Protein AF-A0A7S3Z471-F1 (afdb_monomer_lite)

InterPro domains:
  IPR002048 EF-hand domain [PF13499] (107-165)
  IPR002048 EF-hand domain [PS50222] (100-135)
  IPR002048 EF-hand domain [PS50222] (138-173)
  IPR002048 EF-hand domain [SM00054] (104-132)
  IPR002048 EF-hand domain [SM00054] (142-170)
  IPR002048 EF-hand domain [cd00051] (107-165)
  IPR011992 EF-hand domain pair [SSF47473] (104-168)
  IPR018247 EF-Hand 1, calcium-binding site [PS00018] (113-125)

Structure (mmCIF, N/CA/C/O backbone):
data_AF-A0A7S3Z471-F1
#
_entry.id   AF-A0A7S3Z471-F1
#
loop_
_atom_site.group_PDB
_atom_site.id
_atom_site.type_symbol
_atom_site.label_atom_id
_atom_site.label_alt_id
_atom_site.label_comp_id
_atom_site.label_asym_id
_atom_site.label_entity_id
_atom_site.label_seq_id
_atom_site.pdbx_PDB_ins_code
_atom_site.Cartn_x
_atom_site.Cartn_y
_atom_site.Cartn_z
_atom_site.occupancy
_atom_site.B_iso_or_equiv
_atom_site.auth_seq_id
_atom_site.auth_comp_id
_atom_site.auth_asym_id
_atom_site.auth_atom_id
_atom_site.pdbx_PDB_model_num
ATOM 1 N N . MET A 1 1 ? -75.025 17.304 -11.242 1.00 39.50 1 MET A N 1
ATOM 2 C CA . MET A 1 1 ? -74.048 16.610 -10.372 1.00 39.50 1 MET A CA 1
ATOM 3 C C . MET A 1 1 ? -72.726 16.548 -11.128 1.00 39.50 1 MET A C 1
ATOM 5 O O . MET A 1 1 ? -72.737 16.193 -12.298 1.00 39.50 1 MET A O 1
ATOM 9 N N . ARG A 1 2 ? -71.673 17.160 -10.571 1.00 34.59 2 ARG A N 1
ATOM 10 C CA . ARG A 1 2 ? -70.682 17.966 -11.317 1.00 34.59 2 ARG A CA 1
ATOM 11 C C . ARG A 1 2 ? -69.341 17.259 -11.593 1.00 34.59 2 ARG A C 1
ATOM 13 O O . ARG A 1 2 ? -68.719 16.740 -10.678 1.00 34.59 2 ARG A O 1
ATOM 20 N N . ARG A 1 3 ? -68.889 17.389 -12.851 1.00 43.53 3 ARG A N 1
ATOM 21 C CA . ARG A 1 3 ? -67.487 17.425 -13.330 1.00 43.53 3 ARG A CA 1
ATOM 22 C C . ARG A 1 3 ? -66.702 18.593 -12.704 1.00 43.53 3 ARG A C 1
ATOM 24 O O . ARG A 1 3 ? -67.332 19.615 -12.436 1.00 43.53 3 ARG A O 1
ATOM 31 N N . ASN A 1 4 ? -65.365 18.489 -12.619 1.00 36.75 4 ASN A N 1
ATOM 32 C CA . ASN A 1 4 ? -64.347 19.501 -13.025 1.00 36.75 4 ASN A CA 1
ATOM 33 C C . ASN A 1 4 ? -62.968 19.204 -12.389 1.00 36.75 4 ASN A C 1
ATOM 35 O O . ASN A 1 4 ? -62.908 18.876 -11.215 1.00 36.75 4 ASN A O 1
ATOM 39 N N . GLN A 1 5 ? -61.880 19.079 -13.166 1.00 43.53 5 GLN A N 1
ATOM 40 C CA . GLN A 1 5 ? -60.945 20.119 -13.669 1.00 43.53 5 GLN A CA 1
ATOM 41 C C . GLN A 1 5 ? -60.095 20.848 -12.604 1.00 43.53 5 GLN A C 1
ATOM 43 O O . GLN A 1 5 ? -60.655 21.576 -11.797 1.00 43.53 5 GLN A O 1
ATOM 48 N N . SER A 1 6 ? -58.759 20.809 -12.761 1.00 38.25 6 SER A N 1
ATOM 49 C CA . SER A 1 6 ? -57.821 21.969 -12.760 1.00 38.25 6 SER A CA 1
ATOM 50 C C . SER A 1 6 ? -56.380 21.449 -12.957 1.00 38.25 6 SER A C 1
ATOM 52 O O . SER A 1 6 ? -55.980 20.553 -12.227 1.00 38.25 6 SER A O 1
ATOM 54 N N . LYS A 1 7 ? -55.601 21.774 -14.004 1.00 41.41 7 LYS A N 1
ATOM 55 C CA . LYS A 1 7 ? -54.977 23.053 -14.436 1.00 41.41 7 LYS A CA 1
ATOM 56 C C . LYS A 1 7 ? -53.977 23.668 -13.437 1.00 41.41 7 LYS A C 1
ATOM 58 O O . LYS A 1 7 ? -54.351 23.985 -12.319 1.00 41.41 7 LYS A O 1
ATOM 63 N N . GLY A 1 8 ? -52.768 23.970 -13.934 1.00 34.97 8 GLY A N 1
ATOM 64 C CA . GLY A 1 8 ? -51.743 24.824 -13.303 1.00 34.97 8 GLY A CA 1
ATOM 65 C C . GLY A 1 8 ? -50.353 24.575 -13.918 1.00 34.97 8 GLY A C 1
ATOM 66 O O . GLY A 1 8 ? -49.653 23.698 -13.445 1.00 34.97 8 GLY A O 1
ATOM 67 N N . ARG A 1 9 ? -50.007 25.057 -15.121 1.00 34.62 9 ARG A N 1
ATOM 68 C CA . ARG A 1 9 ? -49.683 26.435 -15.566 1.00 34.62 9 ARG A CA 1
ATOM 69 C C . ARG A 1 9 ? -48.226 26.837 -15.256 1.00 34.62 9 ARG A C 1
ATOM 71 O O . ARG A 1 9 ? -47.851 27.064 -14.116 1.00 34.62 9 ARG A O 1
ATOM 78 N N . SER A 1 10 ? -47.453 26.951 -16.335 1.00 40.19 10 SER A N 1
ATOM 79 C CA . SER A 1 10 ? -46.116 27.538 -16.455 1.00 40.19 10 SER A CA 1
ATOM 80 C C . SER A 1 10 ? -46.113 29.056 -16.254 1.00 40.19 10 SER A C 1
ATOM 82 O O . SER A 1 10 ? -47.019 29.711 -16.771 1.00 40.19 10 SER A O 1
ATOM 84 N N . THR A 1 11 ? -45.026 29.617 -15.714 1.00 36.62 11 THR A N 1
ATOM 85 C CA . THR A 1 11 ? -44.498 30.927 -16.144 1.00 36.62 11 THR A CA 1
ATOM 86 C C . THR A 1 11 ? -42.995 31.042 -15.902 1.00 36.62 11 THR A C 1
ATOM 88 O O . THR A 1 11 ? -42.507 30.855 -14.793 1.00 36.62 11 THR A O 1
ATOM 91 N N . SER A 1 12 ? -42.307 31.418 -16.974 1.00 36.84 12 SER A N 1
ATOM 92 C CA . SER A 1 12 ? -40.965 31.988 -17.064 1.00 36.84 12 SER A CA 1
ATOM 93 C C . SER A 1 12 ? -40.859 33.405 -16.483 1.00 36.84 12 SER A C 1
ATOM 95 O O . SER A 1 12 ? -41.821 34.166 -16.598 1.00 36.84 12 SER A O 1
ATOM 97 N N . ARG A 1 13 ? -39.647 33.776 -16.043 1.00 33.22 13 ARG A N 1
ATOM 98 C CA . ARG A 1 13 ? -38.969 35.104 -16.016 1.00 33.22 13 ARG A CA 1
ATOM 99 C C . ARG A 1 13 ? -38.066 35.101 -14.773 1.00 33.22 13 ARG A C 1
ATOM 101 O O . ARG A 1 13 ? -38.522 34.719 -13.712 1.00 33.22 13 ARG A O 1
ATOM 108 N N . GLY A 1 14 ? -36.784 35.442 -14.796 1.00 31.17 14 GLY A N 1
ATOM 109 C CA . GLY A 1 14 ? -36.053 36.332 -15.685 1.00 31.17 14 GLY A CA 1
ATOM 110 C C . GLY A 1 14 ? -35.428 37.441 -14.832 1.00 31.17 14 GLY A C 1
ATOM 111 O O . GLY A 1 14 ? -36.161 38.277 -14.326 1.00 31.17 14 GLY A O 1
ATOM 112 N N . GLY A 1 15 ? -34.095 37.440 -14.720 1.00 31.55 15 GLY A N 1
ATOM 113 C CA . GLY A 1 15 ? -33.264 38.639 -14.548 1.00 31.55 15 GLY A CA 1
ATOM 114 C C . GLY A 1 15 ? -33.173 39.309 -13.169 1.00 31.55 15 GLY A C 1
ATOM 115 O O . GLY A 1 15 ? -34.141 39.860 -12.663 1.00 31.55 15 GLY A O 1
ATOM 116 N N . SER A 1 16 ? -31.937 39.428 -12.671 1.00 32.97 16 SER A N 1
ATOM 117 C CA . SER A 1 16 ? -31.205 40.703 -12.507 1.00 32.97 16 SER A CA 1
ATOM 118 C C . SER A 1 16 ? -30.378 40.818 -11.219 1.00 32.97 16 SER A C 1
ATOM 120 O O . SER A 1 16 ? -30.853 40.676 -10.098 1.00 32.97 16 SER A O 1
ATOM 122 N N . ASN A 1 17 ? -29.102 41.130 -11.456 1.00 36.72 17 ASN A N 1
ATOM 123 C CA . ASN A 1 17 ? -28.148 41.808 -10.587 1.00 36.72 17 ASN A CA 1
ATOM 124 C C . ASN A 1 17 ? -28.774 42.836 -9.632 1.00 36.72 17 ASN A C 1
ATOM 126 O O . ASN A 1 17 ? -29.535 43.691 -10.084 1.00 36.72 17 ASN A O 1
ATOM 130 N N . LYS A 1 18 ? -28.241 42.916 -8.405 1.00 36.56 18 LYS A N 1
ATOM 131 C CA . LYS A 1 18 ? -27.557 44.127 -7.912 1.00 36.56 18 LYS A CA 1
ATOM 132 C C . LYS A 1 18 ? -26.873 43.902 -6.564 1.00 36.56 18 LYS A C 1
ATOM 134 O O . LYS A 1 18 ? -27.369 43.209 -5.684 1.00 36.56 18 LYS A O 1
ATOM 139 N N . ARG A 1 19 ? -25.701 44.526 -6.476 1.00 35.59 19 ARG A N 1
ATOM 140 C CA . ARG A 1 19 ? -24.876 44.726 -5.291 1.00 35.59 19 ARG A CA 1
ATOM 141 C C . ARG A 1 19 ? -25.549 45.693 -4.312 1.00 35.59 19 ARG A C 1
ATOM 143 O O . ARG A 1 19 ? -26.354 46.530 -4.714 1.00 35.59 19 ARG A O 1
ATOM 150 N N . ASP A 1 20 ? -25.020 45.624 -3.096 1.00 35.78 20 ASP A N 1
ATOM 151 C CA . ASP A 1 20 ? -24.806 46.709 -2.141 1.00 35.78 20 ASP A CA 1
ATOM 152 C C . ASP A 1 20 ? -25.882 47.055 -1.098 1.00 35.78 20 ASP A C 1
ATOM 154 O O . ASP A 1 20 ? -26.984 47.509 -1.390 1.00 35.78 20 ASP A O 1
ATOM 158 N N . LYS A 1 21 ? -25.366 47.002 0.143 1.00 38.47 21 LYS A N 1
ATOM 159 C CA . LYS A 1 21 ? -25.711 47.729 1.377 1.00 38.47 21 LYS A CA 1
ATOM 160 C C . LYS A 1 21 ? -26.750 47.107 2.302 1.00 38.47 21 LYS A C 1
ATOM 162 O O . LYS A 1 21 ? -27.953 47.195 2.090 1.00 38.47 21 LYS A O 1
ATOM 167 N N . SER A 1 22 ? -26.246 46.635 3.444 1.00 33.47 22 SER A N 1
ATOM 168 C CA . SER A 1 22 ? -26.921 46.671 4.748 1.00 33.47 22 SER A CA 1
ATOM 169 C C . SER A 1 22 ? -25.897 46.504 5.891 1.00 33.47 22 SER A C 1
ATOM 171 O O . SER A 1 22 ? -24.773 46.078 5.627 1.00 33.47 22 SER A O 1
ATOM 173 N N . PRO A 1 23 ? -26.207 46.956 7.122 1.00 49.94 23 PRO A N 1
ATOM 174 C CA . PRO A 1 23 ? -25.326 47.837 7.885 1.00 49.94 23 PRO A CA 1
ATOM 175 C C . PRO A 1 23 ? -24.682 47.217 9.132 1.00 49.94 23 PRO A C 1
ATOM 177 O O . PRO A 1 23 ? -25.166 46.262 9.731 1.00 49.94 23 PRO A O 1
ATOM 180 N N . ILE A 1 24 ? -23.601 47.870 9.561 1.00 42.12 24 ILE A N 1
ATOM 181 C CA . ILE A 1 24 ? -22.888 47.670 10.824 1.00 42.12 24 ILE A CA 1
ATOM 182 C C . ILE A 1 24 ? -23.764 48.132 12.001 1.00 42.12 24 ILE A C 1
ATOM 184 O O . ILE A 1 24 ? -24.007 49.329 12.146 1.00 42.12 24 ILE A O 1
ATOM 188 N N . ARG A 1 25 ? -24.178 47.199 12.873 1.00 38.09 25 ARG A N 1
ATOM 189 C CA . ARG A 1 25 ? -24.356 47.384 14.332 1.00 38.09 25 ARG A CA 1
ATOM 190 C C . ARG A 1 25 ? -24.747 46.059 14.996 1.00 38.09 25 ARG A C 1
ATOM 192 O O . ARG A 1 25 ? -25.746 45.458 14.626 1.00 38.09 25 ARG A O 1
ATOM 199 N N . GLY A 1 26 ? -23.997 45.648 16.019 1.00 32.88 26 GLY A N 1
ATOM 200 C CA . GLY A 1 26 ? -24.357 44.510 16.871 1.00 32.88 26 GLY A CA 1
ATOM 201 C C . GLY A 1 26 ? -23.187 43.994 17.700 1.00 32.88 26 GLY A C 1
ATOM 202 O O . GLY A 1 26 ? -22.524 43.039 17.317 1.00 32.88 26 GLY A O 1
ATOM 203 N N . ALA A 1 27 ? -22.915 44.668 18.815 1.00 34.00 27 ALA A N 1
ATOM 204 C CA . ALA A 1 27 ? -21.877 44.339 19.783 1.00 34.00 27 ALA A CA 1
ATOM 205 C C . ALA A 1 27 ? -22.086 42.962 20.446 1.00 34.00 27 ALA A C 1
ATOM 207 O O . ALA A 1 27 ? -23.212 42.600 20.781 1.00 34.00 27 ALA A O 1
ATOM 208 N N . ASN A 1 28 ? -20.991 42.246 20.727 1.00 36.38 28 ASN A N 1
ATOM 209 C CA . ASN A 1 28 ? -20.979 41.087 21.623 1.00 36.38 28 ASN A CA 1
ATOM 210 C C . ASN A 1 28 ? -19.901 41.283 22.718 1.00 36.38 28 ASN A C 1
ATOM 212 O O . ASN A 1 28 ? -18.714 41.349 22.388 1.00 36.38 28 ASN A O 1
ATOM 216 N N . PRO A 1 29 ? -20.271 41.426 24.007 1.00 45.34 29 PRO A N 1
ATOM 217 C CA . PRO A 1 29 ? -19.356 41.820 25.075 1.00 45.34 29 PRO A CA 1
ATOM 218 C C . PRO A 1 29 ? -18.912 40.620 25.926 1.00 45.34 29 PRO A C 1
ATOM 220 O O . PRO A 1 29 ? -19.529 40.336 26.948 1.00 45.34 29 PRO A O 1
ATOM 223 N N . LYS A 1 30 ? -17.825 39.923 25.562 1.00 39.31 30 LYS A N 1
ATOM 224 C CA . LYS A 1 30 ? -17.178 38.912 26.440 1.00 39.31 30 LYS A CA 1
ATOM 225 C C . LYS A 1 30 ? -15.659 38.786 26.234 1.00 39.31 30 LYS A C 1
ATOM 227 O O . LYS A 1 30 ? -15.135 37.686 26.124 1.00 39.31 30 LYS A O 1
ATOM 232 N N . LEU A 1 31 ? -14.934 39.907 26.208 1.00 40.69 31 LEU A N 1
ATOM 233 C CA . LEU A 1 31 ? -13.464 39.906 26.072 1.00 40.69 31 LEU A CA 1
ATOM 234 C C . LEU A 1 31 ? -12.773 41.002 26.905 1.00 40.69 31 LEU A C 1
ATOM 236 O O . LEU A 1 31 ? -11.788 41.599 26.492 1.00 40.69 31 LEU A O 1
ATOM 240 N N . ALA A 1 32 ? -13.282 41.261 28.113 1.00 35.16 32 ALA A N 1
ATOM 241 C CA . ALA A 1 32 ? -12.715 42.245 29.041 1.00 35.16 32 ALA A CA 1
ATOM 242 C C . ALA A 1 32 ? -12.615 41.692 30.474 1.00 35.16 32 ALA A C 1
ATOM 244 O O . ALA A 1 32 ? -13.302 42.166 31.376 1.00 35.16 32 ALA A O 1
ATOM 245 N N . ARG A 1 33 ? -11.789 40.653 30.696 1.00 39.06 33 ARG A N 1
ATOM 246 C CA . ARG A 1 33 ? -11.422 40.207 32.061 1.00 39.06 33 ARG A CA 1
ATOM 247 C C . ARG A 1 33 ? -10.166 39.320 32.155 1.00 39.06 33 ARG A C 1
ATOM 249 O O . ARG A 1 33 ? -10.166 38.343 32.892 1.00 39.06 33 ARG A O 1
ATOM 256 N N . ALA A 1 34 ? -9.087 39.652 31.439 1.00 35.69 34 ALA A N 1
ATOM 257 C CA . ALA A 1 34 ? -7.841 38.871 31.527 1.00 35.69 34 ALA A CA 1
ATOM 258 C C . ALA A 1 34 ? -6.524 39.674 31.480 1.00 35.69 34 ALA A C 1
ATOM 260 O O . ALA A 1 34 ? -5.473 39.081 31.276 1.00 35.69 34 ALA A O 1
ATOM 261 N N . LEU A 1 35 ? -6.531 40.995 31.707 1.00 34.34 35 LEU A N 1
ATOM 262 C CA . LEU A 1 35 ? -5.295 41.798 31.761 1.00 34.34 35 LEU A CA 1
ATOM 263 C C . LEU A 1 35 ? -5.344 42.867 32.862 1.00 34.34 35 LEU A C 1
ATOM 265 O O . LEU A 1 35 ? -5.392 44.065 32.606 1.00 34.34 35 LEU A O 1
ATOM 269 N N . SER A 1 36 ? -5.354 42.429 34.121 1.00 36.19 36 SER A N 1
ATOM 270 C CA . SER A 1 36 ? -5.083 43.288 35.284 1.00 36.19 36 SER A CA 1
ATOM 271 C C . SER A 1 36 ? -4.648 42.439 36.470 1.00 36.19 36 SER A C 1
ATOM 273 O O . SER A 1 36 ? -5.454 42.125 37.339 1.00 36.19 36 SER A O 1
ATOM 275 N N . ARG A 1 37 ? -3.376 42.019 36.468 1.00 35.72 37 ARG A N 1
ATOM 276 C CA . ARG A 1 37 ? -2.628 41.547 37.651 1.00 35.72 37 ARG A CA 1
ATOM 277 C C . ARG A 1 37 ? -1.144 41.377 37.306 1.00 35.72 37 ARG A C 1
ATOM 279 O O . ARG A 1 37 ? -0.579 40.295 37.368 1.00 35.72 37 ARG A O 1
ATOM 286 N N . GLN A 1 38 ? -0.503 42.472 36.914 1.00 37.91 38 GLN A N 1
ATOM 287 C CA . GLN A 1 38 ? 0.953 42.543 36.849 1.00 37.91 38 GLN A CA 1
ATOM 288 C C . GLN A 1 38 ? 1.358 43.982 37.169 1.00 37.91 38 GLN A C 1
ATOM 290 O O . GLN A 1 38 ? 1.285 44.842 36.298 1.00 37.91 38 GLN A O 1
ATOM 295 N N . LYS A 1 39 ? 1.644 44.239 38.454 1.00 35.72 39 LYS A N 1
ATOM 296 C CA . LYS A 1 39 ? 2.391 45.377 39.036 1.00 35.72 39 LYS A CA 1
ATOM 297 C C . LYS A 1 39 ? 2.015 45.517 40.514 1.00 35.72 39 LYS A C 1
ATOM 299 O O . LYS A 1 39 ? 1.042 46.180 40.842 1.00 35.72 39 LYS A O 1
ATOM 304 N N . SER A 1 40 ? 2.771 44.866 41.391 1.00 31.05 40 SER A N 1
ATOM 305 C CA . SER A 1 40 ? 3.009 45.276 42.784 1.00 31.05 40 SER A CA 1
ATOM 306 C C . SER A 1 40 ? 3.936 44.243 43.433 1.00 31.05 40 SER A C 1
ATOM 308 O O . SER A 1 40 ? 3.797 43.061 43.141 1.00 31.05 40 SER A O 1
ATOM 310 N N . LEU A 1 41 ? 4.835 44.703 44.308 1.00 30.91 41 LEU A N 1
ATOM 311 C CA . LEU A 1 41 ? 5.800 43.951 45.131 1.00 30.91 41 LEU A CA 1
ATOM 312 C C . LEU A 1 41 ? 7.193 43.703 44.521 1.00 30.91 41 LEU A C 1
ATOM 314 O O . LEU A 1 41 ? 7.675 42.583 44.401 1.00 30.91 41 LEU A O 1
ATOM 318 N N . LYS A 1 42 ? 7.899 44.810 44.257 1.00 34.47 42 LYS A N 1
ATOM 319 C CA . LYS A 1 42 ? 9.318 44.954 44.623 1.00 34.47 42 LYS A CA 1
ATOM 320 C C . LYS A 1 42 ? 9.396 45.935 45.795 1.00 34.47 42 LYS A C 1
ATOM 322 O O . LYS A 1 42 ? 9.131 47.109 45.571 1.00 34.47 42 LYS A O 1
ATOM 327 N N . SER A 1 43 ? 9.761 45.470 46.992 1.00 33.12 43 SER A N 1
ATOM 328 C CA . SER A 1 43 ? 10.634 46.188 47.946 1.00 33.12 43 SER A CA 1
ATOM 329 C C . SER A 1 43 ? 10.707 45.464 49.297 1.00 33.12 43 SER A C 1
ATOM 331 O O . SER A 1 43 ? 9.657 45.113 49.829 1.00 33.12 43 SER A O 1
ATOM 333 N N . ARG A 1 44 ? 11.922 45.431 49.877 1.00 31.08 44 ARG A N 1
ATOM 334 C CA . ARG A 1 44 ? 12.294 45.056 51.265 1.00 31.08 44 ARG A CA 1
ATOM 335 C C . ARG A 1 44 ? 12.354 43.530 51.473 1.00 31.08 44 ARG A C 1
ATOM 337 O O . ARG A 1 44 ? 11.335 42.868 51.416 1.00 31.08 44 ARG A O 1
ATOM 344 N N . ILE A 1 45 ? 13.512 42.897 51.661 1.00 29.73 45 ILE A N 1
ATOM 345 C CA . ILE A 1 45 ? 14.479 43.092 52.749 1.00 29.73 45 ILE A CA 1
ATOM 346 C C . ILE A 1 45 ? 15.857 42.573 52.298 1.00 29.73 45 ILE A C 1
ATOM 348 O O . ILE A 1 45 ? 15.989 41.437 51.852 1.00 29.73 45 ILE A O 1
ATOM 352 N N . SER A 1 46 ? 16.873 43.412 52.454 1.00 30.91 46 SER A N 1
ATOM 353 C CA . SER A 1 46 ? 18.283 43.047 52.571 1.00 30.91 46 SER A CA 1
ATOM 354 C C . SER A 1 46 ? 18.660 43.195 54.044 1.00 30.91 46 SER A C 1
ATOM 356 O O . SER A 1 46 ? 18.314 44.225 54.625 1.00 30.91 46 SER A O 1
ATOM 358 N N . ASN A 1 47 ? 19.336 42.206 54.638 1.00 30.08 47 ASN A N 1
ATOM 359 C CA . ASN A 1 47 ? 20.571 42.396 55.417 1.00 30.08 47 ASN A CA 1
ATOM 360 C C . ASN A 1 47 ? 20.971 41.161 56.242 1.00 30.08 47 ASN A C 1
ATOM 362 O O . ASN A 1 47 ? 20.125 40.487 56.820 1.00 30.08 47 ASN A O 1
ATOM 366 N N . ALA A 1 48 ? 22.299 41.036 56.358 1.00 29.88 48 ALA A N 1
ATOM 367 C CA . ALA A 1 48 ? 23.098 40.419 57.422 1.00 29.88 48 ALA A CA 1
ATOM 368 C C . ALA A 1 48 ? 23.516 38.935 57.294 1.00 29.88 48 ALA A C 1
ATOM 370 O O . ALA A 1 48 ? 22.860 38.023 57.782 1.00 29.88 48 ALA A O 1
ATOM 371 N N . ASN A 1 49 ? 24.713 38.764 56.714 1.00 34.94 49 ASN A N 1
ATOM 372 C CA . ASN A 1 49 ? 25.792 37.869 57.185 1.00 34.94 49 ASN A CA 1
ATOM 373 C C . ASN A 1 49 ? 26.253 38.282 58.610 1.00 34.94 49 ASN A C 1
ATOM 375 O O . ASN A 1 49 ? 26.028 39.447 58.959 1.00 34.94 49 ASN A O 1
ATOM 379 N N . PRO A 1 50 ? 26.886 37.409 59.434 1.00 49.22 50 PRO A N 1
ATOM 380 C CA . PRO A 1 50 ? 28.324 37.044 59.311 1.00 49.22 50 PRO A CA 1
ATOM 381 C C . PRO A 1 50 ? 28.629 35.547 59.604 1.00 49.22 50 PRO A C 1
ATOM 383 O O . PRO A 1 50 ? 27.899 34.890 60.332 1.00 49.22 50 PRO A O 1
ATOM 386 N N . LEU A 1 51 ? 29.568 34.887 58.911 1.00 33.25 51 LEU A N 1
ATOM 387 C CA . LEU A 1 51 ? 31.035 34.868 59.114 1.00 33.25 51 LEU A CA 1
ATOM 388 C C . LEU A 1 51 ? 31.479 34.300 60.482 1.00 33.25 51 LEU A C 1
ATOM 390 O O . LEU A 1 51 ? 31.459 35.058 61.441 1.00 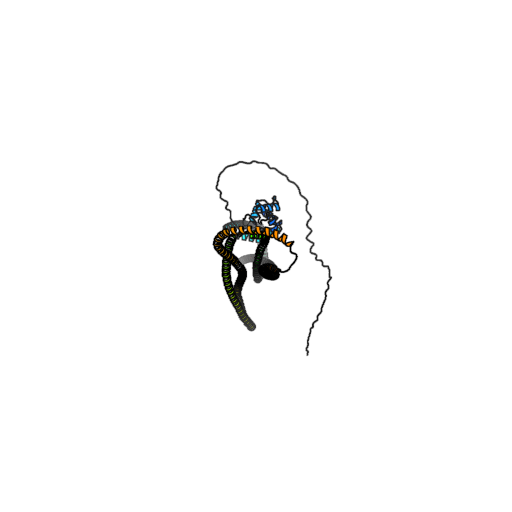33.25 51 LEU A O 1
ATOM 394 N N . VAL A 1 52 ? 31.942 33.034 60.532 1.00 34.53 52 VAL A N 1
ATOM 395 C CA . VAL A 1 52 ? 32.931 32.501 61.507 1.00 34.53 52 VAL A CA 1
ATOM 396 C C . VAL A 1 52 ? 33.683 31.284 60.910 1.00 34.53 52 VAL A C 1
ATOM 398 O O . VAL A 1 52 ? 33.084 30.253 60.620 1.00 34.53 52 VAL A O 1
ATOM 401 N N . ASP A 1 53 ? 34.988 31.486 60.712 1.00 31.73 53 ASP A N 1
ATOM 402 C CA . ASP A 1 53 ? 36.179 30.634 60.903 1.00 31.73 53 ASP A CA 1
ATOM 403 C C . ASP A 1 53 ? 36.303 29.175 60.405 1.00 31.73 53 ASP A C 1
ATOM 405 O O . ASP A 1 53 ? 35.720 28.224 60.918 1.00 31.73 53 ASP A O 1
ATOM 409 N N . THR A 1 54 ? 37.275 29.006 59.500 1.00 39.00 54 THR A N 1
ATOM 410 C CA . THR A 1 54 ? 38.203 27.858 59.396 1.00 39.00 54 THR A CA 1
ATOM 411 C C . THR A 1 54 ? 39.214 27.840 60.558 1.00 39.00 54 THR A C 1
ATOM 413 O O . THR A 1 54 ? 39.536 28.913 61.070 1.00 39.00 54 THR A O 1
ATOM 416 N N . PRO A 1 55 ? 39.851 26.696 60.888 1.00 43.94 55 PRO A N 1
ATOM 417 C CA . PRO A 1 55 ? 41.225 26.502 60.382 1.00 43.94 55 PRO A CA 1
ATOM 418 C C . PRO A 1 55 ? 41.654 25.037 60.119 1.00 43.94 55 PRO A C 1
ATOM 420 O O . PRO A 1 55 ? 41.112 24.124 60.723 1.00 43.94 55 PRO A O 1
ATOM 423 N N . GLY A 1 56 ? 42.669 24.888 59.242 1.00 30.27 56 GLY A N 1
ATOM 424 C CA . GLY A 1 56 ? 43.786 23.906 59.203 1.00 30.27 56 GLY A CA 1
ATOM 425 C C . GLY A 1 56 ? 43.525 22.417 59.497 1.00 30.27 56 GLY A C 1
ATOM 426 O O . GLY A 1 56 ? 42.816 22.053 60.412 1.00 30.27 56 GLY A O 1
ATOM 427 N N . GLY A 1 57 ? 44.129 21.442 58.825 1.00 31.02 57 GLY A N 1
ATOM 428 C CA . GLY A 1 57 ? 45.395 21.382 58.103 1.00 31.02 57 GLY A CA 1
ATOM 429 C C . GLY A 1 57 ? 45.954 19.950 58.230 1.00 31.02 57 GLY A C 1
ATOM 430 O O . GLY A 1 57 ? 45.471 19.164 59.040 1.00 31.02 57 GLY A O 1
ATOM 431 N N . THR A 1 58 ? 47.015 19.663 57.470 1.00 33.28 58 THR A N 1
ATOM 432 C CA . THR A 1 58 ? 47.875 18.452 57.467 1.00 33.28 58 THR A CA 1
ATOM 433 C C . THR A 1 58 ? 47.405 17.231 56.652 1.00 33.28 58 THR A C 1
ATOM 435 O O . THR A 1 58 ? 46.445 16.547 56.980 1.00 33.28 58 THR A O 1
ATOM 438 N N . GLY A 1 59 ? 48.144 16.941 55.572 1.00 30.73 59 GLY A N 1
ATOM 439 C CA . GLY A 1 59 ? 48.350 15.573 55.070 1.00 30.73 59 GLY A CA 1
ATOM 440 C C . GLY A 1 59 ? 49.664 14.997 55.630 1.00 30.73 59 GLY A C 1
ATOM 441 O O . GLY A 1 59 ? 50.227 15.590 56.549 1.00 30.73 59 GLY A O 1
ATOM 442 N N . PRO A 1 60 ? 50.285 14.019 54.948 1.00 61.19 60 PRO A N 1
ATOM 443 C CA . PRO A 1 60 ? 49.885 12.625 54.716 1.00 61.19 60 PRO A CA 1
ATOM 444 C C . PRO A 1 60 ? 50.699 11.659 55.626 1.00 61.19 60 PRO A C 1
ATOM 446 O O . PRO A 1 60 ? 51.533 12.120 56.407 1.00 61.19 60 PRO A O 1
ATOM 449 N N . PRO A 1 61 ? 50.530 10.322 55.527 1.00 46.94 61 PRO A N 1
ATOM 450 C CA . PRO A 1 61 ? 51.587 9.569 54.838 1.00 46.94 61 PRO A CA 1
ATOM 451 C C . PRO A 1 61 ? 51.133 8.304 54.084 1.00 46.94 61 PRO A C 1
ATOM 453 O O . PRO A 1 61 ? 49.992 7.854 54.135 1.00 46.94 61 PRO A O 1
ATOM 456 N N . ALA A 1 62 ? 52.106 7.780 53.345 1.00 33.03 62 ALA A N 1
ATOM 457 C CA . ALA A 1 62 ? 52.062 6.683 52.399 1.00 33.03 62 ALA A CA 1
ATOM 458 C C . ALA A 1 62 ? 52.151 5.273 53.021 1.00 33.03 62 ALA A C 1
ATOM 460 O O . ALA A 1 62 ? 52.678 5.093 54.113 1.00 33.03 62 ALA A O 1
ATOM 461 N N . ASN A 1 63 ? 51.764 4.303 52.182 1.00 32.22 63 ASN A N 1
ATOM 462 C CA . ASN A 1 63 ? 52.180 2.896 52.108 1.00 32.22 63 ASN A CA 1
ATOM 463 C C . ASN A 1 63 ? 51.913 1.963 53.298 1.00 32.22 63 ASN A C 1
ATOM 465 O O . ASN A 1 63 ? 52.603 1.997 54.309 1.00 32.22 63 ASN A O 1
ATOM 469 N N . THR A 1 64 ? 51.104 0.928 53.052 1.00 30.91 64 THR A N 1
ATOM 470 C CA . THR A 1 64 ? 51.647 -0.430 52.847 1.00 30.91 64 THR A CA 1
ATOM 471 C C . THR A 1 64 ? 50.615 -1.376 52.230 1.00 30.91 64 THR A C 1
ATOM 473 O O . THR A 1 64 ? 49.409 -1.253 52.410 1.00 30.91 64 THR A O 1
ATOM 476 N N . SER A 1 65 ? 51.166 -2.274 51.423 1.00 32.59 65 SER A N 1
ATOM 477 C CA . SER A 1 65 ? 50.600 -3.421 50.725 1.00 32.59 65 SER A CA 1
ATOM 478 C C . SER A 1 65 ? 49.720 -4.333 51.577 1.00 32.59 65 SER A C 1
ATOM 480 O O . SER A 1 65 ? 50.088 -4.624 52.706 1.00 32.59 65 SER A O 1
ATOM 482 N N . GLU A 1 66 ? 48.685 -4.924 50.972 1.00 29.83 66 GLU A N 1
ATOM 483 C CA . GLU A 1 66 ? 48.583 -6.385 50.822 1.00 29.83 66 GLU A CA 1
ATOM 484 C C . GLU A 1 66 ? 47.378 -6.777 49.956 1.00 29.83 66 GLU A C 1
ATOM 486 O O . GLU A 1 66 ? 46.284 -6.223 50.053 1.00 29.83 66 GLU A O 1
ATOM 491 N N . GLY A 1 67 ? 47.625 -7.704 49.032 1.00 33.03 67 GLY A N 1
ATOM 492 C CA . GLY A 1 67 ? 46.691 -8.091 47.990 1.00 33.03 67 GLY A CA 1
ATOM 493 C C . GLY A 1 67 ? 45.546 -8.973 48.473 1.00 33.03 67 GLY A C 1
ATOM 494 O O . GLY A 1 67 ? 45.693 -9.793 49.375 1.00 33.03 67 GLY A O 1
ATOM 495 N N . LYS A 1 68 ? 44.419 -8.854 47.768 1.00 32.59 68 LYS A N 1
ATOM 496 C CA . LYS A 1 68 ? 43.413 -9.907 47.597 1.00 32.59 68 LYS A CA 1
ATOM 497 C C . LYS A 1 68 ? 42.612 -9.625 46.326 1.00 32.59 68 LYS A C 1
ATOM 499 O O . LYS A 1 68 ? 41.774 -8.736 46.279 1.00 32.59 68 LYS A O 1
ATOM 504 N N . THR A 1 69 ? 42.983 -10.362 45.281 1.00 31.77 69 THR A N 1
ATOM 505 C CA . THR A 1 69 ? 42.138 -10.876 44.190 1.00 31.77 69 THR A CA 1
ATOM 506 C C . THR A 1 69 ? 40.899 -10.056 43.812 1.00 31.77 69 THR A C 1
ATOM 508 O O . THR A 1 69 ? 39.830 -10.190 44.402 1.00 31.77 69 THR A O 1
ATOM 511 N N . SER A 1 70 ? 41.065 -9.295 42.729 1.00 28.73 70 SER A N 1
ATOM 512 C CA . SER A 1 70 ? 40.036 -8.810 41.806 1.00 28.73 70 SER A CA 1
ATOM 513 C C . SER A 1 70 ? 38.900 -9.828 41.598 1.00 28.73 70 SER A C 1
ATOM 515 O O . SER A 1 70 ? 39.058 -10.800 40.858 1.00 28.73 70 SER A O 1
ATOM 517 N N . ALA A 1 71 ? 37.737 -9.562 42.193 1.00 31.47 71 ALA A N 1
ATOM 518 C CA . ALA A 1 71 ? 36.457 -10.030 41.680 1.00 31.47 71 ALA A CA 1
ATOM 519 C C . ALA A 1 71 ? 35.886 -8.916 40.795 1.00 31.47 71 ALA A C 1
ATOM 521 O O . ALA A 1 71 ? 35.529 -7.838 41.266 1.00 31.47 71 ALA A O 1
ATOM 522 N N . ILE A 1 72 ? 35.871 -9.190 39.495 1.00 33.84 72 ILE A N 1
ATOM 523 C CA . ILE A 1 72 ? 35.246 -8.400 38.434 1.00 33.84 72 ILE A CA 1
ATOM 524 C C . ILE A 1 72 ? 33.805 -8.056 38.861 1.00 33.84 72 ILE A C 1
ATOM 526 O O . ILE A 1 72 ? 33.054 -8.985 39.175 1.00 33.84 72 ILE A O 1
ATOM 530 N N . PRO A 1 73 ? 33.369 -6.779 38.869 1.00 34.06 73 PRO A N 1
ATOM 531 C CA . PRO A 1 73 ? 31.956 -6.469 39.015 1.00 34.06 73 PRO A CA 1
ATOM 532 C C . PRO A 1 73 ? 31.255 -7.007 37.770 1.00 34.06 73 PRO A C 1
ATOM 534 O O . PRO A 1 73 ? 31.502 -6.539 36.658 1.00 34.06 73 PRO A O 1
ATOM 537 N N . GLN A 1 74 ? 30.430 -8.037 37.951 1.00 31.22 74 GLN A N 1
ATOM 538 C CA . GLN A 1 74 ? 29.573 -8.553 36.896 1.00 31.22 74 GLN A CA 1
ATOM 539 C C . GLN A 1 74 ? 28.733 -7.396 36.349 1.00 31.22 74 GLN A C 1
ATOM 541 O O . GLN A 1 74 ? 27.919 -6.815 37.068 1.00 31.22 74 GLN A O 1
ATOM 546 N N . LEU A 1 75 ? 28.975 -7.057 35.079 1.00 32.28 75 LEU A N 1
ATOM 547 C CA . LEU A 1 75 ? 28.075 -6.253 34.269 1.00 32.28 75 LEU A CA 1
ATOM 548 C C . LEU A 1 75 ? 26.709 -6.942 34.286 1.00 32.28 75 LEU A C 1
ATOM 550 O O . LEU A 1 75 ? 26.517 -7.990 33.667 1.00 32.28 75 LEU A O 1
ATOM 554 N N . ASP A 1 76 ? 25.779 -6.343 35.019 1.00 31.23 76 ASP A N 1
ATOM 555 C CA . ASP A 1 76 ? 24.365 -6.677 34.981 1.00 31.23 76 ASP A CA 1
ATOM 556 C C . ASP A 1 76 ? 23.818 -6.255 33.610 1.00 31.23 76 ASP A C 1
ATOM 558 O O . ASP A 1 76 ? 23.501 -5.092 33.354 1.00 31.23 76 ASP A O 1
ATOM 562 N N . THR A 1 77 ? 23.795 -7.218 32.694 1.00 35.47 77 THR A N 1
ATOM 563 C CA . THR A 1 77 ? 23.195 -7.136 31.360 1.00 35.47 77 THR A CA 1
ATOM 564 C C . THR A 1 77 ? 21.685 -7.352 31.472 1.00 35.47 77 THR A C 1
ATOM 566 O O . THR A 1 77 ? 21.119 -8.286 30.915 1.00 35.47 77 THR A O 1
ATOM 569 N N . SER A 1 78 ? 21.002 -6.480 32.218 1.00 36.00 78 SER A N 1
ATOM 570 C CA . SER A 1 78 ? 19.548 -6.338 32.105 1.00 36.00 78 SER A CA 1
ATOM 571 C C . SER A 1 78 ? 19.232 -5.311 31.021 1.00 36.00 78 SER A C 1
ATOM 573 O O . SER A 1 78 ? 18.982 -4.127 31.269 1.00 36.00 78 SER A O 1
ATOM 575 N N . GLU A 1 79 ? 19.300 -5.786 29.780 1.00 44.53 79 GLU A N 1
ATOM 576 C CA . GLU A 1 79 ? 18.774 -5.075 28.625 1.00 44.53 79 GLU A CA 1
ATOM 577 C C . GLU A 1 79 ? 17.248 -4.920 28.750 1.00 44.53 79 GLU A C 1
ATOM 579 O O . GLU A 1 79 ? 16.521 -5.841 29.122 1.00 44.53 79 GLU A O 1
ATOM 584 N N . ASP A 1 80 ? 16.789 -3.723 28.386 1.00 46.62 80 ASP A N 1
ATOM 585 C CA . ASP A 1 80 ? 15.430 -3.420 27.930 1.00 46.62 80 ASP A CA 1
ATOM 586 C C . ASP A 1 80 ? 14.363 -2.939 28.942 1.00 46.62 80 ASP A C 1
ATOM 588 O O . ASP A 1 80 ? 13.230 -3.423 29.021 1.00 46.62 80 ASP A O 1
ATOM 592 N N . SER A 1 81 ? 14.683 -1.843 29.643 1.00 40.53 81 SER A N 1
ATOM 593 C CA . SER A 1 81 ? 13.668 -0.861 30.065 1.00 40.53 81 SER A CA 1
ATOM 594 C C . SER A 1 81 ? 14.193 0.581 29.924 1.00 40.53 81 SER A C 1
ATOM 596 O O . SER A 1 81 ? 14.452 1.275 30.913 1.00 40.53 81 SER A O 1
ATOM 598 N N . GLY A 1 82 ? 14.399 1.025 28.679 1.00 42.12 82 GLY A N 1
ATOM 599 C CA . GLY A 1 82 ? 14.901 2.358 28.299 1.00 42.12 82 GLY A CA 1
ATOM 600 C C . GLY A 1 82 ? 13.895 3.500 28.500 1.00 42.12 82 GLY A C 1
ATOM 601 O O . GLY A 1 82 ? 13.558 4.215 27.560 1.00 42.12 82 GLY A O 1
ATOM 602 N N . GLY A 1 83 ? 13.368 3.653 29.716 1.00 53.19 83 GLY A N 1
ATOM 603 C CA . GLY A 1 83 ? 12.444 4.726 30.079 1.00 53.19 83 GLY A CA 1
ATOM 604 C C . GLY A 1 83 ? 13.147 5.897 30.766 1.00 53.19 83 GLY A C 1
ATOM 605 O O . GLY A 1 83 ? 14.047 5.702 31.582 1.00 53.19 83 GLY A O 1
ATOM 606 N N . PHE A 1 84 ? 12.657 7.108 30.498 1.00 63.16 84 PHE A N 1
ATOM 607 C CA . PHE A 1 84 ? 13.043 8.428 31.031 1.00 63.16 84 PHE A CA 1
ATOM 608 C C . PHE A 1 84 ? 13.263 8.508 32.567 1.00 63.16 84 PHE A C 1
ATOM 610 O O . PHE A 1 84 ? 13.805 9.487 33.076 1.00 63.16 84 PHE A O 1
ATOM 617 N N . GLY A 1 85 ? 12.876 7.474 33.323 1.00 72.50 85 GLY A N 1
ATOM 618 C CA . GLY A 1 85 ? 13.051 7.362 34.772 1.00 72.50 85 GLY A CA 1
ATOM 619 C C . GLY A 1 85 ? 14.492 7.169 35.258 1.00 72.50 85 GLY A C 1
ATOM 620 O O . GLY A 1 85 ? 14.727 7.347 36.449 1.00 72.50 85 GLY A O 1
ATOM 621 N N . ARG A 1 86 ? 15.455 6.845 34.377 1.00 79.56 86 ARG A N 1
ATOM 622 C CA . ARG A 1 86 ? 16.881 6.741 34.757 1.00 79.56 86 ARG A CA 1
ATOM 623 C C . ARG A 1 86 ? 17.612 8.084 34.823 1.00 79.56 86 ARG A C 1
ATOM 625 O O . ARG A 1 86 ? 18.694 8.131 35.394 1.00 79.56 86 ARG A O 1
ATOM 632 N N . LEU A 1 87 ? 17.040 9.155 34.269 1.00 87.38 87 LEU A N 1
ATOM 633 C CA . LEU A 1 87 ? 17.664 10.475 34.317 1.00 87.38 87 LEU A CA 1
ATOM 634 C C . LEU A 1 87 ? 17.470 11.111 35.698 1.00 87.38 87 LEU A C 1
ATOM 636 O O . LEU A 1 87 ? 16.356 11.180 36.236 1.00 87.38 87 LEU A O 1
ATOM 640 N N . THR A 1 88 ? 18.551 11.637 36.254 1.00 91.56 88 THR A N 1
ATOM 641 C CA . THR A 1 88 ? 18.527 12.525 37.417 1.00 91.56 88 THR A CA 1
ATOM 642 C C . THR A 1 88 ? 17.689 13.776 37.124 1.00 91.56 88 THR A C 1
ATOM 644 O O . THR A 1 88 ? 17.384 14.107 35.975 1.00 91.56 88 THR A O 1
ATOM 647 N N . GLU A 1 89 ? 17.267 14.489 38.166 1.00 88.00 89 GLU A N 1
ATOM 648 C CA . GLU A 1 89 ? 16.508 15.737 38.001 1.00 88.00 89 GLU A CA 1
ATOM 649 C C . GLU A 1 89 ? 17.318 16.805 37.244 1.00 88.00 89 GLU A C 1
ATOM 651 O O . GLU A 1 89 ? 16.771 17.532 36.413 1.00 88.00 89 GLU A O 1
ATOM 656 N N . TYR A 1 90 ? 18.638 16.827 37.450 1.00 91.44 90 TYR A N 1
ATOM 657 C CA . TYR A 1 90 ? 19.554 17.704 36.727 1.00 91.44 90 TYR A CA 1
ATOM 658 C C . TYR A 1 90 ? 19.620 17.367 35.233 1.00 91.44 90 TYR A C 1
ATOM 660 O O . TYR A 1 90 ? 19.395 18.240 34.398 1.00 91.44 90 TYR A O 1
ATOM 668 N N . GLU A 1 91 ? 19.824 16.097 34.874 1.00 92.94 91 GLU A N 1
ATOM 669 C CA . GLU A 1 91 ? 19.826 15.663 33.469 1.00 92.94 91 GLU A CA 1
ATOM 670 C C . GLU A 1 91 ? 18.481 15.943 32.785 1.00 92.94 91 GLU A C 1
ATOM 672 O O . GLU A 1 91 ? 18.448 16.371 31.632 1.00 92.94 91 GLU A O 1
ATOM 677 N N . ARG A 1 92 ? 17.360 15.787 33.504 1.00 90.81 92 ARG A N 1
ATOM 678 C CA . ARG A 1 92 ? 16.029 16.169 33.000 1.00 90.81 92 ARG A CA 1
ATOM 679 C C . ARG A 1 92 ? 15.912 17.667 32.737 1.00 90.81 92 ARG A C 1
ATOM 681 O O . ARG A 1 92 ? 15.299 18.055 31.743 1.00 90.81 92 ARG A O 1
ATOM 688 N N . SER A 1 93 ? 16.504 18.502 33.587 1.00 90.75 93 SER A N 1
ATOM 689 C CA . SER A 1 93 ? 16.568 19.952 33.378 1.00 90.75 93 SER A CA 1
ATOM 690 C C . SER A 1 93 ? 17.405 20.313 32.145 1.00 90.75 93 SER A C 1
ATOM 692 O O . SER A 1 93 ? 16.981 21.132 31.322 1.00 90.75 93 SER A O 1
ATOM 694 N N . VAL A 1 94 ? 18.547 19.642 31.953 1.00 91.62 94 VAL A N 1
ATOM 695 C CA . VAL A 1 94 ? 19.402 19.808 30.767 1.00 91.62 94 VAL A CA 1
ATOM 696 C C . VAL A 1 94 ? 18.637 19.405 29.504 1.00 91.62 94 VAL A C 1
ATOM 698 O O . VAL A 1 94 ? 18.501 20.218 28.593 1.00 91.62 94 VAL A O 1
ATOM 701 N N . VAL A 1 95 ? 18.024 18.217 29.473 1.00 91.31 95 VAL A N 1
ATOM 702 C CA . VAL A 1 95 ? 17.188 17.752 28.349 1.00 91.31 95 VAL A CA 1
ATOM 703 C C . VAL A 1 95 ? 16.011 18.694 28.083 1.00 91.31 95 VAL A C 1
ATOM 705 O O . VAL A 1 95 ? 15.715 19.016 26.932 1.00 91.31 95 VAL A O 1
ATOM 708 N N . GLY A 1 96 ? 15.361 19.197 29.130 1.00 90.94 96 GLY A N 1
ATOM 709 C CA . GLY A 1 96 ? 14.305 20.197 29.003 1.00 90.94 96 GLY A CA 1
ATOM 710 C C . GLY A 1 96 ? 14.788 21.495 28.354 1.00 90.94 96 GLY A C 1
ATOM 711 O O . GLY A 1 96 ? 14.093 22.072 27.514 1.00 90.94 96 GLY A O 1
ATOM 712 N N . SER A 1 97 ? 16.005 21.921 28.688 1.00 92.19 97 SER A N 1
ATOM 713 C CA . SER A 1 97 ? 16.641 23.108 28.117 1.00 92.19 97 SER A CA 1
ATOM 714 C C . SER A 1 97 ? 16.984 22.903 26.638 1.00 92.19 97 SER A C 1
ATOM 716 O O . SER A 1 97 ? 16.643 23.762 25.823 1.00 92.19 97 SER A O 1
ATOM 718 N N . ILE A 1 98 ? 17.521 21.733 26.270 1.00 89.31 98 ILE A N 1
ATOM 719 C CA . ILE A 1 98 ? 17.743 21.299 24.876 1.00 89.31 98 ILE A CA 1
ATOM 720 C C . ILE A 1 98 ? 16.432 21.397 24.077 1.00 89.31 98 ILE A C 1
ATOM 722 O O . ILE A 1 98 ? 16.362 22.094 23.064 1.00 89.31 98 ILE A O 1
ATOM 726 N N . VAL A 1 99 ? 15.368 20.743 24.552 1.00 92.00 99 VAL A N 1
ATOM 727 C CA . VAL A 1 99 ? 14.058 20.718 23.876 1.00 92.00 99 VAL A CA 1
ATOM 728 C C . VAL A 1 99 ? 13.454 22.118 23.757 1.00 92.00 99 VAL A C 1
ATOM 730 O O . VAL A 1 99 ? 12.780 22.422 22.776 1.00 92.00 99 VAL A O 1
ATOM 733 N N . SER A 1 100 ? 13.677 22.981 24.749 1.00 91.00 100 SER A N 1
ATOM 734 C CA . SER A 1 100 ? 13.166 24.352 24.720 1.00 91.00 100 SER A CA 1
ATOM 735 C C . SER A 1 100 ? 13.917 25.260 23.745 1.00 91.00 100 SER A C 1
ATOM 737 O O . SER A 1 100 ? 13.301 26.155 23.168 1.00 91.00 100 SER A O 1
ATOM 739 N N . LYS A 1 101 ? 15.223 25.028 23.553 1.00 93.31 101 LYS A N 1
ATOM 740 C CA . LYS A 1 101 ? 16.080 25.864 22.709 1.00 93.31 101 LYS A CA 1
ATOM 741 C C . LYS A 1 101 ? 15.825 25.623 21.224 1.00 93.31 101 LYS A C 1
ATOM 743 O O . LYS A 1 101 ? 15.775 26.577 20.450 1.00 93.31 101 LYS A O 1
ATOM 748 N N . TRP A 1 102 ? 15.639 24.367 20.826 1.00 93.12 102 TRP A N 1
ATOM 749 C CA . TRP A 1 102 ? 15.420 24.007 19.428 1.00 93.12 102 TRP A CA 1
ATOM 750 C C . TRP A 1 102 ? 13.968 23.621 19.164 1.00 93.12 102 TRP A C 1
ATOM 752 O O . TRP A 1 102 ? 13.481 22.592 19.625 1.00 93.12 102 TRP A O 1
ATOM 762 N N . SER A 1 103 ? 13.284 24.437 18.357 1.00 86.00 103 SER A N 1
ATOM 763 C CA . SER A 1 103 ? 11.872 24.224 18.015 1.00 86.00 103 SER A CA 1
ATOM 764 C C . SER A 1 103 ? 11.645 22.990 17.134 1.00 86.00 103 SER A C 1
ATOM 766 O O . SER A 1 103 ? 10.596 22.344 17.217 1.00 86.00 103 SER A O 1
ATOM 768 N N . ARG A 1 104 ? 12.635 22.641 16.300 1.00 92.31 104 ARG A N 1
ATOM 769 C CA . ARG A 1 104 ? 12.599 21.489 15.398 1.00 92.31 104 ARG A CA 1
ATOM 770 C C . ARG A 1 104 ? 13.788 20.574 15.653 1.00 92.31 104 ARG A C 1
ATOM 772 O O . ARG A 1 104 ? 14.937 21.001 15.668 1.00 92.31 104 ARG A O 1
ATOM 779 N N . THR A 1 105 ? 13.516 19.277 15.736 1.00 93.81 105 THR A N 1
ATOM 780 C CA . THR A 1 105 ? 14.529 18.241 15.985 1.00 93.81 105 THR A CA 1
ATOM 781 C C . THR A 1 105 ? 15.636 18.202 14.929 1.00 93.81 105 THR A C 1
ATOM 783 O O . THR A 1 105 ? 16.777 17.896 15.247 1.00 93.81 105 THR A O 1
ATOM 786 N N . ILE A 1 106 ? 15.320 18.538 13.673 1.00 96.19 106 ILE A N 1
ATOM 787 C CA . ILE A 1 106 ? 16.319 18.602 12.594 1.00 96.19 106 ILE A CA 1
ATOM 788 C C . ILE A 1 106 ? 17.278 19.789 12.734 1.00 96.19 106 ILE A C 1
ATOM 790 O O . ILE A 1 106 ? 18.432 19.681 12.338 1.00 96.19 106 ILE A O 1
ATOM 794 N N . GLU A 1 107 ? 16.823 20.902 13.313 1.00 95.38 107 GLU A N 1
ATOM 795 C CA . GLU A 1 107 ? 17.670 22.071 13.573 1.00 95.38 107 GLU A CA 1
ATOM 796 C C . GLU A 1 107 ? 18.640 21.774 14.713 1.00 95.38 107 GLU A C 1
ATOM 798 O O . GLU A 1 107 ? 19.819 22.078 14.589 1.00 95.38 107 GLU A O 1
ATOM 803 N N . ALA A 1 108 ? 18.164 21.112 15.775 1.00 94.88 108 ALA A N 1
ATOM 804 C CA . ALA A 1 108 ? 19.018 20.637 16.863 1.00 94.88 108 ALA A CA 1
ATOM 805 C C . ALA A 1 108 ? 20.098 19.677 16.352 1.00 94.88 108 ALA A C 1
ATOM 807 O O . ALA A 1 108 ? 21.270 19.864 16.650 1.00 94.88 108 ALA A O 1
ATOM 808 N N . PHE A 1 109 ? 19.708 18.692 15.534 1.00 97.38 109 PHE A N 1
ATOM 809 C CA . PHE A 1 109 ? 20.649 17.730 14.966 1.00 97.38 109 PHE A CA 1
ATOM 810 C C . PHE A 1 109 ? 21.731 18.432 14.138 1.00 97.38 109 PHE A C 1
ATOM 812 O O . PHE A 1 109 ? 22.907 18.268 14.418 1.00 97.38 109 PHE A O 1
ATOM 819 N N . ARG A 1 110 ? 21.338 19.296 13.193 1.00 97.25 110 ARG A N 1
ATOM 820 C CA . ARG A 1 110 ? 22.273 20.048 12.336 1.00 97.25 110 ARG A CA 1
ATOM 821 C C . ARG A 1 110 ? 23.135 21.064 13.083 1.00 97.25 110 ARG A C 1
ATOM 823 O O . ARG A 1 110 ? 24.172 21.457 12.570 1.00 97.25 110 ARG A O 1
ATOM 830 N N . ALA A 1 111 ? 22.674 21.557 14.229 1.00 96.06 111 ALA A N 1
ATOM 831 C CA . ALA A 1 111 ? 23.457 22.467 15.058 1.00 96.06 111 ALA A CA 1
ATOM 832 C C . ALA A 1 111 ? 24.555 21.727 15.836 1.00 96.06 111 ALA A C 1
ATOM 834 O O . ALA A 1 111 ? 25.577 22.326 16.152 1.00 96.06 111 ALA A O 1
ATOM 835 N N . ILE A 1 112 ? 24.332 20.450 16.154 1.00 97.38 112 ILE A N 1
ATOM 836 C CA . ILE A 1 112 ? 25.277 19.607 16.889 1.00 97.38 112 ILE A CA 1
ATOM 837 C C . ILE A 1 112 ? 26.228 18.877 15.920 1.00 97.38 112 ILE A C 1
ATOM 839 O O . ILE A 1 112 ? 27.423 18.793 16.194 1.00 97.38 112 ILE A O 1
ATOM 843 N N . ASP A 1 113 ? 25.708 18.399 14.786 1.00 98.00 113 ASP A N 1
ATOM 844 C CA . ASP A 1 113 ? 26.445 17.791 13.668 1.00 98.00 113 ASP A CA 1
ATOM 845 C C . ASP A 1 113 ? 27.263 18.861 12.922 1.00 98.00 113 ASP A C 1
ATOM 847 O O . ASP A 1 113 ? 26.806 19.520 11.982 1.00 98.00 113 ASP A O 1
ATOM 851 N N . SER A 1 114 ? 28.475 19.095 13.419 1.00 97.44 114 SER A N 1
ATOM 852 C CA . SER A 1 114 ? 29.323 20.200 12.979 1.00 97.44 114 SER A CA 1
ATOM 853 C C . SER A 1 114 ? 30.005 19.943 11.638 1.00 97.44 114 SER A C 1
ATOM 855 O O . SER A 1 114 ? 30.218 20.883 10.866 1.00 97.44 114 SER A O 1
ATOM 857 N N . ASN A 1 115 ? 30.359 18.684 11.367 1.00 97.19 115 ASN A N 1
ATOM 858 C CA . ASN A 1 115 ? 31.014 18.263 10.135 1.00 97.19 115 ASN A CA 1
ATOM 859 C C . ASN A 1 115 ? 29.997 17.908 9.030 1.00 97.19 115 ASN A C 1
ATOM 861 O O . ASN A 1 115 ? 30.392 17.836 7.867 1.00 97.19 115 ASN A O 1
ATOM 865 N N . LYS A 1 116 ? 28.700 17.806 9.366 1.00 97.31 116 LYS A N 1
ATOM 866 C CA . LYS A 1 116 ? 27.578 17.510 8.462 1.00 97.31 116 LYS A CA 1
ATOM 867 C C . LYS A 1 116 ? 27.695 16.141 7.802 1.00 97.31 116 LYS A C 1
ATOM 869 O O . LYS A 1 116 ? 27.247 15.977 6.664 1.00 97.31 116 LYS A O 1
ATOM 874 N N . ASP A 1 117 ? 28.299 15.178 8.488 1.00 97.38 117 ASP A N 1
ATOM 875 C CA . ASP A 1 117 ? 28.435 13.816 7.972 1.00 97.38 117 ASP A CA 1
ATOM 876 C C . ASP A 1 117 ? 27.152 12.979 8.162 1.00 97.38 117 ASP A C 1
ATOM 878 O O . ASP A 1 117 ? 27.057 11.863 7.653 1.00 97.38 117 ASP A O 1
ATOM 882 N N . GLY A 1 118 ? 26.128 13.539 8.823 1.00 97.31 118 GLY A N 1
ATOM 883 C CA . GLY A 1 118 ? 24.857 12.865 9.089 1.00 97.31 118 GLY A CA 1
ATOM 884 C C . GLY A 1 118 ? 24.875 11.996 10.348 1.00 97.31 118 GLY A C 1
ATOM 885 O O . GLY A 1 118 ? 23.862 11.355 10.664 1.00 97.31 118 GLY A O 1
ATOM 886 N N . HIS A 1 119 ? 25.982 12.014 11.083 1.00 97.88 119 HIS A N 1
ATOM 887 C CA . HIS A 1 119 ? 26.203 11.349 12.349 1.00 97.88 119 HIS A CA 1
ATOM 888 C C . HIS A 1 119 ? 26.680 12.384 13.373 1.00 97.88 119 HIS A C 1
ATOM 890 O O . HIS A 1 119 ? 27.320 13.374 13.061 1.00 97.88 119 HIS A O 1
ATOM 896 N N . ILE A 1 120 ? 26.330 12.196 14.638 1.00 98.31 120 ILE A N 1
ATOM 897 C CA . ILE A 1 120 ? 26.884 13.024 15.708 1.00 98.31 120 ILE A CA 1
ATOM 898 C C . ILE A 1 120 ? 27.820 12.133 16.497 1.00 98.31 120 ILE A C 1
ATOM 900 O O . ILE A 1 120 ? 27.371 11.099 16.978 1.00 98.31 120 ILE A O 1
ATOM 904 N N . THR A 1 121 ? 29.084 12.522 16.655 1.00 98.25 121 THR A N 1
ATOM 905 C CA . THR A 1 121 ? 30.043 11.857 17.557 1.00 98.25 121 THR A CA 1
ATOM 906 C C . THR A 1 121 ? 29.913 12.364 19.001 1.00 98.25 121 THR A C 1
ATOM 908 O O . THR A 1 121 ? 29.402 13.460 19.235 1.00 98.25 121 THR A O 1
ATOM 911 N N . PHE A 1 122 ? 30.411 11.622 20.004 1.00 97.81 122 PHE A N 1
ATOM 912 C CA . PHE A 1 122 ? 30.310 12.052 21.416 1.00 97.81 122 PHE A CA 1
ATOM 913 C C . PHE A 1 122 ? 30.935 13.432 21.646 1.00 97.81 122 PHE A C 1
ATOM 915 O O . PHE A 1 122 ? 30.390 14.271 22.366 1.00 97.81 122 PHE A O 1
ATOM 922 N N . ARG A 1 123 ? 32.057 13.696 20.969 1.00 97.75 123 ARG A N 1
ATOM 923 C CA . ARG A 1 123 ? 32.760 14.979 21.027 1.00 97.75 123 ARG A CA 1
ATOM 924 C C . ARG A 1 123 ? 31.914 16.120 20.462 1.00 97.75 123 ARG A C 1
ATOM 926 O O . ARG A 1 123 ? 31.902 17.206 21.037 1.00 97.75 123 ARG A O 1
ATOM 933 N N . GLU A 1 124 ? 31.212 15.881 19.360 1.00 97.94 124 GLU A N 1
ATOM 934 C CA . GLU A 1 124 ? 30.307 16.859 18.753 1.00 97.94 124 GLU A CA 1
ATOM 935 C C . GLU A 1 124 ? 29.060 17.079 19.592 1.00 97.94 124 GLU A C 1
ATOM 937 O O . GLU A 1 124 ? 28.669 18.223 19.793 1.00 97.94 124 GLU A O 1
ATOM 942 N N . PHE A 1 125 ? 28.494 16.015 20.158 1.00 97.62 125 PHE A N 1
ATOM 943 C CA . PHE A 1 125 ? 27.357 16.110 21.065 1.00 97.62 125 PHE A CA 1
ATOM 944 C C . PHE A 1 125 ? 27.689 16.920 22.313 1.00 97.62 125 PHE A C 1
ATOM 946 O O . PHE A 1 125 ? 26.974 17.869 22.629 1.00 97.62 125 PHE A O 1
ATOM 953 N N . HIS A 1 126 ? 28.813 16.622 22.968 1.00 97.06 126 HIS A N 1
ATOM 954 C CA . HIS A 1 126 ? 29.298 17.405 24.101 1.00 97.06 126 HIS A CA 1
ATOM 955 C C . HIS A 1 126 ? 29.499 18.869 23.724 1.00 97.06 126 HIS A C 1
ATOM 957 O O . HIS A 1 126 ? 28.956 19.757 24.375 1.00 97.06 126 HIS A O 1
ATOM 963 N N . ARG A 1 127 ? 30.257 19.139 22.655 1.00 97.31 127 ARG A N 1
ATOM 964 C CA . ARG A 1 127 ? 30.536 20.509 22.217 1.00 97.31 127 ARG A CA 1
ATOM 965 C C . ARG A 1 127 ? 29.251 21.261 21.873 1.00 97.31 127 ARG A C 1
ATOM 967 O O . ARG A 1 127 ? 29.046 22.355 22.383 1.00 97.31 127 ARG A O 1
ATOM 974 N N . GLY A 1 128 ? 28.370 20.661 21.076 1.00 95.75 128 GLY A N 1
ATOM 975 C CA . GLY A 1 128 ? 27.115 21.273 20.649 1.00 95.75 128 GLY A CA 1
ATOM 976 C C . GLY A 1 128 ? 26.179 21.586 21.818 1.00 95.75 128 GLY A C 1
ATOM 977 O O . GLY A 1 128 ? 25.507 22.621 21.804 1.00 95.75 128 GLY A O 1
ATOM 978 N N . LEU A 1 129 ? 26.166 20.745 22.861 1.00 95.75 129 LEU A N 1
ATOM 979 C CA . LEU A 1 129 ? 25.416 21.006 24.091 1.00 95.75 129 LEU A CA 1
ATOM 980 C C . LEU A 1 129 ? 26.065 22.082 24.967 1.00 95.75 129 LEU A C 1
ATOM 982 O O . LEU A 1 129 ? 25.360 23.000 25.390 1.00 95.75 129 LEU A O 1
ATOM 986 N N . SER A 1 130 ? 27.379 22.023 25.198 1.00 96.06 130 SER A N 1
ATOM 987 C CA . SER A 1 130 ? 28.103 23.024 25.993 1.00 96.06 130 SER A CA 1
ATOM 988 C C . SER A 1 130 ? 28.057 24.415 25.352 1.00 96.06 130 SER A C 1
ATOM 990 O O . SER A 1 130 ? 27.805 25.397 26.044 1.00 96.06 130 SER A O 1
ATOM 992 N N . GLU A 1 131 ? 28.220 24.520 24.030 1.00 95.75 131 GLU A N 1
ATOM 993 C CA . GLU A 1 131 ? 28.083 25.788 23.295 1.00 95.75 131 GLU A CA 1
ATOM 994 C C . GLU A 1 131 ? 26.647 26.315 23.342 1.00 95.75 131 GLU A C 1
ATOM 996 O O . GLU A 1 131 ? 26.405 27.524 23.334 1.00 95.75 131 GLU A O 1
ATOM 1001 N N . SER A 1 132 ? 25.667 25.412 23.417 1.00 92.75 132 SER A N 1
ATOM 1002 C CA . SER A 1 132 ? 24.267 25.801 23.379 1.00 92.75 132 SER A CA 1
ATOM 1003 C C . SER A 1 132 ? 23.669 26.184 24.726 1.00 92.75 132 SER A C 1
ATOM 1005 O O . SER A 1 132 ? 22.797 27.055 24.760 1.00 92.75 132 SER A O 1
ATOM 1007 N N . LEU A 1 133 ? 24.080 25.532 25.806 1.00 92.62 133 LEU A N 1
ATOM 1008 C CA . LEU A 1 133 ? 23.503 25.713 27.140 1.00 92.62 133 LEU A CA 1
ATOM 1009 C C . LEU A 1 133 ? 24.466 26.387 28.126 1.00 92.62 133 LEU A C 1
ATOM 1011 O O . LEU A 1 133 ? 24.030 26.795 29.199 1.00 92.62 133 LEU A O 1
ATOM 1015 N N . GLY A 1 134 ? 25.734 26.547 27.742 1.00 91.50 134 GLY A N 1
ATOM 1016 C CA . GLY A 1 134 ? 26.816 27.036 28.591 1.00 91.50 134 GLY A CA 1
ATOM 1017 C C . GLY A 1 134 ? 27.650 25.883 29.154 1.00 91.50 134 GLY A C 1
ATOM 1018 O O . GLY A 1 134 ? 27.109 24.869 29.597 1.00 91.50 134 GLY A O 1
ATOM 1019 N N . ALA A 1 135 ? 28.977 26.051 29.155 1.00 88.75 135 ALA A N 1
ATOM 1020 C CA . ALA A 1 135 ? 29.923 25.044 29.644 1.00 88.75 135 ALA A CA 1
ATOM 1021 C C . ALA A 1 135 ? 29.715 24.697 31.131 1.00 88.75 135 ALA A C 1
ATOM 1023 O O . ALA A 1 135 ? 29.911 23.552 31.521 1.00 88.75 135 ALA A O 1
ATOM 1024 N N . ASP A 1 136 ? 29.229 25.650 31.932 1.00 86.44 136 ASP A N 1
ATOM 1025 C CA . ASP A 1 136 ? 28.982 25.459 33.369 1.00 86.44 136 ASP A CA 1
ATOM 1026 C C . ASP A 1 136 ? 27.748 24.585 33.665 1.00 86.44 136 ASP A C 1
ATOM 1028 O O . ASP A 1 136 ? 27.583 24.086 34.777 1.00 86.44 136 ASP A O 1
ATOM 1032 N N . VAL A 1 137 ? 26.858 24.406 32.681 1.00 89.31 137 VAL A N 1
ATOM 1033 C CA . VAL A 1 137 ? 25.581 23.680 32.830 1.00 89.31 137 VAL A CA 1
ATOM 1034 C C . VAL A 1 137 ? 25.666 22.251 32.288 1.00 89.31 137 VAL A C 1
ATOM 1036 O O . VAL A 1 137 ? 24.817 21.413 32.579 1.00 89.31 137 VAL A O 1
ATOM 1039 N N . VAL A 1 138 ? 26.668 21.948 31.468 1.00 94.75 138 VAL A N 1
ATOM 1040 C CA . VAL A 1 138 ? 26.773 20.662 30.777 1.00 94.75 138 VAL A CA 1
ATOM 1041 C C . VAL A 1 138 ? 28.138 20.064 31.074 1.00 94.75 138 VAL A C 1
ATOM 1043 O O . VAL A 1 138 ? 29.111 20.353 30.379 1.00 94.75 138 VAL A O 1
ATOM 1046 N N . THR A 1 139 ? 28.205 19.233 32.118 1.00 94.88 139 THR A N 1
ATOM 1047 C CA . THR A 1 139 ? 29.426 18.486 32.441 1.00 94.88 139 THR A CA 1
ATOM 1048 C C . THR A 1 139 ? 29.590 17.270 31.515 1.00 94.88 139 THR A C 1
ATOM 1050 O O . THR A 1 139 ? 28.594 16.760 30.971 1.00 94.88 139 THR A O 1
ATOM 1053 N N . PRO A 1 140 ? 30.822 16.761 31.329 1.00 95.00 140 PRO A N 1
ATOM 1054 C CA . PRO A 1 140 ? 31.071 15.579 30.509 1.00 95.00 140 PRO A CA 1
ATOM 1055 C C . PRO A 1 140 ? 30.292 14.342 30.962 1.00 95.00 140 PRO A C 1
ATOM 1057 O O . PRO A 1 140 ? 29.813 13.578 30.125 1.00 95.00 140 PRO A O 1
ATOM 1060 N N . GLU A 1 141 ? 30.107 14.162 32.271 1.00 94.31 141 GLU A N 1
ATOM 1061 C CA . GLU A 1 141 ? 29.401 13.012 32.843 1.00 94.31 141 GLU A CA 1
ATOM 1062 C C . GLU A 1 141 ? 27.911 13.041 32.495 1.00 94.31 141 GLU A C 1
ATOM 1064 O O . GLU A 1 141 ? 27.350 12.044 32.041 1.00 94.31 141 GLU A O 1
ATOM 1069 N N . VAL A 1 142 ? 27.277 14.205 32.644 1.00 94.62 142 VAL A N 1
ATOM 1070 C CA . VAL A 1 142 ? 25.854 14.405 32.324 1.00 94.62 142 VAL A CA 1
ATOM 1071 C C . VAL A 1 142 ? 25.630 14.242 30.824 1.00 94.62 142 VAL A C 1
ATOM 1073 O O . VAL A 1 142 ? 24.684 13.578 30.396 1.00 94.62 142 VAL A O 1
ATOM 1076 N N . THR A 1 143 ? 26.546 14.773 30.015 1.00 96.25 143 THR A N 1
ATOM 1077 C CA . THR A 1 143 ? 26.532 14.578 28.562 1.00 96.25 143 THR A CA 1
ATOM 1078 C C . THR A 1 143 ? 26.611 13.099 28.198 1.00 96.25 143 THR A C 1
ATOM 1080 O O . THR A 1 143 ? 25.846 12.641 27.354 1.00 96.25 143 THR A O 1
ATOM 1083 N N . HIS A 1 144 ? 27.502 12.341 28.842 1.00 96.06 144 HIS A N 1
ATOM 1084 C CA . HIS A 1 144 ? 27.683 10.907 28.603 1.00 96.06 144 HIS A CA 1
ATOM 1085 C C . HIS A 1 144 ? 26.447 10.086 28.960 1.00 96.06 144 HIS A C 1
ATOM 1087 O O . HIS A 1 144 ? 26.065 9.176 28.223 1.00 96.06 144 HIS A O 1
ATOM 1093 N N . ASN A 1 145 ? 25.770 10.435 30.051 1.00 94.44 145 ASN A N 1
ATOM 1094 C CA . ASN A 1 145 ? 24.540 9.759 30.453 1.00 94.44 145 ASN A CA 1
ATOM 1095 C C . ASN A 1 145 ? 23.388 10.030 29.476 1.00 94.44 145 ASN A C 1
ATOM 1097 O O . ASN A 1 145 ? 22.660 9.105 29.112 1.00 94.44 145 ASN A O 1
ATOM 1101 N N . ILE A 1 146 ? 23.247 11.272 28.997 1.00 94.81 146 ILE A N 1
ATOM 1102 C CA . ILE A 1 146 ? 22.252 11.622 27.971 1.00 94.81 146 ILE A CA 1
ATOM 1103 C C . ILE A 1 146 ? 22.605 10.953 26.636 1.00 94.81 146 ILE A C 1
ATOM 1105 O O . ILE A 1 146 ? 21.720 10.418 25.971 1.00 94.81 146 ILE A O 1
ATOM 1109 N N . TRP A 1 147 ? 23.887 10.938 26.267 1.00 96.31 147 TRP A N 1
ATOM 1110 C CA . TRP A 1 147 ? 24.391 10.287 25.060 1.00 96.31 147 TRP A CA 1
ATOM 1111 C C . TRP A 1 147 ? 24.015 8.806 25.018 1.00 96.31 147 TRP A C 1
ATOM 1113 O O . TRP A 1 147 ? 23.390 8.367 24.057 1.00 96.31 147 TRP A O 1
ATOM 1123 N N . LYS A 1 148 ? 24.316 8.054 26.086 1.00 95.56 148 LYS A N 1
ATOM 1124 C CA . LYS A 1 148 ? 23.978 6.624 26.198 1.00 95.56 148 LYS A CA 1
ATOM 1125 C C . LYS A 1 148 ? 22.485 6.348 26.072 1.00 95.56 148 LYS A C 1
ATOM 1127 O O . LYS A 1 148 ? 22.087 5.260 25.678 1.00 95.56 148 LYS A O 1
ATOM 1132 N N . LEU A 1 149 ? 21.651 7.317 26.443 1.00 93.25 149 LEU A N 1
ATOM 1133 C CA . LEU A 1 149 ? 20.208 7.182 26.318 1.00 93.25 149 LEU A CA 1
ATOM 1134 C C . LEU A 1 149 ? 19.726 7.383 24.873 1.00 93.25 149 LEU A C 1
ATOM 1136 O O . LEU A 1 149 ? 18.665 6.880 24.507 1.00 93.25 149 LEU A O 1
ATOM 1140 N N . ILE A 1 150 ? 20.470 8.145 24.068 1.00 95.12 150 ILE A N 1
ATOM 1141 C CA . ILE A 1 150 ? 20.145 8.407 22.663 1.00 95.12 150 ILE A CA 1
ATOM 1142 C C . ILE A 1 150 ? 20.750 7.331 21.755 1.00 95.12 150 ILE A C 1
ATOM 1144 O O . ILE A 1 150 ? 20.049 6.850 20.870 1.00 95.12 150 ILE A O 1
ATOM 1148 N N . ASP A 1 151 ? 22.002 6.935 21.990 1.00 96.25 151 ASP A N 1
ATOM 1149 C CA . ASP A 1 151 ? 22.708 5.874 21.258 1.00 96.25 151 ASP A CA 1
ATOM 1150 C C . ASP A 1 151 ? 22.272 4.485 21.753 1.00 96.25 151 ASP A C 1
ATOM 1152 O O . ASP A 1 151 ? 23.028 3.749 22.383 1.00 96.25 151 ASP A O 1
ATOM 1156 N N . THR A 1 152 ? 21.007 4.131 21.505 1.00 89.75 152 THR A N 1
ATOM 1157 C CA . THR A 1 152 ? 20.424 2.864 21.981 1.00 89.75 152 THR A CA 1
ATOM 1158 C C . THR A 1 152 ? 21.097 1.627 21.395 1.00 89.75 152 THR A C 1
ATOM 1160 O O . THR A 1 152 ? 21.013 0.555 21.984 1.00 89.75 152 THR A O 1
ATOM 1163 N N . GLU A 1 153 ? 21.734 1.768 20.233 1.00 91.81 153 GLU A N 1
ATOM 1164 C CA . GLU A 1 153 ? 22.436 0.685 19.543 1.00 91.81 153 GLU A CA 1
ATOM 1165 C C . GLU A 1 153 ? 23.920 0.594 19.963 1.00 91.81 153 GLU A C 1
ATOM 1167 O O . GLU A 1 153 ? 24.627 -0.294 19.493 1.00 91.81 153 GLU A O 1
ATOM 1172 N N . ASN A 1 154 ? 24.389 1.466 20.874 1.00 94.25 154 ASN A N 1
ATOM 1173 C CA . ASN A 1 154 ? 25.783 1.559 21.330 1.00 94.25 154 ASN A CA 1
ATOM 1174 C C . ASN A 1 154 ? 26.792 1.612 20.170 1.00 94.25 154 ASN A C 1
ATOM 1176 O O . ASN A 1 154 ? 27.881 1.037 20.245 1.00 94.25 154 ASN A O 1
ATOM 1180 N N . THR A 1 155 ? 26.433 2.287 19.080 1.00 95.31 155 THR A N 1
ATOM 1181 C CA . THR A 1 155 ? 27.278 2.354 17.879 1.00 95.31 155 THR A CA 1
ATOM 1182 C C . THR A 1 155 ? 28.460 3.304 18.060 1.00 95.31 155 THR A C 1
ATOM 1184 O O . THR A 1 155 ? 29.406 3.277 17.275 1.00 95.31 155 THR A O 1
ATOM 1187 N N . GLY A 1 156 ? 28.427 4.149 19.096 1.00 96.38 156 GLY A N 1
ATOM 1188 C CA . GLY A 1 156 ? 29.416 5.199 19.318 1.00 96.38 156 GLY A CA 1
ATOM 1189 C C . GLY A 1 156 ? 29.170 6.447 18.469 1.00 96.38 156 GLY A C 1
ATOM 1190 O O . GLY A 1 156 ? 29.930 7.413 18.580 1.00 96.38 156 GLY A O 1
ATOM 1191 N N . VAL A 1 157 ? 28.095 6.469 17.677 1.00 97.62 157 VAL A N 1
ATOM 1192 C CA . VAL A 1 157 ? 27.629 7.620 16.897 1.00 97.62 157 VAL A CA 1
ATOM 1193 C C . VAL A 1 157 ? 26.106 7.724 16.970 1.00 97.62 157 VAL A C 1
ATOM 1195 O O . VAL A 1 157 ? 25.400 6.730 17.017 1.00 97.62 157 VAL A O 1
ATOM 1198 N N . ILE A 1 158 ? 25.555 8.933 16.967 1.00 97.81 158 ILE A N 1
ATOM 1199 C CA . ILE A 1 158 ? 24.102 9.132 16.973 1.00 97.81 158 ILE A CA 1
ATOM 1200 C C . ILE A 1 158 ? 23.643 9.462 15.554 1.00 97.81 158 ILE A C 1
ATOM 1202 O O . ILE A 1 158 ? 24.004 10.507 15.010 1.00 97.81 158 ILE A O 1
ATOM 1206 N N . THR A 1 159 ? 22.800 8.614 14.961 1.00 97.44 159 THR A N 1
ATOM 1207 C CA . THR A 1 159 ? 22.164 8.933 13.675 1.00 97.44 159 THR A CA 1
ATOM 1208 C C . THR A 1 159 ? 20.986 9.893 13.864 1.00 97.44 159 THR A C 1
ATOM 1210 O O . THR A 1 159 ? 20.396 10.000 14.946 1.00 97.44 159 THR A O 1
ATOM 1213 N N . TYR A 1 160 ? 20.550 10.562 12.789 1.00 97.50 160 TYR A N 1
ATOM 1214 C CA . TYR A 1 160 ? 19.344 11.399 12.846 1.00 97.50 160 TYR A CA 1
ATOM 1215 C C . TYR A 1 160 ? 18.095 10.618 13.290 1.00 97.50 160 TYR A C 1
ATOM 1217 O O . TYR A 1 160 ? 17.203 11.181 13.931 1.00 97.50 160 TYR A O 1
ATOM 1225 N N . LYS A 1 161 ? 18.015 9.320 12.971 1.00 96.12 161 LYS A N 1
ATOM 1226 C CA . LYS A 1 161 ? 16.884 8.463 13.346 1.00 96.12 161 LYS A CA 1
ATOM 1227 C C . LYS A 1 161 ? 16.830 8.262 14.861 1.00 96.12 161 LYS A C 1
ATOM 1229 O O . LYS A 1 161 ? 15.754 8.438 15.442 1.00 96.12 161 LYS A O 1
ATOM 1234 N N . ASP A 1 162 ? 17.971 7.983 15.480 1.00 95.12 162 ASP A N 1
ATOM 1235 C CA . ASP A 1 162 ? 18.095 7.763 16.927 1.00 95.12 162 ASP A CA 1
ATOM 1236 C C . ASP A 1 162 ? 17.844 9.061 17.681 1.00 95.12 162 ASP A C 1
ATOM 1238 O O . ASP A 1 162 ? 16.971 9.132 18.552 1.00 95.12 162 ASP A O 1
ATOM 1242 N N . PHE A 1 163 ? 18.490 10.141 17.230 1.00 96.00 163 PHE A N 1
ATOM 1243 C C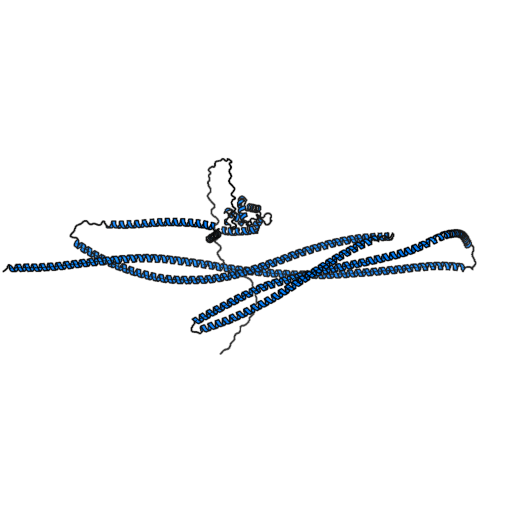A . PHE A 1 163 ? 18.268 11.477 17.761 1.00 96.00 163 PHE A CA 1
ATOM 1244 C C . PHE A 1 163 ? 16.788 11.858 17.697 1.00 96.00 163 PHE A C 1
ATOM 1246 O O . PHE A 1 163 ? 16.199 12.263 18.697 1.00 96.00 163 PHE A O 1
ATOM 1253 N N . LYS A 1 164 ? 16.133 11.682 16.541 1.00 95.06 164 LYS A N 1
ATOM 1254 C CA . LYS A 1 164 ? 14.721 12.042 16.364 1.00 95.06 164 LYS A CA 1
ATOM 1255 C C . LYS A 1 164 ? 13.791 11.221 17.243 1.00 95.06 164 LYS A C 1
ATOM 1257 O O . LYS A 1 164 ? 12.841 11.783 17.802 1.00 95.06 164 LYS A O 1
ATOM 1262 N N . ARG A 1 165 ? 14.031 9.913 17.345 1.00 93.38 165 ARG A N 1
ATOM 1263 C CA . ARG A 1 165 ? 13.237 9.001 18.174 1.00 93.38 165 ARG A CA 1
ATOM 1264 C C . ARG A 1 165 ? 13.287 9.448 19.631 1.00 93.38 165 ARG A C 1
ATOM 1266 O O . ARG A 1 165 ? 12.236 9.716 20.214 1.00 93.38 165 ARG A O 1
ATOM 1273 N N . THR A 1 166 ? 14.487 9.608 20.172 1.00 91.62 166 THR A N 1
ATOM 1274 C CA . THR A 1 166 ? 14.698 9.925 21.587 1.00 91.62 166 THR A CA 1
ATOM 1275 C C . THR A 1 166 ? 14.258 11.352 21.915 1.00 91.62 166 THR A C 1
ATOM 1277 O O . THR A 1 166 ? 13.509 11.575 22.866 1.00 91.62 166 THR A O 1
ATOM 1280 N N . PHE A 1 167 ? 14.564 12.321 21.050 1.00 91.19 167 PHE A N 1
ATOM 1281 C CA . PHE A 1 167 ? 14.134 13.711 21.220 1.00 91.19 167 PHE A CA 1
ATOM 1282 C C . PHE A 1 167 ? 12.607 13.879 21.176 1.00 91.19 167 PHE A C 1
ATOM 1284 O O . PHE A 1 167 ? 12.048 14.722 21.876 1.00 91.19 167 PHE A O 1
ATOM 1291 N N . SER A 1 168 ? 11.898 13.071 20.380 1.00 89.56 168 SER A N 1
ATOM 1292 C CA . SER A 1 168 ? 10.428 13.102 20.339 1.00 89.56 168 SER A CA 1
ATOM 1293 C C . SER A 1 168 ? 9.802 12.594 21.637 1.00 89.56 168 SER A C 1
ATOM 1295 O O . SER A 1 168 ? 8.750 13.092 22.041 1.00 89.56 168 SER A O 1
ATOM 1297 N N . ILE A 1 169 ? 10.437 11.615 22.288 1.00 89.19 169 ILE A N 1
ATOM 1298 C CA . ILE A 1 169 ? 10.031 11.124 23.611 1.00 89.19 169 ILE A CA 1
ATOM 1299 C C . ILE A 1 169 ? 10.250 12.240 24.636 1.00 89.19 169 ILE A C 1
ATOM 1301 O O . ILE A 1 169 ? 9.305 12.651 25.307 1.00 89.19 169 ILE A O 1
ATOM 1305 N N . PHE A 1 170 ? 11.442 12.839 24.638 1.00 88.94 170 PHE A N 1
ATOM 1306 C CA . PHE A 1 170 ? 11.795 13.945 25.528 1.00 88.94 170 PHE A CA 1
ATOM 1307 C C . PHE A 1 170 ? 10.841 15.134 25.397 1.00 88.94 170 PHE A C 1
ATOM 1309 O O . PHE A 1 170 ? 10.399 15.703 26.392 1.00 88.94 170 PHE A O 1
ATOM 1316 N N . ALA A 1 171 ? 10.468 15.492 24.167 1.00 87.25 171 ALA A N 1
ATOM 1317 C CA . ALA A 1 171 ? 9.546 16.590 23.913 1.00 87.25 171 ALA A CA 1
ATOM 1318 C C . ALA A 1 171 ? 8.123 16.316 24.421 1.00 87.25 171 ALA A C 1
ATOM 1320 O O . ALA A 1 171 ? 7.432 17.254 24.828 1.00 87.25 171 ALA A O 1
ATOM 1321 N N . LYS A 1 172 ? 7.669 15.057 24.405 1.00 88.12 172 LYS A N 1
ATOM 1322 C CA . LYS A 1 172 ? 6.373 14.666 24.980 1.00 88.12 172 LYS A CA 1
ATOM 1323 C C . LYS A 1 172 ? 6.420 14.720 26.504 1.00 88.12 172 LYS A C 1
ATOM 1325 O O . LYS A 1 172 ? 5.572 15.377 27.104 1.00 88.12 172 LYS A O 1
ATOM 1330 N N . ASP A 1 173 ? 7.443 14.124 27.106 1.00 83.56 173 ASP A N 1
ATOM 1331 C CA . ASP A 1 173 ? 7.598 14.073 28.563 1.00 83.56 173 ASP A CA 1
ATOM 1332 C C . ASP A 1 173 ? 7.779 15.472 29.158 1.00 83.56 173 ASP A C 1
ATOM 1334 O O . ASP A 1 173 ? 7.146 15.822 30.155 1.00 83.56 173 ASP A O 1
ATOM 1338 N N . PHE A 1 174 ? 8.546 16.334 28.489 1.00 84.31 174 PHE A N 1
ATOM 1339 C CA . PHE A 1 174 ? 8.725 17.721 28.904 1.00 84.31 174 PHE A CA 1
ATOM 1340 C C . PHE A 1 174 ? 7.436 18.551 28.796 1.00 84.31 174 PHE A C 1
ATOM 1342 O O . PHE A 1 174 ? 7.165 19.390 29.659 1.00 84.31 174 PHE A O 1
ATOM 1349 N N . LYS A 1 175 ? 6.601 18.318 27.770 1.00 83.25 175 LYS A N 1
ATOM 1350 C CA . LYS A 1 175 ? 5.276 18.959 27.664 1.00 83.25 175 LYS A CA 1
ATOM 1351 C C . LYS A 1 175 ? 4.350 18.515 28.793 1.00 83.25 175 LYS A C 1
ATOM 1353 O O . LYS A 1 175 ? 3.690 19.367 29.385 1.00 83.25 175 LYS A O 1
ATOM 1358 N N . ASN A 1 176 ? 4.350 17.224 29.120 1.00 79.44 176 ASN A N 1
ATOM 1359 C CA . ASN A 1 176 ? 3.568 16.681 30.230 1.00 79.44 176 ASN A CA 1
ATOM 1360 C C . ASN A 1 176 ? 4.023 17.278 31.572 1.00 79.44 176 ASN A C 1
ATOM 1362 O O . ASN A 1 176 ? 3.190 17.708 32.368 1.00 79.44 176 ASN A O 1
ATOM 1366 N N . PHE A 1 177 ? 5.339 17.409 31.773 1.00 77.81 177 PHE A N 1
ATOM 1367 C CA . PHE A 1 177 ? 5.922 18.032 32.962 1.00 77.81 177 PHE A CA 1
ATOM 1368 C C . PHE A 1 177 ? 5.549 19.520 33.093 1.00 77.81 177 PHE A C 1
ATOM 1370 O O . PHE A 1 177 ? 5.080 19.949 34.147 1.00 77.81 177 PHE A O 1
ATOM 1377 N N . LYS A 1 178 ? 5.671 20.315 32.015 1.00 76.81 178 LYS A N 1
ATOM 1378 C CA . LYS A 1 178 ? 5.307 21.748 32.025 1.00 76.81 178 LYS A CA 1
ATOM 1379 C C . LYS A 1 178 ? 3.822 22.009 32.260 1.00 76.81 178 LYS A C 1
ATOM 1381 O O . LYS A 1 178 ? 3.475 23.055 32.800 1.00 76.81 178 LYS A O 1
ATOM 1386 N N . GLN A 1 179 ? 2.947 21.100 31.840 1.00 78.06 179 GLN A N 1
ATOM 1387 C CA . GLN A 1 179 ? 1.501 21.260 32.006 1.00 78.06 179 GLN A CA 1
ATOM 1388 C C . GLN A 1 179 ? 1.025 20.989 33.440 1.00 78.06 179 GLN A C 1
ATOM 1390 O O . GLN A 1 179 ? -0.166 21.107 33.707 1.00 78.06 179 GLN A O 1
ATOM 1395 N N . GLY A 1 180 ? 1.924 20.641 34.372 1.00 61.59 180 GLY A N 1
ATOM 1396 C CA . GLY A 1 180 ? 1.547 20.337 35.754 1.00 61.59 180 GLY A CA 1
ATOM 1397 C C . GLY A 1 180 ? 0.674 19.086 35.876 1.00 61.59 180 GLY A C 1
ATOM 1398 O O . GLY A 1 180 ? 0.139 18.816 36.952 1.00 61.59 180 GLY A O 1
ATOM 1399 N N . ASN A 1 181 ? 0.555 18.308 34.794 1.00 51.81 181 ASN A N 1
ATOM 1400 C CA . ASN A 1 181 ? -0.071 16.999 34.794 1.00 51.81 181 ASN A CA 1
ATOM 1401 C C . ASN A 1 181 ? 0.883 16.044 35.508 1.00 51.81 181 ASN A C 1
ATOM 1403 O O . ASN A 1 181 ? 1.645 15.311 34.877 1.00 51.81 181 ASN A O 1
ATOM 1407 N N . LYS A 1 182 ? 0.862 16.072 36.847 1.00 52.62 182 LYS A N 1
ATOM 1408 C CA . LYS A 1 182 ? 1.352 14.936 37.629 1.00 52.62 182 LYS A CA 1
ATOM 1409 C C . LYS A 1 182 ? 0.683 13.685 37.047 1.00 52.62 182 LYS A C 1
ATOM 1411 O O . LYS A 1 182 ? -0.531 13.742 36.818 1.00 52.62 182 LYS A O 1
ATOM 1416 N N . PRO A 1 183 ? 1.440 12.612 36.756 1.00 52.16 183 PRO A N 1
ATOM 1417 C CA . PRO A 1 183 ? 0.847 11.380 36.257 1.00 52.16 183 PRO A CA 1
ATOM 1418 C C . PRO A 1 183 ? -0.310 11.006 37.181 1.00 52.16 183 PRO A C 1
ATOM 1420 O O . PRO A 1 183 ? -0.197 11.117 38.405 1.00 52.16 183 PRO A O 1
ATOM 1423 N N . SER A 1 184 ? -1.459 10.666 36.595 1.00 51.91 184 SER A N 1
ATOM 1424 C CA . SER A 1 184 ? -2.607 10.232 37.385 1.00 51.91 184 SER A CA 1
ATOM 1425 C C . SER A 1 184 ? -2.147 9.093 38.291 1.00 51.91 184 SER A C 1
ATOM 1427 O O . SER A 1 184 ? -1.334 8.267 37.877 1.00 51.91 184 SER A O 1
ATOM 1429 N N . ARG A 1 185 ? -2.689 8.991 39.508 1.00 52.62 185 ARG A N 1
ATOM 1430 C CA . ARG A 1 185 ? -2.432 7.846 40.401 1.00 52.62 185 ARG A CA 1
ATOM 1431 C C . ARG A 1 185 ? -2.669 6.507 39.686 1.00 52.62 185 ARG A C 1
ATOM 1433 O O . ARG A 1 185 ? -2.073 5.500 40.037 1.00 52.62 185 ARG A O 1
ATOM 1440 N N . GLU A 1 186 ? -3.521 6.509 38.663 1.00 50.78 186 GLU A N 1
ATOM 1441 C CA . GLU A 1 186 ? -3.791 5.378 37.779 1.00 50.78 186 GLU A CA 1
ATOM 1442 C C . GLU A 1 186 ? -2.645 5.071 36.794 1.00 50.78 186 GLU A C 1
ATOM 1444 O O . GLU A 1 186 ? -2.391 3.905 36.505 1.00 50.78 186 GLU A O 1
ATOM 1449 N N . ASP A 1 187 ? -1.921 6.083 36.312 1.00 54.66 187 ASP A N 1
ATOM 1450 C CA . ASP A 1 187 ? -0.744 5.925 35.448 1.00 54.66 187 ASP A CA 1
ATOM 1451 C C . ASP A 1 187 ? 0.493 5.519 36.258 1.00 54.66 187 ASP A C 1
ATOM 1453 O O . ASP A 1 187 ? 1.274 4.680 35.807 1.00 54.66 187 ASP A O 1
ATOM 1457 N N . GLU A 1 188 ? 0.627 6.025 37.489 1.00 57.16 188 GLU A N 1
ATOM 1458 C CA . GLU A 1 188 ? 1.591 5.499 38.463 1.00 57.16 188 GLU A CA 1
ATOM 1459 C C . GLU A 1 188 ? 1.303 4.023 38.751 1.00 57.16 188 GLU A C 1
ATOM 1461 O O . GLU A 1 188 ? 2.200 3.194 38.629 1.00 57.16 188 GLU A O 1
ATOM 1466 N N . LEU A 1 189 ? 0.041 3.669 39.016 1.00 57.53 189 LEU A N 1
ATOM 1467 C CA . LEU A 1 189 ? -0.362 2.288 39.279 1.00 57.53 189 LEU A CA 1
ATOM 1468 C C . LEU A 1 189 ? -0.111 1.371 38.073 1.00 57.53 189 LEU A C 1
ATOM 1470 O O . LEU A 1 189 ? 0.379 0.259 38.244 1.00 57.53 189 LEU A O 1
ATOM 1474 N N . LYS A 1 190 ? -0.391 1.829 36.847 1.00 60.66 190 LYS A N 1
ATOM 1475 C CA . LYS A 1 190 ? -0.097 1.078 35.613 1.00 60.66 190 LYS A CA 1
ATOM 1476 C C . LYS A 1 190 ? 1.402 0.890 35.398 1.00 60.66 190 LYS A C 1
ATOM 1478 O O . LYS A 1 190 ? 1.816 -0.202 35.021 1.00 60.66 190 LYS A O 1
ATOM 1483 N N . SER A 1 191 ? 2.207 1.915 35.674 1.00 58.31 191 SER A N 1
ATOM 1484 C CA . SER A 1 191 ? 3.670 1.837 35.629 1.00 58.31 191 SER A CA 1
ATOM 1485 C C . SER A 1 191 ? 4.208 0.831 36.652 1.00 58.31 191 SER A C 1
ATOM 1487 O O . SER A 1 191 ? 5.026 -0.023 36.313 1.00 58.31 191 SER A O 1
ATOM 1489 N N . THR A 1 192 ? 3.680 0.845 37.881 1.00 61.12 192 THR A N 1
ATOM 1490 C CA . THR A 1 192 ? 4.049 -0.127 38.919 1.00 61.12 192 THR A CA 1
ATOM 1491 C C . THR A 1 192 ? 3.613 -1.546 38.552 1.00 61.12 192 THR A C 1
ATOM 1493 O O . THR A 1 192 ? 4.398 -2.475 38.696 1.00 61.12 192 THR A O 1
ATOM 1496 N N . ILE A 1 193 ? 2.402 -1.735 38.019 1.00 61.50 193 ILE A N 1
ATOM 1497 C CA . ILE A 1 193 ? 1.913 -3.048 37.563 1.00 61.50 193 ILE A CA 1
ATOM 1498 C C . ILE A 1 193 ? 2.779 -3.584 36.418 1.00 61.50 193 ILE A C 1
ATOM 1500 O O . ILE A 1 193 ? 3.150 -4.756 36.432 1.00 61.50 193 ILE A O 1
ATOM 1504 N N . TYR A 1 194 ? 3.146 -2.730 35.462 1.00 60.22 194 TYR A N 1
ATOM 1505 C CA . TYR A 1 194 ? 4.013 -3.104 34.347 1.00 60.22 194 TYR A CA 1
ATOM 1506 C C . TYR A 1 194 ? 5.426 -3.478 34.821 1.00 60.22 194 TYR A C 1
ATOM 1508 O O . TYR A 1 194 ? 5.979 -4.481 34.373 1.00 60.22 194 TYR A O 1
ATOM 1516 N N . ALA A 1 195 ? 5.984 -2.730 35.780 1.00 61.75 195 ALA A N 1
ATOM 1517 C CA . ALA A 1 195 ? 7.260 -3.062 36.411 1.00 61.75 195 ALA A CA 1
ATOM 1518 C C . ALA A 1 195 ? 7.192 -4.417 37.136 1.00 61.75 195 ALA A C 1
ATOM 1520 O O . ALA A 1 195 ? 8.045 -5.268 36.910 1.00 61.75 195 ALA A O 1
ATOM 1521 N N . VAL A 1 196 ? 6.139 -4.662 37.923 1.00 56.75 196 VAL A N 1
ATOM 1522 C CA . VAL A 1 196 ? 5.926 -5.914 38.672 1.00 56.75 196 VAL A CA 1
ATOM 1523 C C . VAL A 1 196 ? 5.746 -7.125 37.748 1.00 56.75 196 VAL A C 1
ATOM 1525 O O . VAL A 1 196 ? 6.267 -8.196 38.045 1.00 56.75 196 VAL A O 1
ATOM 1528 N N . GLN A 1 197 ? 5.067 -6.970 36.607 1.00 63.19 197 GLN A N 1
ATOM 1529 C CA . GLN A 1 197 ? 4.895 -8.038 35.610 1.00 63.19 197 GLN A CA 1
ATOM 1530 C C . GLN A 1 197 ? 6.194 -8.413 34.883 1.00 63.19 197 GLN A C 1
ATOM 1532 O O . GLN A 1 197 ? 6.308 -9.524 34.369 1.00 63.19 197 GLN A O 1
ATOM 1537 N N . LYS A 1 198 ? 7.163 -7.494 34.829 1.00 61.28 198 LYS A N 1
ATOM 1538 C CA . LYS A 1 198 ? 8.460 -7.673 34.162 1.00 61.28 198 LYS A CA 1
ATOM 1539 C C . LYS A 1 198 ? 9.589 -8.069 35.123 1.00 61.28 198 LYS A C 1
ATOM 1541 O O . LYS A 1 198 ? 10.691 -8.358 34.663 1.00 61.28 198 LYS A O 1
ATOM 1546 N N . MET A 1 199 ? 9.344 -8.103 36.437 1.00 75.31 199 MET A N 1
ATOM 1547 C CA . MET A 1 199 ? 10.332 -8.564 37.417 1.00 75.31 199 MET A CA 1
ATOM 1548 C C . MET A 1 199 ? 10.607 -10.060 37.242 1.00 75.31 199 MET A C 1
ATOM 1550 O O . MET A 1 199 ? 9.685 -10.859 37.081 1.00 75.3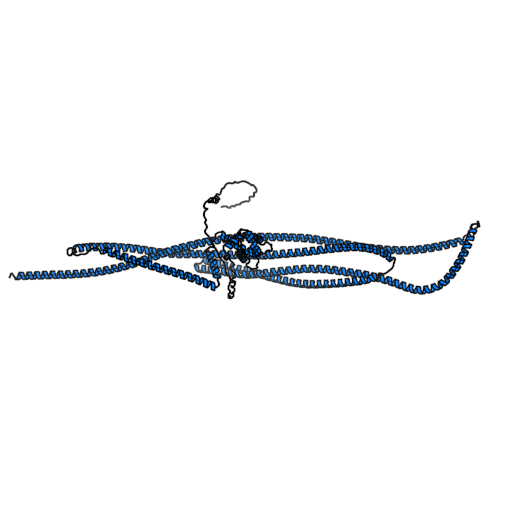1 199 MET A O 1
ATOM 1554 N N . SER A 1 200 ? 11.880 -10.463 37.331 1.00 74.81 200 SER A N 1
ATOM 1555 C CA . SER A 1 200 ? 12.215 -11.890 37.374 1.00 74.81 200 SER A CA 1
ATOM 1556 C C . SER A 1 200 ? 11.554 -12.543 38.599 1.00 74.81 200 SER A C 1
ATOM 1558 O O . SER A 1 200 ? 11.388 -11.872 39.627 1.00 74.81 200 SER A O 1
ATOM 1560 N N . PRO A 1 201 ? 11.216 -13.847 38.553 1.00 74.25 201 PRO A N 1
ATOM 1561 C CA . PRO A 1 201 ? 10.523 -14.524 39.651 1.00 74.25 201 PRO A CA 1
ATOM 1562 C C . PRO A 1 201 ? 11.200 -14.315 41.012 1.00 74.25 201 PRO A C 1
ATOM 1564 O O . PRO A 1 201 ? 10.536 -14.105 42.024 1.00 74.25 201 PRO A O 1
ATOM 1567 N N . ARG A 1 202 ? 12.539 -14.276 41.038 1.00 66.44 202 ARG A N 1
ATOM 1568 C CA . ARG A 1 202 ? 13.323 -14.062 42.261 1.00 66.44 202 ARG A CA 1
ATOM 1569 C C . ARG A 1 202 ? 13.153 -12.651 42.835 1.00 66.44 202 ARG A C 1
ATOM 1571 O O . ARG A 1 202 ? 13.045 -12.498 44.048 1.00 66.44 202 ARG A O 1
ATOM 1578 N N . SER A 1 203 ? 13.097 -11.637 41.973 1.00 66.62 203 SER A N 1
ATOM 1579 C CA . SER A 1 203 ? 12.888 -10.238 42.366 1.00 66.62 203 SER A CA 1
ATOM 1580 C C . SER A 1 203 ? 11.445 -9.998 42.826 1.00 66.62 203 SER A C 1
ATOM 1582 O O . SER A 1 203 ? 11.215 -9.373 43.860 1.00 66.62 203 SER A O 1
ATOM 1584 N N . PHE A 1 204 ? 10.475 -10.615 42.144 1.00 72.00 204 PHE A N 1
ATOM 1585 C CA . PHE A 1 204 ? 9.067 -10.597 42.541 1.00 72.00 204 PHE A CA 1
ATOM 1586 C C . PHE A 1 204 ? 8.842 -11.232 43.923 1.00 72.00 204 PHE A C 1
ATOM 1588 O O . PHE A 1 204 ? 8.135 -10.672 44.761 1.00 72.00 204 PHE A O 1
ATOM 1595 N N . HIS A 1 205 ? 9.477 -12.375 44.207 1.00 66.44 205 HIS A N 1
ATOM 1596 C CA . HIS A 1 205 ? 9.382 -13.021 45.519 1.00 66.44 205 HIS A CA 1
ATOM 1597 C C . HIS A 1 205 ? 10.006 -12.188 46.644 1.00 66.44 205 HIS A C 1
ATOM 1599 O O . HIS A 1 205 ? 9.450 -12.150 47.742 1.00 66.44 205 HIS A O 1
ATOM 1605 N N . LEU A 1 206 ? 11.115 -11.492 46.376 1.00 72.94 206 LEU A N 1
ATOM 1606 C CA . LEU A 1 206 ? 11.755 -10.614 47.355 1.00 72.94 206 LEU A CA 1
ATOM 1607 C C . LEU A 1 206 ? 10.880 -9.396 47.678 1.00 72.94 206 LEU A C 1
ATOM 1609 O O . LEU A 1 206 ? 10.711 -9.049 48.846 1.00 72.94 206 LEU A O 1
ATOM 1613 N N . GLU A 1 207 ? 10.272 -8.784 46.663 1.00 70.44 207 GLU A N 1
ATOM 1614 C CA . GLU A 1 207 ? 9.409 -7.617 46.857 1.00 70.44 207 GLU A CA 1
ATOM 1615 C C . GLU A 1 207 ? 8.078 -7.995 47.526 1.00 70.44 207 GLU A C 1
ATOM 1617 O O . GLU A 1 207 ? 7.607 -7.307 48.434 1.00 70.44 207 GLU A O 1
ATOM 1622 N N . LYS A 1 208 ? 7.533 -9.172 47.190 1.00 71.69 208 LYS A N 1
ATOM 1623 C CA . LYS A 1 208 ? 6.394 -9.770 47.899 1.00 71.69 208 LYS A CA 1
ATOM 1624 C C . LYS A 1 208 ? 6.715 -10.032 49.374 1.00 71.69 208 LYS A C 1
ATOM 1626 O O . LYS A 1 208 ? 5.863 -9.786 50.225 1.00 71.69 208 LYS A O 1
ATOM 1631 N N . ALA A 1 209 ? 7.923 -10.499 49.694 1.00 73.56 209 ALA A N 1
ATOM 1632 C CA . ALA A 1 209 ? 8.343 -10.733 51.075 1.00 73.56 209 ALA A CA 1
ATOM 1633 C C . ALA A 1 209 ? 8.451 -9.425 51.877 1.00 73.56 209 ALA A C 1
ATOM 1635 O O . ALA A 1 209 ? 7.984 -9.374 53.013 1.00 73.56 209 ALA A O 1
ATOM 1636 N N . LYS A 1 210 ? 8.982 -8.346 51.284 1.00 75.12 210 LYS A N 1
ATOM 1637 C CA . LYS A 1 210 ? 9.031 -7.024 51.935 1.00 75.12 210 LYS A CA 1
ATOM 1638 C C . LYS A 1 210 ? 7.639 -6.469 52.228 1.00 75.12 210 LYS A C 1
ATOM 1640 O O . LYS A 1 210 ? 7.385 -6.037 53.350 1.00 75.12 210 LYS A O 1
ATOM 1645 N N . LEU A 1 211 ? 6.731 -6.529 51.251 1.00 72.06 211 LEU A N 1
ATOM 1646 C CA . LEU A 1 211 ? 5.343 -6.090 51.427 1.00 72.06 211 LEU A CA 1
ATOM 1647 C C . LEU A 1 211 ? 4.613 -6.928 52.481 1.00 72.06 211 LEU A C 1
ATOM 1649 O O . LEU A 1 211 ? 3.855 -6.390 53.282 1.00 72.06 211 LEU A O 1
ATOM 1653 N N . PHE A 1 212 ? 4.877 -8.235 52.527 1.00 68.75 212 PHE A N 1
ATOM 1654 C CA . PHE A 1 212 ? 4.313 -9.117 53.546 1.00 68.75 212 PHE A CA 1
ATOM 1655 C C . PHE A 1 212 ? 4.818 -8.776 54.956 1.00 68.75 212 PHE A C 1
ATOM 1657 O O . PHE A 1 212 ? 4.031 -8.763 55.900 1.00 68.75 212 PHE A O 1
ATOM 1664 N N . ILE A 1 213 ? 6.105 -8.440 55.104 1.00 78.44 213 ILE A N 1
ATOM 1665 C CA . ILE A 1 213 ? 6.676 -7.979 56.379 1.00 78.44 213 ILE A CA 1
ATOM 1666 C C . ILE A 1 213 ? 6.047 -6.644 56.802 1.00 78.44 213 ILE A C 1
ATOM 1668 O O . ILE A 1 213 ? 5.639 -6.505 57.953 1.00 78.44 213 ILE A O 1
ATOM 1672 N N . GLN A 1 214 ? 5.897 -5.689 55.880 1.00 69.50 214 GLN A N 1
ATOM 1673 C CA . GLN A 1 214 ? 5.240 -4.409 56.170 1.00 69.50 214 GLN A CA 1
ATOM 1674 C C . GLN A 1 214 ? 3.779 -4.593 56.594 1.00 69.50 214 GLN A C 1
ATOM 1676 O O . GLN A 1 214 ? 3.358 -4.021 57.595 1.00 69.50 214 GLN A O 1
ATOM 1681 N N . PHE A 1 215 ? 3.026 -5.443 55.891 1.00 72.12 215 PHE A N 1
ATOM 1682 C CA . PHE A 1 215 ? 1.638 -5.748 56.235 1.00 72.12 215 PHE A CA 1
ATOM 1683 C C . PHE A 1 215 ? 1.514 -6.410 57.616 1.00 72.12 215 PHE A C 1
ATOM 1685 O O . PHE A 1 215 ? 0.641 -6.051 58.408 1.00 72.12 215 PHE A O 1
ATOM 1692 N N . LYS A 1 216 ? 2.429 -7.330 57.948 1.00 81.25 216 LYS A N 1
ATOM 1693 C CA . LYS A 1 216 ? 2.467 -7.984 59.261 1.00 81.25 216 LYS A CA 1
ATOM 1694 C C . LYS A 1 216 ? 2.718 -6.982 60.394 1.00 81.25 216 LYS A C 1
ATOM 1696 O O . LYS A 1 216 ? 2.040 -7.054 61.413 1.00 81.25 216 LYS A O 1
ATOM 1701 N N . ASN A 1 217 ? 3.620 -6.023 60.191 1.00 79.00 217 ASN A N 1
ATOM 1702 C CA . ASN A 1 217 ? 3.889 -4.976 61.179 1.00 79.00 217 ASN A CA 1
ATOM 1703 C C . ASN A 1 217 ? 2.662 -4.076 61.396 1.00 79.00 217 ASN A C 1
ATOM 1705 O O . ASN A 1 217 ? 2.306 -3.798 62.536 1.00 79.00 217 ASN A O 1
ATOM 1709 N N . THR A 1 218 ? 1.949 -3.701 60.325 1.00 74.75 218 THR A N 1
ATOM 1710 C CA . THR A 1 218 ? 0.721 -2.892 60.453 1.00 74.75 218 THR A CA 1
ATOM 1711 C C . THR A 1 218 ? -0.424 -3.633 61.146 1.00 74.75 218 THR A C 1
ATOM 1713 O O . THR A 1 218 ? -1.205 -3.020 61.871 1.00 74.75 218 THR A O 1
ATOM 1716 N N . LEU A 1 219 ? -0.527 -4.954 60.964 1.00 76.81 219 LEU A N 1
ATOM 1717 C CA . LEU A 1 219 ? -1.505 -5.767 61.693 1.00 76.81 219 LEU A CA 1
ATOM 1718 C C . LEU A 1 219 ? -1.177 -5.843 63.185 1.00 76.81 219 LEU A C 1
ATOM 1720 O O . LEU A 1 219 ? -2.081 -5.725 64.006 1.00 76.81 219 LEU A O 1
ATOM 1724 N N . GLN A 1 220 ? 0.103 -5.971 63.529 1.00 80.88 220 GLN A N 1
ATOM 1725 C CA . GLN A 1 220 ? 0.554 -5.995 64.917 1.00 80.88 220 GLN A CA 1
ATOM 1726 C C . GLN A 1 220 ? 0.317 -4.648 65.620 1.00 80.88 220 GLN A C 1
ATOM 1728 O O . GLN A 1 220 ? -0.097 -4.611 66.778 1.00 80.88 220 GLN A O 1
ATOM 1733 N N . GLU A 1 221 ? 0.513 -3.532 64.911 1.00 78.00 221 GLU A N 1
ATOM 1734 C CA . GLU A 1 221 ? 0.141 -2.203 65.407 1.00 78.00 221 GLU A CA 1
ATOM 1735 C C . GLU A 1 221 ? -1.372 -2.107 65.658 1.00 78.00 221 GLU A C 1
ATOM 1737 O O . GLU A 1 221 ? -1.783 -1.675 66.736 1.00 78.00 221 GLU A O 1
ATOM 1742 N N . LEU A 1 222 ? -2.208 -2.587 64.730 1.00 74.56 222 LEU A N 1
ATOM 1743 C CA . LEU A 1 222 ? -3.665 -2.617 64.905 1.00 74.56 222 LEU A CA 1
ATOM 1744 C C . LEU A 1 222 ? -4.101 -3.491 66.090 1.00 74.56 222 LEU A C 1
ATOM 1746 O O . LEU A 1 222 ? -4.977 -3.081 66.854 1.00 74.56 222 LEU A O 1
ATOM 1750 N N . GLU A 1 223 ? -3.474 -4.647 66.298 1.00 79.12 223 GLU A N 1
ATOM 1751 C CA . GLU A 1 223 ? -3.732 -5.499 67.465 1.00 79.12 223 GLU A CA 1
ATOM 1752 C C . GLU A 1 223 ? -3.374 -4.796 68.779 1.00 79.12 223 GLU A C 1
ATOM 1754 O O . GLU A 1 223 ? -4.201 -4.776 69.690 1.00 79.12 223 GLU A O 1
ATOM 1759 N N . SER A 1 224 ? -2.239 -4.091 68.845 1.00 73.19 224 SER A N 1
ATOM 1760 C CA . SER A 1 224 ? -1.894 -3.298 70.036 1.00 73.19 224 SER A CA 1
ATOM 1761 C C . SER A 1 224 ? -2.908 -2.175 70.319 1.00 73.19 224 SER A C 1
ATOM 1763 O O . SER A 1 224 ? -3.248 -1.903 71.473 1.00 73.19 224 SER A O 1
ATOM 1765 N N . THR A 1 225 ? -3.465 -1.547 69.273 1.00 74.56 225 THR A N 1
ATOM 1766 C CA . THR A 1 225 ? -4.494 -0.506 69.445 1.00 74.56 225 THR A CA 1
ATOM 1767 C C . THR A 1 225 ? -5.832 -1.073 69.906 1.00 74.56 225 THR A C 1
ATOM 1769 O O . THR A 1 225 ? -6.535 -0.427 70.685 1.00 74.56 225 THR A O 1
ATOM 1772 N N . LYS A 1 226 ? -6.173 -2.294 69.478 1.00 81.44 226 LYS A N 1
ATOM 1773 C CA . LYS A 1 226 ? -7.370 -3.007 69.924 1.00 81.44 226 LYS A CA 1
ATOM 1774 C C . LYS A 1 226 ? -7.278 -3.360 71.410 1.00 81.44 226 LYS A C 1
ATOM 1776 O O . LYS A 1 226 ? -8.222 -3.082 72.143 1.00 81.44 226 LYS A O 1
ATOM 1781 N N . GLU A 1 227 ? -6.141 -3.882 71.865 1.00 79.31 227 GLU A N 1
ATOM 1782 C CA . GLU A 1 227 ? -5.908 -4.192 73.285 1.00 79.31 227 GLU A CA 1
ATOM 1783 C C . GLU A 1 227 ? -5.978 -2.931 74.165 1.00 79.31 227 GLU A C 1
ATOM 1785 O O . GLU A 1 227 ? -6.577 -2.943 75.242 1.00 79.31 227 GLU A O 1
ATOM 1790 N N . SER A 1 228 ? -5.448 -1.802 73.677 1.00 73.88 228 SER A N 1
ATOM 1791 C CA . SER A 1 228 ? -5.559 -0.506 74.363 1.00 73.88 228 SER A CA 1
ATOM 1792 C C . SER A 1 228 ? -7.016 -0.027 74.492 1.00 73.88 228 SER A C 1
ATOM 1794 O O . SER A 1 228 ? -7.420 0.478 75.543 1.00 73.88 228 SER A O 1
ATOM 1796 N N . LEU A 1 229 ? -7.830 -0.237 73.453 1.00 71.75 229 LEU A N 1
ATOM 1797 C CA . LEU A 1 229 ? -9.263 0.078 73.443 1.00 71.75 229 LEU A CA 1
ATOM 1798 C C . LEU A 1 229 ? -10.074 -0.830 74.377 1.00 71.75 229 LEU A C 1
ATOM 1800 O O . LEU A 1 229 ? -10.956 -0.346 75.087 1.00 71.75 229 LEU A O 1
ATOM 1804 N N . GLU A 1 230 ? -9.763 -2.124 74.419 1.00 77.62 230 GLU A N 1
ATOM 1805 C CA . GLU A 1 230 ? -10.403 -3.076 75.334 1.00 77.62 230 GLU A CA 1
ATOM 1806 C C . GLU A 1 230 ? -10.087 -2.744 76.803 1.00 77.62 230 GLU A C 1
ATOM 1808 O O . GLU A 1 230 ? -10.989 -2.755 77.645 1.00 77.62 230 GLU A O 1
ATOM 1813 N N . GLY A 1 231 ? -8.854 -2.321 77.107 1.00 76.69 231 GLY A N 1
ATOM 1814 C CA . GLY A 1 231 ? -8.487 -1.807 78.432 1.00 76.69 231 GLY A CA 1
ATOM 1815 C C . GLY A 1 231 ? -9.237 -0.523 78.819 1.00 76.69 231 GLY A C 1
ATOM 1816 O O . GLY A 1 231 ? -9.675 -0.371 79.962 1.00 76.69 231 GLY A O 1
ATOM 1817 N N . ALA A 1 232 ? -9.456 0.389 77.866 1.00 69.44 232 ALA A N 1
ATOM 1818 C CA . ALA A 1 232 ? -10.229 1.609 78.103 1.00 69.44 232 ALA A CA 1
ATOM 1819 C C . ALA A 1 232 ? -11.713 1.318 78.397 1.00 69.44 232 ALA A C 1
ATOM 1821 O O . ALA A 1 232 ? -12.311 1.962 79.262 1.00 69.44 232 ALA A O 1
ATOM 1822 N N . LEU A 1 233 ? -12.299 0.320 77.730 1.00 68.94 233 LEU A N 1
ATOM 1823 C CA . LEU A 1 233 ? -13.680 -0.110 77.973 1.00 68.94 233 LEU A CA 1
ATOM 1824 C C . LEU A 1 233 ? -13.857 -0.763 79.351 1.00 68.94 233 LEU A C 1
ATOM 1826 O O . LEU A 1 233 ? -14.889 -0.556 79.994 1.00 68.94 233 LEU A O 1
ATOM 1830 N N . LEU A 1 234 ? -12.845 -1.482 79.847 1.00 73.00 234 LEU A N 1
ATOM 1831 C CA . LEU A 1 234 ? -12.868 -2.070 81.189 1.00 73.00 234 LEU A CA 1
ATOM 1832 C C . LEU A 1 234 ? -12.909 -0.989 82.288 1.00 73.00 234 LEU A C 1
ATOM 1834 O O . LEU A 1 234 ? -13.703 -1.079 83.226 1.00 73.00 234 LEU A O 1
ATOM 1838 N N . ASN A 1 235 ? -12.130 0.085 82.123 1.00 72.69 235 ASN A N 1
ATOM 1839 C CA . ASN A 1 235 ? -12.110 1.220 83.055 1.00 72.69 235 ASN A CA 1
ATOM 1840 C C . ASN A 1 235 ? -13.451 1.975 83.110 1.00 72.69 235 ASN A C 1
ATOM 1842 O O . ASN A 1 235 ? -13.850 2.467 84.169 1.00 72.69 235 ASN A O 1
ATOM 1846 N N . ILE A 1 236 ? -14.179 2.050 81.990 1.00 70.81 236 ILE A N 1
ATOM 1847 C CA . ILE A 1 236 ? -15.519 2.658 81.948 1.00 70.81 236 ILE A CA 1
ATOM 1848 C C . ILE A 1 236 ? -16.522 1.804 82.740 1.00 70.81 236 ILE A C 1
ATOM 1850 O O . ILE A 1 236 ? -17.317 2.346 83.510 1.00 70.81 236 ILE A O 1
ATOM 1854 N N . ALA A 1 237 ? -16.446 0.475 82.631 1.00 70.19 237 ALA A N 1
ATOM 1855 C CA . ALA A 1 237 ? -17.304 -0.434 83.394 1.00 70.19 237 ALA A CA 1
ATOM 1856 C C . ALA A 1 237 ? -17.043 -0.368 84.916 1.00 70.19 237 ALA A C 1
ATOM 1858 O O . ALA A 1 237 ? -17.979 -0.450 85.717 1.00 70.19 237 ALA A O 1
ATOM 1859 N N . GLU A 1 238 ? -15.792 -0.163 85.341 1.00 71.50 238 GLU A N 1
ATOM 1860 C CA . GLU A 1 238 ? -15.458 0.051 86.757 1.00 71.50 238 GLU A CA 1
ATOM 1861 C C . GLU A 1 238 ? -16.009 1.375 87.307 1.00 71.50 238 GLU A C 1
ATOM 1863 O O . GLU A 1 238 ? -16.502 1.422 88.441 1.00 71.50 238 GLU A O 1
ATOM 1868 N N . LEU A 1 239 ? -15.988 2.442 86.503 1.00 66.88 239 LEU A N 1
ATOM 1869 C CA . LEU A 1 239 ? -16.576 3.735 86.867 1.00 66.88 239 LEU A CA 1
ATOM 1870 C C . LEU A 1 239 ? -18.099 3.645 87.031 1.00 66.88 239 LEU A C 1
ATOM 1872 O O . LEU A 1 239 ? -18.644 4.185 87.996 1.00 66.88 239 LEU A O 1
ATOM 1876 N N . GLU A 1 240 ? -18.789 2.896 86.169 1.00 69.56 240 GLU A N 1
ATOM 1877 C CA . GLU A 1 240 ? -20.231 2.663 86.311 1.00 69.56 240 GLU A CA 1
ATOM 1878 C C . GLU A 1 240 ? -20.591 1.894 87.592 1.00 69.56 240 GLU A C 1
ATOM 1880 O O . GLU A 1 240 ? -21.631 2.151 88.209 1.00 69.56 240 GLU A O 1
ATOM 1885 N N . ASN A 1 241 ? -19.737 0.964 88.023 1.00 71.19 241 ASN A N 1
ATOM 1886 C CA . ASN A 1 241 ? -19.948 0.215 89.260 1.00 71.19 241 ASN A CA 1
ATOM 1887 C C . ASN A 1 241 ? -19.706 1.075 90.509 1.00 71.19 241 ASN A C 1
ATOM 1889 O O . ASN A 1 241 ? -20.476 0.970 91.467 1.00 71.19 241 ASN A O 1
ATOM 1893 N N . LYS A 1 242 ? -18.726 1.989 90.482 1.00 65.00 242 LYS A N 1
ATOM 1894 C CA . LYS A 1 242 ? -18.528 2.989 91.549 1.00 65.00 242 LYS A CA 1
ATOM 1895 C C . LYS A 1 242 ? -19.720 3.943 91.670 1.00 65.00 242 LYS A C 1
ATOM 1897 O O . LYS A 1 242 ? -20.240 4.132 92.766 1.00 65.00 242 LYS A O 1
ATOM 1902 N N . MET A 1 243 ? -20.263 4.423 90.549 1.00 62.25 243 MET A N 1
ATOM 1903 C CA . MET A 1 243 ? -21.453 5.288 90.556 1.00 62.25 243 MET A CA 1
ATOM 1904 C C . MET A 1 243 ? -22.713 4.595 91.109 1.00 62.25 243 MET A C 1
ATOM 1906 O O . MET A 1 243 ? -23.576 5.239 91.710 1.00 62.25 243 MET A O 1
ATOM 1910 N N . LYS A 1 244 ? -22.837 3.273 90.938 1.00 62.53 244 LYS A N 1
ATOM 1911 C CA . LYS A 1 244 ? -23.933 2.479 91.524 1.00 62.53 244 LYS A CA 1
ATOM 1912 C C . LYS A 1 244 ? -23.752 2.241 93.029 1.00 62.53 244 LYS A C 1
ATOM 1914 O O . LYS A 1 244 ? -24.757 2.110 93.729 1.00 62.53 244 LYS A O 1
ATOM 1919 N N . ALA A 1 245 ? -22.514 2.206 93.526 1.00 54.19 245 ALA A N 1
ATOM 1920 C CA . ALA A 1 245 ? -22.208 2.097 94.952 1.00 54.19 245 ALA A CA 1
ATOM 1921 C C . ALA A 1 245 ? -22.510 3.407 95.702 1.00 54.19 245 ALA A C 1
ATOM 1923 O O . ALA A 1 245 ? -23.165 3.375 96.743 1.00 54.19 245 ALA A O 1
ATOM 1924 N N . ASP A 1 246 ? -22.175 4.559 95.117 1.00 47.16 246 ASP A N 1
ATOM 1925 C CA . ASP A 1 246 ? -22.440 5.874 95.723 1.00 47.16 246 ASP A CA 1
ATOM 1926 C C . ASP A 1 246 ? -23.941 6.191 95.817 1.00 47.16 246 ASP A C 1
ATOM 1928 O O . ASP A 1 246 ? -24.404 6.819 96.771 1.00 47.16 246 ASP A O 1
ATOM 1932 N N . LYS A 1 247 ? -24.744 5.658 94.888 1.00 52.03 247 LYS A N 1
ATOM 1933 C CA . LYS A 1 247 ? -26.209 5.764 94.935 1.00 52.03 247 LYS A CA 1
ATOM 1934 C C . LYS A 1 247 ? -26.844 4.926 96.057 1.00 52.03 247 LYS A C 1
ATOM 1936 O O . LYS A 1 247 ? -27.940 5.252 96.494 1.00 52.03 247 LYS A O 1
ATOM 1941 N N . ARG A 1 248 ? -26.169 3.878 96.548 1.00 52.03 248 ARG A N 1
ATOM 1942 C CA . ARG A 1 248 ? -26.631 3.083 97.704 1.00 52.03 248 ARG A CA 1
ATOM 1943 C C . ARG A 1 248 ? -26.289 3.737 99.045 1.00 52.03 248 ARG A C 1
ATOM 1945 O O . ARG A 1 248 ? -27.035 3.563 99.999 1.00 52.03 248 ARG A O 1
ATOM 1952 N N . ILE A 1 249 ? -25.231 4.548 99.104 1.00 49.62 249 ILE A N 1
ATOM 1953 C CA . ILE A 1 249 ? -24.793 5.234 100.334 1.00 49.62 249 ILE A CA 1
ATOM 1954 C C . ILE A 1 249 ? -25.697 6.440 100.673 1.00 49.62 249 ILE A C 1
ATOM 1956 O O . ILE A 1 249 ? -25.820 6.812 101.841 1.00 49.62 249 ILE A O 1
ATOM 1960 N N . ALA A 1 250 ? -26.395 7.016 99.686 1.00 42.53 250 ALA A N 1
ATOM 1961 C CA . ALA A 1 250 ? -27.324 8.132 99.898 1.00 42.53 250 ALA A CA 1
ATOM 1962 C C . ALA A 1 250 ? -28.675 7.722 100.527 1.00 42.53 250 ALA A C 1
ATOM 1964 O O . ALA A 1 250 ? -29.295 8.537 101.208 1.00 42.53 250 ALA A O 1
ATOM 1965 N N . ASP A 1 251 ? -29.103 6.464 100.365 1.00 41.53 251 ASP A N 1
ATOM 1966 C CA . ASP A 1 251 ? -30.423 5.989 100.815 1.00 41.53 251 ASP A CA 1
ATOM 1967 C C . ASP A 1 251 ? -30.411 5.330 102.217 1.00 41.53 251 ASP A C 1
ATOM 1969 O O . ASP A 1 251 ? -31.472 5.054 102.778 1.00 41.53 251 ASP A O 1
ATOM 1973 N N . GLU A 1 252 ? -29.240 5.131 102.843 1.00 42.47 252 GLU A N 1
ATOM 1974 C CA . GLU A 1 252 ? -29.106 4.425 104.137 1.00 42.47 252 GLU A CA 1
ATOM 1975 C C . GLU A 1 252 ? -28.938 5.333 105.377 1.00 42.47 252 GLU A C 1
ATOM 1977 O O . GLU A 1 252 ? -28.831 4.840 106.500 1.00 42.47 252 GLU A O 1
ATOM 1982 N N . ARG A 1 253 ? -29.007 6.668 105.241 1.00 39.62 253 ARG A N 1
ATOM 1983 C CA . ARG A 1 253 ? -29.000 7.611 106.388 1.00 39.62 253 ARG A CA 1
ATOM 1984 C C . ARG A 1 253 ? -30.385 8.174 106.741 1.00 39.62 253 ARG A C 1
ATOM 1986 O O . ARG A 1 253 ? -30.529 9.368 106.993 1.00 39.62 253 ARG A O 1
ATOM 1993 N N . PHE A 1 254 ? -31.407 7.316 106.829 1.00 36.69 254 PHE A N 1
ATOM 1994 C CA . PHE A 1 254 ? -32.724 7.690 107.371 1.00 36.69 254 PHE A CA 1
ATOM 1995 C C . PHE A 1 254 ? -33.250 6.674 108.407 1.00 36.69 254 PHE A C 1
ATOM 1997 O O . PHE A 1 254 ? -34.094 5.833 108.121 1.00 36.69 254 PHE A O 1
ATOM 2004 N N . ILE A 1 255 ? -32.702 6.805 109.623 1.00 37.50 255 ILE A N 1
ATOM 2005 C CA . ILE A 1 255 ? -33.284 6.569 110.962 1.00 37.50 255 ILE A CA 1
ATOM 2006 C C . ILE A 1 255 ? -34.104 5.287 111.188 1.00 37.50 255 ILE A C 1
ATOM 2008 O O . ILE A 1 255 ? -35.261 5.218 110.784 1.00 37.50 255 ILE A O 1
ATOM 2012 N N . LEU A 1 256 ? -33.606 4.427 112.091 1.00 39.56 256 LEU A N 1
ATOM 2013 C CA . LEU A 1 256 ? -34.411 3.910 113.211 1.00 39.56 256 LEU A CA 1
ATOM 2014 C C . LEU A 1 256 ? -33.574 3.723 114.495 1.00 39.56 256 LEU A C 1
ATOM 2016 O O . LEU A 1 256 ? -32.688 2.878 114.554 1.00 39.56 256 LEU A O 1
ATOM 2020 N N . SER A 1 257 ? -33.956 4.465 115.543 1.00 36.47 257 SER A N 1
ATOM 2021 C CA . SER A 1 257 ? -33.972 4.003 116.939 1.00 36.47 257 SER A CA 1
ATOM 2022 C C . SER A 1 257 ? -35.425 4.060 117.446 1.00 36.47 257 SER A C 1
ATOM 2024 O O . SER A 1 257 ? -36.274 4.730 116.857 1.00 36.47 257 SER A O 1
ATOM 2026 N N . ARG A 1 258 ? -35.714 3.243 118.455 1.00 38.91 258 ARG A N 1
ATOM 2027 C CA . ARG A 1 258 ? -36.967 2.522 118.747 1.00 38.91 258 ARG A CA 1
ATOM 2028 C C . ARG A 1 258 ? -37.874 3.261 119.751 1.00 38.91 258 ARG A C 1
ATOM 2030 O O . ARG A 1 258 ? -37.337 3.971 120.582 1.00 38.91 258 ARG A O 1
ATOM 2037 N N . ASP A 1 259 ? -39.202 3.054 119.647 1.00 33.97 259 ASP A N 1
ATOM 2038 C CA . ASP A 1 259 ? -40.234 2.971 120.729 1.00 33.97 259 ASP A CA 1
ATOM 2039 C C . ASP A 1 259 ? -41.655 3.109 120.116 1.00 33.97 259 ASP A C 1
ATOM 2041 O O . ASP A 1 259 ? -42.090 4.181 119.706 1.00 33.97 259 ASP A O 1
ATOM 2045 N N . SER A 1 260 ? -42.305 2.039 119.643 1.00 52.16 260 SER A N 1
ATOM 2046 C CA . SER A 1 260 ? -43.115 0.996 120.313 1.00 52.16 260 SER A CA 1
ATOM 2047 C C . SER A 1 260 ? -44.423 1.469 120.989 1.00 52.16 260 SER A C 1
ATOM 2049 O O . SER A 1 260 ? -44.417 2.079 122.046 1.00 52.16 260 SER A O 1
ATOM 2051 N N . HIS A 1 261 ? -45.550 1.080 120.365 1.00 43.81 261 HIS A N 1
ATOM 2052 C CA . HIS A 1 261 ? -46.921 0.948 120.907 1.00 43.81 261 HIS A CA 1
ATOM 2053 C C . HIS A 1 261 ? -47.984 2.065 120.785 1.00 43.81 261 HIS A C 1
ATOM 2055 O O . HIS A 1 261 ? -49.124 1.841 121.179 1.00 43.81 261 HIS A O 1
ATOM 2061 N N . ARG A 1 262 ? -47.738 3.172 120.065 1.00 44.44 262 ARG A N 1
ATOM 2062 C CA . ARG A 1 262 ? -48.832 4.024 119.503 1.00 44.44 262 ARG A CA 1
ATOM 2063 C C . ARG A 1 262 ? -48.863 4.124 117.969 1.00 44.44 262 ARG A C 1
ATOM 2065 O O . ARG A 1 262 ? -49.755 4.739 117.395 1.00 44.44 262 ARG A O 1
ATOM 2072 N N . GLN A 1 263 ? -47.911 3.486 117.282 1.00 45.69 263 GLN A N 1
ATOM 2073 C CA . GLN A 1 263 ? -47.712 3.604 115.829 1.00 45.69 263 GLN A CA 1
ATOM 2074 C C . GLN A 1 263 ? -48.477 2.586 114.964 1.00 45.69 263 GLN A C 1
ATOM 2076 O O . GLN A 1 263 ? -48.433 2.707 113.743 1.00 45.69 263 GLN A O 1
ATOM 2081 N N . THR A 1 264 ? -49.150 1.582 115.522 1.00 51.31 264 THR A N 1
ATOM 2082 C CA . THR A 1 264 ? -49.750 0.494 114.723 1.00 51.31 264 THR A CA 1
ATOM 2083 C C . THR A 1 264 ? -50.963 0.952 113.906 1.00 51.31 264 THR A C 1
ATOM 2085 O O . THR A 1 264 ? -51.035 0.627 112.724 1.00 51.31 264 THR A O 1
ATOM 2088 N N . ASN A 1 265 ? -51.819 1.827 114.445 1.00 47.19 265 ASN A N 1
ATOM 2089 C CA . ASN A 1 265 ? -52.967 2.364 113.694 1.00 47.19 265 ASN A CA 1
ATOM 2090 C C . ASN A 1 265 ? -52.579 3.420 112.644 1.00 47.19 265 ASN A C 1
ATOM 2092 O O . ASN A 1 265 ? -53.136 3.437 111.550 1.00 47.19 265 ASN A O 1
ATOM 2096 N N . VAL A 1 266 ? -51.556 4.242 112.906 1.00 55.53 266 VAL A N 1
ATOM 2097 C CA . VAL A 1 266 ? -51.034 5.191 111.901 1.00 55.53 266 VAL A CA 1
ATOM 2098 C C . VAL A 1 266 ? -50.242 4.462 110.810 1.00 55.53 266 VAL A C 1
ATOM 2100 O O . VAL A 1 266 ? -50.301 4.854 109.647 1.00 55.53 266 VAL A O 1
ATOM 2103 N N . LYS A 1 267 ? -49.527 3.375 111.139 1.00 55.03 267 LYS A N 1
ATOM 2104 C CA . LYS A 1 267 ? -48.841 2.536 110.142 1.00 55.03 267 LYS A CA 1
ATOM 2105 C C . LYS A 1 267 ? -49.829 1.793 109.251 1.00 55.03 267 LYS A C 1
ATOM 2107 O O . LYS A 1 267 ? -49.543 1.718 108.066 1.00 55.03 267 LYS A O 1
ATOM 2112 N N . LEU A 1 268 ? -50.970 1.340 109.776 1.00 58.00 268 LEU A N 1
ATOM 2113 C CA . LEU A 1 268 ? -52.027 0.700 108.986 1.00 58.00 268 LEU A CA 1
ATOM 2114 C C . LEU A 1 268 ? -52.650 1.663 107.958 1.00 58.00 268 LEU A C 1
ATOM 2116 O O . LEU A 1 268 ? -52.843 1.298 106.802 1.00 58.00 268 LEU A O 1
ATOM 2120 N N . GLU A 1 269 ? -52.901 2.919 108.335 1.00 58.31 269 GLU A N 1
ATOM 2121 C CA . GLU A 1 269 ? -53.379 3.925 107.373 1.00 58.31 269 GLU A CA 1
ATOM 2122 C C . GLU A 1 269 ? -52.289 4.369 106.386 1.00 58.31 269 GLU A C 1
ATOM 2124 O O . GLU A 1 269 ? -52.531 4.571 105.195 1.00 58.31 269 GLU A O 1
ATOM 2129 N N . LYS A 1 270 ? -51.032 4.442 106.834 1.00 65.94 270 LYS A N 1
ATOM 2130 C CA . LYS A 1 270 ? -49.900 4.729 105.944 1.00 65.94 270 LYS A CA 1
ATOM 2131 C C . LYS A 1 270 ? -49.640 3.575 104.970 1.00 65.94 270 LYS A C 1
ATOM 2133 O O . LYS A 1 270 ? -49.238 3.837 103.838 1.00 65.94 270 LYS A O 1
ATOM 2138 N N . THR A 1 271 ? -49.871 2.320 105.363 1.00 65.19 271 THR A N 1
ATOM 2139 C CA . THR A 1 271 ? -49.791 1.161 104.463 1.00 65.19 271 THR A CA 1
ATOM 2140 C C . THR A 1 271 ? -50.984 1.093 103.522 1.00 65.19 271 THR A C 1
ATOM 2142 O O . THR A 1 271 ? -50.754 0.818 102.352 1.00 65.19 271 THR A O 1
ATOM 2145 N N . LYS A 1 272 ? -52.206 1.445 103.947 1.00 68.00 272 LYS A N 1
ATOM 2146 C CA . LYS A 1 272 ? -53.363 1.590 103.040 1.00 68.00 272 LYS A CA 1
ATOM 2147 C C . LYS A 1 272 ? -53.147 2.676 101.987 1.00 68.00 272 LYS A C 1
ATOM 2149 O O . LYS A 1 272 ? -53.309 2.406 100.800 1.00 68.00 272 LYS A O 1
ATOM 2154 N N . LYS A 1 273 ? -52.666 3.864 102.376 1.00 71.19 273 LYS A N 1
ATOM 2155 C CA . LYS A 1 273 ? -52.288 4.915 101.411 1.00 71.19 273 LYS A CA 1
ATOM 2156 C C . LYS A 1 273 ? -51.143 4.486 100.493 1.00 71.19 273 LYS A C 1
ATOM 2158 O O . LYS A 1 273 ? -51.161 4.814 99.312 1.00 71.19 273 LYS A O 1
ATOM 2163 N N . ARG A 1 274 ? -50.160 3.732 100.998 1.00 69.44 274 ARG A N 1
ATOM 2164 C CA . ARG A 1 274 ? -49.087 3.156 100.165 1.00 69.44 274 ARG A CA 1
ATOM 2165 C C . ARG A 1 274 ? -49.606 2.077 99.213 1.00 69.44 274 ARG A C 1
ATOM 2167 O O . ARG A 1 274 ? -49.103 2.000 98.099 1.00 69.44 274 ARG A O 1
ATOM 2174 N N . LEU A 1 275 ? -50.603 1.292 99.622 1.00 70.38 275 LEU A N 1
ATOM 2175 C CA . LEU A 1 275 ? -51.244 0.275 98.791 1.00 70.38 275 LEU A CA 1
ATOM 2176 C C . LEU A 1 275 ? -52.031 0.935 97.654 1.00 70.38 275 LEU A C 1
ATOM 2178 O O . LEU A 1 275 ? -51.752 0.630 96.499 1.00 70.38 275 LEU A O 1
ATOM 2182 N N . GLN A 1 276 ? -52.870 1.932 97.965 1.00 71.00 276 GLN A N 1
ATOM 2183 C CA . GLN A 1 276 ? -53.585 2.744 96.970 1.00 71.00 276 GLN A CA 1
ATOM 2184 C C . GLN A 1 276 ? -52.627 3.479 96.022 1.00 71.00 276 GLN A C 1
ATOM 2186 O O . GLN A 1 276 ? -52.847 3.513 94.816 1.00 71.00 276 GLN A O 1
ATOM 2191 N N . GLN A 1 277 ? -51.518 4.028 96.532 1.00 70.00 277 GLN A N 1
ATOM 2192 C CA . GLN A 1 277 ? -50.477 4.608 95.678 1.00 70.00 277 GLN A CA 1
ATOM 2193 C C . GLN A 1 277 ? -49.772 3.555 94.814 1.00 70.00 277 GLN A C 1
ATOM 2195 O O . GLN A 1 277 ? -49.362 3.870 93.700 1.00 70.00 277 GLN A O 1
ATOM 2200 N N . SER A 1 278 ? -49.609 2.321 95.297 1.00 67.81 278 SER A N 1
ATOM 2201 C CA . SER A 1 278 ? -49.042 1.234 94.494 1.00 67.81 278 SER A CA 1
ATOM 2202 C C . SER A 1 278 ? -50.017 0.745 93.421 1.00 67.81 278 SER A C 1
ATOM 2204 O O . SER A 1 278 ? -49.582 0.452 92.314 1.00 67.81 278 SER A O 1
ATOM 2206 N N . GLU A 1 279 ? -51.324 0.747 93.697 1.00 69.88 279 GLU A N 1
ATOM 2207 C CA . GLU A 1 279 ? -52.375 0.436 92.722 1.00 69.88 279 GLU A CA 1
ATOM 2208 C C . GLU A 1 279 ? -52.497 1.518 91.655 1.00 69.88 279 GLU A C 1
ATOM 2210 O O . GLU A 1 279 ? -52.526 1.194 90.471 1.00 69.88 279 GLU A O 1
ATOM 2215 N N . ALA A 1 280 ? -52.454 2.796 92.040 1.00 73.06 280 ALA A N 1
ATOM 2216 C CA . ALA A 1 280 ? -52.386 3.899 91.085 1.00 73.06 280 ALA A CA 1
ATOM 2217 C C . ALA A 1 280 ? -51.128 3.795 90.204 1.00 73.06 280 ALA A C 1
ATOM 2219 O O . ALA A 1 280 ? -51.213 3.928 88.985 1.00 73.06 280 ALA A O 1
ATOM 2220 N N . LYS A 1 281 ? -49.970 3.463 90.797 1.00 75.25 281 LYS A N 1
ATOM 2221 C CA . LYS A 1 281 ? -48.730 3.208 90.045 1.00 75.25 281 LYS A CA 1
ATOM 2222 C C . LYS A 1 281 ? -48.845 2.001 89.116 1.00 75.25 281 LYS A C 1
ATOM 2224 O O . LYS A 1 281 ? -48.326 2.052 88.006 1.00 75.25 281 LYS A O 1
ATOM 2229 N N . LYS A 1 282 ? -49.526 0.932 89.541 1.00 73.75 282 LYS A N 1
ATOM 2230 C CA . LYS A 1 282 ? -49.798 -0.255 88.719 1.00 73.75 282 LYS A CA 1
ATOM 2231 C C . LYS A 1 282 ? -50.671 0.113 87.521 1.00 73.75 282 LYS A C 1
ATOM 2233 O O . LYS A 1 282 ? -50.341 -0.277 86.409 1.00 73.75 282 LYS A O 1
ATOM 2238 N N . GLN A 1 283 ? -51.723 0.905 87.722 1.00 74.06 283 GLN A N 1
ATOM 2239 C CA . GLN A 1 283 ? -52.590 1.378 86.640 1.00 74.06 283 GLN A CA 1
ATOM 2240 C C . GLN A 1 283 ? -51.838 2.266 85.641 1.00 74.06 283 GLN A C 1
ATOM 2242 O O . GLN A 1 283 ? -51.966 2.053 84.439 1.00 74.06 283 GLN A O 1
ATOM 2247 N N . THR A 1 284 ? -50.982 3.185 86.104 1.00 77.94 284 THR A N 1
ATOM 2248 C CA . THR A 1 284 ? -50.128 3.969 85.192 1.00 77.94 284 THR A CA 1
ATOM 2249 C C . THR A 1 284 ? -49.136 3.094 84.426 1.00 77.94 284 THR A C 1
ATOM 2251 O O . THR A 1 284 ? -48.936 3.307 83.238 1.00 77.94 284 THR A O 1
ATOM 2254 N N . LEU A 1 285 ? -48.570 2.062 85.063 1.00 74.69 285 LEU A N 1
ATOM 2255 C CA . LEU A 1 285 ? -47.640 1.137 84.405 1.00 74.69 285 LEU A CA 1
ATOM 2256 C C . LEU A 1 285 ? -48.332 0.283 83.337 1.00 74.69 285 LEU A C 1
ATOM 2258 O O . LEU A 1 285 ? -47.748 0.021 82.291 1.00 74.69 285 LEU A O 1
ATOM 2262 N N . VAL A 1 286 ? -49.576 -0.132 83.590 1.00 74.06 286 VAL A N 1
ATOM 2263 C CA . VAL A 1 286 ? -50.407 -0.845 82.609 1.00 74.06 286 VAL A CA 1
ATOM 2264 C C . VAL A 1 286 ? -50.711 0.053 81.409 1.00 74.06 286 VAL A C 1
ATOM 2266 O O . VAL A 1 286 ? -50.616 -0.403 80.272 1.00 74.06 286 VAL A O 1
ATOM 2269 N N . GLU A 1 287 ? -51.009 1.331 81.640 1.00 78.06 287 GLU A N 1
ATOM 2270 C CA . GLU A 1 287 ? -51.266 2.291 80.563 1.00 78.06 287 GLU A CA 1
ATOM 2271 C C . GLU A 1 287 ? -49.999 2.611 79.749 1.00 78.06 287 GLU A C 1
ATOM 2273 O O . GLU A 1 287 ? -50.041 2.666 78.518 1.00 78.06 287 GLU A O 1
ATOM 2278 N N . ASP A 1 288 ? -48.843 2.739 80.402 1.00 76.00 288 ASP A N 1
ATOM 2279 C CA . ASP A 1 288 ? -47.556 2.918 79.723 1.00 76.00 288 ASP A CA 1
ATOM 2280 C C . ASP A 1 288 ? -47.154 1.669 78.921 1.00 76.00 288 ASP A C 1
ATOM 2282 O O . ASP A 1 288 ? -46.661 1.789 77.797 1.00 76.00 288 ASP A O 1
ATOM 2286 N N . LEU A 1 289 ? -47.425 0.464 79.439 1.00 72.81 289 LEU A N 1
ATOM 2287 C CA . LEU A 1 289 ? -47.237 -0.794 78.707 1.00 72.81 289 LEU A CA 1
ATOM 2288 C C . LEU A 1 289 ? -48.171 -0.896 77.501 1.00 72.81 289 LEU A C 1
ATOM 2290 O O . LEU A 1 289 ? -47.748 -1.338 76.431 1.00 72.81 289 LEU A O 1
ATOM 2294 N N . ARG A 1 290 ? -49.423 -0.447 77.638 1.00 80.81 290 ARG A N 1
ATOM 2295 C CA . ARG A 1 290 ? -50.380 -0.389 76.530 1.00 80.81 290 ARG A CA 1
ATOM 2296 C C . ARG A 1 290 ? -49.874 0.541 75.422 1.00 80.81 290 ARG A C 1
ATOM 2298 O O . ARG A 1 290 ? -49.828 0.124 74.263 1.00 80.81 290 ARG A O 1
ATOM 2305 N N . LYS A 1 291 ? -49.417 1.748 75.772 1.00 80.44 291 LYS A N 1
ATOM 2306 C CA . LYS A 1 291 ? -48.817 2.705 74.823 1.00 80.44 291 LYS A CA 1
ATOM 2307 C C . LYS A 1 291 ? -47.540 2.159 74.183 1.00 80.44 291 LYS A C 1
ATOM 2309 O O . LYS A 1 291 ? -47.368 2.274 72.973 1.00 80.44 291 LYS A O 1
ATOM 2314 N N . ALA A 1 292 ? -46.667 1.511 74.955 1.00 70.19 292 ALA A N 1
ATOM 2315 C CA . ALA A 1 292 ? -45.463 0.868 74.428 1.00 70.19 292 ALA A CA 1
ATOM 2316 C C . ALA A 1 292 ? -45.796 -0.267 73.443 1.00 70.19 292 ALA A C 1
ATOM 2318 O O . ALA A 1 292 ? -45.140 -0.395 72.411 1.00 70.19 292 ALA A O 1
ATOM 2319 N N . SER A 1 293 ? -46.848 -1.045 73.715 1.00 76.19 293 SER A N 1
ATOM 2320 C CA . SER A 1 293 ? -47.375 -2.065 72.800 1.00 76.19 293 SER A CA 1
ATOM 2321 C C . SER A 1 293 ? -47.911 -1.451 71.498 1.00 76.19 293 SER A C 1
ATOM 2323 O O . SER A 1 293 ? -47.641 -1.972 70.417 1.00 76.19 293 SER A O 1
ATOM 2325 N N . GLU A 1 294 ? -48.639 -0.333 71.562 1.00 81.06 294 GLU A N 1
ATOM 2326 C CA . GLU A 1 294 ? -49.112 0.376 70.361 1.00 81.06 294 GLU A CA 1
ATOM 2327 C C . GLU A 1 294 ? -47.941 0.933 69.527 1.00 81.06 294 GLU A C 1
ATOM 2329 O O . GLU A 1 294 ? -47.931 0.789 68.301 1.00 81.06 294 GLU A O 1
ATOM 2334 N N . VAL A 1 295 ? -46.903 1.471 70.176 1.00 77.81 295 VAL A N 1
ATOM 2335 C CA . VAL A 1 295 ? -45.663 1.905 69.508 1.00 77.81 295 VAL A CA 1
ATOM 2336 C C . VAL A 1 295 ? -44.930 0.722 68.871 1.00 77.81 295 VAL A C 1
ATOM 2338 O O . VAL A 1 295 ? -44.503 0.828 67.724 1.00 77.81 295 VAL A O 1
ATOM 2341 N N . ALA A 1 296 ? -44.832 -0.422 69.552 1.00 71.69 296 ALA A N 1
ATOM 2342 C CA . ALA A 1 296 ? -44.210 -1.626 69.001 1.00 71.69 296 ALA A CA 1
ATOM 2343 C C . ALA A 1 296 ? -44.947 -2.133 67.749 1.00 71.69 296 ALA A C 1
ATOM 2345 O O . ALA A 1 296 ? -44.305 -2.418 66.740 1.00 71.69 296 ALA A O 1
ATOM 2346 N N . LYS A 1 297 ? -46.288 -2.149 67.766 1.00 79.12 297 LYS A N 1
ATOM 2347 C CA . LYS A 1 297 ? -47.106 -2.494 66.588 1.00 79.12 297 LYS A CA 1
ATOM 2348 C C . LYS A 1 297 ? -46.894 -1.517 65.427 1.00 79.12 297 LYS A C 1
ATOM 2350 O O . LYS A 1 297 ? -46.820 -1.940 64.276 1.00 79.12 297 LYS A O 1
ATOM 2355 N N . SER A 1 298 ? -46.762 -0.221 65.720 1.00 79.19 298 SER A N 1
ATOM 2356 C CA . SER A 1 298 ? -46.460 0.809 64.715 1.00 79.19 298 SER A CA 1
ATOM 2357 C C . SER A 1 298 ? -45.064 0.628 64.099 1.00 79.19 298 SER A C 1
ATOM 2359 O O . SER A 1 298 ? -44.906 0.693 62.879 1.00 79.19 298 SER A O 1
ATOM 2361 N N . ILE A 1 299 ? -44.055 0.312 64.920 1.00 75.50 299 ILE A N 1
ATOM 2362 C CA . ILE A 1 299 ? -42.690 0.007 64.464 1.00 75.50 299 ILE A CA 1
ATOM 2363 C C . ILE A 1 299 ? -42.675 -1.257 63.599 1.00 75.50 299 ILE A C 1
ATOM 2365 O O . ILE A 1 299 ? -42.044 -1.269 62.543 1.00 75.50 299 ILE A O 1
ATOM 2369 N N . GLU A 1 300 ? -43.402 -2.303 63.994 1.00 78.00 300 GLU A N 1
ATOM 2370 C CA . GLU A 1 300 ? -43.499 -3.541 63.218 1.00 78.00 300 GLU A CA 1
ATOM 2371 C C . GLU A 1 300 ? -44.170 -3.304 61.853 1.00 78.00 300 GLU A C 1
ATOM 2373 O O . GLU A 1 300 ? -43.683 -3.783 60.826 1.00 78.00 300 GLU A O 1
ATOM 2378 N N . ALA A 1 301 ? -45.242 -2.506 61.811 1.00 78.50 301 ALA A N 1
ATOM 2379 C CA . ALA A 1 301 ? -45.892 -2.110 60.562 1.00 78.50 301 ALA A CA 1
ATOM 2380 C C . ALA A 1 301 ? -44.946 -1.304 59.653 1.00 78.50 301 ALA A C 1
ATOM 2382 O O . ALA A 1 301 ? -44.851 -1.583 58.456 1.00 78.50 301 ALA A O 1
ATOM 2383 N N . ARG A 1 302 ? -44.185 -0.356 60.221 1.00 81.69 302 ARG A N 1
ATOM 2384 C CA . ARG A 1 302 ? -43.184 0.432 59.485 1.00 81.69 302 ARG A CA 1
ATOM 2385 C C . ARG A 1 302 ? -42.040 -0.436 58.957 1.00 81.69 302 ARG A C 1
ATOM 2387 O O . ARG A 1 302 ? -41.605 -0.232 57.829 1.00 81.69 302 ARG A O 1
ATOM 2394 N N . SER A 1 303 ? -41.586 -1.418 59.734 1.00 77.12 303 SER A N 1
ATOM 2395 C CA . SER A 1 303 ? -40.563 -2.386 59.317 1.00 77.12 303 SER A CA 1
ATOM 2396 C C . SER A 1 303 ? -41.037 -3.230 58.127 1.00 77.12 303 SER A C 1
ATOM 2398 O O . SER A 1 303 ? -40.333 -3.338 57.123 1.00 77.12 303 SER A O 1
ATOM 2400 N N . LYS A 1 304 ? -42.278 -3.739 58.170 1.00 81.38 304 LYS A N 1
ATOM 2401 C CA . LYS A 1 304 ? -42.888 -4.476 57.046 1.00 81.38 304 LYS A CA 1
ATOM 2402 C C . LYS A 1 304 ? -43.014 -3.615 55.787 1.00 81.38 304 LYS A C 1
ATOM 2404 O O . LYS A 1 304 ? -42.738 -4.100 54.691 1.00 81.38 304 LYS A O 1
ATOM 2409 N N . GLN A 1 305 ? -43.383 -2.342 55.939 1.00 81.12 305 GLN A N 1
ATOM 2410 C CA . GLN A 1 305 ? -43.440 -1.395 54.826 1.00 81.12 305 GLN A CA 1
ATOM 2411 C C . GLN A 1 305 ? -42.049 -1.154 54.213 1.00 81.12 305 GLN A C 1
ATOM 2413 O O . GLN A 1 305 ? -41.890 -1.271 53.000 1.00 81.12 305 GLN A O 1
ATOM 2418 N N . LEU A 1 306 ? -41.024 -0.908 55.037 1.00 75.81 306 LEU A N 1
ATOM 2419 C CA . LEU A 1 306 ? -39.645 -0.724 54.569 1.00 75.81 306 LEU A CA 1
ATOM 2420 C C . LEU A 1 306 ? -39.091 -1.979 53.879 1.00 75.81 306 LEU A C 1
ATOM 2422 O O . LEU A 1 306 ? -38.398 -1.866 52.872 1.00 75.81 306 LEU A O 1
ATOM 2426 N N . GLN A 1 307 ? -39.436 -3.181 54.351 1.00 75.38 307 GLN A N 1
ATOM 2427 C CA . GLN A 1 307 ? -39.073 -4.428 53.665 1.00 75.38 307 GLN A CA 1
ATOM 2428 C C . GLN A 1 307 ? -39.733 -4.564 52.285 1.00 75.38 307 GLN A C 1
ATOM 2430 O O . GLN A 1 307 ? -39.121 -5.113 51.367 1.00 75.38 307 GLN A O 1
ATOM 2435 N N . GLN A 1 308 ? -40.969 -4.087 52.111 1.00 78.56 308 GLN A N 1
ATOM 2436 C CA . GLN A 1 308 ? -41.618 -4.053 50.796 1.00 78.56 308 GLN A CA 1
ATOM 2437 C C . GLN A 1 308 ? -40.972 -3.016 49.869 1.00 78.56 308 GLN A C 1
ATOM 2439 O O . GLN A 1 308 ? -40.723 -3.326 48.704 1.00 78.56 308 GLN A O 1
ATOM 2444 N N . GLU A 1 309 ? -40.644 -1.829 50.382 1.00 78.75 309 GLU A N 1
ATOM 2445 C CA . GLU A 1 309 ? -39.926 -0.786 49.635 1.00 78.75 309 GLU A CA 1
ATOM 2446 C C . GLU A 1 309 ? -38.522 -1.254 49.214 1.00 78.75 309 GLU A C 1
ATOM 2448 O O . GLU A 1 309 ? -38.108 -1.006 48.082 1.00 78.75 309 GLU A O 1
ATOM 2453 N N . LEU A 1 310 ? -37.826 -2.017 50.065 1.00 75.12 310 LEU A N 1
ATOM 2454 C CA . LEU A 1 310 ? -36.532 -2.618 49.740 1.00 75.12 310 LEU A CA 1
ATOM 2455 C C . LEU A 1 310 ? -36.640 -3.603 48.573 1.00 75.12 310 LEU A C 1
ATOM 2457 O O . LEU A 1 310 ? -35.909 -3.492 47.593 1.00 75.12 310 LEU A O 1
ATOM 2461 N N . LYS A 1 311 ? -37.612 -4.521 48.636 1.00 79.56 311 LYS A N 1
ATOM 2462 C CA . LYS A 1 311 ? -37.865 -5.483 47.554 1.00 79.56 311 LYS A CA 1
ATOM 2463 C C . LYS A 1 311 ? -38.222 -4.779 46.244 1.00 79.56 311 LYS A C 1
ATOM 2465 O O . LYS A 1 311 ? -37.793 -5.217 45.181 1.00 79.56 311 LYS A O 1
ATOM 2470 N N . ALA A 1 312 ? -38.985 -3.687 46.305 1.00 75.00 312 ALA A N 1
ATOM 2471 C CA . ALA A 1 312 ? -39.300 -2.879 45.130 1.00 75.00 312 ALA A CA 1
ATOM 2472 C C . ALA A 1 312 ? -38.051 -2.177 44.561 1.00 75.00 312 ALA A C 1
ATOM 2474 O O . ALA A 1 312 ? -37.845 -2.194 43.346 1.00 75.00 312 ALA A O 1
ATOM 2475 N N . SER A 1 313 ? -37.195 -1.631 45.429 1.00 76.25 313 SER A N 1
ATOM 2476 C CA . SER A 1 313 ? -35.918 -1.004 45.064 1.00 76.25 313 SER A CA 1
ATOM 2477 C C . SER A 1 313 ? -34.951 -1.997 44.410 1.00 76.25 313 SER A C 1
ATOM 2479 O O . SER A 1 313 ? -34.361 -1.691 43.374 1.00 76.25 313 SER A O 1
ATOM 2481 N N . ASP A 1 314 ? -34.845 -3.224 44.929 1.00 77.00 314 ASP A N 1
ATOM 2482 C CA . ASP A 1 314 ? -34.001 -4.276 44.346 1.00 77.00 314 ASP A CA 1
ATOM 2483 C C . ASP A 1 314 ? -34.464 -4.676 42.939 1.00 77.00 314 ASP A C 1
ATOM 2485 O O . ASP A 1 314 ? -33.647 -4.857 42.030 1.00 77.00 314 ASP A O 1
ATOM 2489 N N . VAL A 1 315 ? -35.782 -4.751 42.722 1.00 79.88 315 VAL A N 1
ATOM 2490 C CA . VAL A 1 315 ? -36.365 -4.991 41.394 1.00 79.88 315 VAL A CA 1
ATOM 2491 C C . VAL A 1 315 ? -36.063 -3.829 40.443 1.00 79.88 315 VAL A C 1
ATOM 2493 O O . VAL A 1 315 ? -35.750 -4.055 39.272 1.00 79.88 315 VAL A O 1
ATOM 2496 N N . GLU A 1 316 ? -36.121 -2.584 40.916 1.00 78.25 316 GLU A N 1
ATOM 2497 C CA . GLU A 1 316 ? -35.793 -1.412 40.101 1.00 78.25 316 GLU A CA 1
ATOM 2498 C C . GLU A 1 316 ? -34.293 -1.349 39.760 1.00 78.25 316 GLU A C 1
ATOM 2500 O O . GLU A 1 316 ? -33.923 -1.106 38.608 1.00 78.25 316 GLU A O 1
ATOM 2505 N N . LYS A 1 317 ? -33.423 -1.680 40.722 1.00 77.12 317 LYS A N 1
ATOM 2506 C CA . LYS A 1 317 ? -31.971 -1.810 40.539 1.00 77.12 317 LYS A CA 1
ATOM 2507 C C . LYS A 1 317 ? -31.635 -2.901 39.523 1.00 77.12 317 LYS A C 1
ATOM 2509 O O . LYS A 1 317 ? -30.786 -2.683 38.658 1.00 77.12 317 LYS A O 1
ATOM 2514 N N . ALA A 1 318 ? -32.327 -4.041 39.566 1.00 73.50 318 ALA A N 1
ATOM 2515 C CA . ALA A 1 318 ? -32.170 -5.112 38.585 1.00 73.50 318 ALA A CA 1
ATOM 2516 C C . ALA A 1 318 ? -32.586 -4.668 37.171 1.00 73.50 318 ALA A C 1
ATOM 2518 O O . ALA A 1 318 ? -31.847 -4.908 36.215 1.00 73.50 318 ALA A O 1
ATOM 2519 N N . LYS A 1 319 ? -33.710 -3.948 37.034 1.00 80.12 319 LYS A N 1
ATOM 2520 C CA . LYS A 1 319 ? -34.161 -3.381 35.748 1.00 80.12 319 LYS A CA 1
ATOM 2521 C C . LYS A 1 319 ? -33.182 -2.345 35.194 1.00 80.12 319 LYS A C 1
ATOM 2523 O O . LYS A 1 319 ? -32.864 -2.375 34.006 1.00 80.12 319 LYS A O 1
ATOM 2528 N N . LEU A 1 320 ? -32.677 -1.447 36.041 1.00 75.94 320 LEU A N 1
ATOM 2529 C CA . LEU A 1 320 ? -31.681 -0.445 35.650 1.00 75.94 320 LEU A CA 1
ATOM 2530 C C . LEU A 1 320 ? -30.361 -1.090 35.232 1.00 75.94 320 LEU A C 1
ATOM 2532 O O . LEU A 1 320 ? -29.790 -0.688 34.221 1.00 75.94 320 LEU A O 1
ATOM 2536 N N . LYS A 1 321 ? -29.905 -2.119 35.954 1.00 79.19 321 LYS A N 1
ATOM 2537 C CA . LYS A 1 321 ? -28.708 -2.886 35.594 1.00 79.19 321 LYS A CA 1
ATOM 2538 C C . LYS A 1 321 ? -28.881 -3.591 34.248 1.00 79.19 321 LYS A C 1
ATOM 2540 O O . LYS A 1 321 ? -28.027 -3.450 33.383 1.00 79.19 321 LYS A O 1
ATOM 2545 N N . GLN A 1 322 ? -30.016 -4.256 34.032 1.00 79.88 322 GLN A N 1
ATOM 2546 C CA . GLN A 1 322 ? -30.332 -4.903 32.757 1.00 79.88 322 GLN A CA 1
ATOM 2547 C C . GLN A 1 322 ? -30.357 -3.899 31.593 1.00 79.88 322 GLN A C 1
ATOM 2549 O O . GLN A 1 322 ? -29.812 -4.180 30.525 1.00 79.88 322 GLN A O 1
ATOM 2554 N N . LYS A 1 323 ? -30.942 -2.712 31.802 1.00 81.88 323 LYS A N 1
ATOM 2555 C CA . LYS A 1 323 ? -30.951 -1.638 30.802 1.00 81.88 323 LYS A CA 1
ATOM 2556 C C . LYS A 1 323 ? -29.536 -1.128 30.509 1.00 81.88 323 LYS A C 1
ATOM 2558 O O . LYS A 1 323 ? -29.161 -1.038 29.343 1.00 81.88 323 LYS A O 1
ATOM 2563 N N . LEU A 1 324 ? -28.737 -0.873 31.544 1.00 80.38 324 LEU A N 1
ATOM 2564 C CA . LEU A 1 324 ? -27.349 -0.426 31.408 1.00 80.38 324 LEU A CA 1
ATOM 2565 C C . LEU A 1 324 ? -26.489 -1.456 30.657 1.00 80.38 324 LEU A C 1
ATOM 2567 O O . LEU A 1 324 ? -25.695 -1.085 29.796 1.00 80.38 324 LEU A O 1
ATOM 2571 N N . ASP A 1 325 ? -26.673 -2.745 30.946 1.00 76.94 325 ASP A N 1
ATOM 2572 C CA . ASP A 1 325 ? -25.969 -3.832 30.265 1.00 76.94 325 ASP A CA 1
ATOM 2573 C C . ASP A 1 325 ? -26.395 -3.942 28.793 1.00 76.94 325 ASP A C 1
ATOM 2575 O O . ASP A 1 325 ? -25.555 -4.188 27.928 1.00 76.94 325 ASP A O 1
ATOM 2579 N N . SER A 1 326 ? -27.676 -3.709 28.478 1.00 77.25 326 SER A N 1
ATOM 2580 C CA . SER A 1 326 ? -28.156 -3.672 27.089 1.00 77.25 326 SER A CA 1
ATOM 2581 C C . SER A 1 326 ? -27.609 -2.474 26.301 1.00 77.25 326 SER A C 1
ATOM 2583 O O . SER A 1 326 ? -27.176 -2.645 25.163 1.00 77.25 326 SER A O 1
ATOM 2585 N N . GLU A 1 327 ? -27.536 -1.289 26.917 1.00 79.38 327 GLU A N 1
ATOM 2586 C CA . GLU A 1 327 ? -26.951 -0.087 26.306 1.00 79.38 327 GLU A CA 1
ATOM 2587 C C . GLU A 1 327 ? -25.435 -0.235 26.120 1.00 79.38 327 GLU A C 1
ATOM 2589 O O . GLU A 1 327 ? -24.902 0.166 25.086 1.00 79.38 327 GLU A O 1
ATOM 2594 N N . ARG A 1 328 ? -24.736 -0.872 27.073 1.00 75.31 328 ARG A N 1
ATOM 2595 C CA . ARG A 1 328 ? -23.316 -1.222 26.920 1.00 75.31 328 ARG A CA 1
ATOM 2596 C C . ARG A 1 328 ? -23.085 -2.157 25.745 1.00 75.31 328 ARG A C 1
ATOM 2598 O O . ARG A 1 328 ? -22.239 -1.848 24.919 1.00 75.31 328 ARG A O 1
ATOM 2605 N N . ARG A 1 329 ? -23.851 -3.248 25.635 1.00 75.56 329 ARG A N 1
ATOM 2606 C CA . ARG A 1 329 ? -23.717 -4.194 24.513 1.00 75.56 329 ARG A CA 1
ATOM 2607 C C . ARG A 1 329 ? -23.954 -3.513 23.168 1.00 75.56 329 ARG A C 1
ATOM 2609 O O . ARG A 1 329 ? -23.148 -3.690 22.266 1.00 75.56 329 ARG A O 1
ATOM 2616 N N . ALA A 1 330 ? -24.998 -2.688 23.061 1.00 75.94 330 ALA A N 1
ATOM 2617 C CA . ALA A 1 330 ? -25.266 -1.923 21.846 1.00 75.94 330 ALA A CA 1
ATOM 2618 C C . ALA A 1 330 ? -24.111 -0.962 21.507 1.00 75.94 330 ALA A C 1
ATOM 2620 O O . ALA A 1 330 ? -23.690 -0.884 20.355 1.00 75.94 330 ALA A O 1
ATOM 2621 N N . SER A 1 331 ? -23.562 -0.271 22.514 1.00 72.19 331 SER A N 1
ATOM 2622 C CA . SER A 1 331 ? -22.428 0.638 22.327 1.00 72.19 331 SER A CA 1
ATOM 2623 C C . SER A 1 331 ? -21.152 -0.107 21.914 1.00 72.19 331 SER A C 1
ATOM 2625 O O . SER A 1 331 ? -20.487 0.319 20.970 1.00 72.19 331 SER A O 1
ATOM 2627 N N . ASP A 1 332 ? -20.846 -1.237 22.552 1.00 76.62 332 ASP A N 1
ATOM 2628 C CA . ASP A 1 332 ? -19.693 -2.082 22.229 1.00 76.62 332 ASP A CA 1
ATOM 2629 C C . ASP A 1 332 ? -19.795 -2.649 20.803 1.00 76.62 332 ASP A C 1
ATOM 2631 O O . ASP A 1 332 ? -18.797 -2.721 20.090 1.00 76.62 332 ASP A O 1
ATOM 2635 N N . GLU A 1 333 ? -21.001 -2.981 20.341 1.00 80.88 333 GLU A N 1
ATOM 2636 C CA . GLU A 1 333 ? -21.241 -3.470 18.981 1.00 80.88 333 GLU A CA 1
ATOM 2637 C C . GLU A 1 333 ? -21.059 -2.363 17.930 1.00 80.88 333 GLU A C 1
ATOM 2639 O O . GLU A 1 333 ? -20.397 -2.578 16.909 1.00 80.88 333 GLU A O 1
ATOM 2644 N N . THR A 1 334 ? -21.518 -1.134 18.204 1.00 78.25 334 THR A N 1
ATOM 2645 C CA . THR A 1 334 ? -21.186 0.030 17.359 1.00 78.25 334 THR A CA 1
ATOM 2646 C C . THR A 1 334 ? -19.691 0.348 17.342 1.00 78.25 334 THR A C 1
ATOM 2648 O O . THR A 1 334 ? -19.159 0.652 16.274 1.00 78.25 334 THR A O 1
ATOM 2651 N N . ILE A 1 335 ? -18.999 0.243 18.483 1.00 74.88 335 ILE A N 1
ATOM 2652 C CA . ILE A 1 335 ? -17.545 0.449 18.563 1.00 74.88 335 ILE A CA 1
ATOM 2653 C C . ILE A 1 335 ? -16.827 -0.612 17.732 1.00 74.88 335 ILE A C 1
ATOM 2655 O O . ILE A 1 335 ? -16.010 -0.261 16.888 1.00 74.88 335 ILE A O 1
ATOM 2659 N N . LYS A 1 336 ? -17.193 -1.887 17.882 1.00 82.62 336 LYS A N 1
ATOM 2660 C CA . LYS A 1 336 ? -16.619 -2.988 17.102 1.00 82.62 336 LYS A CA 1
ATOM 2661 C C . LYS A 1 336 ? -16.814 -2.788 15.596 1.00 82.62 336 LYS A C 1
ATOM 2663 O O . LYS A 1 336 ? -15.882 -2.975 14.819 1.00 82.62 336 LYS A O 1
ATOM 2668 N N . THR A 1 337 ? -18.001 -2.341 15.187 1.00 78.94 337 THR A N 1
ATOM 2669 C CA . THR A 1 337 ? -18.298 -2.038 13.778 1.00 78.94 337 THR A CA 1
ATOM 2670 C C . THR A 1 337 ? -17.451 -0.864 13.266 1.00 78.94 337 THR A C 1
ATOM 2672 O O . THR A 1 337 ? -16.953 -0.893 12.140 1.00 78.94 337 THR A O 1
ATOM 2675 N N . ALA A 1 338 ? -17.248 0.174 14.084 1.00 70.06 338 ALA A N 1
ATOM 2676 C CA . ALA A 1 338 ? -16.381 1.300 13.743 1.00 70.06 338 ALA A CA 1
ATOM 2677 C C . ALA A 1 338 ? -14.900 0.885 13.661 1.00 70.06 338 ALA A C 1
ATOM 2679 O O . ALA A 1 338 ? -14.210 1.286 12.726 1.00 70.06 338 ALA A O 1
ATOM 2680 N N . GLU A 1 339 ? -14.423 0.042 14.579 1.00 77.00 339 GLU A N 1
ATOM 2681 C CA . GLU A 1 339 ? -13.063 -0.509 14.571 1.00 77.00 339 GLU A CA 1
ATOM 2682 C C . GLU A 1 339 ? -12.792 -1.367 13.327 1.00 77.00 339 GLU A C 1
ATOM 2684 O O . GLU A 1 339 ? -11.725 -1.253 12.723 1.00 77.00 339 GLU A O 1
ATOM 2689 N N . GLU A 1 340 ? -13.755 -2.187 12.892 1.00 81.81 340 GLU A N 1
ATOM 2690 C CA . GLU A 1 340 ? -13.649 -2.946 11.638 1.00 81.81 340 GLU A CA 1
ATOM 2691 C C . GLU A 1 340 ? -13.593 -2.027 10.410 1.00 81.81 340 GLU A C 1
ATOM 2693 O O . GLU A 1 340 ? -12.778 -2.252 9.512 1.00 81.81 340 GLU A O 1
ATOM 2698 N N . ARG A 1 341 ? -14.389 -0.946 10.377 1.00 79.12 341 ARG A N 1
ATOM 2699 C CA . ARG A 1 341 ? -14.311 0.053 9.294 1.00 79.12 341 ARG A CA 1
ATOM 2700 C C . ARG A 1 341 ? -12.960 0.765 9.279 1.00 79.12 341 ARG A C 1
ATOM 2702 O O . ARG A 1 341 ? -12.386 0.916 8.205 1.00 79.12 341 ARG A O 1
ATOM 2709 N N . ILE A 1 342 ? -12.425 1.141 10.443 1.00 75.44 342 ILE A N 1
ATOM 2710 C CA . ILE A 1 342 ? -11.090 1.747 10.555 1.00 75.44 342 ILE A CA 1
ATOM 2711 C C . ILE A 1 342 ? -10.019 0.778 10.047 1.00 75.44 342 ILE A C 1
ATOM 2713 O O . ILE A 1 342 ? -9.209 1.174 9.215 1.00 75.44 342 ILE A O 1
ATOM 2717 N N . LYS A 1 343 ? -10.049 -0.498 10.457 1.00 78.56 343 LYS A N 1
ATOM 2718 C CA . LYS A 1 343 ? -9.104 -1.515 9.963 1.00 78.56 343 LYS A CA 1
ATOM 2719 C C . LYS A 1 343 ? -9.150 -1.679 8.446 1.00 78.56 343 LYS A C 1
ATOM 2721 O O . LYS A 1 343 ? -8.099 -1.797 7.821 1.00 78.56 343 LYS A O 1
ATOM 2726 N N . ASN A 1 344 ? -10.342 -1.668 7.848 1.00 76.88 344 ASN A N 1
ATOM 2727 C CA . ASN A 1 344 ? -10.481 -1.753 6.394 1.00 76.88 344 ASN A CA 1
ATOM 2728 C C . ASN A 1 344 ? -9.895 -0.520 5.693 1.00 76.88 344 ASN A C 1
ATOM 2730 O O . ASN A 1 344 ? -9.137 -0.671 4.738 1.00 76.88 344 ASN A O 1
ATOM 2734 N N . VAL A 1 345 ? -10.167 0.687 6.200 1.00 76.81 345 VAL A N 1
ATOM 2735 C CA . VAL A 1 345 ? -9.594 1.930 5.653 1.00 76.81 345 VAL A CA 1
ATOM 2736 C C . VAL A 1 345 ? -8.070 1.961 5.817 1.00 76.81 345 VAL A C 1
ATOM 2738 O O . VAL A 1 345 ? -7.355 2.364 4.901 1.00 76.81 345 VAL A O 1
ATOM 2741 N N . GLU A 1 346 ? -7.540 1.498 6.951 1.00 76.38 346 GLU A N 1
ATOM 2742 C CA . GLU A 1 346 ? -6.096 1.375 7.175 1.00 76.38 346 GLU A CA 1
ATOM 2743 C C . GLU A 1 346 ? -5.446 0.376 6.208 1.00 76.38 346 GLU A C 1
ATOM 2745 O O . GLU A 1 346 ? -4.371 0.658 5.670 1.00 76.38 346 GLU A O 1
ATOM 2750 N N . ALA A 1 347 ? -6.100 -0.756 5.933 1.00 75.75 347 ALA A N 1
ATOM 2751 C CA . ALA A 1 347 ? -5.641 -1.728 4.945 1.00 75.75 347 ALA A CA 1
ATOM 2752 C C . ALA A 1 347 ? -5.647 -1.148 3.518 1.00 75.75 347 ALA A C 1
ATOM 2754 O O . ALA A 1 347 ? -4.672 -1.323 2.783 1.00 75.75 347 ALA A O 1
ATOM 2755 N N . GLU A 1 348 ? -6.688 -0.399 3.139 1.00 77.38 348 GLU A N 1
ATOM 2756 C CA . GLU A 1 348 ? -6.745 0.311 1.854 1.00 77.38 348 GLU A CA 1
ATOM 2757 C C . GLU A 1 348 ? -5.647 1.373 1.739 1.00 77.38 348 GLU A C 1
ATOM 2759 O O . GLU A 1 348 ? -4.954 1.442 0.723 1.00 77.38 348 GLU A O 1
ATOM 2764 N N . CYS A 1 349 ? -5.418 2.156 2.797 1.00 69.69 349 CYS A N 1
ATOM 2765 C CA . CYS A 1 349 ? -4.344 3.149 2.838 1.00 69.69 349 CYS A CA 1
ATOM 2766 C C . CYS A 1 349 ? -2.964 2.496 2.713 1.00 69.69 349 CYS A C 1
ATOM 2768 O O . CYS A 1 349 ? -2.091 3.028 2.025 1.00 69.69 349 CYS A O 1
ATOM 2770 N N . LYS A 1 350 ? -2.761 1.339 3.353 1.00 80.19 350 LYS A N 1
ATOM 2771 C CA . LYS A 1 350 ? -1.521 0.568 3.239 1.00 80.19 350 LYS A CA 1
ATOM 2772 C C . LYS A 1 350 ? -1.313 0.058 1.810 1.00 80.19 350 LYS A C 1
ATOM 2774 O O . LYS A 1 350 ? -0.243 0.280 1.253 1.00 80.19 350 LYS A O 1
ATOM 2779 N N . SER A 1 351 ? -2.344 -0.519 1.191 1.00 81.06 351 SER A N 1
ATOM 2780 C CA . SER A 1 351 ? -2.290 -0.977 -0.204 1.00 81.06 351 SER A CA 1
ATOM 2781 C C . SER A 1 351 ? -2.011 0.169 -1.183 1.00 81.06 351 SER A C 1
ATOM 2783 O O . SER A 1 351 ? -1.186 0.034 -2.086 1.00 81.06 351 SER A O 1
ATOM 2785 N N . LEU A 1 352 ? -2.662 1.323 -1.003 1.00 74.00 352 LEU A N 1
ATOM 2786 C CA . LEU A 1 352 ? -2.422 2.509 -1.830 1.00 74.00 352 LEU A CA 1
ATOM 2787 C C . LEU A 1 352 ? -1.001 3.043 -1.667 1.00 74.00 352 LEU A C 1
ATOM 2789 O O . LEU A 1 352 ? -0.395 3.469 -2.648 1.00 74.00 352 LEU A O 1
ATOM 2793 N N . LYS A 1 353 ? -0.456 2.996 -0.450 1.00 78.38 353 LYS A N 1
ATOM 2794 C CA . LYS A 1 353 ? 0.923 3.401 -0.187 1.00 78.38 353 LYS A CA 1
ATOM 2795 C C . LYS A 1 353 ? 1.929 2.464 -0.854 1.00 78.38 353 LYS A C 1
ATOM 2797 O O . LYS A 1 353 ? 2.831 2.951 -1.517 1.00 78.38 353 LYS A O 1
ATOM 2802 N N . GLU A 1 354 ? 1.731 1.151 -0.761 1.00 79.38 354 GLU A N 1
ATOM 2803 C CA . GLU A 1 354 ? 2.571 0.164 -1.456 1.00 79.38 354 GLU A CA 1
ATOM 2804 C C . GLU A 1 354 ? 2.524 0.355 -2.981 1.00 79.38 354 GLU A C 1
ATOM 2806 O O . GLU A 1 354 ? 3.560 0.312 -3.639 1.00 79.38 354 GLU A O 1
ATOM 2811 N N . LYS A 1 355 ? 1.346 0.653 -3.550 1.00 76.38 355 LYS A N 1
ATOM 2812 C CA . LYS A 1 355 ? 1.215 1.002 -4.977 1.00 76.38 355 LYS A CA 1
ATOM 2813 C C . LYS A 1 355 ? 1.950 2.294 -5.331 1.00 76.38 355 LYS A C 1
ATOM 2815 O O . LYS A 1 355 ? 2.592 2.348 -6.372 1.00 76.38 355 LYS A O 1
ATOM 2820 N N . PHE A 1 356 ? 1.855 3.319 -4.486 1.00 78.38 356 PHE A N 1
ATOM 2821 C CA . PHE A 1 356 ? 2.554 4.586 -4.694 1.00 78.38 356 PHE A CA 1
ATOM 2822 C C . PHE A 1 356 ? 4.075 4.414 -4.632 1.00 78.38 356 PHE A C 1
ATOM 2824 O O . PHE A 1 356 ? 4.777 4.927 -5.496 1.00 78.38 356 PHE A O 1
ATOM 2831 N N . ASP A 1 357 ? 4.578 3.671 -3.646 1.00 75.19 357 ASP A N 1
ATOM 2832 C CA . ASP A 1 357 ? 6.008 3.406 -3.491 1.00 75.19 357 ASP A CA 1
ATOM 2833 C C . ASP A 1 357 ? 6.540 2.564 -4.668 1.00 75.19 357 ASP A C 1
ATOM 2835 O O . ASP A 1 357 ? 7.589 2.887 -5.221 1.00 75.19 357 ASP A O 1
ATOM 2839 N N . ALA A 1 358 ? 5.778 1.566 -5.135 1.00 76.06 358 ALA A N 1
ATOM 2840 C CA . ALA A 1 358 ? 6.121 0.792 -6.331 1.00 76.06 358 ALA A CA 1
ATOM 2841 C C . ALA A 1 358 ? 6.132 1.643 -7.613 1.00 76.06 358 ALA A C 1
ATOM 2843 O O . ALA A 1 358 ? 6.995 1.463 -8.468 1.00 76.06 358 ALA A O 1
ATOM 2844 N N . GLU A 1 359 ? 5.190 2.575 -7.769 1.00 74.56 359 GLU A N 1
ATOM 2845 C CA . GLU A 1 359 ? 5.168 3.465 -8.935 1.00 74.56 359 GLU A CA 1
ATOM 2846 C C . GLU A 1 359 ? 6.307 4.489 -8.883 1.00 74.56 359 GLU A C 1
ATOM 2848 O O . GLU A 1 359 ? 6.919 4.797 -9.902 1.00 74.56 359 GLU A O 1
ATOM 2853 N N . LYS A 1 360 ? 6.656 4.961 -7.684 1.00 78.38 360 LYS A N 1
ATOM 2854 C CA . LYS A 1 360 ? 7.814 5.828 -7.468 1.00 78.38 360 LYS A CA 1
ATOM 2855 C C . LYS A 1 360 ? 9.127 5.126 -7.828 1.00 78.38 360 LYS A C 1
ATOM 2857 O O . LYS A 1 360 ? 9.981 5.741 -8.455 1.00 78.38 360 LYS A O 1
ATOM 2862 N N . GLU A 1 361 ? 9.281 3.852 -7.469 1.00 77.75 361 GLU A N 1
ATOM 2863 C CA . GLU A 1 361 ? 10.435 3.039 -7.878 1.00 77.75 361 GLU A CA 1
ATOM 2864 C C . GLU A 1 361 ? 10.539 2.918 -9.403 1.00 77.75 361 GLU A C 1
ATOM 2866 O O . GLU A 1 361 ? 11.628 3.073 -9.946 1.00 77.75 361 GLU A O 1
ATOM 2871 N N . LYS A 1 362 ? 9.419 2.725 -10.114 1.00 78.75 362 LYS A N 1
ATOM 2872 C CA . LYS A 1 362 ? 9.423 2.701 -11.587 1.00 78.75 362 LYS A CA 1
ATOM 2873 C C . LYS A 1 362 ? 9.827 4.036 -12.198 1.00 78.75 362 LYS A C 1
ATOM 2875 O O . LYS A 1 362 ? 10.574 4.044 -13.167 1.00 78.75 362 LYS A O 1
ATOM 2880 N N . VAL A 1 363 ? 9.345 5.150 -11.645 1.00 73.31 363 VAL A N 1
ATOM 2881 C CA . VAL A 1 363 ? 9.736 6.490 -12.110 1.00 73.31 363 VAL A CA 1
ATOM 2882 C C . VAL A 1 363 ? 11.234 6.702 -11.907 1.00 73.31 363 VAL A C 1
ATOM 2884 O O . VAL A 1 363 ? 11.908 7.121 -12.839 1.00 73.31 363 VAL A O 1
ATOM 2887 N N . ASN A 1 364 ? 11.770 6.332 -10.742 1.00 73.62 364 ASN A N 1
ATOM 2888 C CA . ASN A 1 364 ? 13.207 6.410 -10.484 1.00 73.62 364 ASN A CA 1
ATOM 2889 C C . ASN A 1 364 ? 14.013 5.496 -11.425 1.00 73.62 364 ASN A C 1
ATOM 2891 O O . ASN A 1 364 ? 15.083 5.878 -11.885 1.00 73.62 364 ASN A O 1
ATOM 2895 N N . ALA A 1 365 ? 13.516 4.291 -11.722 1.00 75.12 365 ALA A N 1
ATOM 2896 C CA . ALA A 1 365 ? 14.158 3.381 -12.667 1.00 75.12 365 ALA A CA 1
ATOM 2897 C C . ALA A 1 365 ? 14.182 3.966 -14.088 1.00 75.12 365 ALA A C 1
ATOM 2899 O O . ALA A 1 365 ? 15.230 3.953 -14.727 1.00 75.12 365 ALA A O 1
ATOM 2900 N N . ALA A 1 366 ? 13.067 4.546 -14.542 1.00 71.62 366 ALA A N 1
ATOM 2901 C CA . ALA A 1 366 ? 12.980 5.221 -15.834 1.00 71.62 366 ALA A CA 1
ATOM 2902 C C . ALA A 1 366 ? 13.869 6.477 -15.903 1.00 71.62 366 ALA A C 1
ATOM 2904 O O . ALA A 1 366 ? 14.444 6.767 -16.947 1.00 71.62 366 ALA A O 1
ATOM 2905 N N . GLU A 1 367 ? 14.014 7.214 -14.798 1.00 77.00 367 GLU A N 1
ATOM 2906 C CA . GLU A 1 367 ? 14.910 8.373 -14.709 1.00 77.00 367 GLU A CA 1
ATOM 2907 C C . GLU A 1 367 ? 16.384 7.944 -14.796 1.00 77.00 367 GLU A C 1
ATOM 2909 O O . GLU A 1 367 ? 17.138 8.505 -15.588 1.00 77.00 367 GLU A O 1
ATOM 2914 N N . ASN A 1 368 ? 16.770 6.871 -14.098 1.00 74.88 368 ASN A N 1
ATOM 2915 C CA . ASN A 1 368 ? 18.112 6.288 -14.205 1.00 74.88 368 ASN A CA 1
ATOM 2916 C C . ASN A 1 368 ? 18.407 5.755 -15.618 1.00 74.88 368 ASN A C 1
ATOM 2918 O O . ASN A 1 368 ? 19.518 5.907 -16.127 1.00 74.88 368 ASN A O 1
ATOM 2922 N N . GLU A 1 369 ? 17.425 5.129 -16.269 1.00 80.81 369 GLU A N 1
ATOM 2923 C CA . GLU A 1 369 ? 17.548 4.660 -17.651 1.00 80.81 369 GLU A CA 1
ATOM 2924 C C . GLU A 1 369 ? 17.694 5.839 -18.622 1.00 80.81 369 GLU A C 1
ATOM 2926 O O . GLU A 1 369 ? 18.580 5.833 -19.477 1.00 80.81 369 GLU A O 1
ATOM 2931 N N . ALA A 1 370 ? 16.914 6.907 -18.434 1.00 71.44 370 ALA A N 1
ATOM 2932 C CA . ALA A 1 370 ? 17.044 8.139 -19.204 1.00 71.44 370 ALA A CA 1
ATOM 2933 C C . ALA A 1 370 ? 18.418 8.805 -19.014 1.00 71.44 370 ALA A C 1
ATOM 2935 O O . ALA A 1 370 ? 18.994 9.295 -19.987 1.00 71.44 370 ALA A O 1
ATOM 2936 N N . ASP A 1 371 ? 18.973 8.799 -17.802 1.00 76.81 371 ASP A N 1
ATOM 2937 C CA . ASP A 1 371 ? 20.323 9.304 -17.531 1.00 76.81 371 ASP A CA 1
ATOM 2938 C C . ASP A 1 371 ? 21.406 8.427 -18.172 1.00 76.81 371 ASP A C 1
ATOM 2940 O O . ASP A 1 371 ? 22.374 8.944 -18.736 1.00 76.81 371 ASP A O 1
ATOM 2944 N N . THR A 1 372 ? 21.212 7.107 -18.182 1.00 78.81 372 THR A N 1
ATOM 2945 C CA . THR A 1 372 ? 22.106 6.164 -18.872 1.00 78.81 372 THR A CA 1
ATOM 2946 C C . THR A 1 372 ? 22.090 6.400 -20.386 1.00 78.81 372 THR A C 1
ATOM 2948 O O . THR A 1 372 ? 23.145 6.474 -21.018 1.00 78.81 372 THR A O 1
ATOM 2951 N N . LEU A 1 373 ? 20.906 6.614 -20.967 1.00 78.62 373 LEU A N 1
ATOM 2952 C CA . LEU A 1 373 ? 20.743 6.961 -22.380 1.00 78.62 373 LEU A CA 1
ATOM 2953 C C . LEU A 1 373 ? 21.349 8.330 -22.710 1.00 78.62 373 LEU A C 1
ATOM 2955 O O . LEU A 1 373 ? 21.993 8.475 -23.747 1.00 78.62 373 LEU A O 1
ATOM 2959 N N . ARG A 1 374 ? 21.210 9.332 -21.830 1.00 78.25 374 ARG A N 1
ATOM 2960 C CA . ARG A 1 374 ? 21.890 10.631 -21.989 1.00 78.25 374 ARG A CA 1
ATOM 2961 C C . ARG A 1 374 ? 23.403 10.476 -21.977 1.00 78.25 374 ARG A C 1
ATOM 2963 O O . ARG A 1 374 ? 24.070 11.096 -22.800 1.00 78.25 374 ARG A O 1
ATOM 2970 N N . TYR A 1 375 ? 23.934 9.642 -21.086 1.00 81.50 375 TYR A N 1
ATOM 2971 C CA . TYR A 1 375 ? 25.359 9.340 -21.036 1.00 81.50 375 TYR A CA 1
ATOM 2972 C C . TYR A 1 375 ? 25.835 8.644 -22.320 1.00 81.50 375 TYR A C 1
ATOM 2974 O O . TYR A 1 375 ? 26.842 9.050 -22.894 1.00 81.50 375 TYR A O 1
ATOM 2982 N N . HIS A 1 376 ? 25.092 7.661 -22.839 1.00 77.31 376 HIS A N 1
ATOM 2983 C CA . HIS A 1 376 ? 25.416 7.013 -24.118 1.00 77.31 376 HIS A CA 1
ATOM 2984 C C . HIS A 1 376 ? 25.345 7.978 -25.306 1.00 77.31 376 HIS A C 1
ATOM 2986 O O . HIS A 1 376 ? 26.271 8.011 -26.112 1.00 77.31 376 HIS A O 1
ATOM 2992 N N . LEU A 1 377 ? 24.312 8.820 -25.385 1.00 75.56 377 LEU A N 1
ATOM 2993 C CA . LEU A 1 377 ? 24.210 9.864 -26.410 1.00 75.56 377 LEU A CA 1
ATOM 2994 C C . LEU A 1 377 ? 25.355 10.877 -26.316 1.00 75.56 377 LEU A C 1
ATOM 2996 O O . LEU A 1 377 ? 25.859 11.338 -27.338 1.00 75.56 377 LEU A O 1
ATOM 3000 N N . GLN A 1 378 ? 25.792 11.225 -25.104 1.00 82.44 378 GLN A N 1
ATOM 3001 C CA . GLN A 1 378 ? 26.962 12.074 -24.908 1.00 82.44 378 GLN A CA 1
ATOM 3002 C C . GLN A 1 378 ? 28.234 11.385 -25.420 1.00 82.44 378 GLN A C 1
ATOM 3004 O O . GLN A 1 378 ? 28.992 12.004 -26.161 1.00 82.44 378 GLN A O 1
ATOM 3009 N N . MET A 1 379 ? 28.441 10.109 -25.089 1.00 82.88 379 MET A N 1
ATOM 3010 C CA . MET A 1 379 ? 29.591 9.332 -25.560 1.00 82.88 379 MET A CA 1
ATOM 3011 C C . MET A 1 379 ? 29.602 9.180 -27.087 1.00 82.88 379 MET A C 1
ATOM 3013 O O . MET A 1 379 ? 30.648 9.374 -27.703 1.00 82.88 379 MET A O 1
ATOM 3017 N N . GLN A 1 380 ? 28.447 8.920 -27.706 1.00 77.25 380 GLN A N 1
ATOM 3018 C CA . GLN A 1 380 ? 28.304 8.873 -29.164 1.00 77.25 380 GLN A CA 1
ATOM 3019 C C . GLN A 1 380 ? 28.585 10.233 -29.806 1.00 77.25 380 GLN A C 1
ATOM 3021 O O . GLN A 1 380 ? 29.303 10.303 -30.798 1.00 77.25 380 GLN A O 1
ATOM 3026 N N . ASN A 1 381 ? 28.093 11.332 -29.229 1.00 74.31 381 ASN A N 1
ATOM 3027 C CA . ASN A 1 381 ? 28.413 12.674 -29.720 1.00 74.31 381 ASN A CA 1
ATOM 3028 C C . ASN A 1 381 ? 29.909 12.988 -29.594 1.00 74.31 381 ASN A C 1
ATOM 3030 O O . ASN A 1 381 ? 30.493 13.568 -30.506 1.00 74.31 381 ASN A O 1
ATOM 3034 N N . GLU A 1 382 ? 30.560 12.590 -28.500 1.00 80.44 382 GLU A N 1
ATOM 3035 C CA . GLU A 1 382 ? 32.011 12.727 -28.359 1.00 80.44 382 GLU A CA 1
ATOM 3036 C C . GLU A 1 382 ? 32.773 11.879 -29.384 1.00 80.44 382 GLU A C 1
ATOM 3038 O O . GLU A 1 382 ? 33.801 12.315 -29.903 1.00 80.44 382 GLU A O 1
ATOM 3043 N N . GLU A 1 383 ? 32.284 10.683 -29.700 1.00 78.69 383 GLU A N 1
ATOM 3044 C CA . GLU A 1 383 ? 32.861 9.809 -30.718 1.00 78.69 383 GLU A CA 1
ATOM 3045 C C . GLU A 1 383 ? 32.667 10.357 -32.136 1.00 78.69 383 GLU A C 1
ATOM 3047 O O . GLU A 1 383 ? 33.615 10.336 -32.923 1.00 78.69 383 GLU A O 1
ATOM 3052 N N . ILE A 1 384 ? 31.506 10.943 -32.436 1.00 75.06 384 ILE A N 1
ATOM 3053 C CA . ILE A 1 384 ? 31.254 11.690 -33.674 1.00 75.06 384 ILE A CA 1
ATOM 3054 C C . ILE A 1 384 ? 32.220 12.870 -33.763 1.00 75.06 384 ILE A C 1
ATOM 3056 O O . ILE A 1 384 ? 32.899 13.019 -34.769 1.00 75.06 384 ILE A O 1
ATOM 3060 N N . VAL A 1 385 ? 32.389 13.654 -32.695 1.00 78.62 385 VAL A N 1
ATOM 3061 C CA . VAL A 1 385 ? 33.336 14.782 -32.675 1.00 78.62 385 VAL A CA 1
ATOM 3062 C C . VAL A 1 385 ? 34.787 14.313 -32.851 1.00 78.62 385 VAL A C 1
ATOM 3064 O O . VAL A 1 385 ? 35.562 14.954 -33.565 1.00 78.62 385 VAL A O 1
ATOM 3067 N N . ARG A 1 386 ? 35.185 13.191 -32.236 1.00 77.12 386 ARG A N 1
ATOM 3068 C CA . ARG A 1 386 ? 36.513 12.584 -32.452 1.00 77.12 386 ARG A CA 1
ATOM 3069 C C . ARG A 1 386 ? 36.676 12.097 -33.890 1.00 77.12 386 ARG A C 1
ATOM 3071 O O . ARG A 1 386 ? 37.760 12.253 -34.450 1.00 77.12 386 ARG A O 1
ATOM 3078 N N . SER A 1 387 ? 35.628 11.526 -34.472 1.00 72.12 387 SER A N 1
ATOM 3079 C CA . SER A 1 387 ? 35.618 11.031 -35.847 1.00 72.12 387 SER A CA 1
ATOM 3080 C C . SER A 1 387 ? 35.675 12.178 -36.845 1.00 72.12 387 SER A C 1
ATOM 3082 O O . SER A 1 387 ? 36.527 12.142 -37.718 1.00 72.12 387 SER A O 1
ATOM 3084 N N . ASP A 1 388 ? 34.908 13.249 -36.648 1.00 72.88 388 ASP A N 1
ATOM 3085 C CA . ASP A 1 388 ? 34.982 14.492 -37.424 1.00 72.88 388 ASP A CA 1
ATOM 3086 C C . ASP A 1 388 ? 36.360 15.140 -37.322 1.00 72.88 388 ASP A C 1
ATOM 3088 O O . ASP A 1 388 ? 36.899 15.639 -38.308 1.00 72.88 388 ASP A O 1
ATOM 3092 N N . LYS A 1 389 ? 36.972 15.123 -36.132 1.00 80.50 389 LYS A N 1
ATOM 3093 C CA . LYS A 1 389 ? 38.340 15.611 -35.955 1.00 80.50 389 LYS A CA 1
ATOM 3094 C C . LYS A 1 389 ? 39.338 14.753 -36.732 1.00 80.50 389 LYS A C 1
ATOM 3096 O O . LYS A 1 389 ? 40.171 15.308 -37.441 1.00 80.50 389 LYS A O 1
ATOM 3101 N N . LYS A 1 390 ? 39.241 13.423 -36.642 1.00 75.88 390 LYS A N 1
ATOM 3102 C CA . LYS A 1 390 ? 40.062 12.503 -37.445 1.00 75.88 390 LYS A CA 1
ATOM 3103 C C . LYS A 1 390 ? 39.809 12.684 -38.936 1.00 75.88 390 LYS A C 1
ATOM 3105 O O . LYS A 1 390 ? 40.757 12.626 -39.702 1.00 75.88 390 LYS A O 1
ATOM 3110 N N . LEU A 1 391 ? 38.568 12.920 -39.345 1.00 72.19 391 LEU A N 1
ATOM 3111 C CA . LEU A 1 391 ? 38.184 13.122 -40.735 1.00 72.19 391 LEU A CA 1
ATOM 3112 C C . LEU A 1 391 ? 38.772 14.431 -41.257 1.00 72.19 391 LEU A C 1
ATOM 3114 O O . LEU A 1 391 ? 39.396 14.410 -42.304 1.00 72.19 391 LEU A O 1
ATOM 3118 N N . LYS A 1 392 ? 38.742 15.514 -40.473 1.00 76.94 392 LYS A N 1
ATOM 3119 C CA . LYS A 1 392 ? 39.463 16.759 -40.782 1.00 76.94 392 LYS A CA 1
ATOM 3120 C C . LYS A 1 392 ? 40.976 16.573 -40.819 1.00 76.94 392 LYS A C 1
ATOM 3122 O O . LYS A 1 392 ? 41.627 17.112 -41.702 1.00 76.94 392 LYS A O 1
ATOM 3127 N N . GLU A 1 393 ? 41.558 15.809 -39.897 1.00 75.81 393 GLU A N 1
ATOM 3128 C CA . GLU A 1 393 ? 42.991 15.482 -39.924 1.00 75.81 393 GLU A CA 1
ATOM 3129 C C . GLU A 1 393 ? 43.356 14.627 -41.146 1.00 75.81 393 GLU A C 1
ATOM 3131 O O . GLU A 1 393 ? 44.426 14.809 -41.723 1.00 75.81 393 GLU A O 1
ATOM 3136 N N . LEU A 1 394 ? 42.480 13.708 -41.557 1.00 69.75 394 LEU A N 1
ATOM 3137 C CA . LEU A 1 394 ? 42.631 12.889 -42.756 1.00 69.75 394 LEU A CA 1
ATOM 3138 C C . LEU A 1 394 ? 42.416 13.705 -44.025 1.00 69.75 394 LEU A C 1
ATOM 3140 O O . LEU A 1 394 ? 43.171 13.508 -44.962 1.00 69.75 394 LEU A O 1
ATOM 3144 N N . GLU A 1 395 ? 41.475 14.645 -44.055 1.00 71.94 395 GLU A N 1
ATOM 3145 C CA . GLU A 1 395 ? 41.306 15.618 -45.135 1.00 71.94 395 GLU A CA 1
ATOM 3146 C C . GLU A 1 395 ? 42.544 16.501 -45.246 1.00 71.94 395 GLU A C 1
ATOM 3148 O O . GLU A 1 395 ? 43.071 16.683 -46.335 1.00 71.94 395 GLU A O 1
ATOM 3153 N N . GLN A 1 396 ? 43.084 16.984 -44.128 1.00 72.31 396 GLN A N 1
ATOM 3154 C CA . GLN A 1 396 ? 44.301 17.790 -44.115 1.00 72.31 396 GLN A CA 1
ATOM 3155 C C . GLN A 1 396 ? 45.515 16.969 -44.565 1.00 72.31 396 GLN A C 1
ATOM 3157 O O . GLN A 1 396 ? 46.316 17.438 -45.369 1.00 72.31 396 GLN A O 1
ATOM 3162 N N . LYS A 1 397 ? 45.625 15.711 -44.121 1.00 70.88 397 LYS A N 1
ATOM 3163 C CA . LYS A 1 397 ? 46.629 14.759 -44.615 1.00 70.88 397 LYS A CA 1
ATOM 3164 C C . LYS A 1 397 ? 46.410 14.397 -46.076 1.00 70.88 397 LYS A C 1
ATOM 3166 O O . LYS A 1 397 ? 47.396 14.204 -46.763 1.00 70.88 397 LYS A O 1
ATOM 3171 N N . ALA A 1 398 ? 45.174 14.318 -46.556 1.00 64.56 398 ALA A N 1
ATOM 3172 C CA . ALA A 1 398 ? 44.836 14.033 -47.944 1.00 64.56 398 ALA A CA 1
ATOM 3173 C C . ALA A 1 398 ? 45.125 15.238 -48.837 1.00 64.56 398 ALA A C 1
ATOM 3175 O O . ALA A 1 398 ? 45.590 15.042 -49.946 1.00 64.56 398 ALA A O 1
ATOM 3176 N N . VAL A 1 399 ? 44.939 16.467 -48.352 1.00 72.19 399 VAL A N 1
ATOM 3177 C CA . VAL A 1 399 ? 45.368 17.697 -49.028 1.00 72.19 399 VAL A CA 1
ATOM 3178 C C . VAL A 1 399 ? 46.889 17.747 -49.086 1.00 72.19 399 VAL A C 1
ATOM 3180 O O . VAL A 1 399 ? 47.438 17.893 -50.169 1.00 72.19 399 VAL A O 1
ATOM 3183 N N . VAL A 1 400 ? 47.586 17.506 -47.972 1.00 71.56 400 VAL A N 1
ATOM 3184 C CA . VAL A 1 400 ? 49.058 17.428 -47.954 1.00 71.56 400 VAL A CA 1
ATOM 3185 C C . VAL A 1 400 ? 49.566 16.267 -48.812 1.00 71.56 400 VAL A C 1
ATOM 3187 O O . VAL A 1 400 ? 50.573 16.403 -49.497 1.00 71.56 400 VAL A O 1
ATOM 3190 N N . ALA A 1 401 ? 48.872 15.129 -48.829 1.00 65.69 401 ALA A N 1
ATOM 3191 C CA . ALA A 1 401 ? 49.197 13.987 -49.673 1.00 65.69 401 ALA A CA 1
ATOM 3192 C C . ALA A 1 401 ? 48.848 14.246 -51.137 1.00 65.69 401 ALA A C 1
ATOM 3194 O O . ALA A 1 401 ? 49.557 13.746 -51.990 1.00 65.69 401 ALA A O 1
ATOM 3195 N N . ALA A 1 402 ? 47.821 15.034 -51.453 1.00 63.47 402 ALA A N 1
ATOM 3196 C CA . ALA A 1 402 ? 47.469 15.448 -52.808 1.00 63.47 402 ALA A CA 1
ATOM 3197 C C . ALA A 1 402 ? 48.439 16.511 -53.328 1.00 63.47 402 ALA A C 1
ATOM 3199 O O . ALA A 1 402 ? 48.807 16.477 -54.496 1.00 63.47 402 ALA A O 1
ATOM 3200 N N . GLU A 1 403 ? 48.917 17.412 -52.472 1.00 70.56 403 GLU A N 1
ATOM 3201 C CA . GLU A 1 403 ? 50.002 18.348 -52.766 1.00 70.56 403 GLU A CA 1
ATOM 3202 C C . GLU A 1 403 ? 51.330 17.606 -52.920 1.00 70.56 403 GLU A C 1
ATOM 3204 O O . GLU A 1 403 ? 52.069 17.859 -53.870 1.00 70.56 403 GLU A O 1
ATOM 3209 N N . SER A 1 404 ? 51.600 16.631 -52.049 1.00 65.19 404 SER A N 1
ATOM 3210 C CA . SER A 1 404 ? 52.752 15.738 -52.140 1.00 65.19 404 SER A CA 1
ATOM 3211 C C . SER A 1 404 ? 52.663 14.835 -53.360 1.00 65.19 404 SER A C 1
ATOM 3213 O O . SER A 1 404 ? 53.678 14.655 -54.006 1.00 65.19 404 SER A O 1
ATOM 3215 N N . LEU A 1 405 ? 51.486 14.330 -53.734 1.00 62.59 405 LEU A N 1
ATOM 3216 C CA . LEU A 1 405 ? 51.241 13.561 -54.953 1.00 62.59 405 LEU A CA 1
ATOM 3217 C C . LEU A 1 405 ? 51.300 14.455 -56.177 1.00 62.59 405 LEU A C 1
ATOM 3219 O O . LEU A 1 405 ? 51.796 14.007 -57.186 1.00 62.59 405 LEU A O 1
ATOM 3223 N N . SER A 1 406 ? 50.874 15.712 -56.114 1.00 67.56 406 SER A N 1
ATOM 3224 C CA . SER A 1 406 ? 51.035 16.666 -57.217 1.00 67.56 406 SER A CA 1
ATOM 3225 C C . SER A 1 406 ? 52.502 17.052 -57.402 1.00 67.56 406 SER A C 1
ATOM 3227 O O . SER A 1 406 ? 52.960 17.230 -58.527 1.00 67.56 406 SER A O 1
ATOM 3229 N N . ALA A 1 407 ? 53.260 17.152 -56.307 1.00 66.19 407 ALA A N 1
ATOM 3230 C CA . ALA A 1 407 ? 54.711 17.294 -56.332 1.00 66.19 407 ALA A CA 1
ATOM 3231 C C . ALA A 1 407 ? 55.383 16.004 -56.821 1.00 66.19 407 ALA A C 1
ATOM 3233 O O . ALA A 1 407 ? 56.256 16.067 -57.669 1.00 66.19 407 ALA A O 1
ATOM 3234 N N . ARG A 1 408 ? 54.907 14.834 -56.383 1.00 62.31 408 ARG A N 1
ATOM 3235 C CA . ARG A 1 408 ? 55.374 13.513 -56.809 1.00 62.31 408 ARG A CA 1
ATOM 3236 C C . ARG A 1 408 ? 54.997 13.227 -58.251 1.00 62.31 408 ARG A C 1
ATOM 3238 O O . ARG A 1 408 ? 55.739 12.522 -58.886 1.00 62.31 408 ARG A O 1
ATOM 3245 N N . ILE A 1 409 ? 53.884 13.739 -58.768 1.00 63.78 409 ILE A N 1
ATOM 3246 C CA . ILE A 1 409 ? 53.469 13.653 -60.171 1.00 63.78 409 ILE A CA 1
ATOM 3247 C C . ILE A 1 409 ? 54.369 14.565 -60.989 1.00 63.78 409 ILE A C 1
ATOM 3249 O O . ILE A 1 409 ? 54.869 14.109 -61.998 1.00 63.78 409 ILE A O 1
ATOM 3253 N N . ARG A 1 410 ? 54.709 15.769 -60.513 1.00 64.19 410 ARG A N 1
ATOM 3254 C CA . ARG A 1 410 ? 55.770 16.585 -61.131 1.00 64.19 410 ARG A CA 1
ATOM 3255 C C . ARG A 1 410 ? 57.134 15.883 -61.106 1.00 64.19 410 ARG A C 1
ATOM 3257 O O . ARG A 1 410 ? 57.853 15.898 -62.102 1.00 64.19 410 ARG A O 1
ATOM 3264 N N . ASP A 1 411 ? 57.468 15.213 -60.006 1.00 57.53 411 ASP A N 1
ATOM 3265 C CA . ASP A 1 411 ? 58.701 14.436 -59.870 1.00 57.53 411 ASP A CA 1
ATOM 3266 C C . ASP A 1 411 ? 58.645 13.128 -60.673 1.00 57.53 411 ASP A C 1
ATOM 3268 O O . ASP A 1 411 ? 59.669 12.686 -61.162 1.00 57.53 411 ASP A O 1
ATOM 3272 N N . LEU A 1 412 ? 57.478 12.504 -60.847 1.00 48.59 412 LEU A N 1
ATOM 3273 C CA . LEU A 1 412 ? 57.241 11.282 -61.623 1.00 48.59 412 LEU A CA 1
ATOM 3274 C C . LEU A 1 412 ? 57.069 11.585 -63.102 1.00 48.59 412 LEU A C 1
ATOM 3276 O O . LEU A 1 412 ? 57.377 10.730 -63.906 1.00 48.59 412 LEU A O 1
ATOM 3280 N N . GLU A 1 413 ? 56.663 12.781 -63.494 1.00 54.69 413 GLU A N 1
ATOM 3281 C CA . GLU A 1 413 ? 56.801 13.293 -64.856 1.00 54.69 413 GLU A CA 1
ATOM 3282 C C . GLU A 1 413 ? 58.293 13.544 -65.146 1.00 54.69 413 GLU A C 1
ATOM 3284 O O . GLU A 1 413 ? 58.772 13.236 -66.237 1.00 54.69 413 GLU A O 1
ATOM 3289 N N . ALA A 1 414 ? 59.070 13.964 -64.136 1.00 49.25 414 ALA A N 1
ATOM 3290 C CA . ALA A 1 414 ? 60.530 14.075 -64.210 1.00 49.25 414 ALA A CA 1
ATOM 3291 C C . ALA A 1 414 ? 61.285 12.723 -64.099 1.00 49.25 414 ALA A C 1
ATOM 3293 O O . ALA A 1 414 ? 62.370 12.582 -64.664 1.00 49.25 414 ALA A O 1
ATOM 3294 N N . ILE A 1 415 ? 60.728 11.710 -63.424 1.00 44.09 415 ILE A N 1
ATOM 3295 C CA . ILE A 1 415 ? 61.279 10.344 -63.271 1.00 44.09 415 ILE A CA 1
ATOM 3296 C C . ILE A 1 415 ? 60.721 9.396 -64.346 1.00 44.09 415 ILE A C 1
ATOM 3298 O O . ILE A 1 415 ? 61.390 8.453 -64.743 1.00 44.09 415 ILE A O 1
ATOM 3302 N N . SER A 1 416 ? 59.564 9.675 -64.944 1.00 43.91 416 SER A N 1
ATOM 3303 C CA . SER A 1 416 ? 59.092 9.037 -66.183 1.00 43.91 416 SER A CA 1
ATOM 3304 C C . SER A 1 416 ? 59.983 9.426 -67.364 1.00 43.91 416 SER A C 1
ATOM 3306 O O . SER A 1 416 ? 60.040 8.696 -68.350 1.00 43.91 416 SER A O 1
ATOM 3308 N N . ALA A 1 417 ? 60.739 10.523 -67.246 1.00 43.62 417 ALA A N 1
ATOM 3309 C CA . ALA A 1 417 ? 61.873 10.837 -68.110 1.00 43.62 417 ALA A CA 1
ATOM 3310 C C . ALA A 1 417 ? 63.175 10.087 -67.721 1.00 43.62 417 ALA A C 1
ATOM 3312 O O . ALA A 1 417 ? 64.188 10.217 -68.407 1.00 43.62 417 ALA A O 1
ATOM 3313 N N . LYS A 1 418 ? 63.180 9.292 -66.641 1.00 42.81 418 LYS A N 1
ATOM 3314 C CA . LYS A 1 418 ? 64.345 8.572 -66.094 1.00 42.81 418 LYS A CA 1
ATOM 3315 C C . LYS A 1 418 ? 63.961 7.269 -65.351 1.00 42.81 418 LYS A C 1
ATOM 3317 O O . LYS A 1 418 ? 64.108 7.158 -64.144 1.00 42.81 418 LYS A O 1
ATOM 3322 N N . HIS A 1 419 ? 63.557 6.270 -66.135 1.00 45.03 419 HIS A N 1
ATOM 3323 C CA . HIS A 1 419 ? 63.574 4.820 -65.863 1.00 45.03 419 HIS A CA 1
ATOM 3324 C C . HIS A 1 419 ? 62.848 4.188 -64.647 1.00 45.03 419 HIS A C 1
ATOM 3326 O O . HIS A 1 419 ? 62.903 4.614 -63.500 1.00 45.03 419 HIS A O 1
ATOM 3332 N N . HIS A 1 420 ? 62.251 3.039 -64.994 1.00 48.09 420 HIS A N 1
ATOM 3333 C CA . HIS A 1 420 ? 61.655 1.946 -64.223 1.00 48.09 420 HIS A CA 1
ATOM 3334 C C . HIS A 1 420 ? 62.272 1.583 -62.863 1.00 48.09 420 HIS A C 1
ATOM 3336 O O . HIS A 1 420 ? 63.478 1.375 -62.747 1.00 48.09 420 HIS A O 1
ATOM 3342 N N . GLY A 1 421 ? 61.386 1.294 -61.899 1.00 50.94 421 GLY A N 1
ATOM 3343 C CA . GLY A 1 421 ? 61.719 0.492 -60.722 1.00 50.94 421 GLY A CA 1
ATOM 3344 C C . GLY A 1 421 ? 60.664 0.493 -59.611 1.00 50.94 421 GLY A C 1
ATOM 3345 O O . GLY A 1 421 ? 60.989 0.867 -58.493 1.00 50.94 421 GLY A O 1
ATOM 3346 N N . GLU A 1 422 ? 59.417 0.075 -59.868 1.00 48.81 422 GLU A N 1
ATOM 3347 C CA . GLU A 1 422 ? 58.427 -0.178 -58.797 1.00 48.81 422 GLU A CA 1
ATOM 3348 C C . GLU A 1 422 ? 57.626 -1.468 -59.053 1.00 48.81 422 GLU A C 1
ATOM 3350 O O . GLU A 1 422 ? 56.427 -1.448 -59.306 1.00 48.81 422 GLU A O 1
ATOM 3355 N N . ALA A 1 423 ? 58.301 -2.618 -58.976 1.00 48.09 423 ALA A N 1
ATOM 3356 C CA . ALA A 1 423 ? 57.646 -3.930 -58.870 1.00 48.09 423 ALA A CA 1
ATOM 3357 C C . ALA A 1 423 ? 57.588 -4.436 -57.410 1.00 48.09 423 ALA A C 1
ATOM 3359 O O . ALA A 1 423 ? 56.688 -5.183 -57.041 1.00 48.09 423 ALA A O 1
ATOM 3360 N N . GLU A 1 424 ? 58.492 -3.971 -56.541 1.00 46.78 424 GLU A N 1
ATOM 3361 C CA . GLU A 1 424 ? 58.661 -4.512 -55.182 1.00 46.78 424 GLU A CA 1
ATOM 3362 C C . GLU A 1 424 ? 57.716 -3.884 -54.134 1.00 46.78 424 GLU A C 1
ATOM 3364 O O . GLU A 1 424 ? 57.384 -4.509 -53.128 1.00 46.78 424 GLU A O 1
ATOM 3369 N N . LYS A 1 425 ? 57.198 -2.671 -54.385 1.00 53.00 425 LYS A N 1
ATOM 3370 C CA . LYS A 1 425 ? 56.200 -2.019 -53.509 1.00 53.00 425 LYS A CA 1
ATOM 3371 C C . LYS A 1 425 ? 54.780 -2.566 -53.694 1.00 53.00 425 LYS A C 1
ATOM 3373 O O . LYS A 1 425 ? 54.006 -2.561 -52.743 1.00 53.00 425 LYS A O 1
ATOM 3378 N N . ASN A 1 426 ? 54.460 -3.091 -54.880 1.00 53.56 426 ASN A N 1
ATOM 3379 C CA . ASN A 1 426 ? 53.148 -3.680 -55.170 1.00 53.56 426 ASN A CA 1
ATOM 3380 C C . ASN A 1 426 ? 52.973 -5.084 -54.568 1.00 53.56 426 ASN A C 1
ATOM 3382 O O . ASN A 1 426 ? 51.846 -5.475 -54.281 1.00 53.56 426 ASN A O 1
ATOM 3386 N N . ALA A 1 427 ? 54.061 -5.825 -54.327 1.00 53.25 427 ALA A N 1
ATOM 3387 C CA . ALA A 1 427 ? 53.995 -7.132 -53.669 1.00 53.25 427 ALA A CA 1
ATOM 3388 C C . ALA A 1 427 ? 53.644 -7.010 -52.173 1.00 53.25 427 ALA A C 1
ATOM 3390 O O . ALA A 1 427 ? 52.739 -7.690 -51.705 1.00 53.25 427 ALA A O 1
ATOM 3391 N N . LYS A 1 428 ? 54.263 -6.066 -51.445 1.00 55.09 428 LYS A N 1
ATOM 3392 C CA . LYS A 1 428 ? 53.930 -5.811 -50.028 1.00 55.09 428 LYS A CA 1
ATOM 3393 C C . LYS A 1 428 ? 52.503 -5.304 -49.822 1.00 55.09 428 LYS A C 1
ATOM 3395 O O . LYS A 1 428 ? 51.838 -5.744 -48.894 1.00 55.09 428 LYS A O 1
ATOM 3400 N N . ALA A 1 429 ? 52.019 -4.433 -50.709 1.00 59.88 429 ALA A N 1
ATOM 3401 C CA . ALA A 1 429 ? 50.639 -3.953 -50.653 1.00 59.88 429 ALA A CA 1
ATOM 3402 C C . ALA A 1 429 ? 49.616 -5.080 -50.887 1.00 59.88 429 ALA A C 1
ATOM 3404 O O . ALA A 1 429 ? 48.520 -5.033 -50.338 1.00 59.88 429 ALA A O 1
ATOM 3405 N N . LYS A 1 430 ? 49.973 -6.103 -51.679 1.00 63.25 430 LYS A N 1
ATOM 3406 C CA . LYS A 1 430 ? 49.133 -7.285 -51.900 1.00 63.25 430 LYS A CA 1
ATOM 3407 C C . LYS A 1 430 ? 49.049 -8.167 -50.651 1.00 63.25 430 LYS A C 1
ATOM 3409 O O . LYS A 1 430 ? 47.957 -8.609 -50.311 1.00 63.25 430 LYS A O 1
ATOM 3414 N N . ASP A 1 431 ? 50.169 -8.383 -49.963 1.00 68.00 431 ASP A N 1
ATOM 3415 C CA . ASP A 1 431 ? 50.207 -9.203 -48.746 1.00 68.00 431 ASP A CA 1
ATOM 3416 C C . ASP A 1 431 ? 49.490 -8.520 -47.563 1.00 68.00 431 ASP A C 1
ATOM 3418 O O . ASP A 1 431 ? 48.779 -9.186 -46.813 1.00 68.00 431 ASP A O 1
ATOM 3422 N N . GLU A 1 432 ? 49.598 -7.191 -47.430 1.00 70.75 432 GLU A N 1
ATOM 3423 C CA . GLU A 1 432 ? 48.846 -6.416 -46.425 1.00 70.75 432 GLU A CA 1
ATOM 3424 C C . GLU A 1 432 ? 47.331 -6.423 -46.704 1.00 70.75 432 GLU A C 1
ATOM 3426 O O . GLU A 1 432 ? 46.546 -6.678 -45.793 1.00 70.75 432 GLU A O 1
ATOM 3431 N N . LEU A 1 433 ? 46.906 -6.249 -47.964 1.00 70.75 433 LEU A N 1
ATOM 3432 C CA . LEU A 1 433 ? 45.489 -6.346 -48.351 1.00 70.75 433 LEU A CA 1
ATOM 3433 C C . LEU A 1 433 ? 44.913 -7.752 -48.138 1.00 70.75 433 LEU A C 1
ATOM 3435 O O . LEU A 1 433 ? 43.751 -7.883 -47.757 1.00 70.75 433 LEU A O 1
ATOM 3439 N N . ALA A 1 434 ? 45.704 -8.801 -48.378 1.00 69.88 434 ALA A N 1
ATOM 3440 C CA . ALA A 1 434 ? 45.279 -10.178 -48.148 1.00 69.88 434 ALA A CA 1
ATOM 3441 C C . ALA A 1 434 ? 45.087 -10.480 -46.652 1.00 69.88 434 ALA A C 1
ATOM 3443 O O . ALA A 1 434 ? 44.158 -11.209 -46.296 1.00 69.88 434 ALA A O 1
ATOM 3444 N N . LEU A 1 435 ? 45.925 -9.899 -45.785 1.00 75.81 435 LEU A N 1
ATOM 3445 C CA . LEU A 1 435 ? 45.790 -10.010 -44.333 1.00 75.81 435 LEU A CA 1
ATOM 3446 C C . LEU A 1 435 ? 44.546 -9.262 -43.829 1.00 75.81 435 LEU A C 1
ATOM 3448 O O . LEU A 1 435 ? 43.723 -9.861 -43.144 1.00 75.81 435 LEU A O 1
ATOM 3452 N N . GLU A 1 436 ? 44.335 -8.012 -44.259 1.00 73.88 436 GLU A N 1
ATOM 3453 C CA . GLU A 1 436 ? 43.135 -7.233 -43.906 1.00 73.88 436 GLU A CA 1
ATOM 3454 C C . GLU A 1 436 ? 41.837 -7.907 -44.387 1.00 73.88 436 GLU A C 1
ATOM 3456 O O . GLU A 1 436 ? 40.820 -7.893 -43.692 1.00 73.88 436 GLU A O 1
ATOM 3461 N N . LEU A 1 437 ? 41.859 -8.540 -45.566 1.00 74.38 437 LEU A N 1
ATOM 3462 C CA . LEU A 1 437 ? 40.720 -9.300 -46.083 1.00 74.38 437 LEU A CA 1
ATOM 3463 C C . LEU A 1 437 ? 40.466 -10.586 -45.276 1.00 74.38 437 LEU A C 1
ATOM 3465 O O . LEU A 1 437 ? 39.321 -11.032 -45.188 1.00 74.38 437 LEU A O 1
ATOM 3469 N N . SER A 1 438 ? 41.514 -11.201 -44.721 1.00 77.94 438 SER A N 1
ATOM 3470 C CA . SER A 1 438 ? 41.389 -12.356 -43.827 1.00 77.94 438 SER A CA 1
ATOM 3471 C C . SER A 1 438 ? 40.752 -11.945 -42.502 1.00 77.94 438 SER A C 1
ATOM 3473 O O . SER A 1 438 ? 39.741 -12.528 -42.116 1.00 77.94 438 SER A O 1
ATOM 3475 N N . ASP A 1 439 ? 41.266 -10.888 -41.873 1.00 74.94 439 ASP A N 1
ATOM 3476 C CA . ASP A 1 439 ? 40.750 -10.377 -40.600 1.00 74.94 439 ASP A CA 1
ATOM 3477 C C . ASP A 1 439 ? 39.282 -9.934 -40.738 1.00 74.94 439 ASP A C 1
ATOM 3479 O O . ASP A 1 439 ? 38.432 -10.305 -39.930 1.00 74.94 439 ASP A O 1
ATOM 3483 N N . ALA A 1 440 ? 38.930 -9.248 -41.833 1.00 73.44 440 ALA A N 1
ATOM 3484 C CA . ALA A 1 440 ? 37.548 -8.854 -42.113 1.00 73.44 440 ALA A CA 1
ATOM 3485 C C . ALA A 1 440 ? 36.602 -10.055 -42.327 1.00 73.44 440 ALA A C 1
ATOM 3487 O O . ALA A 1 440 ? 35.410 -9.972 -42.019 1.00 73.44 440 ALA A O 1
ATOM 3488 N N . LYS A 1 441 ? 37.100 -11.178 -42.866 1.00 75.06 441 LYS A N 1
ATOM 3489 C CA . LYS A 1 441 ? 36.310 -12.413 -43.017 1.00 75.06 441 LYS A CA 1
ATOM 3490 C C . LYS A 1 441 ? 36.084 -13.104 -41.678 1.00 75.06 441 LYS A C 1
ATOM 3492 O O . LYS A 1 441 ? 34.979 -13.602 -41.459 1.00 75.06 441 LYS A O 1
ATOM 3497 N N . ASP A 1 442 ? 37.082 -13.105 -40.802 1.00 78.06 442 ASP A N 1
ATOM 3498 C CA . ASP A 1 442 ? 36.971 -13.671 -39.458 1.00 78.06 442 ASP A CA 1
ATOM 3499 C C . ASP A 1 442 ? 36.015 -12.837 -38.587 1.00 78.06 442 ASP A C 1
ATOM 3501 O O . ASP A 1 442 ? 35.112 -13.399 -37.964 1.00 78.06 442 ASP A O 1
ATOM 3505 N N . GLU A 1 443 ? 36.094 -11.503 -38.650 1.00 77.75 443 GLU A N 1
ATOM 3506 C CA . GLU A 1 443 ? 35.131 -10.602 -37.995 1.00 77.75 443 GLU A CA 1
ATOM 3507 C C . GLU A 1 443 ? 33.696 -10.807 -38.509 1.00 77.75 443 GLU A C 1
ATOM 3509 O O . GLU A 1 443 ? 32.731 -10.809 -37.737 1.00 77.75 443 GLU A O 1
ATOM 3514 N N . LEU A 1 444 ? 33.528 -11.016 -39.820 1.00 74.88 444 LEU A N 1
ATOM 3515 C CA . LEU A 1 444 ? 32.223 -11.284 -40.426 1.00 74.88 444 LEU A CA 1
ATOM 3516 C C . LEU A 1 444 ? 31.678 -12.661 -40.011 1.00 74.88 444 LEU A C 1
ATOM 3518 O O . LEU A 1 444 ? 30.472 -12.805 -39.788 1.00 74.88 444 LEU A O 1
ATOM 3522 N N . ALA A 1 445 ? 32.544 -13.667 -39.870 1.00 76.44 445 ALA A N 1
ATOM 3523 C CA . ALA A 1 445 ? 32.171 -14.984 -39.365 1.00 76.44 445 ALA A CA 1
ATOM 3524 C C . ALA A 1 445 ? 31.749 -14.933 -37.886 1.00 76.44 445 ALA A C 1
ATOM 3526 O O . ALA A 1 445 ? 30.730 -15.526 -37.522 1.00 76.44 445 ALA A O 1
ATOM 3527 N N . GLU A 1 446 ? 32.470 -14.182 -37.050 1.00 79.00 446 GLU A N 1
ATOM 3528 C CA . GLU A 1 446 ? 32.126 -13.982 -35.640 1.00 79.00 446 GLU A CA 1
ATOM 3529 C C . GLU A 1 446 ? 30.804 -13.215 -35.480 1.00 79.00 446 GLU A C 1
ATOM 3531 O O . GLU A 1 446 ? 29.924 -13.649 -34.732 1.00 79.00 446 GLU A O 1
ATOM 3536 N N . ALA A 1 447 ? 30.597 -12.147 -36.257 1.00 75.12 447 ALA A N 1
ATOM 3537 C CA . ALA A 1 447 ? 29.340 -11.399 -36.264 1.00 75.12 447 ALA A CA 1
ATOM 3538 C C . ALA A 1 447 ? 28.141 -12.278 -36.663 1.00 75.12 447 ALA A C 1
ATOM 3540 O O . ALA A 1 447 ? 27.079 -12.204 -36.042 1.00 75.12 447 ALA A O 1
ATOM 3541 N N . ARG A 1 448 ? 28.304 -13.157 -37.663 1.00 79.12 448 ARG A N 1
ATOM 3542 C CA . ARG A 1 448 ? 27.266 -14.126 -38.055 1.00 79.12 448 ARG A CA 1
ATOM 3543 C C . ARG A 1 448 ? 26.967 -15.134 -36.945 1.00 79.12 448 ARG A C 1
ATOM 3545 O O . ARG A 1 448 ? 25.797 -15.426 -36.700 1.00 79.12 448 ARG A O 1
ATOM 3552 N N . ALA A 1 449 ? 27.994 -15.639 -36.260 1.00 79.25 449 ALA A N 1
ATOM 3553 C CA . ALA A 1 449 ? 27.816 -16.561 -35.140 1.00 79.25 449 ALA A CA 1
ATOM 3554 C C . ALA A 1 449 ? 27.059 -15.907 -33.969 1.00 79.25 449 ALA A C 1
ATOM 3556 O O . ALA A 1 449 ? 26.223 -16.556 -33.338 1.00 79.25 449 ALA A O 1
ATOM 3557 N N . GLU A 1 450 ? 27.307 -14.623 -33.702 1.00 78.88 450 GLU A N 1
ATOM 3558 C CA . GLU A 1 450 ? 26.620 -13.873 -32.646 1.00 78.88 450 GLU A CA 1
ATOM 3559 C C . GLU A 1 450 ? 25.143 -13.599 -32.977 1.00 78.88 450 GLU A C 1
ATOM 3561 O O . GLU A 1 450 ? 24.277 -13.758 -32.110 1.00 78.88 450 GLU A O 1
ATOM 3566 N N . ILE A 1 451 ? 24.817 -13.298 -34.243 1.00 77.56 451 ILE A N 1
ATOM 3567 C CA . ILE A 1 451 ? 23.416 -13.222 -34.692 1.00 77.56 451 ILE A CA 1
ATOM 3568 C C . ILE A 1 451 ? 22.726 -14.578 -34.538 1.00 77.56 451 ILE A C 1
ATOM 3570 O O . ILE A 1 451 ? 21.586 -14.640 -34.080 1.00 77.56 451 ILE A O 1
ATOM 3574 N N . GLU A 1 452 ? 23.393 -15.681 -34.886 1.00 82.31 452 GLU A N 1
A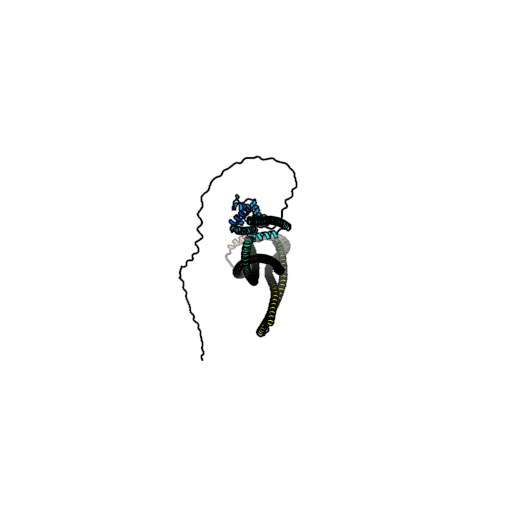TOM 3575 C CA . GLU A 1 452 ? 22.793 -17.012 -34.766 1.00 82.31 452 GLU A CA 1
ATOM 3576 C C . GLU A 1 452 ? 22.488 -17.380 -33.301 1.00 82.31 452 GLU A C 1
ATOM 3578 O O . GLU A 1 452 ? 21.433 -17.956 -33.010 1.00 82.31 452 GLU A O 1
ATOM 3583 N N . ARG A 1 453 ? 23.366 -17.005 -32.358 1.00 81.31 453 ARG A N 1
ATOM 3584 C CA . ARG A 1 453 ? 23.095 -17.130 -30.914 1.00 81.31 453 ARG A CA 1
ATOM 3585 C C . ARG A 1 453 ? 21.912 -16.259 -30.493 1.00 81.31 453 ARG A C 1
ATOM 3587 O O . ARG A 1 453 ? 20.994 -16.763 -29.848 1.00 81.31 453 ARG A O 1
ATOM 3594 N N . SER A 1 454 ? 21.892 -14.998 -30.919 1.00 79.19 454 SER A N 1
ATOM 3595 C CA . SER A 1 454 ? 20.820 -14.044 -30.603 1.00 79.19 454 SER A CA 1
ATOM 3596 C C . SER A 1 454 ? 19.459 -14.499 -31.145 1.00 79.19 454 SER A C 1
ATOM 3598 O O . SER A 1 454 ? 18.444 -14.387 -30.457 1.00 79.19 454 SER A O 1
ATOM 3600 N N . LEU A 1 455 ? 19.428 -15.106 -32.336 1.00 79.00 455 LEU A N 1
ATOM 3601 C CA . LEU A 1 455 ? 18.233 -15.716 -32.926 1.00 79.00 455 LEU A CA 1
ATOM 3602 C C . LEU A 1 455 ? 17.752 -16.941 -32.139 1.00 79.00 455 LEU A C 1
ATOM 3604 O O . LEU A 1 455 ? 16.553 -17.064 -31.878 1.00 79.00 455 LEU A O 1
ATOM 3608 N N . LYS A 1 456 ? 18.661 -17.833 -31.718 1.00 83.75 456 LYS A N 1
ATOM 3609 C CA . LYS A 1 456 ? 18.314 -18.981 -30.856 1.00 83.75 456 LYS A CA 1
ATOM 3610 C C . LYS A 1 456 ? 17.724 -18.522 -29.525 1.00 83.75 456 LYS A C 1
ATOM 3612 O O . LYS A 1 456 ? 16.710 -19.061 -29.077 1.00 83.75 456 LYS A O 1
ATOM 3617 N N . ASP A 1 457 ? 18.307 -17.491 -28.931 1.00 78.81 457 ASP A N 1
ATOM 3618 C CA . ASP A 1 457 ? 17.820 -16.898 -27.692 1.00 78.81 457 ASP A CA 1
ATOM 3619 C C . ASP A 1 457 ? 16.476 -16.180 -27.877 1.00 78.81 457 ASP A C 1
ATOM 3621 O O . ASP A 1 457 ? 15.614 -16.245 -26.995 1.00 78.81 457 ASP A O 1
ATOM 3625 N N . HIS A 1 458 ? 16.262 -15.511 -29.012 1.00 81.81 458 HIS A N 1
ATOM 3626 C CA . HIS A 1 458 ? 14.980 -14.909 -29.374 1.00 81.81 458 HIS A CA 1
ATOM 3627 C C . HIS A 1 458 ? 13.878 -15.973 -29.512 1.00 81.81 458 HIS A C 1
ATOM 3629 O O . HIS A 1 458 ? 12.807 -15.826 -28.922 1.00 81.81 458 HIS A O 1
ATOM 3635 N N . GLU A 1 459 ? 14.147 -17.086 -30.201 1.00 83.62 459 GLU A N 1
ATOM 3636 C CA . GLU A 1 459 ? 13.205 -18.209 -30.310 1.00 83.62 459 GLU A CA 1
ATOM 3637 C C . GLU A 1 459 ? 12.914 -18.865 -28.948 1.00 83.62 459 GLU A C 1
ATOM 3639 O O . GLU A 1 459 ? 11.760 -19.168 -28.633 1.00 83.62 459 GLU A O 1
ATOM 3644 N N . ALA A 1 460 ? 13.918 -19.002 -28.075 1.00 82.31 460 ALA A N 1
ATOM 3645 C CA . ALA A 1 460 ? 13.708 -19.492 -26.712 1.00 82.31 460 ALA A CA 1
ATOM 3646 C C . ALA A 1 460 ? 12.811 -18.552 -25.879 1.00 82.31 460 ALA A C 1
ATOM 3648 O O . ALA A 1 460 ? 11.934 -19.013 -25.142 1.00 82.31 460 ALA A O 1
ATOM 3649 N N . SER A 1 461 ? 12.990 -17.234 -26.004 1.00 81.06 461 SER A N 1
ATOM 3650 C CA . SER A 1 461 ? 12.128 -16.237 -25.351 1.00 81.06 461 SER A CA 1
ATOM 3651 C C . SER A 1 461 ? 10.710 -16.231 -25.924 1.00 81.06 461 SER A C 1
ATOM 3653 O O . SER A 1 461 ? 9.744 -16.111 -25.171 1.00 81.06 461 SER A O 1
ATOM 3655 N N . LYS A 1 462 ? 10.557 -16.457 -27.230 1.00 85.06 462 LYS A N 1
ATOM 3656 C CA . LYS A 1 462 ? 9.256 -16.591 -27.895 1.00 85.06 462 LYS A CA 1
ATOM 3657 C C . LYS A 1 462 ? 8.490 -17.821 -27.404 1.00 85.06 462 LYS A C 1
ATOM 3659 O O . LYS A 1 462 ? 7.294 -17.731 -27.136 1.00 85.06 462 LYS A O 1
ATOM 3664 N N . ALA A 1 463 ? 9.179 -18.943 -27.193 1.00 86.44 463 ALA A N 1
ATOM 3665 C CA . ALA A 1 463 ? 8.583 -20.134 -26.589 1.00 86.44 463 ALA A CA 1
ATOM 3666 C C . ALA A 1 463 ? 8.104 -19.880 -25.145 1.00 86.44 463 ALA A C 1
ATOM 3668 O O . ALA A 1 463 ? 7.016 -20.320 -24.769 1.00 86.44 463 ALA A O 1
ATOM 3669 N N . LYS A 1 464 ? 8.874 -19.127 -24.345 1.00 86.44 464 LYS A N 1
ATOM 3670 C CA . LYS A 1 464 ? 8.469 -18.717 -22.986 1.00 86.44 464 LYS A CA 1
ATOM 3671 C C . LYS A 1 464 ? 7.261 -17.781 -22.999 1.00 86.44 464 LYS A C 1
ATOM 3673 O O . LYS A 1 464 ? 6.354 -17.972 -22.191 1.00 86.44 464 LYS A O 1
ATOM 3678 N N . LEU A 1 465 ? 7.212 -16.825 -23.931 1.00 87.38 465 LEU A N 1
ATOM 3679 C CA . LEU A 1 465 ? 6.044 -15.964 -24.118 1.00 87.38 465 LEU A CA 1
ATOM 3680 C C . LEU A 1 465 ? 4.797 -16.797 -24.442 1.00 87.38 465 LEU A C 1
ATOM 3682 O O . LEU A 1 465 ? 3.766 -16.615 -23.800 1.00 87.38 465 LEU A O 1
ATOM 3686 N N . ALA A 1 466 ? 4.899 -17.752 -25.369 1.00 86.25 466 ALA A N 1
ATOM 3687 C CA . ALA A 1 466 ? 3.778 -18.618 -25.731 1.00 86.25 466 ALA A CA 1
ATOM 3688 C C . ALA A 1 466 ? 3.266 -19.441 -24.532 1.00 86.25 466 ALA A C 1
ATOM 3690 O O . ALA A 1 466 ? 2.058 -19.555 -24.325 1.00 86.25 466 ALA A O 1
ATOM 3691 N N . GLN A 1 467 ? 4.168 -19.970 -23.696 1.00 87.62 467 GLN A N 1
ATOM 3692 C CA . GLN A 1 467 ? 3.792 -20.662 -22.456 1.00 87.62 467 GLN A CA 1
ATOM 3693 C C . GLN A 1 467 ? 3.105 -19.726 -21.450 1.00 87.62 467 GLN A C 1
ATOM 3695 O O . GLN A 1 467 ? 2.112 -20.113 -20.832 1.00 87.62 467 GLN A O 1
ATOM 3700 N N . ALA A 1 468 ? 3.602 -18.496 -21.297 1.00 82.19 468 ALA A N 1
ATOM 3701 C CA . ALA A 1 468 ? 3.014 -17.500 -20.407 1.00 82.19 468 ALA A CA 1
ATOM 3702 C C . ALA A 1 468 ? 1.615 -17.062 -20.879 1.00 82.19 468 ALA A C 1
ATOM 3704 O O . ALA A 1 468 ? 0.691 -17.017 -20.070 1.00 82.19 468 ALA A O 1
ATOM 3705 N N . GLN A 1 469 ? 1.430 -16.838 -22.184 1.00 86.56 469 GLN A N 1
ATOM 3706 C CA . GLN A 1 469 ? 0.129 -16.531 -22.792 1.00 86.56 469 GLN A CA 1
ATOM 3707 C C . GLN A 1 469 ? -0.858 -17.696 -22.627 1.00 86.56 469 GLN A C 1
ATOM 3709 O O . GLN A 1 469 ? -2.026 -17.492 -22.293 1.00 86.56 469 GLN A O 1
ATOM 3714 N N . GLN A 1 470 ? -0.392 -18.940 -22.781 1.00 91.19 470 GLN A N 1
ATOM 3715 C CA . GLN A 1 470 ? -1.217 -20.116 -22.507 1.00 91.19 470 GLN A CA 1
ATOM 3716 C C . GLN A 1 470 ? -1.640 -20.174 -21.028 1.00 91.19 470 GLN A C 1
ATOM 3718 O O . GLN A 1 470 ? -2.801 -20.459 -20.735 1.00 91.19 470 GLN A O 1
ATOM 3723 N N . ALA A 1 471 ? -0.735 -19.885 -20.089 1.00 86.75 471 ALA A N 1
ATOM 3724 C CA . ALA A 1 471 ? -1.057 -19.838 -18.663 1.00 86.75 471 ALA A CA 1
ATOM 3725 C C . ALA A 1 471 ? -2.053 -18.713 -18.324 1.00 86.75 471 ALA A C 1
ATOM 3727 O O . ALA A 1 471 ? -2.983 -18.941 -17.551 1.00 86.75 471 ALA A O 1
ATOM 3728 N N . GLU A 1 472 ? -1.902 -17.531 -18.928 1.00 89.50 472 GLU A N 1
ATOM 3729 C CA . GLU A 1 472 ? -2.840 -16.411 -18.784 1.00 89.50 472 GLU A CA 1
ATOM 3730 C C . GLU A 1 472 ? -4.239 -16.790 -19.282 1.00 89.50 472 GLU A C 1
ATOM 3732 O O . GLU A 1 472 ? -5.218 -16.584 -18.565 1.00 89.50 472 GLU A O 1
ATOM 3737 N N . SER A 1 473 ? -4.337 -17.421 -20.459 1.00 88.94 473 SER A N 1
ATOM 3738 C CA . SER A 1 473 ? -5.624 -17.865 -21.013 1.00 88.94 473 SER A CA 1
ATOM 3739 C C . SER A 1 473 ? -6.348 -18.858 -20.096 1.00 88.94 473 SER A C 1
ATOM 3741 O O . SER A 1 473 ? -7.531 -18.676 -19.818 1.00 88.94 473 SER A O 1
ATOM 3743 N N . LYS A 1 474 ? -5.629 -19.836 -19.527 1.00 90.75 474 LYS A N 1
ATOM 3744 C CA . LYS A 1 474 ? -6.190 -20.802 -18.568 1.00 90.75 474 LYS A CA 1
ATOM 3745 C C . LYS A 1 474 ? -6.668 -20.129 -17.285 1.00 90.75 474 LYS A C 1
ATOM 3747 O O . LYS A 1 474 ? -7.766 -20.412 -16.820 1.00 90.75 474 LYS A O 1
ATOM 3752 N N . LEU A 1 475 ? -5.867 -19.217 -16.726 1.00 88.25 475 LEU A N 1
ATOM 3753 C CA . LEU A 1 475 ? -6.257 -18.463 -15.530 1.00 88.25 475 LEU A CA 1
ATOM 3754 C C . LEU A 1 475 ? -7.505 -17.619 -15.785 1.00 88.25 475 LEU A C 1
ATOM 3756 O O . LEU A 1 475 ? -8.360 -17.520 -14.911 1.00 88.25 475 LEU A O 1
ATOM 3760 N N . LYS A 1 476 ? -7.627 -17.031 -16.978 1.00 90.81 476 LYS A N 1
ATOM 3761 C CA . LYS A 1 476 ? -8.808 -16.268 -17.373 1.00 90.81 476 LYS A CA 1
ATOM 3762 C C . LYS A 1 476 ? -10.055 -17.151 -17.464 1.00 90.81 476 LYS A C 1
ATOM 3764 O O . LYS A 1 476 ? -11.075 -16.796 -16.885 1.00 90.81 476 LYS A O 1
ATOM 3769 N N . GLU A 1 477 ? -9.961 -18.316 -18.105 1.00 92.94 477 GLU A N 1
ATOM 3770 C CA . GLU A 1 477 ? -11.060 -19.292 -18.168 1.00 92.94 477 GLU A CA 1
ATOM 3771 C C . GLU A 1 477 ? -11.500 -19.765 -16.771 1.00 92.94 477 GLU A C 1
ATOM 3773 O O . GLU A 1 477 ? -12.696 -19.845 -16.482 1.00 92.94 477 GLU A O 1
ATOM 3778 N N . GLU A 1 478 ? -10.551 -20.034 -15.868 1.00 92.19 478 GLU A N 1
ATOM 3779 C CA . GLU A 1 478 ? -10.850 -20.399 -14.476 1.00 92.19 478 GLU A CA 1
ATOM 3780 C C . GLU A 1 478 ? -11.553 -19.266 -13.718 1.00 92.19 478 GLU A C 1
ATOM 3782 O O . GLU A 1 478 ? -12.479 -19.510 -12.939 1.00 92.19 478 GLU A O 1
ATOM 3787 N N . LEU A 1 479 ? -11.131 -18.025 -13.955 1.00 89.69 479 LEU A N 1
ATOM 3788 C CA . LEU A 1 479 ? -11.677 -16.830 -13.323 1.00 89.69 479 LEU A CA 1
ATOM 3789 C C . LEU A 1 479 ? -13.105 -16.546 -13.808 1.00 89.69 479 LEU A C 1
ATOM 3791 O O . LEU A 1 479 ? -13.981 -16.275 -12.982 1.00 89.69 479 LEU A O 1
ATOM 3795 N N . ASP A 1 480 ? -13.359 -16.707 -15.108 1.00 89.44 480 ASP A N 1
ATOM 3796 C CA . ASP A 1 480 ? -14.692 -16.609 -15.709 1.00 89.44 480 ASP A CA 1
ATOM 3797 C C . ASP A 1 480 ? -15.616 -17.729 -15.190 1.00 89.44 480 ASP A C 1
ATOM 3799 O O . ASP A 1 480 ? -16.736 -17.457 -14.748 1.00 89.44 480 ASP A O 1
ATOM 3803 N N . SER A 1 481 ? -15.127 -18.974 -15.111 1.00 93.00 481 SER A N 1
ATOM 3804 C CA . SER A 1 481 ? -15.875 -20.102 -14.529 1.00 93.00 481 SER A CA 1
ATOM 3805 C C . SER A 1 481 ? -16.222 -19.877 -13.052 1.00 93.00 481 SER A C 1
ATOM 3807 O O . SER A 1 481 ? -17.322 -20.206 -12.593 1.00 93.00 481 SER A O 1
ATOM 3809 N N . LEU A 1 482 ? -15.299 -19.307 -12.272 1.00 89.56 482 LEU A N 1
ATOM 3810 C CA . LEU A 1 482 ? -15.541 -19.008 -10.865 1.00 89.56 482 LEU A CA 1
ATOM 3811 C C . LEU A 1 482 ? -16.539 -17.852 -10.697 1.00 89.56 482 LEU A C 1
ATOM 3813 O O . LEU A 1 482 ? -17.397 -17.916 -9.815 1.00 89.56 482 LEU A O 1
ATOM 3817 N N . ALA A 1 483 ? -16.467 -16.825 -11.547 1.00 86.88 483 ALA A N 1
ATOM 3818 C CA . ALA A 1 483 ? -17.435 -15.730 -11.571 1.00 86.88 483 ALA A CA 1
ATOM 3819 C C . ALA A 1 483 ? -18.852 -16.233 -11.889 1.00 86.88 483 ALA A C 1
ATOM 3821 O O . ALA A 1 483 ? -19.821 -15.831 -11.235 1.00 86.88 483 ALA A O 1
ATOM 3822 N N . GLU A 1 484 ? -18.974 -17.165 -12.834 1.00 92.62 484 GLU A N 1
ATOM 3823 C CA . GLU A 1 484 ? -20.238 -17.827 -13.150 1.00 92.62 484 GLU A CA 1
ATOM 3824 C C . GLU A 1 484 ? -20.761 -18.639 -11.952 1.00 92.62 484 GLU A C 1
ATOM 3826 O O . GLU A 1 484 ? -21.916 -18.479 -11.553 1.00 92.62 484 GLU A O 1
ATOM 3831 N N . LYS A 1 485 ? -19.904 -19.428 -11.286 1.00 89.56 485 LYS A N 1
ATOM 3832 C CA . LYS A 1 485 ? -20.272 -20.164 -10.058 1.00 89.56 485 LYS A CA 1
ATOM 3833 C C . LYS A 1 485 ? -20.754 -19.242 -8.938 1.00 89.56 485 LYS A C 1
ATOM 3835 O O . LYS A 1 485 ? -21.758 -19.553 -8.299 1.00 89.56 485 LYS A O 1
ATOM 3840 N N . ILE A 1 486 ? -20.072 -18.117 -8.709 1.00 86.75 486 ILE A N 1
ATOM 3841 C CA . ILE A 1 486 ? -20.482 -17.102 -7.722 1.00 86.75 486 ILE A CA 1
ATOM 3842 C C . ILE A 1 486 ? -21.874 -16.568 -8.058 1.00 86.75 486 ILE A C 1
ATOM 3844 O O . ILE A 1 486 ? -22.714 -16.431 -7.169 1.00 86.75 486 ILE A O 1
ATOM 3848 N N . THR A 1 487 ? -22.121 -16.282 -9.335 1.00 90.19 487 THR A N 1
ATOM 3849 C CA . THR A 1 487 ? -23.401 -15.749 -9.811 1.00 90.19 487 THR A CA 1
ATOM 3850 C C . THR A 1 487 ? -24.523 -16.768 -9.608 1.00 90.19 487 THR A C 1
ATOM 3852 O O . THR A 1 487 ? -25.527 -16.447 -8.975 1.00 90.19 487 THR A O 1
ATOM 3855 N N . ASN A 1 488 ? -24.310 -18.021 -10.019 1.00 90.50 488 ASN A N 1
ATOM 3856 C CA . ASN A 1 488 ? -25.286 -19.101 -9.870 1.00 90.50 488 ASN A CA 1
ATOM 3857 C C . ASN A 1 488 ? -25.604 -19.406 -8.395 1.00 90.50 488 ASN A C 1
ATOM 3859 O O . ASN A 1 488 ? -26.771 -19.573 -8.034 1.00 90.50 488 ASN A O 1
ATOM 3863 N N . GLN A 1 489 ? -24.595 -19.437 -7.516 1.00 89.00 489 GLN A N 1
ATOM 3864 C CA . GLN A 1 489 ? -24.821 -19.636 -6.078 1.00 89.00 489 GLN A CA 1
ATOM 3865 C C . GLN A 1 489 ? -25.559 -18.460 -5.441 1.00 89.00 489 GLN A C 1
ATOM 3867 O O . GLN A 1 489 ? -26.494 -18.668 -4.670 1.00 89.00 489 GLN A O 1
ATOM 3872 N N . ARG A 1 490 ? -25.186 -17.221 -5.784 1.00 89.88 490 ARG A N 1
ATOM 3873 C CA . ARG A 1 490 ? -25.893 -16.024 -5.312 1.00 89.88 490 ARG A CA 1
ATOM 3874 C C . ARG A 1 490 ? -27.368 -16.085 -5.692 1.00 89.88 490 ARG A C 1
ATOM 3876 O O . ARG A 1 490 ? -28.218 -15.830 -4.845 1.00 89.88 490 ARG A O 1
ATOM 3883 N N . ASP A 1 491 ? -27.666 -16.413 -6.943 1.00 90.12 491 ASP A N 1
ATOM 3884 C CA . ASP A 1 491 ? -29.037 -16.432 -7.446 1.00 90.12 491 ASP A CA 1
ATOM 3885 C C . ASP A 1 491 ? -29.851 -17.569 -6.803 1.00 90.12 491 ASP A C 1
ATOM 3887 O O . ASP A 1 491 ? -31.002 -17.352 -6.420 1.00 90.12 491 ASP A O 1
ATOM 3891 N N . THR A 1 492 ? -29.222 -18.725 -6.554 1.00 92.19 492 THR A N 1
ATOM 3892 C CA . THR A 1 492 ? -29.813 -19.837 -5.787 1.00 92.19 492 THR A CA 1
ATOM 3893 C C . THR A 1 492 ? -30.165 -19.405 -4.360 1.00 92.19 492 THR A C 1
ATOM 3895 O O . THR A 1 492 ? -31.318 -19.521 -3.949 1.00 92.19 492 THR A O 1
ATOM 3898 N N . HIS A 1 493 ? -29.221 -18.815 -3.621 1.00 86.62 493 HIS A N 1
ATOM 3899 C CA . HIS A 1 493 ? -29.476 -18.345 -2.256 1.00 86.62 493 HIS A CA 1
ATOM 3900 C C . HIS A 1 493 ? -30.507 -17.216 -2.198 1.00 86.62 493 HIS A C 1
ATOM 3902 O O . HIS A 1 493 ? -31.309 -17.150 -1.268 1.00 86.62 493 HIS A O 1
ATOM 3908 N N . LEU A 1 494 ? -30.516 -16.312 -3.182 1.00 87.50 494 LEU A N 1
ATOM 3909 C CA . LEU A 1 494 ? -31.540 -15.273 -3.273 1.00 87.50 494 LEU A CA 1
ATOM 3910 C C . LEU A 1 494 ? -32.935 -15.872 -3.465 1.00 87.50 494 LEU A C 1
ATOM 3912 O O . LEU A 1 494 ? -33.893 -15.330 -2.910 1.00 87.50 494 LEU A O 1
ATOM 3916 N N . GLN A 1 495 ? -33.055 -16.965 -4.220 1.00 91.44 495 GLN A N 1
ATOM 3917 C CA . GLN A 1 495 ? -34.318 -17.674 -4.382 1.00 91.44 495 GLN A CA 1
ATOM 3918 C C . GLN A 1 495 ? -34.736 -18.390 -3.088 1.00 91.44 495 GLN A C 1
ATOM 3920 O O . GLN A 1 495 ? -35.857 -18.180 -2.634 1.00 91.44 495 GLN A O 1
ATOM 3925 N N . GLU A 1 496 ? -33.827 -19.105 -2.418 1.00 89.06 496 GLU A N 1
ATOM 3926 C CA . GLU A 1 496 ? -34.089 -19.742 -1.112 1.00 89.06 496 GLU A CA 1
ATOM 3927 C C . GLU A 1 496 ? -34.561 -18.722 -0.059 1.00 89.06 496 GLU A C 1
ATOM 3929 O O . GLU A 1 496 ? -35.543 -18.939 0.655 1.00 89.06 496 GLU A O 1
ATOM 3934 N N . ILE A 1 497 ? -33.905 -17.557 0.004 1.00 84.69 497 ILE A N 1
ATOM 3935 C CA . ILE A 1 497 ? -34.278 -16.461 0.908 1.00 84.69 497 ILE A CA 1
ATOM 3936 C C . ILE A 1 497 ? -35.669 -15.911 0.570 1.00 84.69 497 ILE A C 1
ATOM 3938 O O . ILE A 1 497 ? -36.419 -15.561 1.485 1.00 84.69 497 ILE A O 1
ATOM 3942 N N . LYS A 1 498 ? -36.023 -15.795 -0.718 1.00 90.81 498 LYS A N 1
ATOM 3943 C CA . LYS A 1 498 ? -37.369 -15.367 -1.134 1.00 90.81 498 LYS A CA 1
ATOM 3944 C C . LYS A 1 498 ? -38.423 -16.379 -0.693 1.00 90.81 498 LYS A C 1
ATOM 3946 O O . LYS A 1 498 ? -39.404 -15.970 -0.076 1.00 90.81 498 LYS A O 1
ATOM 3951 N N . ASP A 1 499 ? -38.189 -17.665 -0.934 1.00 90.00 499 ASP A N 1
ATOM 3952 C CA . ASP A 1 499 ? -39.130 -18.732 -0.588 1.00 90.00 499 ASP A CA 1
ATOM 3953 C C . ASP A 1 499 ? -39.347 -18.807 0.933 1.00 90.00 499 ASP A C 1
ATOM 3955 O O . ASP A 1 499 ? -40.481 -18.904 1.406 1.00 90.00 499 ASP A O 1
ATOM 3959 N N . LEU A 1 500 ? -38.282 -18.664 1.730 1.00 85.94 500 LEU A N 1
ATOM 3960 C CA . LEU A 1 500 ? -38.386 -18.617 3.190 1.00 85.94 500 LEU A CA 1
ATOM 3961 C C . LEU A 1 500 ? -39.097 -17.366 3.713 1.00 85.94 500 LEU A C 1
ATOM 3963 O O . LEU A 1 500 ? -39.847 -17.453 4.687 1.00 85.94 500 LEU A O 1
ATOM 3967 N N . LYS A 1 501 ? -38.884 -16.201 3.089 1.00 87.62 501 LYS A N 1
ATOM 3968 C CA . LYS A 1 501 ? -39.622 -14.978 3.437 1.00 87.62 501 LYS A CA 1
ATOM 3969 C C . LYS A 1 501 ? -41.113 -15.133 3.167 1.00 87.62 501 LYS A C 1
ATOM 3971 O O . LYS A 1 501 ? -41.910 -14.680 3.987 1.00 87.62 501 LYS A O 1
ATOM 3976 N N . GLU A 1 502 ? -41.484 -15.790 2.072 1.00 92.19 502 GLU A N 1
ATOM 3977 C CA . GLU A 1 502 ? -42.887 -16.059 1.761 1.00 92.19 502 GLU A CA 1
ATOM 3978 C C . GLU A 1 502 ? -43.501 -17.051 2.758 1.00 92.19 502 GLU A C 1
ATOM 3980 O O . GLU A 1 502 ? -44.570 -16.787 3.302 1.00 92.19 502 GLU A O 1
ATOM 3985 N N . GLN A 1 503 ? -42.786 -18.125 3.118 1.00 86.94 503 GLN A N 1
ATOM 3986 C CA . GLN A 1 503 ? -43.218 -19.045 4.181 1.00 86.94 503 GLN A CA 1
ATOM 3987 C C . GLN A 1 503 ? -43.398 -18.335 5.532 1.00 86.94 503 GLN A C 1
ATOM 3989 O O . GLN A 1 503 ? -44.356 -18.608 6.253 1.00 86.94 503 GLN A O 1
ATOM 3994 N N . LEU A 1 504 ? -42.494 -17.412 5.882 1.00 85.06 504 LEU A N 1
ATOM 3995 C CA . LEU A 1 504 ? -42.603 -16.602 7.096 1.00 85.06 504 LEU A CA 1
ATOM 3996 C C . LEU A 1 504 ? -43.824 -15.671 7.042 1.00 85.06 504 LEU A C 1
ATOM 3998 O O . LEU A 1 504 ? -44.500 -15.498 8.055 1.00 85.06 504 LEU A O 1
ATOM 4002 N N . ARG A 1 505 ? -44.110 -15.069 5.879 1.00 89.00 505 ARG A N 1
ATOM 4003 C CA . ARG A 1 505 ? -45.294 -14.223 5.667 1.00 89.00 505 ARG A CA 1
ATOM 4004 C C . ARG A 1 505 ? -46.576 -15.031 5.859 1.00 89.00 505 ARG A C 1
ATOM 4006 O O . ARG A 1 505 ? -47.417 -14.617 6.651 1.00 89.00 505 ARG A O 1
ATOM 4013 N N . GLN A 1 506 ? -46.667 -16.199 5.224 1.00 86.69 506 GLN A N 1
ATOM 4014 C CA . GLN A 1 506 ? -47.802 -17.115 5.349 1.00 86.69 506 GLN A CA 1
ATOM 4015 C C . GLN A 1 506 ? -48.016 -17.540 6.812 1.00 86.69 506 GLN A C 1
ATOM 4017 O O . GLN A 1 506 ? -49.114 -17.405 7.339 1.00 86.69 506 GLN A O 1
ATOM 4022 N N . ALA A 1 507 ? -46.945 -17.933 7.515 1.00 81.62 507 ALA A N 1
ATOM 4023 C CA . ALA A 1 507 ? -47.015 -18.305 8.929 1.00 81.62 507 ALA A CA 1
ATOM 4024 C C . ALA A 1 507 ? -47.490 -17.150 9.830 1.00 81.62 507 ALA A C 1
ATOM 4026 O O . ALA A 1 507 ? -48.206 -17.379 10.804 1.00 81.62 507 ALA A O 1
ATOM 4027 N N . LYS A 1 508 ? -47.111 -15.903 9.515 1.00 84.38 508 LYS A N 1
ATOM 4028 C CA . LYS A 1 508 ? -47.579 -14.704 10.232 1.00 84.38 508 LYS A CA 1
ATOM 4029 C C . LYS A 1 508 ? -49.049 -14.384 9.939 1.00 84.38 508 LYS A C 1
ATOM 4031 O O . LYS A 1 508 ? -49.750 -13.941 10.845 1.00 84.38 508 LYS A O 1
ATOM 4036 N N . GLU A 1 509 ? -49.521 -14.612 8.717 1.00 85.81 509 GLU A N 1
ATOM 4037 C CA . GLU A 1 509 ? -50.937 -14.453 8.353 1.00 85.81 509 GLU A CA 1
ATOM 4038 C C . GLU A 1 509 ? -51.818 -15.512 9.023 1.00 85.81 509 GLU A C 1
ATOM 4040 O O . GLU A 1 509 ? -52.847 -15.173 9.608 1.00 85.81 509 GLU A O 1
ATOM 4045 N N . ASP A 1 510 ? -51.372 -16.767 9.051 1.00 80.44 510 ASP A N 1
ATOM 4046 C CA . ASP A 1 510 ? -52.052 -17.841 9.778 1.00 80.44 510 ASP A CA 1
ATOM 4047 C C . ASP A 1 510 ? -52.085 -17.554 11.296 1.00 80.44 510 ASP A C 1
ATOM 4049 O O . ASP A 1 510 ? -53.090 -17.818 11.962 1.00 80.4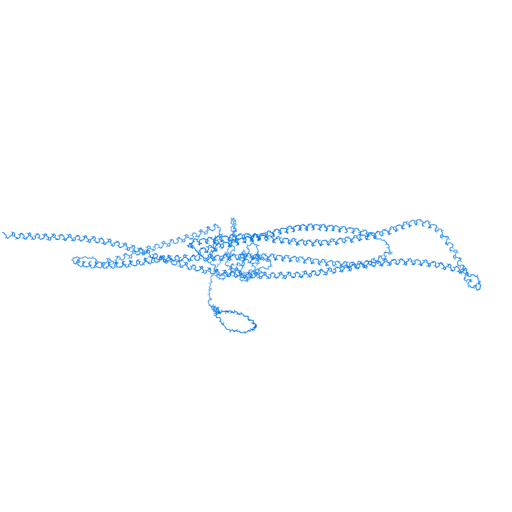4 510 ASP A O 1
ATOM 4053 N N . ALA A 1 511 ? -51.033 -16.919 11.840 1.00 77.94 511 ALA A N 1
ATOM 4054 C CA . ALA A 1 511 ? -50.974 -16.453 13.233 1.00 77.94 511 ALA A CA 1
ATOM 4055 C C . ALA A 1 511 ? -52.042 -15.418 13.572 1.00 77.94 511 ALA A C 1
ATOM 4057 O O . ALA A 1 511 ? -52.597 -15.435 14.672 1.00 77.94 511 ALA A O 1
ATOM 4058 N N . ALA A 1 512 ? -52.312 -14.508 12.639 1.00 80.06 512 ALA A N 1
ATOM 4059 C CA . ALA A 1 512 ? -53.290 -13.449 12.828 1.00 80.06 512 ALA A CA 1
ATOM 4060 C C . ALA A 1 512 ? -54.734 -13.987 12.865 1.00 80.06 512 ALA A C 1
ATOM 4062 O O . ALA A 1 512 ? -55.603 -13.340 13.449 1.00 80.06 512 ALA A O 1
ATOM 4063 N N . ASN A 1 513 ? -54.977 -15.176 12.300 1.00 81.19 513 ASN A N 1
ATOM 4064 C CA . ASN A 1 513 ? -56.316 -15.724 12.073 1.00 81.19 513 ASN A CA 1
ATOM 4065 C C . ASN A 1 513 ? -56.735 -16.861 13.043 1.00 81.19 513 ASN A C 1
ATOM 4067 O O . ASN A 1 513 ? -57.887 -17.290 12.985 1.00 81.19 513 ASN A O 1
ATOM 4071 N N . GLY A 1 514 ? -55.861 -17.359 13.937 1.00 61.47 514 GLY A N 1
ATOM 4072 C CA . GLY A 1 514 ? -56.118 -18.549 14.781 1.00 61.47 514 GLY A CA 1
ATOM 4073 C C . GLY A 1 514 ? -56.032 -18.347 16.310 1.00 61.47 514 GLY A C 1
ATOM 4074 O O . GLY A 1 514 ? -55.232 -17.564 16.812 1.00 61.47 514 GLY A O 1
ATOM 4075 N N . SER A 1 515 ? -56.823 -19.112 17.083 1.00 50.81 515 SER A N 1
ATOM 4076 C CA . SER A 1 515 ? -56.998 -18.977 18.550 1.00 50.81 515 SER A CA 1
ATOM 4077 C C . SER A 1 515 ? -55.863 -19.534 19.431 1.00 50.81 515 SER A C 1
ATOM 4079 O O . SER A 1 515 ? -55.973 -19.504 20.655 1.00 50.81 515 SER A O 1
ATOM 4081 N N . SER A 1 516 ? -54.769 -20.035 18.847 1.00 64.00 516 SER A N 1
ATOM 4082 C CA . SER A 1 516 ? -53.588 -20.528 19.578 1.00 64.00 516 SER A CA 1
ATOM 4083 C C . SER A 1 516 ? -52.380 -19.626 19.309 1.00 64.00 516 SER A C 1
ATOM 4085 O O . SER A 1 516 ? -51.399 -20.021 18.681 1.00 64.00 516 SER A O 1
ATOM 4087 N N . GLN A 1 517 ? -52.466 -18.373 19.764 1.00 69.94 517 GLN A N 1
ATOM 4088 C CA . GLN A 1 517 ? -51.466 -17.328 19.491 1.00 69.94 517 GLN A CA 1
ATOM 4089 C C . GLN A 1 517 ? -50.035 -17.713 19.903 1.00 69.94 517 GLN A C 1
ATOM 4091 O O . GLN A 1 517 ? -49.072 -17.233 19.310 1.00 69.94 517 GLN A O 1
ATOM 4096 N N . GLN A 1 518 ? -49.875 -18.587 20.899 1.00 76.81 518 GLN A N 1
ATOM 4097 C CA . GLN A 1 518 ? -48.562 -18.941 21.432 1.00 76.81 518 GLN A CA 1
ATOM 4098 C C . GLN A 1 518 ? -47.818 -19.965 20.564 1.00 76.81 518 GLN A C 1
ATOM 4100 O O . GLN A 1 518 ? -46.651 -19.750 20.248 1.00 76.81 518 GLN A O 1
ATOM 4105 N N . ALA A 1 519 ? -48.502 -21.011 20.089 1.00 73.75 519 ALA A N 1
ATOM 4106 C CA . ALA A 1 519 ? -47.894 -22.014 19.211 1.00 73.75 519 ALA A CA 1
ATOM 4107 C C . ALA A 1 519 ? -47.478 -21.413 17.858 1.00 73.75 519 ALA A C 1
ATOM 4109 O O . ALA A 1 519 ? -46.448 -21.782 17.294 1.00 73.75 519 ALA A O 1
ATOM 4110 N N . ILE A 1 520 ? -48.252 -20.448 17.348 1.00 77.06 520 ILE A N 1
ATOM 4111 C CA . ILE A 1 520 ? -47.951 -19.819 16.060 1.00 77.06 520 ILE A CA 1
ATOM 4112 C C . ILE A 1 520 ? -46.821 -18.787 16.195 1.00 77.06 520 ILE A C 1
ATOM 4114 O O . ILE A 1 520 ? -45.976 -18.676 15.306 1.00 77.06 520 ILE A O 1
ATOM 4118 N N . LYS A 1 521 ? -46.729 -18.094 17.338 1.00 80.50 521 LYS A N 1
ATOM 4119 C CA . LYS A 1 521 ? -45.587 -17.222 17.641 1.00 80.50 521 LYS A CA 1
ATOM 4120 C C . LYS A 1 521 ? -44.275 -18.011 17.713 1.00 80.50 521 LYS A C 1
ATOM 4122 O O . LYS A 1 521 ? -43.302 -17.609 17.082 1.00 80.50 521 LYS A O 1
ATOM 4127 N N . GLU A 1 522 ? -44.262 -19.153 18.400 1.00 84.00 522 GLU A N 1
ATOM 4128 C CA . GLU A 1 522 ? -43.083 -20.031 18.466 1.00 84.00 522 GLU A CA 1
ATOM 4129 C C . GLU A 1 522 ? -42.699 -20.589 17.083 1.00 84.00 522 GLU A C 1
ATOM 4131 O O . GLU A 1 522 ? -41.517 -20.644 16.738 1.00 84.00 522 GLU A O 1
ATOM 4136 N N . ALA A 1 523 ? -43.682 -20.943 16.246 1.00 79.94 523 ALA A N 1
ATOM 4137 C CA . ALA A 1 523 ? -43.431 -21.382 14.873 1.00 79.94 523 ALA A CA 1
ATOM 4138 C C . ALA A 1 523 ? -42.826 -20.267 13.996 1.00 79.94 523 ALA A C 1
ATOM 4140 O O . ALA A 1 523 ? -41.899 -20.529 13.224 1.00 79.94 523 ALA A O 1
ATOM 4141 N N . ALA A 1 524 ? -43.303 -19.025 14.139 1.00 78.50 524 ALA A N 1
ATOM 4142 C CA . ALA A 1 524 ? -42.769 -17.866 13.426 1.00 78.50 524 ALA A CA 1
ATOM 4143 C C . ALA A 1 524 ? -41.336 -17.523 13.869 1.00 78.50 524 ALA A C 1
ATOM 4145 O O . ALA A 1 524 ? -40.475 -17.310 13.016 1.00 78.50 524 ALA A O 1
ATOM 4146 N N . GLU A 1 525 ? -41.050 -17.539 15.175 1.00 84.38 525 GLU A N 1
ATOM 4147 C CA . GLU A 1 525 ? -39.698 -17.319 15.714 1.00 84.38 525 GLU A CA 1
ATOM 4148 C C . GLU A 1 525 ? -38.720 -18.409 15.247 1.00 84.38 525 GLU A C 1
ATOM 4150 O O . GLU A 1 525 ? -37.591 -18.110 14.852 1.00 84.38 525 GLU A O 1
ATOM 4155 N N . LYS A 1 526 ? -39.163 -19.673 15.202 1.00 86.94 526 LYS A N 1
ATOM 4156 C CA . LYS A 1 526 ? -38.361 -20.784 14.673 1.00 86.94 526 LYS A CA 1
ATOM 4157 C C . LYS A 1 526 ? -38.047 -20.611 13.182 1.00 86.94 526 LYS A C 1
ATOM 4159 O O . LYS A 1 526 ? -36.904 -20.825 12.781 1.00 86.94 526 LYS A O 1
ATOM 4164 N N . LYS A 1 527 ? -39.026 -20.198 12.367 1.00 82.69 527 LYS A N 1
ATOM 4165 C CA . LYS A 1 527 ? -38.831 -19.908 10.933 1.00 82.69 527 LYS A CA 1
ATOM 4166 C C . LYS A 1 527 ? -37.909 -18.712 10.699 1.00 82.69 527 LYS A C 1
ATOM 4168 O O . LYS A 1 527 ? -37.095 -18.735 9.781 1.00 82.69 527 LYS A O 1
ATOM 4173 N N . GLU A 1 528 ? -37.999 -17.684 11.537 1.00 84.50 528 GLU A N 1
ATOM 4174 C CA . GLU A 1 528 ? -37.112 -16.521 11.474 1.00 84.50 528 GLU A CA 1
ATOM 4175 C C . GLU A 1 528 ? -35.666 -16.887 11.845 1.00 84.50 528 GLU A C 1
ATOM 4177 O O . GLU A 1 528 ? -34.725 -16.476 11.164 1.00 84.50 528 GLU A O 1
ATOM 4182 N N . ALA A 1 529 ? -35.476 -17.731 12.863 1.00 84.94 529 ALA A N 1
ATOM 4183 C CA . ALA A 1 529 ? -34.166 -18.279 13.206 1.00 84.94 529 ALA A CA 1
ATOM 4184 C C . ALA A 1 529 ? -33.584 -19.149 12.074 1.00 84.94 529 ALA A C 1
ATOM 4186 O O . ALA A 1 529 ? -32.397 -19.036 11.766 1.00 84.94 529 ALA A O 1
ATOM 4187 N N . GLU A 1 530 ? -34.412 -19.973 11.424 1.00 86.94 530 GLU A N 1
ATOM 4188 C CA . GLU A 1 530 ? -34.024 -20.788 10.264 1.00 86.94 530 GLU A CA 1
ATOM 4189 C C . GLU A 1 530 ? -33.591 -19.914 9.073 1.00 86.94 530 GLU A C 1
ATOM 4191 O O . GLU A 1 530 ? -32.533 -20.152 8.486 1.00 86.94 530 GLU A O 1
ATOM 4196 N N . LEU A 1 531 ? -34.340 -18.844 8.778 1.00 85.25 531 LEU A N 1
ATOM 4197 C CA . LEU A 1 531 ? -33.981 -17.857 7.757 1.00 85.25 531 LEU A CA 1
ATOM 4198 C C . LEU A 1 531 ? -32.642 -17.180 8.071 1.00 85.25 531 LEU A C 1
ATOM 4200 O O . LEU A 1 531 ? -31.769 -17.113 7.207 1.00 85.25 531 LEU A O 1
ATOM 4204 N N . ASN A 1 532 ? -32.440 -16.720 9.307 1.00 82.69 532 ASN A N 1
ATOM 4205 C CA . ASN A 1 532 ? -31.187 -16.079 9.713 1.00 82.69 532 ASN A CA 1
ATOM 4206 C C . ASN A 1 532 ? -29.989 -17.041 9.635 1.00 82.69 532 ASN A C 1
ATOM 4208 O O . ASN A 1 532 ? -28.896 -16.642 9.218 1.00 82.69 532 ASN A O 1
ATOM 4212 N N . ALA A 1 533 ? -30.185 -18.315 9.985 1.00 86.75 533 ALA A N 1
ATOM 4213 C CA . ALA A 1 533 ? -29.160 -19.344 9.851 1.00 86.75 533 ALA A CA 1
ATOM 4214 C C . ALA A 1 533 ? -28.793 -19.598 8.378 1.00 86.75 533 ALA A C 1
ATOM 4216 O O . ALA A 1 533 ? -27.603 -19.645 8.055 1.00 86.75 533 ALA A O 1
ATOM 4217 N N . GLN A 1 534 ? -29.780 -19.693 7.477 1.00 84.69 534 GLN A N 1
ATOM 4218 C CA . GLN A 1 534 ? -29.526 -19.862 6.041 1.00 84.69 534 GLN A CA 1
ATOM 4219 C C . GLN A 1 534 ? -28.843 -18.642 5.417 1.00 84.69 534 GLN A C 1
ATOM 4221 O O . GLN A 1 534 ? -27.852 -18.807 4.710 1.00 84.69 534 GLN A O 1
ATOM 4226 N N . VAL A 1 535 ? -29.282 -17.421 5.740 1.00 84.50 535 VAL A N 1
ATOM 4227 C CA . VAL A 1 535 ? -28.627 -16.182 5.277 1.00 84.50 535 VAL A CA 1
ATOM 4228 C C . VAL A 1 535 ? -27.169 -16.131 5.739 1.00 84.50 535 VAL A C 1
ATOM 4230 O O . VAL A 1 535 ? -26.274 -15.802 4.960 1.00 84.50 535 VAL A O 1
ATOM 4233 N N . THR A 1 536 ? -26.904 -16.507 6.993 1.00 87.00 536 THR A N 1
ATOM 4234 C CA . THR A 1 536 ? -25.538 -16.553 7.536 1.00 87.00 536 THR A CA 1
ATOM 4235 C C . THR A 1 536 ? -24.682 -17.599 6.820 1.00 87.00 536 THR A C 1
ATOM 4237 O O . THR A 1 536 ? -23.511 -17.344 6.535 1.00 87.00 536 THR A O 1
ATOM 4240 N N . LYS A 1 537 ? -25.249 -18.773 6.515 1.00 90.50 537 LYS A N 1
ATOM 4241 C CA . LYS A 1 537 ? -24.570 -19.831 5.758 1.00 90.50 537 LYS A CA 1
ATOM 4242 C C . LYS A 1 537 ? -24.223 -19.363 4.339 1.00 90.50 537 LYS A C 1
ATOM 4244 O O . LYS A 1 537 ? -23.048 -19.405 3.980 1.00 90.50 537 LYS A O 1
ATOM 4249 N N . ALA A 1 538 ? -25.196 -18.825 3.604 1.00 84.81 538 ALA A N 1
ATOM 4250 C CA . ALA A 1 538 ? -25.010 -18.278 2.258 1.00 84.81 538 ALA A CA 1
ATOM 4251 C C . ALA A 1 538 ? -23.942 -17.171 2.228 1.00 84.81 538 ALA A C 1
ATOM 4253 O O . ALA A 1 538 ? -23.085 -17.132 1.347 1.00 84.81 538 ALA A O 1
ATOM 4254 N N . PHE A 1 539 ? -23.932 -16.292 3.236 1.00 85.88 539 PHE A N 1
ATOM 4255 C CA . PHE A 1 539 ? -22.912 -15.251 3.350 1.00 85.88 539 PHE A CA 1
ATOM 4256 C C . PHE A 1 539 ? -21.502 -15.829 3.541 1.00 85.88 539 PHE A C 1
ATOM 4258 O O . PHE A 1 539 ? -20.553 -15.342 2.929 1.00 85.88 539 PHE A O 1
ATOM 4265 N N . ARG A 1 540 ? -21.342 -16.879 4.359 1.00 88.38 540 ARG A N 1
ATOM 4266 C CA . ARG A 1 540 ? -20.042 -17.549 4.540 1.00 88.38 540 ARG A CA 1
ATOM 4267 C C . ARG A 1 540 ? -19.566 -18.220 3.254 1.00 88.38 540 ARG A C 1
ATOM 4269 O O . ARG A 1 540 ? -18.401 -18.062 2.902 1.00 88.38 540 ARG A O 1
ATOM 4276 N N . GLU A 1 541 ? -20.449 -18.924 2.551 1.00 88.19 541 GLU A N 1
ATOM 4277 C CA . GLU A 1 541 ? -20.131 -19.584 1.276 1.00 88.19 541 GLU A CA 1
ATOM 4278 C C . GLU A 1 541 ? -19.708 -18.558 0.212 1.00 88.19 541 GLU A C 1
ATOM 4280 O O . GLU A 1 541 ? -18.659 -18.712 -0.422 1.00 88.19 541 GLU A O 1
ATOM 4285 N N . PHE A 1 542 ? -20.423 -17.433 0.124 1.00 87.81 542 PHE A N 1
ATOM 4286 C CA . PHE A 1 542 ? -20.051 -16.314 -0.742 1.00 87.81 542 PHE A CA 1
ATOM 4287 C C . PHE A 1 542 ? -18.672 -15.726 -0.400 1.00 87.81 542 PHE A C 1
ATOM 4289 O O . PHE A 1 542 ? -17.885 -15.447 -1.303 1.00 87.81 542 PHE A O 1
ATOM 4296 N N . GLN A 1 543 ? -18.336 -15.561 0.885 1.00 88.44 543 GLN A N 1
ATOM 4297 C CA . GLN A 1 543 ? -17.018 -15.052 1.295 1.00 88.44 543 GLN A CA 1
ATOM 4298 C C . GLN A 1 543 ? -15.874 -15.994 0.896 1.00 88.44 543 GLN A C 1
ATOM 4300 O O . GLN A 1 543 ? -14.809 -15.527 0.479 1.00 88.44 543 GLN A O 1
ATOM 4305 N N . VAL A 1 544 ? -16.087 -17.311 0.980 1.00 90.06 544 VAL A N 1
ATOM 4306 C CA . VAL A 1 544 ? -15.095 -18.309 0.548 1.00 90.06 544 VAL A CA 1
ATOM 4307 C C . VAL A 1 544 ? -14.851 -18.202 -0.957 1.00 90.06 544 VAL A C 1
ATOM 4309 O O . VAL A 1 544 ? -13.696 -18.101 -1.377 1.00 90.06 544 VAL A O 1
ATOM 4312 N N . LEU A 1 545 ? -15.914 -18.151 -1.767 1.00 87.06 545 LEU A N 1
ATOM 4313 C CA . LEU A 1 545 ? -15.773 -18.003 -3.216 1.00 87.06 545 LEU A CA 1
ATOM 4314 C C . LEU A 1 545 ? -15.166 -16.661 -3.620 1.00 87.06 545 LEU A C 1
ATOM 4316 O O . LEU A 1 545 ? -14.298 -16.624 -4.489 1.00 87.06 545 LEU A O 1
ATOM 4320 N N . LYS A 1 546 ? -15.562 -15.566 -2.966 1.00 88.38 546 LYS A N 1
ATOM 4321 C CA . LYS A 1 546 ? -14.972 -14.244 -3.200 1.00 88.38 546 LYS A CA 1
ATOM 4322 C C . LYS A 1 546 ? -13.466 -14.251 -2.922 1.00 88.38 546 LYS A C 1
ATOM 4324 O O . LYS A 1 546 ? -12.689 -13.754 -3.727 1.00 88.38 546 LYS A O 1
ATOM 4329 N N . THR A 1 547 ? -13.043 -14.882 -1.828 1.00 88.69 547 THR A N 1
ATOM 4330 C CA . THR A 1 547 ? -11.617 -15.013 -1.493 1.00 88.69 547 THR A CA 1
ATOM 4331 C C . THR A 1 547 ? -10.861 -15.836 -2.542 1.00 88.69 547 THR A C 1
ATOM 4333 O O . THR A 1 547 ? -9.727 -15.503 -2.885 1.00 88.69 547 THR A O 1
ATOM 4336 N N . ALA A 1 548 ? -11.468 -16.908 -3.062 1.00 87.50 548 ALA A N 1
ATOM 4337 C CA . ALA A 1 548 ? -10.885 -17.692 -4.150 1.00 87.50 548 ALA A CA 1
ATOM 4338 C C . ALA A 1 548 ? -10.762 -16.868 -5.445 1.00 87.50 548 ALA A C 1
ATOM 4340 O O . ALA A 1 548 ? -9.712 -16.901 -6.084 1.00 87.50 548 ALA A O 1
ATOM 4341 N N . TYR A 1 549 ? -11.783 -16.071 -5.774 1.00 92.31 549 TYR A N 1
ATOM 4342 C CA . TYR A 1 549 ? -11.787 -15.168 -6.925 1.00 92.31 549 TYR A CA 1
ATOM 4343 C C . TYR A 1 549 ? -10.682 -14.118 -6.835 1.00 92.31 549 TYR A C 1
ATOM 4345 O O . TYR A 1 549 ? -9.909 -13.953 -7.774 1.00 92.31 549 TYR A O 1
ATOM 4353 N N . ASP A 1 550 ? -10.550 -13.451 -5.687 1.00 86.31 550 ASP A N 1
ATOM 4354 C CA . ASP A 1 550 ? -9.537 -12.412 -5.488 1.00 86.31 550 ASP A CA 1
ATOM 4355 C C . ASP A 1 550 ? -8.106 -12.982 -5.604 1.00 86.31 550 ASP A C 1
ATOM 4357 O O . ASP A 1 550 ? -7.217 -12.334 -6.166 1.00 86.31 550 ASP A O 1
ATOM 4361 N N . LYS A 1 551 ? -7.879 -14.223 -5.143 1.00 89.38 551 LYS A N 1
ATOM 4362 C CA . LYS A 1 551 ? -6.598 -14.933 -5.321 1.00 89.38 551 LYS A CA 1
ATOM 4363 C C . LYS A 1 551 ? -6.305 -15.242 -6.791 1.00 89.38 551 LYS A C 1
ATOM 4365 O O . LYS A 1 551 ? -5.217 -14.911 -7.259 1.00 89.38 551 LYS A O 1
ATOM 4370 N N . LEU A 1 552 ? -7.267 -15.827 -7.507 1.00 87.94 552 LEU A N 1
ATOM 4371 C CA . LEU A 1 552 ? -7.154 -16.134 -8.940 1.00 87.94 552 LEU A CA 1
ATOM 4372 C C . LEU A 1 552 ? -6.921 -14.870 -9.769 1.00 87.94 552 LEU A C 1
ATOM 4374 O O . LEU A 1 552 ? -6.046 -14.842 -10.628 1.00 87.94 552 LEU A O 1
ATOM 4378 N N . LYS A 1 553 ? -7.626 -13.784 -9.446 1.00 90.75 553 LYS A N 1
ATOM 4379 C CA . LYS A 1 553 ? -7.441 -12.480 -10.085 1.00 90.75 553 LYS A CA 1
ATOM 4380 C C . LYS A 1 553 ? -6.043 -11.917 -9.871 1.00 90.75 553 LYS A C 1
ATOM 4382 O O . LYS A 1 553 ? -5.424 -11.439 -10.812 1.00 90.75 553 LYS A O 1
ATOM 4387 N N . THR A 1 554 ? -5.519 -12.022 -8.654 1.00 89.69 554 THR A N 1
ATOM 4388 C CA . THR A 1 554 ? -4.149 -11.584 -8.358 1.00 89.69 554 THR A CA 1
ATOM 4389 C C . THR A 1 554 ? -3.118 -12.397 -9.151 1.00 89.69 554 THR A C 1
ATOM 4391 O O . THR A 1 554 ? -2.146 -11.829 -9.648 1.00 89.69 554 THR A O 1
ATOM 4394 N N . GLN A 1 555 ? -3.333 -13.709 -9.303 1.00 88.69 555 GLN A N 1
ATOM 4395 C CA . GLN A 1 555 ? -2.481 -14.570 -10.132 1.00 88.69 555 GLN A CA 1
ATOM 4396 C C . GLN A 1 555 ? -2.571 -14.202 -11.616 1.00 88.69 555 GLN A C 1
ATOM 4398 O O . GLN A 1 555 ? -1.535 -14.024 -12.250 1.00 88.69 555 GLN A O 1
ATOM 4403 N N . HIS A 1 556 ? -3.781 -14.014 -12.147 1.00 92.00 556 HIS A N 1
ATOM 4404 C CA . HIS A 1 556 ? -4.002 -13.553 -13.517 1.00 92.00 556 HIS A CA 1
ATOM 4405 C C . HIS A 1 556 ? -3.287 -12.220 -13.785 1.00 92.00 556 HIS A C 1
ATOM 4407 O O . HIS A 1 556 ? -2.528 -12.113 -14.743 1.00 92.00 556 HIS A O 1
ATOM 4413 N N . ASP A 1 557 ? -3.450 -11.222 -12.912 1.00 86.38 557 ASP A N 1
ATOM 4414 C CA . ASP A 1 557 ? -2.814 -9.908 -13.068 1.00 86.38 557 ASP A CA 1
ATOM 4415 C C . ASP A 1 557 ? -1.276 -9.992 -13.023 1.00 86.38 557 ASP A C 1
ATOM 4417 O O . ASP A 1 557 ? -0.588 -9.231 -13.707 1.00 86.38 557 ASP A O 1
ATOM 4421 N N . ALA A 1 558 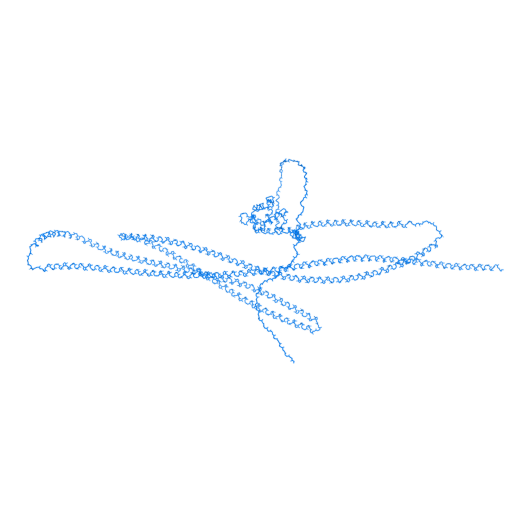? -0.715 -10.906 -12.223 1.00 88.06 558 ALA A N 1
ATOM 4422 C CA . ALA A 1 558 ? 0.724 -11.153 -12.182 1.00 88.06 558 ALA A CA 1
ATOM 4423 C C . ALA A 1 558 ? 1.227 -11.820 -13.473 1.00 88.06 558 ALA A C 1
ATOM 4425 O O . ALA A 1 558 ? 2.229 -11.375 -14.036 1.00 88.06 558 ALA A O 1
ATOM 4426 N N . THR A 1 559 ? 0.516 -12.834 -13.974 1.00 86.69 559 THR A N 1
ATOM 4427 C CA . THR A 1 559 ? 0.857 -13.513 -15.232 1.00 86.69 559 THR A CA 1
ATOM 4428 C C . THR A 1 559 ? 0.713 -12.576 -16.431 1.00 86.69 559 THR A C 1
ATOM 4430 O O . THR A 1 559 ? 1.606 -12.539 -17.269 1.00 86.69 559 THR A O 1
ATOM 4433 N N . SER A 1 560 ? -0.323 -11.735 -16.471 1.00 88.00 560 SER A N 1
ATOM 4434 C CA . SER A 1 560 ? -0.526 -10.734 -17.528 1.00 88.00 560 SER A CA 1
ATOM 4435 C C . SER A 1 560 ? 0.625 -9.719 -17.599 1.00 88.00 560 SER A C 1
ATOM 4437 O O . SER A 1 560 ? 1.133 -9.388 -18.671 1.00 88.00 560 SER A O 1
ATOM 4439 N N . LYS A 1 561 ? 1.137 -9.276 -16.440 1.00 90.06 561 LYS A N 1
ATOM 4440 C CA . LYS A 1 561 ? 2.347 -8.435 -16.382 1.00 90.06 561 LYS A CA 1
ATOM 4441 C C . LYS A 1 561 ? 3.589 -9.158 -16.898 1.00 90.06 561 LYS A C 1
ATOM 4443 O O . LYS A 1 561 ? 4.410 -8.530 -17.561 1.00 90.06 561 LYS A O 1
ATOM 4448 N N . LEU A 1 562 ? 3.733 -10.448 -16.589 1.00 86.06 562 LEU A N 1
ATOM 4449 C CA . LEU A 1 562 ? 4.846 -11.271 -17.064 1.00 86.06 562 LEU A CA 1
ATOM 4450 C C . LEU A 1 562 ? 4.807 -11.434 -18.592 1.00 86.06 562 LEU A C 1
ATOM 4452 O O . LEU A 1 562 ? 5.835 -11.281 -19.244 1.00 86.06 562 LEU A O 1
ATOM 4456 N N . VAL A 1 563 ? 3.622 -11.688 -19.158 1.00 87.25 563 VAL A N 1
ATOM 4457 C CA . VAL A 1 563 ? 3.395 -11.753 -20.611 1.00 87.25 563 VAL A CA 1
ATOM 4458 C C . VAL A 1 563 ? 3.830 -10.449 -21.269 1.00 87.25 563 VAL A C 1
ATOM 4460 O O . VAL A 1 563 ? 4.664 -10.474 -22.170 1.00 87.25 563 VAL A O 1
ATOM 4463 N N . LYS A 1 564 ? 3.369 -9.306 -20.752 1.00 87.19 564 LYS A N 1
ATOM 4464 C CA . LYS A 1 564 ? 3.758 -7.994 -21.277 1.00 87.19 564 LYS A CA 1
ATOM 4465 C C . LYS A 1 564 ? 5.271 -7.752 -21.208 1.00 87.19 564 LYS A C 1
ATOM 4467 O O . LYS A 1 564 ? 5.859 -7.275 -22.171 1.00 87.19 564 LYS A O 1
ATOM 4472 N N . ALA A 1 565 ? 5.916 -8.125 -20.101 1.00 85.56 565 ALA A N 1
ATOM 4473 C CA . ALA A 1 565 ? 7.367 -8.002 -19.965 1.00 85.56 565 ALA A CA 1
ATOM 4474 C C . ALA A 1 565 ? 8.125 -8.853 -21.002 1.00 85.56 565 ALA A C 1
ATOM 4476 O O . ALA A 1 565 ? 9.119 -8.392 -21.560 1.00 85.56 565 ALA A O 1
ATOM 4477 N N . TYR A 1 566 ? 7.650 -10.069 -21.300 1.00 85.88 566 TYR A N 1
ATOM 4478 C CA . TYR A 1 566 ? 8.233 -10.897 -22.358 1.00 85.88 566 TYR A CA 1
ATOM 4479 C C . TYR A 1 566 ? 7.985 -10.335 -23.761 1.00 85.88 566 TYR A C 1
ATOM 4481 O O . TYR A 1 566 ? 8.878 -10.410 -24.602 1.00 85.88 566 TYR A O 1
ATOM 4489 N N . GLU A 1 567 ? 6.814 -9.752 -24.025 1.00 87.31 567 GLU A N 1
ATOM 4490 C CA . GLU A 1 567 ? 6.541 -9.062 -25.292 1.00 87.31 567 GLU A CA 1
ATOM 4491 C C . GLU A 1 567 ? 7.489 -7.879 -25.507 1.00 87.31 567 GLU A C 1
ATOM 4493 O O . GLU A 1 567 ? 8.027 -7.714 -26.601 1.00 87.31 567 GLU A O 1
ATOM 4498 N N . ASP A 1 568 ? 7.729 -7.082 -24.467 1.00 86.44 568 ASP A N 1
ATOM 4499 C CA . ASP A 1 568 ? 8.634 -5.936 -24.539 1.00 86.44 568 ASP A CA 1
ATOM 4500 C C . ASP A 1 568 ? 10.098 -6.387 -24.714 1.00 86.44 568 ASP A C 1
ATOM 4502 O O . ASP A 1 568 ? 10.803 -5.849 -25.569 1.00 86.44 568 ASP A O 1
ATOM 4506 N N . GLN A 1 569 ? 10.532 -7.452 -24.023 1.00 84.88 569 GLN A N 1
ATOM 4507 C CA . GLN A 1 569 ? 11.852 -8.066 -24.247 1.00 84.88 569 GLN A CA 1
ATOM 4508 C C . GLN A 1 569 ? 12.028 -8.602 -25.673 1.00 84.88 569 GLN A C 1
ATOM 4510 O O . GLN A 1 569 ? 13.105 -8.467 -26.254 1.00 84.88 569 GLN A O 1
ATOM 4515 N N . LEU A 1 570 ? 10.995 -9.219 -26.254 1.00 84.19 570 LEU A N 1
ATOM 4516 C CA . LEU A 1 570 ? 11.056 -9.698 -27.637 1.00 84.19 570 LEU A CA 1
ATOM 4517 C C . LEU A 1 570 ? 11.143 -8.544 -28.633 1.00 84.19 570 LEU A C 1
ATOM 4519 O O . LEU A 1 570 ? 11.905 -8.646 -29.588 1.00 84.19 570 LEU A O 1
ATOM 4523 N N . LYS A 1 571 ? 10.426 -7.438 -28.401 1.00 86.62 571 LYS A N 1
ATOM 4524 C CA . LYS A 1 571 ? 10.544 -6.236 -29.243 1.00 86.62 571 LYS A CA 1
ATOM 4525 C C . LYS A 1 571 ? 11.955 -5.658 -29.202 1.00 86.62 571 LYS A C 1
ATOM 4527 O O . LYS A 1 571 ? 12.502 -5.369 -30.258 1.00 86.62 571 LYS A O 1
ATOM 4532 N N . GLN A 1 572 ? 12.547 -5.542 -28.013 1.00 85.38 572 GLN A N 1
ATOM 4533 C CA . GLN A 1 572 ? 13.917 -5.049 -27.859 1.00 85.38 572 GLN A CA 1
ATOM 4534 C C . GLN A 1 572 ? 14.934 -5.958 -28.568 1.00 85.38 572 GLN A C 1
ATOM 4536 O O . GLN A 1 572 ? 15.790 -5.488 -29.313 1.00 85.38 572 GLN A O 1
ATOM 4541 N N . ARG A 1 573 ? 14.808 -7.278 -28.410 1.00 83.56 573 ARG A N 1
ATOM 4542 C CA . ARG A 1 573 ? 15.685 -8.223 -29.115 1.00 83.56 573 ARG A CA 1
ATOM 4543 C C . ARG A 1 573 ? 15.490 -8.198 -30.626 1.00 83.56 573 ARG A C 1
ATOM 4545 O O . ARG A 1 573 ? 16.457 -8.351 -31.361 1.00 83.56 573 ARG A O 1
ATOM 4552 N N . ALA A 1 574 ? 14.261 -8.006 -31.102 1.00 80.94 574 ALA A N 1
ATOM 4553 C CA . ALA A 1 574 ? 13.999 -7.856 -32.528 1.00 80.94 574 ALA A CA 1
ATOM 4554 C C . ALA A 1 574 ? 14.717 -6.620 -33.096 1.00 80.94 574 ALA A C 1
ATOM 4556 O O . ALA A 1 574 ? 15.348 -6.729 -34.143 1.00 80.94 574 ALA A O 1
ATOM 4557 N N . THR A 1 575 ? 14.705 -5.490 -32.378 1.00 83.81 575 THR A N 1
ATOM 4558 C CA . THR A 1 575 ? 15.455 -4.292 -32.791 1.00 83.81 575 THR A CA 1
ATOM 4559 C C . THR A 1 575 ? 16.969 -4.514 -32.773 1.00 83.81 575 THR A C 1
ATOM 4561 O O . THR A 1 575 ? 17.643 -4.121 -33.719 1.00 83.81 575 THR A O 1
ATOM 4564 N N . GLU A 1 576 ? 17.507 -5.217 -31.771 1.00 82.56 576 GLU A N 1
ATOM 4565 C CA . GLU A 1 576 ? 18.938 -5.566 -31.715 1.00 82.56 576 GLU A CA 1
ATOM 4566 C C . GLU A 1 576 ? 19.353 -6.464 -32.895 1.00 82.56 576 GLU A C 1
ATOM 4568 O O . GLU A 1 576 ? 20.394 -6.243 -33.514 1.00 82.56 576 GLU A O 1
ATOM 4573 N N . ILE A 1 577 ? 18.523 -7.451 -33.251 1.00 81.06 577 ILE A N 1
ATOM 4574 C CA . ILE A 1 577 ? 18.759 -8.324 -34.411 1.00 81.06 577 ILE A CA 1
ATOM 4575 C C . ILE A 1 577 ? 18.706 -7.523 -35.720 1.00 81.06 577 ILE A C 1
ATOM 4577 O O . ILE A 1 577 ? 19.539 -7.749 -36.600 1.00 81.06 577 ILE A O 1
ATOM 4581 N N . GLU A 1 578 ? 17.765 -6.584 -35.865 1.00 84.38 578 GLU A N 1
ATOM 4582 C CA . GLU A 1 578 ? 17.699 -5.695 -37.032 1.00 84.38 578 GLU A CA 1
ATOM 4583 C C . GLU A 1 578 ? 18.968 -4.838 -37.152 1.00 84.38 578 GLU A C 1
ATOM 4585 O O . GLU A 1 578 ? 19.589 -4.810 -38.218 1.00 84.38 578 GLU A O 1
ATOM 4590 N N . GLU A 1 579 ? 19.413 -4.208 -36.062 1.00 81.56 579 GLU A N 1
ATOM 4591 C CA . GLU A 1 579 ? 20.650 -3.420 -36.023 1.00 81.56 579 GLU A CA 1
ATOM 4592 C C . GLU A 1 579 ? 21.876 -4.267 -36.397 1.00 81.56 579 GLU A C 1
ATOM 4594 O O . GLU A 1 579 ? 22.662 -3.881 -37.270 1.00 81.56 579 GLU A O 1
ATOM 4599 N N . GLN A 1 580 ? 22.017 -5.463 -35.820 1.00 80.31 580 GLN A N 1
ATOM 4600 C CA . GLN A 1 580 ? 23.099 -6.386 -36.171 1.00 80.31 580 GLN A CA 1
ATOM 4601 C C . GLN A 1 580 ? 23.028 -6.820 -37.644 1.00 80.31 580 GLN A C 1
ATOM 4603 O O . GLN A 1 580 ? 24.055 -6.859 -38.327 1.00 80.31 580 GLN A O 1
ATOM 4608 N N . GLY A 1 581 ? 21.828 -7.071 -38.175 1.00 80.44 581 GLY A N 1
ATOM 4609 C CA . GLY A 1 581 ? 21.614 -7.390 -39.588 1.00 80.44 581 GLY A CA 1
ATOM 4610 C C . GLY A 1 581 ? 22.057 -6.261 -40.525 1.00 80.44 581 GLY A C 1
ATOM 4611 O O . GLY A 1 581 ? 22.719 -6.513 -41.539 1.00 80.44 581 GLY A O 1
ATOM 4612 N N . THR A 1 582 ? 21.781 -5.001 -40.168 1.00 82.56 582 THR A N 1
ATOM 4613 C CA . THR A 1 582 ? 22.288 -3.851 -40.938 1.00 82.56 582 THR A CA 1
ATOM 4614 C C . THR A 1 582 ? 23.814 -3.770 -40.911 1.00 82.56 582 THR A C 1
ATOM 4616 O O . THR A 1 582 ? 24.426 -3.532 -41.955 1.00 82.56 582 THR A O 1
ATOM 4619 N N . LYS A 1 583 ? 24.446 -4.049 -39.761 1.00 79.19 583 LYS A N 1
ATOM 4620 C CA . LYS A 1 583 ? 25.910 -4.078 -39.627 1.00 79.19 583 LYS A CA 1
ATOM 4621 C C . LYS A 1 583 ? 26.538 -5.152 -40.516 1.00 79.19 583 LYS A C 1
ATOM 4623 O O . LYS A 1 583 ? 27.501 -4.853 -41.220 1.00 79.19 583 LYS A O 1
ATOM 4628 N N . ILE A 1 584 ? 25.970 -6.360 -40.558 1.00 77.44 584 ILE A N 1
ATOM 4629 C CA . ILE A 1 584 ? 26.435 -7.416 -41.474 1.00 77.44 584 ILE A CA 1
ATOM 4630 C C . ILE A 1 584 ? 26.293 -6.977 -42.927 1.00 77.44 584 ILE A C 1
ATOM 4632 O O . ILE A 1 584 ? 27.245 -7.103 -43.688 1.00 77.44 584 ILE A O 1
ATOM 4636 N N . THR A 1 585 ? 25.156 -6.393 -43.305 1.00 80.81 585 THR A N 1
ATOM 4637 C CA . THR A 1 585 ? 24.935 -5.921 -44.682 1.00 80.81 585 THR A CA 1
ATOM 4638 C C . THR A 1 585 ? 25.980 -4.874 -45.098 1.00 80.81 585 THR A C 1
ATOM 4640 O O . THR A 1 585 ? 26.411 -4.831 -46.252 1.00 80.81 585 THR A O 1
ATOM 4643 N N . LEU A 1 586 ? 26.405 -4.010 -44.170 1.00 79.75 586 LEU A N 1
ATOM 4644 C CA . LEU A 1 586 ? 27.478 -3.042 -44.410 1.00 79.75 586 LEU A CA 1
ATOM 4645 C C . LEU A 1 586 ? 28.849 -3.718 -44.551 1.00 79.75 586 LEU A C 1
ATOM 4647 O O . LEU A 1 586 ? 29.602 -3.346 -45.451 1.00 79.75 586 LEU A O 1
ATOM 4651 N N . LEU A 1 587 ? 29.155 -4.717 -43.718 1.00 76.06 587 LEU A N 1
ATOM 4652 C CA . LEU A 1 587 ? 30.393 -5.500 -43.811 1.00 76.06 587 LEU A CA 1
ATOM 4653 C C . LEU A 1 587 ? 30.457 -6.333 -45.103 1.00 76.06 587 LEU A C 1
ATOM 4655 O O . LEU A 1 587 ? 31.504 -6.400 -45.744 1.00 76.06 587 LEU A O 1
ATOM 4659 N N . GLU A 1 588 ? 29.340 -6.909 -45.545 1.00 80.19 588 GLU A N 1
ATOM 4660 C CA . GLU A 1 588 ? 29.232 -7.623 -46.824 1.00 80.19 588 GLU A CA 1
ATOM 4661 C C . GLU A 1 588 ? 29.497 -6.687 -48.008 1.00 80.19 588 GLU A C 1
ATOM 4663 O O . GLU A 1 588 ? 30.301 -6.996 -48.881 1.00 80.19 588 GLU A O 1
ATOM 4668 N N . LYS A 1 589 ? 28.919 -5.480 -47.998 1.00 80.00 589 LYS A N 1
ATOM 4669 C CA . LYS A 1 589 ? 29.214 -4.465 -49.024 1.00 80.00 589 LYS A CA 1
ATOM 4670 C C . LYS A 1 589 ? 30.672 -4.006 -48.997 1.00 80.00 589 LYS A C 1
ATOM 4672 O O . LYS A 1 589 ? 31.242 -3.731 -50.050 1.00 80.00 589 LYS A O 1
ATOM 4677 N N . ALA A 1 590 ? 31.275 -3.890 -47.813 1.00 75.25 590 ALA A N 1
ATOM 4678 C CA . ALA A 1 590 ? 32.679 -3.512 -47.675 1.00 75.25 590 ALA A CA 1
ATOM 4679 C C . ALA A 1 590 ? 33.615 -4.608 -48.208 1.00 75.25 590 ALA A C 1
ATOM 4681 O O . ALA A 1 590 ? 34.544 -4.308 -48.958 1.00 75.25 590 ALA A O 1
ATOM 4682 N N . THR A 1 591 ? 33.339 -5.873 -47.881 1.00 76.00 591 THR A N 1
ATOM 4683 C CA . THR A 1 591 ? 34.106 -7.028 -48.375 1.00 76.00 591 THR A CA 1
ATOM 4684 C C . THR A 1 591 ? 33.951 -7.217 -49.885 1.00 76.00 591 THR A C 1
ATOM 4686 O O . THR A 1 591 ? 34.946 -7.461 -50.564 1.00 76.00 591 THR A O 1
ATOM 4689 N N . GLU A 1 592 ? 32.754 -7.013 -50.441 1.00 78.62 592 GLU A N 1
ATOM 4690 C CA . GLU A 1 592 ? 32.517 -7.039 -51.892 1.00 78.62 592 GLU A CA 1
ATOM 4691 C C . GLU A 1 592 ? 33.263 -5.902 -52.613 1.00 78.62 592 GLU A C 1
ATOM 4693 O O . GLU A 1 592 ? 33.965 -6.143 -53.595 1.00 78.62 592 GLU A O 1
ATOM 4698 N N . ALA A 1 593 ? 33.233 -4.681 -52.065 1.00 75.38 593 ALA A N 1
ATOM 4699 C CA . ALA A 1 593 ? 34.003 -3.556 -52.596 1.00 75.38 593 ALA A CA 1
ATOM 4700 C C . ALA A 1 593 ? 35.527 -3.781 -52.527 1.00 75.38 593 ALA A C 1
ATOM 4702 O O . ALA A 1 593 ? 36.259 -3.315 -53.404 1.00 75.38 593 ALA A O 1
ATOM 4703 N N . HIS A 1 594 ? 36.020 -4.481 -51.500 1.00 73.19 594 HIS A N 1
ATOM 4704 C CA . HIS A 1 594 ? 37.422 -4.899 -51.422 1.00 73.19 594 HIS A CA 1
ATOM 4705 C C . HIS A 1 594 ? 37.762 -5.955 -52.479 1.00 73.19 594 HIS A C 1
ATOM 4707 O O . HIS A 1 594 ? 38.768 -5.803 -53.170 1.00 73.19 594 HIS A O 1
ATOM 4713 N N . ALA A 1 595 ? 36.908 -6.962 -52.671 1.00 74.12 595 ALA A N 1
ATOM 4714 C CA . ALA A 1 595 ? 37.098 -7.984 -53.699 1.00 74.12 595 ALA A CA 1
ATOM 4715 C C . ALA A 1 595 ? 37.115 -7.386 -55.118 1.00 74.12 595 ALA A C 1
ATOM 4717 O O . ALA A 1 595 ? 37.916 -7.791 -55.959 1.00 74.12 595 ALA A O 1
ATOM 4718 N N . ASP A 1 596 ? 36.280 -6.382 -55.390 1.00 76.06 596 ASP A N 1
ATOM 4719 C CA . ASP A 1 596 ? 36.289 -5.679 -56.676 1.00 76.06 596 ASP A CA 1
ATOM 4720 C C . ASP A 1 596 ? 37.567 -4.856 -56.892 1.00 76.06 596 ASP A C 1
ATOM 4722 O O . ASP A 1 596 ? 38.108 -4.841 -58.000 1.00 76.06 596 ASP A O 1
ATOM 4726 N N . LYS A 1 597 ? 38.102 -4.219 -55.840 1.00 77.50 597 LYS A N 1
ATOM 4727 C CA . LYS A 1 597 ? 39.418 -3.557 -55.902 1.00 77.50 597 LYS A CA 1
ATOM 4728 C C . LYS A 1 597 ? 40.548 -4.556 -56.145 1.00 77.50 597 LYS A C 1
ATOM 4730 O O . LYS A 1 597 ? 41.458 -4.253 -56.912 1.00 77.50 597 LYS A O 1
ATOM 4735 N N . GLU A 1 598 ? 40.494 -5.728 -55.517 1.00 74.56 598 GLU A N 1
ATOM 4736 C CA . GLU A 1 598 ? 41.468 -6.801 -55.729 1.00 74.56 598 GLU A CA 1
ATOM 4737 C C . GLU A 1 598 ? 41.434 -7.285 -57.184 1.00 74.56 598 GLU A C 1
ATOM 4739 O O . GLU A 1 598 ? 42.477 -7.331 -57.832 1.00 74.56 598 GLU A O 1
ATOM 4744 N N . ARG A 1 599 ? 40.242 -7.519 -57.754 1.00 77.00 599 ARG A N 1
ATOM 4745 C CA . ARG A 1 599 ? 40.083 -7.867 -59.179 1.00 77.00 599 ARG A CA 1
ATOM 4746 C C . ARG A 1 599 ? 40.622 -6.788 -60.118 1.00 77.00 599 ARG A C 1
ATOM 4748 O O . ARG A 1 599 ? 41.257 -7.125 -61.114 1.00 77.00 599 ARG A O 1
ATOM 4755 N N . ASP A 1 600 ? 40.382 -5.509 -59.824 1.00 77.38 600 ASP A N 1
ATOM 4756 C CA . ASP A 1 600 ? 40.913 -4.387 -60.615 1.00 77.38 600 ASP A CA 1
ATOM 4757 C C . ASP A 1 600 ? 42.449 -4.321 -60.542 1.00 77.38 600 ASP A C 1
ATOM 4759 O O . ASP A 1 600 ? 43.120 -4.140 -61.560 1.00 77.38 600 ASP A O 1
ATOM 4763 N N . LEU A 1 601 ? 43.031 -4.540 -59.358 1.00 74.81 601 LEU A N 1
ATOM 4764 C CA . LEU A 1 601 ? 44.483 -4.634 -59.181 1.00 74.81 601 LEU A CA 1
ATOM 4765 C C . LEU A 1 601 ? 45.074 -5.851 -59.901 1.00 74.81 601 LEU A C 1
ATOM 4767 O O . LEU A 1 601 ? 46.094 -5.719 -60.573 1.00 74.81 601 LEU A O 1
ATOM 4771 N N . GLU A 1 602 ? 44.433 -7.018 -59.829 1.00 73.00 602 GLU A N 1
ATOM 4772 C CA . GLU A 1 602 ? 44.853 -8.211 -60.570 1.00 73.00 602 GLU A CA 1
ATOM 4773 C C . GLU A 1 602 ? 44.762 -8.014 -62.085 1.00 73.00 602 GLU A C 1
ATOM 4775 O O . GLU A 1 602 ? 45.660 -8.439 -62.813 1.00 73.00 602 GLU A O 1
ATOM 4780 N N . ALA A 1 603 ? 43.712 -7.348 -62.572 1.00 73.38 603 ALA A N 1
ATOM 4781 C CA . ALA A 1 603 ? 43.569 -7.005 -63.982 1.00 73.38 603 ALA A CA 1
ATOM 4782 C C . ALA A 1 603 ? 44.690 -6.060 -64.439 1.00 73.38 603 ALA A C 1
ATOM 4784 O O . ALA A 1 603 ? 45.303 -6.297 -65.482 1.00 73.38 603 ALA A O 1
ATOM 4785 N N . LYS A 1 604 ? 45.022 -5.044 -63.631 1.00 76.25 604 LYS A N 1
ATOM 4786 C CA . LYS A 1 604 ? 46.156 -4.138 -63.877 1.00 76.25 604 LYS A CA 1
ATOM 4787 C C . LYS A 1 604 ? 47.498 -4.870 -63.860 1.00 76.25 604 LYS A C 1
ATOM 4789 O O . LYS A 1 604 ? 48.325 -4.625 -64.732 1.00 76.25 604 LYS A O 1
ATOM 4794 N N . LEU A 1 605 ? 47.708 -5.792 -62.919 1.00 71.88 605 LEU A N 1
ATOM 4795 C CA . LEU A 1 605 ? 48.925 -6.607 -62.850 1.00 71.88 605 LEU A CA 1
ATOM 4796 C C . LEU A 1 605 ? 49.041 -7.573 -64.036 1.00 71.88 605 LEU A C 1
ATOM 4798 O O . LEU A 1 605 ? 50.134 -7.725 -64.570 1.00 71.88 605 LEU A O 1
ATOM 4802 N N . ARG A 1 606 ? 47.939 -8.188 -64.492 1.00 71.38 606 ARG A N 1
ATOM 4803 C CA . ARG A 1 606 ? 47.935 -9.013 -65.715 1.00 71.38 606 ARG A CA 1
ATOM 4804 C C . ARG A 1 606 ? 48.234 -8.196 -66.962 1.00 71.38 606 ARG A C 1
ATOM 4806 O O . ARG A 1 606 ? 49.000 -8.667 -67.791 1.00 71.38 606 ARG A O 1
ATOM 4813 N N . ALA A 1 607 ? 47.658 -7.001 -67.088 1.00 69.94 607 ALA A N 1
ATOM 4814 C CA . ALA A 1 607 ? 47.968 -6.099 -68.195 1.00 69.94 607 ALA A CA 1
ATOM 4815 C C . ALA A 1 607 ? 49.461 -5.736 -68.194 1.00 69.94 607 ALA A C 1
ATOM 4817 O O . ALA A 1 607 ? 50.131 -5.893 -69.206 1.00 69.94 607 ALA A O 1
ATOM 4818 N N . TYR A 1 608 ? 50.009 -5.385 -67.027 1.00 68.69 608 TYR A N 1
ATOM 4819 C CA . TYR A 1 608 ? 51.432 -5.076 -66.876 1.00 68.69 608 TYR A CA 1
ATOM 4820 C C . TYR A 1 608 ? 52.344 -6.282 -67.164 1.00 68.69 608 TYR A C 1
ATOM 4822 O O . TYR A 1 608 ? 53.404 -6.127 -67.762 1.00 68.69 608 TYR A O 1
ATOM 4830 N N . ALA A 1 609 ? 51.939 -7.492 -66.767 1.00 67.69 609 ALA A N 1
ATOM 4831 C CA . ALA A 1 609 ? 52.654 -8.727 -67.089 1.00 67.69 609 ALA A CA 1
ATOM 4832 C C . ALA A 1 609 ? 52.590 -9.063 -68.590 1.00 67.69 609 ALA A C 1
ATOM 4834 O O . ALA A 1 609 ? 53.572 -9.555 -69.136 1.00 67.69 609 ALA A O 1
ATOM 4835 N N . GLY A 1 610 ? 51.468 -8.770 -69.255 1.00 69.19 610 GLY A N 1
ATOM 4836 C CA . GLY A 1 610 ? 51.329 -8.863 -70.710 1.00 69.19 610 GLY A CA 1
ATOM 4837 C C . GLY A 1 610 ? 52.268 -7.903 -71.438 1.00 69.19 610 GLY A C 1
ATOM 4838 O O . GLY A 1 610 ? 53.013 -8.339 -72.309 1.00 69.19 610 GLY A O 1
ATOM 4839 N N . ASP A 1 611 ? 52.323 -6.640 -71.004 1.00 68.12 611 ASP A N 1
ATOM 4840 C CA . ASP A 1 611 ? 53.252 -5.635 -71.540 1.00 68.12 611 ASP A CA 1
ATOM 4841 C C . ASP A 1 611 ? 54.727 -6.029 -71.320 1.00 68.12 611 ASP A C 1
ATOM 4843 O O . ASP A 1 611 ? 55.595 -5.708 -72.132 1.00 68.12 611 ASP A O 1
ATOM 4847 N N . LEU A 1 612 ? 55.037 -6.711 -70.210 1.00 64.25 612 LEU A N 1
ATOM 4848 C CA . LEU A 1 612 ? 56.369 -7.264 -69.941 1.00 64.25 612 LEU A CA 1
ATOM 4849 C C . LEU A 1 612 ? 56.689 -8.461 -70.840 1.00 64.25 612 LEU A C 1
ATOM 4851 O O . LEU A 1 612 ? 57.795 -8.526 -71.361 1.00 64.25 612 LEU A O 1
ATOM 4855 N N . ALA A 1 613 ? 55.732 -9.362 -71.069 1.00 65.06 613 ALA A N 1
ATOM 4856 C CA . ALA A 1 613 ? 55.907 -10.501 -71.967 1.00 65.06 613 ALA A CA 1
ATOM 4857 C C . ALA A 1 613 ? 56.091 -10.059 -73.430 1.00 65.06 613 ALA A C 1
ATOM 4859 O O . ALA A 1 613 ? 56.967 -10.583 -74.110 1.00 65.06 613 ALA A O 1
ATOM 4860 N N . GLU A 1 614 ? 55.347 -9.047 -73.891 1.00 64.94 614 GLU A N 1
ATOM 4861 C CA . GLU A 1 614 ? 55.553 -8.424 -75.210 1.00 64.94 614 GLU A CA 1
ATOM 4862 C C . GLU A 1 614 ? 56.942 -7.775 -75.322 1.00 64.94 614 GLU A C 1
ATOM 4864 O O . GLU A 1 614 ? 57.597 -7.866 -76.362 1.00 64.94 614 GLU A O 1
ATOM 4869 N N . LYS A 1 615 ? 57.429 -7.141 -74.246 1.00 66.44 615 LYS A N 1
ATOM 4870 C CA . LYS A 1 615 ? 58.789 -6.581 -74.196 1.00 66.44 615 LYS A CA 1
ATOM 4871 C C . LYS A 1 615 ? 59.875 -7.658 -74.157 1.00 66.44 615 LYS A C 1
ATOM 4873 O O . LYS A 1 615 ? 60.912 -7.453 -74.782 1.00 66.44 615 LYS A O 1
ATOM 4878 N N . ASP A 1 616 ? 59.650 -8.781 -73.481 1.00 60.94 616 ASP A N 1
ATOM 4879 C CA . ASP A 1 616 ? 60.572 -9.925 -73.457 1.00 60.94 616 ASP A CA 1
ATOM 4880 C C . ASP A 1 616 ? 60.602 -10.660 -74.809 1.00 60.94 616 ASP A C 1
ATOM 4882 O O . ASP A 1 616 ? 61.670 -11.058 -75.273 1.00 60.94 616 ASP A O 1
ATOM 4886 N N . GLU A 1 617 ? 59.467 -10.771 -75.503 1.00 63.69 617 GLU A N 1
ATOM 4887 C CA . GLU A 1 617 ? 59.389 -11.310 -76.868 1.00 63.69 617 GLU A CA 1
ATOM 4888 C C . GLU A 1 617 ? 60.073 -10.370 -77.882 1.00 63.69 617 GLU A C 1
ATOM 4890 O O . GLU A 1 617 ? 60.811 -10.825 -78.765 1.00 63.69 617 GLU A O 1
ATOM 4895 N N . ALA A 1 618 ? 59.927 -9.050 -77.702 1.00 59.28 618 ALA A N 1
ATOM 4896 C CA . ALA A 1 618 ? 60.675 -8.028 -78.439 1.00 59.28 618 ALA A CA 1
ATOM 4897 C C . ALA A 1 618 ? 62.189 -8.069 -78.142 1.00 59.28 618 ALA A C 1
ATOM 4899 O O . ALA A 1 618 ? 63.006 -7.848 -79.038 1.00 59.28 618 ALA A O 1
ATOM 4900 N N . LEU A 1 619 ? 62.583 -8.383 -76.904 1.00 56.28 619 LEU A N 1
ATOM 4901 C CA . LEU A 1 619 ? 63.979 -8.581 -76.507 1.00 56.28 619 LEU A CA 1
ATOM 4902 C C . LEU A 1 619 ? 64.567 -9.865 -77.100 1.00 56.28 619 LEU A C 1
ATOM 4904 O O . LEU A 1 619 ? 65.669 -9.811 -77.636 1.00 56.28 619 LEU A O 1
ATOM 4908 N N . GLN A 1 620 ? 63.832 -10.980 -77.128 1.00 57.12 620 GLN A N 1
ATOM 4909 C CA . GLN A 1 620 ? 64.281 -12.215 -77.790 1.00 57.12 620 GLN A CA 1
ATOM 4910 C C . GLN A 1 620 ? 64.421 -12.052 -79.311 1.00 57.12 620 GLN A C 1
ATOM 4912 O O . GLN A 1 620 ? 65.354 -12.587 -79.917 1.00 57.12 620 GLN A O 1
ATOM 4917 N N . THR A 1 621 ? 63.542 -11.271 -79.949 1.00 57.19 621 THR A N 1
ATOM 4918 C CA . THR A 1 621 ? 63.699 -10.916 -81.370 1.00 57.19 621 THR A CA 1
ATOM 4919 C C . THR A 1 621 ? 64.863 -9.950 -81.602 1.00 57.19 621 THR A C 1
ATOM 4921 O O . THR A 1 621 ? 65.558 -10.071 -82.613 1.00 57.19 621 THR A O 1
ATOM 4924 N N . LEU A 1 622 ? 65.144 -9.034 -80.671 1.00 53.94 622 LEU A N 1
ATOM 4925 C CA . LEU A 1 622 ? 66.329 -8.169 -80.717 1.00 53.94 622 LEU A CA 1
ATOM 4926 C C . LEU A 1 622 ? 67.634 -8.944 -80.490 1.00 53.94 622 LEU A C 1
ATOM 4928 O O . LEU A 1 622 ? 68.600 -8.688 -81.203 1.00 53.94 622 LEU A O 1
ATOM 4932 N N . GLU A 1 623 ? 67.668 -9.927 -79.592 1.00 52.72 623 GLU A N 1
ATOM 4933 C CA . GLU A 1 623 ? 68.834 -10.791 -79.358 1.00 52.72 623 GLU A CA 1
ATOM 4934 C C . GLU A 1 623 ? 69.125 -11.702 -80.565 1.00 52.72 623 GLU A C 1
ATOM 4936 O O . GLU A 1 623 ? 70.282 -11.847 -80.967 1.00 52.72 623 GLU A O 1
ATOM 4941 N N . GLY A 1 624 ? 68.087 -12.220 -81.237 1.00 54.94 624 GLY A N 1
ATOM 4942 C CA . GLY A 1 624 ? 68.232 -12.945 -82.507 1.00 54.94 624 GLY A CA 1
ATOM 4943 C C . GLY A 1 624 ? 68.721 -12.070 -83.672 1.00 54.94 624 GLY A C 1
ATOM 4944 O O . GLY A 1 624 ? 69.451 -12.541 -84.549 1.00 54.94 624 GLY A O 1
ATOM 4945 N N . ASN A 1 625 ? 68.375 -10.779 -83.667 1.00 50.12 625 ASN A N 1
ATOM 4946 C CA . ASN A 1 625 ? 68.809 -9.817 -84.682 1.00 50.12 625 ASN A CA 1
ATOM 4947 C C . ASN A 1 625 ? 70.191 -9.210 -84.385 1.00 50.12 625 ASN A C 1
ATOM 4949 O O . ASN A 1 625 ? 70.911 -8.861 -85.318 1.00 50.12 625 ASN A O 1
ATOM 4953 N N . HIS A 1 626 ? 70.617 -9.151 -83.120 1.00 48.78 626 HIS A N 1
ATOM 4954 C CA . HIS A 1 626 ? 71.947 -8.675 -82.727 1.00 48.78 626 HIS A CA 1
ATOM 4955 C C . HIS A 1 626 ? 73.061 -9.664 -83.125 1.00 48.78 626 HIS A C 1
ATOM 4957 O O . HIS A 1 626 ? 74.173 -9.245 -83.447 1.00 48.78 626 HIS A O 1
ATOM 4963 N N . ALA A 1 627 ? 72.758 -10.967 -83.190 1.00 51.44 627 ALA A N 1
ATOM 4964 C CA . ALA A 1 627 ? 73.679 -11.983 -83.705 1.00 51.44 627 ALA A CA 1
ATOM 4965 C C . ALA A 1 627 ? 73.911 -11.864 -85.226 1.00 51.44 627 ALA A C 1
ATOM 4967 O O . ALA A 1 627 ? 75.041 -12.012 -85.681 1.00 51.44 627 ALA A O 1
ATOM 4968 N N . LYS A 1 628 ? 72.876 -11.514 -86.008 1.00 50.84 628 LYS A N 1
ATOM 4969 C CA . LYS A 1 628 ? 72.994 -11.263 -87.460 1.00 50.84 628 LYS A CA 1
ATOM 4970 C C . LYS A 1 628 ? 73.599 -9.895 -87.785 1.00 50.84 628 LYS A C 1
ATOM 4972 O O . LYS A 1 628 ? 74.411 -9.782 -88.698 1.00 50.84 628 LYS A O 1
ATOM 4977 N N . ALA A 1 629 ? 73.282 -8.868 -86.997 1.00 52.72 629 ALA A N 1
ATOM 4978 C CA . ALA A 1 629 ? 73.850 -7.534 -87.171 1.00 52.72 629 ALA A CA 1
ATOM 4979 C C . ALA A 1 629 ? 75.353 -7.486 -86.846 1.00 52.72 629 ALA A C 1
ATOM 4981 O O . ALA A 1 629 ? 76.074 -6.700 -87.452 1.00 52.72 629 ALA A O 1
ATOM 4982 N N . SER A 1 630 ? 75.857 -8.335 -85.942 1.00 50.25 630 SER A N 1
ATOM 4983 C CA . SER A 1 630 ? 77.293 -8.386 -85.632 1.00 50.25 630 SER A CA 1
ATOM 4984 C C . SER A 1 630 ? 78.142 -8.997 -86.761 1.00 50.25 630 SER A C 1
ATOM 4986 O O . SER A 1 630 ? 79.314 -8.648 -86.872 1.00 50.25 630 SER A O 1
ATOM 4988 N N . GLU A 1 631 ? 77.563 -9.851 -87.613 1.00 52.62 631 GLU A N 1
ATOM 4989 C CA . GLU A 1 631 ? 78.220 -10.453 -88.788 1.00 52.62 631 GLU A CA 1
ATOM 4990 C C . GLU A 1 631 ? 78.173 -9.503 -90.008 1.00 52.62 631 GLU A C 1
ATOM 4992 O O . GLU A 1 631 ? 79.141 -9.376 -90.759 1.00 52.62 631 GLU A O 1
ATOM 4997 N N . GLU A 1 632 ? 77.100 -8.714 -90.151 1.00 51.00 632 GLU A N 1
ATOM 4998 C CA . GLU A 1 632 ? 76.977 -7.690 -91.203 1.00 51.00 632 GLU A CA 1
ATOM 4999 C C . GLU A 1 632 ? 77.825 -6.427 -90.931 1.00 51.00 632 GLU A C 1
ATOM 5001 O O . GLU A 1 632 ? 78.291 -5.771 -91.868 1.00 51.00 632 GLU A O 1
ATOM 5006 N N . LEU A 1 633 ? 78.110 -6.102 -89.663 1.00 50.78 633 LEU A N 1
ATOM 5007 C CA . LEU A 1 633 ? 78.924 -4.937 -89.274 1.00 50.78 633 LEU A CA 1
ATOM 5008 C C . LEU A 1 633 ? 80.431 -5.142 -89.544 1.00 50.78 633 LEU A C 1
ATOM 5010 O O . LEU A 1 633 ? 81.171 -4.167 -89.707 1.00 50.78 633 LEU A O 1
ATOM 5014 N N . GLU A 1 634 ? 80.891 -6.389 -89.667 1.00 51.03 634 GLU A N 1
ATOM 5015 C CA . GLU A 1 634 ? 82.265 -6.724 -90.073 1.00 51.03 634 GLU A CA 1
ATOM 5016 C C . GLU A 1 634 ? 82.439 -6.664 -91.605 1.00 51.03 634 GLU A C 1
ATOM 5018 O O . GLU A 1 634 ? 83.469 -6.200 -92.102 1.00 51.03 634 GLU A O 1
ATOM 5023 N N . ILE A 1 635 ? 81.376 -6.958 -92.363 1.00 53.53 635 ILE A N 1
ATOM 5024 C CA . ILE A 1 635 ? 81.315 -6.771 -93.822 1.00 53.53 635 ILE A CA 1
ATOM 5025 C C . ILE A 1 635 ? 81.227 -5.271 -94.181 1.00 53.53 635 ILE A C 1
ATOM 5027 O O . ILE A 1 635 ? 81.923 -4.806 -95.089 1.00 53.53 635 ILE A O 1
ATOM 5031 N N . LEU A 1 636 ? 80.481 -4.461 -93.418 1.00 50.84 636 LEU A N 1
ATOM 5032 C CA . LEU A 1 636 ? 80.345 -3.013 -93.654 1.00 50.84 636 LEU A CA 1
ATOM 5033 C C . LEU A 1 636 ? 81.601 -2.186 -93.320 1.00 50.84 636 LEU A C 1
ATOM 5035 O O . LEU A 1 636 ? 81.841 -1.154 -93.958 1.00 50.84 636 LEU A O 1
ATOM 5039 N N . LYS A 1 637 ? 82.470 -2.646 -92.411 1.00 49.62 637 LYS A N 1
ATOM 5040 C CA . LYS A 1 637 ? 83.768 -1.988 -92.150 1.00 49.62 637 LYS A CA 1
ATOM 5041 C C . LYS A 1 637 ? 84.731 -2.082 -93.341 1.00 49.62 637 LYS A C 1
ATOM 5043 O O . LYS A 1 637 ? 85.513 -1.159 -93.557 1.00 49.62 637 LYS A O 1
ATOM 5048 N N . SER A 1 638 ? 84.618 -3.124 -94.169 1.00 53.31 638 SER A N 1
ATOM 5049 C CA . SER A 1 638 ? 85.408 -3.268 -95.403 1.00 53.31 638 SER A CA 1
ATOM 5050 C C . SER A 1 638 ? 84.863 -2.442 -96.586 1.00 53.31 638 SER A C 1
ATOM 5052 O O . SER A 1 638 ? 85.630 -1.977 -97.427 1.00 53.31 638 SER A O 1
ATOM 5054 N N . SER A 1 639 ? 83.552 -2.164 -96.611 1.00 48.75 639 SER A N 1
ATOM 5055 C CA . SER A 1 639 ? 82.886 -1.390 -97.673 1.00 48.75 639 SER A CA 1
ATOM 5056 C C . SER A 1 639 ? 82.949 0.132 -97.471 1.00 48.75 639 SER A C 1
ATOM 5058 O O . SER A 1 639 ? 82.882 0.885 -98.445 1.00 48.75 639 SER A O 1
ATOM 5060 N N . THR A 1 640 ? 83.091 0.609 -96.232 1.00 51.09 640 THR A N 1
ATOM 5061 C CA . THR A 1 640 ? 83.092 2.055 -95.921 1.00 51.09 640 THR A CA 1
ATOM 5062 C C . THR A 1 640 ? 84.429 2.722 -96.292 1.00 51.09 640 THR A C 1
ATOM 5064 O O . THR A 1 640 ? 84.453 3.855 -96.764 1.00 51.09 640 THR A O 1
ATOM 5067 N N . SER A 1 641 ? 85.537 1.971 -96.244 1.00 50.34 641 SER A N 1
ATOM 5068 C CA . SER A 1 641 ? 86.866 2.432 -96.682 1.00 50.34 641 SER A CA 1
ATOM 5069 C C . SER A 1 641 ? 86.971 2.646 -98.207 1.00 50.34 641 SER A C 1
ATOM 5071 O O . SER A 1 641 ? 87.685 3.539 -98.665 1.00 50.34 641 SER A O 1
ATOM 5073 N N . TYR A 1 642 ? 86.203 1.897 -99.010 1.00 51.78 642 TYR A N 1
ATOM 5074 C CA . TYR A 1 642 ? 86.142 2.067 -100.470 1.00 51.78 642 TYR A CA 1
ATOM 5075 C C . TYR A 1 642 ? 85.242 3.247 -100.892 1.00 51.78 642 TYR A C 1
ATOM 5077 O O . TYR A 1 642 ? 85.511 3.918 -101.892 1.00 51.78 642 TYR A O 1
ATOM 5085 N N . ALA A 1 643 ? 84.204 3.552 -100.104 1.00 52.16 643 ALA A N 1
ATOM 5086 C CA . ALA A 1 643 ? 83.296 4.673 -100.351 1.00 52.16 643 ALA A CA 1
ATOM 5087 C C . ALA A 1 643 ? 83.933 6.040 -100.024 1.00 52.16 643 ALA A C 1
ATOM 5089 O O . ALA A 1 643 ? 83.763 6.988 -100.790 1.00 52.16 643 ALA A O 1
ATOM 5090 N N . GLU A 1 644 ? 84.736 6.139 -98.959 1.00 55.38 644 GLU A N 1
ATOM 5091 C CA . GLU A 1 644 ? 85.448 7.377 -98.594 1.00 55.38 644 GLU A CA 1
ATOM 5092 C C . GLU A 1 644 ? 86.548 7.761 -99.602 1.00 55.38 644 GLU A C 1
ATOM 5094 O O . GLU A 1 644 ? 86.796 8.946 -99.838 1.00 55.38 644 GLU A O 1
ATOM 5099 N N . MET A 1 645 ? 87.166 6.775 -100.262 1.00 62.69 645 MET A N 1
ATOM 5100 C CA . MET A 1 645 ? 88.159 7.016 -101.312 1.00 62.69 645 MET A CA 1
ATOM 5101 C C . MET A 1 645 ? 87.516 7.588 -102.590 1.00 62.69 645 MET A C 1
ATOM 5103 O O . MET A 1 645 ? 88.043 8.540 -103.165 1.00 62.69 645 MET A O 1
ATOM 5107 N N . LYS A 1 646 ? 86.337 7.085 -102.993 1.00 54.88 646 LYS A N 1
ATOM 5108 C CA . LYS A 1 646 ? 85.583 7.623 -104.142 1.00 54.88 646 LYS A CA 1
ATOM 5109 C C . LYS A 1 646 ? 84.910 8.969 -103.867 1.00 54.88 646 LYS A C 1
ATOM 5111 O O . LYS A 1 646 ? 84.734 9.752 -104.799 1.00 54.88 646 LYS A O 1
ATOM 5116 N N . LEU A 1 647 ? 84.554 9.263 -102.614 1.00 54.12 647 LEU A N 1
ATOM 5117 C CA . LEU A 1 647 ? 83.975 10.558 -102.243 1.00 54.12 647 LEU A CA 1
ATOM 5118 C C . LEU A 1 647 ? 85.006 11.692 -102.394 1.00 54.12 647 LEU A C 1
ATOM 5120 O O . LEU A 1 647 ? 84.693 12.729 -102.972 1.00 54.12 647 LEU A O 1
ATOM 5124 N N . ARG A 1 648 ? 86.269 11.454 -102.008 1.00 58.94 648 ARG A N 1
ATOM 5125 C CA . ARG A 1 648 ? 87.375 12.419 -102.190 1.00 58.94 648 ARG A CA 1
ATOM 5126 C C . ARG A 1 648 ? 87.785 12.619 -103.653 1.00 58.94 648 ARG A C 1
ATOM 5128 O O . ARG A 1 648 ? 88.259 13.692 -104.017 1.00 58.94 648 ARG A O 1
ATOM 5135 N N . GLU A 1 649 ? 87.582 11.612 -104.499 1.00 61.16 649 GLU A N 1
ATOM 5136 C CA . GLU A 1 649 ? 87.796 11.705 -105.950 1.00 61.16 649 GLU A CA 1
ATOM 5137 C C . GLU A 1 649 ? 86.702 12.564 -106.618 1.00 61.16 649 GLU A C 1
ATOM 5139 O O . GLU A 1 649 ? 86.996 13.415 -107.457 1.00 61.16 649 GLU A O 1
ATOM 5144 N N . LYS A 1 650 ? 85.449 12.447 -106.152 1.00 57.09 650 LYS A N 1
ATOM 5145 C CA . LYS A 1 650 ? 84.298 13.228 -106.642 1.00 57.09 650 LYS A CA 1
ATOM 5146 C C . LYS A 1 650 ? 84.251 14.669 -106.122 1.00 57.09 650 LYS A C 1
ATOM 5148 O O . LYS A 1 650 ? 83.804 15.557 -106.845 1.00 57.09 650 LYS A O 1
ATOM 5153 N N . GLU A 1 651 ? 84.755 14.937 -104.919 1.00 62.00 651 GLU A N 1
ATOM 5154 C CA . GLU A 1 651 ? 84.883 16.302 -104.381 1.00 62.00 651 GLU A CA 1
ATOM 5155 C C . GLU A 1 651 ? 85.957 17.126 -105.116 1.00 62.00 651 GLU A C 1
ATOM 5157 O O . GLU A 1 651 ? 85.809 18.340 -105.269 1.00 62.00 651 GLU A O 1
ATOM 5162 N N . LYS A 1 652 ? 86.995 16.467 -105.654 1.00 62.62 652 LYS A N 1
ATOM 5163 C CA . LYS A 1 652 ? 88.023 17.100 -106.496 1.00 62.62 652 LYS A CA 1
ATOM 5164 C C . LYS A 1 652 ? 87.483 17.463 -107.889 1.00 62.62 652 LYS A C 1
ATOM 5166 O O . LYS A 1 652 ? 87.752 18.555 -108.380 1.00 62.62 652 LYS A O 1
ATOM 5171 N N . GLU A 1 653 ? 86.636 16.608 -108.469 1.00 58.34 653 GLU A N 1
ATOM 5172 C CA . GLU A 1 653 ? 85.919 16.875 -109.729 1.00 58.34 653 GLU A CA 1
ATOM 5173 C C . GLU A 1 653 ? 84.842 17.973 -109.574 1.00 58.34 653 GLU A C 1
ATOM 5175 O O . GLU A 1 653 ? 84.653 18.800 -110.466 1.00 58.34 653 GLU A O 1
ATOM 5180 N N . ALA A 1 654 ? 84.167 18.053 -108.421 1.00 54.03 654 ALA A N 1
ATOM 5181 C CA . ALA A 1 654 ? 83.153 19.079 -108.149 1.00 54.03 654 ALA A CA 1
ATOM 5182 C C . ALA A 1 654 ? 83.740 20.502 -108.020 1.00 54.03 654 ALA A C 1
ATOM 5184 O O . ALA A 1 654 ? 83.058 21.485 -108.325 1.00 54.03 654 ALA A O 1
ATOM 5185 N N . PHE A 1 655 ? 85.010 20.626 -107.619 1.00 58.88 655 PHE A N 1
ATOM 5186 C CA . PHE A 1 655 ? 85.707 21.913 -107.529 1.00 58.88 655 PHE A CA 1
ATOM 5187 C C . PHE A 1 655 ? 86.161 22.436 -108.909 1.00 58.88 655 PHE A C 1
ATOM 5189 O O . PHE A 1 655 ? 86.116 23.642 -109.156 1.00 58.88 655 PHE A O 1
ATOM 5196 N N . GLU A 1 656 ? 86.507 21.544 -109.845 1.00 58.00 656 GLU A N 1
ATOM 5197 C CA . GLU A 1 656 ? 86.850 21.895 -111.236 1.00 58.00 656 GLU A CA 1
ATOM 5198 C C . GLU A 1 656 ? 85.610 22.215 -112.094 1.00 58.00 656 GLU A C 1
ATOM 5200 O O . GLU A 1 656 ? 85.651 23.111 -112.940 1.00 58.00 656 GLU A O 1
ATOM 5205 N N . VAL A 1 657 ? 84.469 21.570 -111.826 1.00 56.91 657 VAL A N 1
ATOM 5206 C CA . VAL A 1 657 ? 83.199 21.824 -112.536 1.00 56.91 657 VAL A CA 1
ATOM 5207 C C . VAL A 1 657 ? 82.566 23.164 -112.134 1.00 56.91 657 VAL A C 1
ATOM 5209 O O . VAL A 1 657 ? 82.021 23.867 -112.988 1.00 56.91 657 VAL A O 1
ATOM 5212 N N . LYS A 1 658 ? 82.708 23.592 -110.873 1.00 56.09 658 LYS A N 1
ATOM 5213 C CA . LYS A 1 658 ? 82.234 24.910 -110.413 1.00 56.09 658 LYS A CA 1
ATOM 5214 C C . LYS A 1 658 ? 83.037 26.070 -111.029 1.00 56.09 658 LYS A C 1
ATOM 5216 O O . LYS A 1 658 ? 82.457 27.084 -111.399 1.00 56.09 658 LYS A O 1
ATOM 5221 N N . ALA A 1 659 ? 84.342 25.881 -111.252 1.00 57.25 659 ALA A N 1
ATOM 5222 C CA . ALA A 1 659 ? 85.207 26.853 -111.932 1.00 57.25 659 ALA A CA 1
ATOM 5223 C C . ALA A 1 659 ? 84.967 26.954 -113.459 1.00 57.25 659 ALA A C 1
ATOM 5225 O O . ALA A 1 659 ? 85.315 27.964 -114.077 1.00 57.25 659 ALA A O 1
ATOM 5226 N N . LEU A 1 660 ? 84.359 25.931 -114.075 1.00 55.06 660 LEU A N 1
ATOM 5227 C CA . LEU A 1 660 ? 83.949 25.925 -115.487 1.00 55.06 660 LEU A CA 1
ATOM 5228 C C . LEU A 1 660 ? 82.529 26.481 -115.699 1.00 55.06 660 LEU A C 1
ATOM 5230 O O . LEU A 1 660 ? 82.291 27.156 -116.701 1.00 55.06 660 LEU A O 1
ATOM 5234 N N . MET A 1 661 ? 81.613 26.289 -114.742 1.00 57.25 661 MET A N 1
ATOM 5235 C CA . MET A 1 661 ? 80.255 26.856 -114.786 1.00 57.25 661 MET A CA 1
ATOM 5236 C C . MET A 1 661 ? 80.240 28.389 -114.668 1.00 57.25 661 MET A C 1
ATOM 5238 O O . MET A 1 661 ? 79.516 29.044 -115.419 1.00 57.25 661 MET A O 1
ATOM 5242 N N . ASP A 1 662 ? 81.112 28.977 -113.844 1.00 52.44 662 ASP A N 1
ATOM 5243 C CA . ASP A 1 662 ? 81.230 30.441 -113.723 1.00 52.44 662 ASP A CA 1
ATOM 5244 C C . ASP A 1 662 ? 81.873 31.101 -114.969 1.00 52.44 662 ASP A C 1
ATOM 5246 O O . ASP A 1 662 ? 81.741 32.308 -115.176 1.00 52.44 662 ASP A O 1
ATOM 5250 N N . ARG A 1 663 ? 82.505 30.316 -115.863 1.00 53.88 663 ARG A N 1
ATOM 5251 C CA . ARG A 1 663 ? 82.993 30.768 -117.186 1.00 53.88 663 ARG A CA 1
ATOM 5252 C C . ARG A 1 663 ? 81.987 30.564 -118.326 1.00 53.88 663 ARG A C 1
ATOM 5254 O O . ARG A 1 663 ? 82.052 31.298 -119.306 1.00 53.88 663 ARG A O 1
ATOM 5261 N N . GLN A 1 664 ? 81.044 29.628 -118.207 1.00 53.41 664 GLN A N 1
ATOM 5262 C CA . GLN A 1 664 ? 80.048 29.335 -119.253 1.00 53.41 664 GLN A CA 1
ATOM 5263 C C . GLN A 1 664 ? 78.764 30.176 -119.141 1.00 53.41 664 GLN A C 1
ATOM 5265 O O . GLN A 1 664 ? 78.056 30.343 -120.130 1.00 53.41 664 GLN A O 1
ATOM 5270 N N . ILE A 1 665 ? 78.503 30.803 -117.989 1.00 53.97 665 ILE A N 1
ATOM 5271 C CA . ILE A 1 665 ? 77.360 31.719 -117.793 1.00 53.97 665 ILE A CA 1
ATOM 5272 C C . ILE A 1 665 ? 77.609 33.118 -118.412 1.00 53.97 665 ILE A C 1
ATOM 5274 O O . ILE A 1 665 ? 76.665 33.874 -118.632 1.00 53.97 665 ILE A O 1
ATOM 5278 N N . ALA A 1 666 ? 78.849 33.444 -118.809 1.00 47.50 666 ALA A N 1
ATOM 5279 C CA . ALA A 1 666 ? 79.181 34.677 -119.541 1.00 47.50 666 ALA A CA 1
ATOM 5280 C C . ALA A 1 666 ? 79.332 34.500 -121.072 1.00 47.50 666 ALA A C 1
ATOM 5282 O O . ALA A 1 666 ? 79.463 35.492 -121.789 1.00 47.50 666 ALA A O 1
ATOM 5283 N N . GLN A 1 667 ? 79.289 33.270 -121.599 1.00 48.28 667 GLN A N 1
ATOM 5284 C CA . GLN A 1 667 ? 79.443 32.972 -123.031 1.00 48.28 667 GLN A CA 1
ATOM 5285 C C . GLN A 1 667 ? 78.411 31.939 -123.508 1.00 48.28 667 GLN A C 1
ATOM 5287 O O . GLN A 1 667 ? 78.757 30.797 -123.777 1.00 48.28 667 GLN A O 1
ATOM 5292 N N . ALA A 1 668 ? 77.146 32.345 -123.622 1.00 42.16 668 ALA A N 1
ATOM 5293 C CA . ALA A 1 668 ? 76.196 31.792 -124.600 1.00 42.16 668 ALA A CA 1
ATOM 5294 C C . ALA A 1 668 ? 74.887 32.595 -124.562 1.00 42.16 668 ALA A C 1
ATOM 5296 O O . ALA A 1 668 ? 73.863 32.167 -124.029 1.00 42.16 668 ALA A O 1
ATOM 5297 N N . LYS A 1 669 ? 74.947 33.800 -125.139 1.00 46.06 669 LYS A N 1
ATOM 5298 C CA . LYS A 1 669 ? 73.832 34.319 -125.929 1.00 46.06 669 LYS A CA 1
ATOM 5299 C C . LYS A 1 669 ? 73.719 33.446 -127.181 1.00 46.06 669 LYS A C 1
ATOM 5301 O O . LYS A 1 669 ? 74.738 33.101 -127.769 1.00 46.06 669 LYS A O 1
ATOM 5306 N N . ASP A 1 670 ? 72.473 33.205 -127.551 1.00 40.97 670 ASP A N 1
ATOM 5307 C CA . ASP A 1 670 ? 71.981 32.640 -128.803 1.00 40.97 670 ASP A CA 1
ATOM 5308 C C . ASP A 1 670 ? 71.932 31.110 -128.965 1.00 40.97 670 ASP A C 1
ATOM 5310 O O . ASP A 1 670 ? 72.896 30.368 -128.825 1.00 40.97 670 ASP A O 1
ATOM 5314 N N . GLU A 1 671 ? 70.706 30.710 -129.317 1.00 39.97 671 GLU A N 1
ATOM 5315 C CA . GLU A 1 671 ? 70.311 29.522 -130.073 1.00 39.97 671 GLU A CA 1
ATOM 5316 C C . GLU A 1 671 ? 70.071 28.200 -129.323 1.00 39.97 671 GLU A C 1
ATOM 5318 O O . GLU A 1 671 ? 70.822 27.233 -129.327 1.00 39.97 671 GLU A O 1
ATOM 5323 N N . SER A 1 672 ? 68.865 28.142 -128.744 1.00 52.25 672 SER A N 1
ATOM 5324 C CA . SER A 1 672 ? 67.780 27.283 -129.254 1.00 52.25 672 SER A CA 1
ATOM 5325 C C . SER A 1 672 ? 68.208 25.954 -129.899 1.00 52.25 672 SER A C 1
ATOM 5327 O O . SER A 1 672 ? 68.312 25.866 -131.118 1.00 52.25 672 SER A O 1
ATOM 5329 N N . THR A 1 673 ? 68.341 24.898 -129.085 1.00 51.81 673 THR A N 1
ATOM 5330 C CA . THR A 1 673 ? 67.671 23.574 -129.243 1.00 51.81 673 THR A CA 1
ATOM 5331 C C . THR A 1 673 ? 68.264 22.514 -128.296 1.00 51.81 673 THR A C 1
ATOM 5333 O O . THR A 1 673 ? 68.827 21.507 -128.713 1.00 51.81 673 THR A O 1
ATOM 5336 N N . LYS A 1 674 ? 68.108 22.693 -126.974 1.00 53.03 674 LYS A N 1
ATOM 5337 C CA . LYS A 1 674 ? 68.357 21.608 -125.997 1.00 53.03 674 LYS A CA 1
ATOM 5338 C C . LYS A 1 674 ? 67.578 21.771 -124.684 1.00 53.03 674 LYS A C 1
ATOM 5340 O O . LYS A 1 674 ? 68.107 21.585 -123.600 1.00 53.03 674 LYS A O 1
ATOM 5345 N N . LYS A 1 675 ? 66.298 22.145 -124.778 1.00 55.09 675 LYS A N 1
ATOM 5346 C CA . LYS A 1 675 ? 65.440 22.507 -123.629 1.00 55.09 675 LYS A CA 1
ATOM 5347 C C . LYS A 1 675 ? 64.527 21.377 -123.115 1.00 55.09 675 LYS A C 1
ATOM 5349 O O . LYS A 1 675 ? 63.597 21.645 -122.366 1.00 55.09 675 LYS A O 1
ATOM 5354 N N . THR A 1 676 ? 64.771 20.123 -123.503 1.00 52.84 676 THR A N 1
ATOM 5355 C CA . THR A 1 676 ? 63.943 18.960 -123.109 1.00 52.84 676 THR A CA 1
ATOM 5356 C C . THR A 1 676 ? 64.630 18.006 -122.123 1.00 52.84 676 THR A C 1
ATOM 5358 O O . THR A 1 676 ? 63.943 17.340 -121.352 1.00 52.84 676 THR A O 1
ATOM 5361 N N . ALA A 1 677 ? 65.965 17.977 -122.058 1.00 55.00 677 ALA A N 1
ATOM 5362 C CA . ALA A 1 677 ? 66.691 17.133 -121.099 1.00 55.00 677 ALA A CA 1
ATOM 5363 C C . ALA A 1 677 ? 66.697 17.736 -119.680 1.00 55.00 677 ALA A C 1
ATOM 5365 O O . ALA A 1 677 ? 66.372 17.041 -118.716 1.00 55.00 677 ALA A O 1
ATOM 5366 N N . ASP A 1 678 ? 66.940 19.044 -119.561 1.00 56.97 678 ASP A N 1
ATOM 5367 C CA . ASP A 1 678 ? 66.983 19.734 -118.263 1.00 56.97 678 ASP A CA 1
ATOM 5368 C C . ASP A 1 678 ? 65.591 19.876 -117.627 1.00 56.97 678 ASP A C 1
ATOM 5370 O O . ASP A 1 678 ? 65.450 19.814 -116.406 1.00 56.97 678 ASP A O 1
ATOM 5374 N N . LEU A 1 679 ? 64.534 19.956 -118.449 1.00 60.03 679 LEU A N 1
ATOM 5375 C CA . LEU A 1 679 ? 63.151 19.930 -117.963 1.00 60.03 679 LEU A CA 1
ATOM 5376 C C . LEU A 1 679 ? 62.789 18.554 -117.374 1.00 60.03 679 LEU A C 1
ATOM 5378 O O . LEU A 1 679 ? 62.108 18.479 -116.357 1.00 60.03 679 LEU A O 1
ATOM 5382 N N . THR A 1 680 ? 63.295 17.464 -117.962 1.00 62.84 680 THR A N 1
ATOM 5383 C CA . THR A 1 680 ? 63.031 16.094 -117.486 1.00 62.84 680 THR A CA 1
ATOM 5384 C C . THR A 1 680 ? 63.766 15.800 -116.171 1.00 62.84 680 THR A C 1
ATOM 5386 O O . THR A 1 680 ? 63.225 15.126 -115.294 1.00 62.84 680 THR A O 1
ATOM 5389 N N . ALA A 1 681 ? 64.975 16.342 -115.991 1.00 63.94 681 ALA A N 1
ATOM 5390 C CA . ALA A 1 681 ? 65.709 16.252 -114.727 1.00 63.94 681 ALA A CA 1
ATOM 5391 C C . ALA A 1 681 ? 65.037 17.074 -113.608 1.00 63.94 681 ALA A C 1
ATOM 5393 O O . ALA A 1 681 ? 64.911 16.596 -112.479 1.00 63.94 681 ALA A O 1
ATOM 5394 N N . ALA A 1 682 ? 64.527 18.268 -113.930 1.00 65.06 682 ALA A N 1
ATOM 5395 C CA . ALA A 1 682 ? 63.761 19.084 -112.990 1.00 65.06 682 ALA A CA 1
ATOM 5396 C C . ALA A 1 682 ? 62.420 18.432 -112.602 1.00 65.06 682 ALA A C 1
ATOM 5398 O O . ALA A 1 682 ? 62.048 18.469 -111.430 1.00 65.06 682 ALA A O 1
ATOM 5399 N N . MET A 1 683 ? 61.729 17.780 -113.547 1.00 71.56 683 MET A N 1
ATOM 5400 C CA . MET A 1 683 ? 60.494 17.038 -113.263 1.00 71.56 683 MET A CA 1
ATOM 5401 C C . MET A 1 683 ? 60.745 15.825 -112.360 1.00 71.56 683 MET A C 1
ATOM 5403 O O . MET A 1 683 ? 60.011 15.651 -111.396 1.00 71.56 683 MET A O 1
ATOM 5407 N N . ARG A 1 684 ? 61.829 15.058 -112.564 1.00 71.44 684 ARG A N 1
ATOM 5408 C CA . ARG A 1 684 ? 62.183 13.954 -111.647 1.00 71.44 684 ARG A CA 1
ATOM 5409 C C . ARG A 1 684 ? 62.520 14.430 -110.234 1.00 71.44 684 ARG A C 1
ATOM 5411 O O . ARG A 1 684 ? 62.063 13.827 -109.271 1.00 71.44 684 ARG A O 1
ATOM 5418 N N . SER A 1 685 ? 63.255 15.535 -110.098 1.00 75.75 685 SER A N 1
ATOM 5419 C CA . SER A 1 685 ? 63.532 16.124 -108.779 1.00 75.75 685 SER A CA 1
ATOM 5420 C C . SER A 1 685 ? 62.260 16.651 -108.100 1.00 75.75 685 SER A C 1
ATOM 5422 O O . SER A 1 685 ? 62.118 16.562 -106.879 1.00 75.75 685 SER A O 1
ATOM 5424 N N . ALA A 1 686 ? 61.310 17.180 -108.877 1.00 70.19 686 ALA A N 1
ATOM 5425 C CA . ALA A 1 686 ? 60.003 17.575 -108.365 1.00 70.19 686 ALA A CA 1
ATOM 5426 C C . ALA A 1 686 ? 59.168 16.356 -107.934 1.00 70.19 686 ALA A C 1
ATOM 5428 O O . ALA A 1 686 ? 58.566 16.395 -106.863 1.00 70.19 686 ALA A O 1
ATOM 5429 N N . ASP A 1 687 ? 59.188 15.263 -108.699 1.00 74.38 687 ASP A N 1
ATOM 5430 C CA . ASP A 1 687 ? 58.474 14.025 -108.371 1.00 74.38 687 ASP A CA 1
ATOM 5431 C C . ASP A 1 687 ? 59.015 13.358 -107.097 1.00 74.38 687 ASP A C 1
ATOM 5433 O O . ASP A 1 687 ? 58.231 12.904 -106.263 1.00 74.38 687 ASP A O 1
ATOM 5437 N N . GLU A 1 688 ? 60.334 13.367 -106.881 1.00 75.38 688 GLU A N 1
ATOM 5438 C CA . GLU A 1 688 ? 60.953 12.880 -105.637 1.00 75.38 688 GLU A CA 1
ATOM 5439 C C . GLU A 1 688 ? 60.545 13.726 -104.424 1.00 75.38 688 GLU A C 1
ATOM 5441 O O . GLU A 1 688 ? 60.194 13.186 -103.372 1.00 75.38 688 GLU A O 1
ATOM 5446 N N . LYS A 1 689 ? 60.498 15.056 -104.573 1.00 76.88 689 LYS A N 1
ATOM 5447 C CA . LYS A 1 689 ? 60.009 15.951 -103.511 1.00 76.88 689 LYS A CA 1
ATOM 5448 C C . LYS A 1 689 ? 58.518 15.751 -103.241 1.00 76.88 689 LYS A C 1
ATOM 5450 O O . LYS A 1 689 ? 58.106 15.743 -102.084 1.00 76.88 689 LYS A O 1
ATOM 5455 N N . ILE A 1 690 ? 57.708 15.531 -104.277 1.00 73.88 690 ILE A N 1
ATOM 5456 C CA . ILE A 1 690 ? 56.280 15.210 -104.134 1.00 73.88 690 ILE A CA 1
ATOM 5457 C C . ILE A 1 690 ? 56.098 13.852 -103.438 1.00 73.88 690 ILE A C 1
ATOM 5459 O O . ILE A 1 690 ? 55.199 13.705 -102.609 1.00 73.88 690 ILE A O 1
ATOM 5463 N N . ALA A 1 691 ? 56.947 12.862 -103.723 1.00 72.69 691 ALA A N 1
ATOM 5464 C CA . ALA A 1 691 ? 56.923 11.567 -103.047 1.00 72.69 691 ALA A CA 1
ATOM 5465 C C . ALA A 1 691 ? 57.299 11.682 -101.559 1.00 72.69 691 ALA A C 1
ATOM 5467 O O . ALA A 1 691 ? 56.619 11.092 -100.713 1.00 72.69 691 ALA A O 1
ATOM 5468 N N . ALA A 1 692 ? 58.307 12.492 -101.222 1.00 74.12 692 ALA A N 1
ATOM 5469 C CA . ALA A 1 692 ? 58.659 12.800 -99.836 1.00 74.12 692 ALA A CA 1
ATOM 5470 C C . ALA A 1 692 ? 57.488 13.475 -99.098 1.00 74.12 692 ALA A C 1
ATOM 5472 O O . ALA A 1 692 ? 57.058 12.981 -98.055 1.00 74.12 692 ALA A O 1
ATOM 5473 N N . PHE A 1 693 ? 56.871 14.499 -99.701 1.00 74.25 693 PHE A N 1
ATOM 5474 C CA . PHE A 1 693 ? 55.694 15.169 -99.134 1.00 74.25 693 PHE A CA 1
ATOM 5475 C C . PHE A 1 693 ? 54.498 14.232 -98.942 1.00 74.25 693 PHE A C 1
ATOM 5477 O O . PHE A 1 693 ? 53.807 14.309 -97.929 1.00 74.25 693 PHE A O 1
ATOM 5484 N N . ARG A 1 694 ? 54.241 13.313 -99.881 1.00 78.00 694 ARG A N 1
ATOM 5485 C CA . ARG A 1 694 ? 53.174 12.306 -99.733 1.00 78.00 694 ARG A CA 1
ATOM 5486 C C . ARG A 1 694 ? 53.436 11.350 -98.572 1.00 78.00 694 ARG A C 1
ATOM 5488 O O . ARG A 1 694 ? 52.487 10.887 -97.943 1.00 78.00 694 ARG A O 1
ATOM 5495 N N . THR A 1 695 ? 54.699 11.045 -98.300 1.00 78.25 695 THR A N 1
ATOM 5496 C CA . THR A 1 695 ? 55.094 10.166 -97.192 1.00 78.25 695 THR A CA 1
ATOM 5497 C C . THR A 1 695 ? 54.925 10.882 -95.854 1.00 78.25 695 THR A C 1
ATOM 5499 O O . THR A 1 695 ? 54.337 10.327 -94.929 1.00 78.25 695 THR A O 1
ATOM 5502 N N . GLU A 1 696 ? 55.320 12.151 -95.784 1.00 78.25 696 GLU A N 1
ATOM 5503 C CA . GLU A 1 696 ? 55.110 13.000 -94.610 1.00 78.25 696 GLU A CA 1
ATOM 5504 C C . GLU A 1 696 ? 53.616 13.228 -94.320 1.00 78.25 696 GLU A C 1
ATOM 5506 O O . GLU A 1 696 ? 53.173 13.078 -93.182 1.00 78.25 696 GLU A O 1
ATOM 5511 N N . LEU A 1 697 ? 52.799 13.449 -95.358 1.00 73.25 697 LEU A N 1
ATOM 5512 C CA . LEU A 1 697 ? 51.338 13.523 -95.240 1.00 73.25 697 LEU A CA 1
ATOM 5513 C C . LEU A 1 697 ? 50.717 12.233 -94.691 1.00 73.25 697 LEU A C 1
ATOM 5515 O O . LEU A 1 697 ? 49.803 12.305 -93.872 1.00 73.25 697 LEU A O 1
ATOM 5519 N N . ARG A 1 698 ? 51.207 11.054 -95.099 1.00 75.94 698 ARG A N 1
ATOM 5520 C CA . ARG A 1 698 ? 50.742 9.780 -94.522 1.00 75.94 698 ARG A CA 1
ATOM 5521 C C . ARG A 1 698 ? 51.116 9.658 -93.049 1.00 75.94 698 ARG A C 1
ATOM 5523 O O . ARG A 1 698 ? 50.274 9.243 -92.259 1.00 75.94 698 ARG A O 1
ATOM 5530 N N . ASN A 1 699 ? 52.331 10.049 -92.671 1.00 77.12 699 ASN A N 1
ATOM 5531 C CA . ASN A 1 699 ? 52.766 10.009 -91.274 1.00 77.12 699 ASN A CA 1
ATOM 5532 C C . ASN A 1 699 ? 51.925 10.954 -90.399 1.00 77.12 699 ASN A C 1
ATOM 5534 O O . ASN A 1 699 ? 51.487 10.565 -89.317 1.00 77.12 699 ASN A O 1
ATOM 5538 N N . LEU A 1 700 ? 51.608 12.153 -90.900 1.00 75.00 700 LEU A N 1
ATOM 5539 C CA . LEU A 1 700 ? 50.710 13.092 -90.224 1.00 75.00 700 LEU A CA 1
ATOM 5540 C C . LEU A 1 700 ? 49.270 12.567 -90.130 1.00 75.00 700 LEU A C 1
ATOM 5542 O O . LEU A 1 700 ? 48.627 12.749 -89.102 1.00 75.00 700 LEU A O 1
ATOM 5546 N N . GLN A 1 701 ? 48.766 11.864 -91.149 1.00 74.44 701 GLN A N 1
ATOM 5547 C CA . GLN A 1 701 ? 47.450 11.215 -91.084 1.00 74.44 701 GLN A CA 1
ATOM 5548 C C . GLN A 1 701 ? 47.394 10.085 -90.048 1.00 74.44 701 GLN A C 1
ATOM 5550 O O . GLN A 1 701 ? 46.358 9.888 -89.415 1.00 74.44 701 GLN A O 1
ATOM 5555 N N . VAL A 1 702 ? 48.487 9.341 -89.861 1.00 77.25 702 VAL A N 1
ATOM 5556 C CA . VAL A 1 702 ? 48.577 8.303 -88.822 1.00 77.25 702 VAL A CA 1
ATOM 5557 C C . VAL A 1 702 ? 48.595 8.933 -87.428 1.00 77.25 702 VAL A C 1
ATOM 5559 O O . VAL A 1 702 ? 47.852 8.483 -86.557 1.00 77.25 702 VAL A O 1
ATOM 5562 N N . LEU A 1 703 ? 49.366 10.008 -87.233 1.00 72.56 703 LEU A N 1
ATOM 5563 C CA . LEU A 1 703 ? 49.368 10.789 -85.991 1.00 72.56 703 LEU A CA 1
ATOM 5564 C C . LEU A 1 703 ? 47.987 11.372 -85.679 1.00 72.56 703 LEU A C 1
ATOM 5566 O O . LEU A 1 703 ? 47.515 11.233 -84.555 1.00 72.56 703 LEU A O 1
ATOM 5570 N N . LEU A 1 704 ? 47.306 11.941 -86.679 1.00 74.69 704 LEU A N 1
ATOM 5571 C CA . LEU A 1 704 ? 45.960 12.490 -86.512 1.00 74.69 704 LEU A CA 1
ATOM 5572 C C . LEU A 1 704 ? 44.984 11.414 -86.009 1.00 74.69 704 LEU A C 1
ATOM 5574 O O . LEU A 1 704 ? 44.317 11.616 -84.997 1.00 74.69 704 LEU A O 1
ATOM 5578 N N . LYS A 1 705 ? 44.987 10.228 -86.627 1.00 77.69 705 LYS A N 1
ATOM 5579 C CA . LYS A 1 705 ? 44.144 9.100 -86.194 1.00 77.69 705 LYS A CA 1
ATOM 5580 C C . LYS A 1 705 ? 44.482 8.600 -84.788 1.00 77.69 705 LYS A C 1
ATOM 5582 O O . LYS A 1 705 ? 43.590 8.200 -84.044 1.00 77.69 705 LYS A O 1
ATOM 5587 N N . SER A 1 706 ? 45.760 8.616 -84.407 1.00 73.94 706 SER A N 1
ATOM 5588 C CA . SER A 1 706 ? 46.187 8.264 -83.047 1.00 73.94 706 SER A CA 1
ATOM 5589 C C . SER A 1 706 ? 45.685 9.288 -82.022 1.00 73.94 706 SER A C 1
ATOM 5591 O O . SER A 1 706 ? 45.228 8.900 -80.947 1.00 73.94 706 SER A O 1
ATOM 5593 N N . THR A 1 707 ? 45.721 10.581 -82.358 1.00 72.69 707 THR A N 1
ATOM 5594 C CA . THR A 1 707 ? 45.209 11.642 -81.482 1.00 72.69 707 THR A CA 1
ATOM 5595 C C . THR A 1 707 ? 43.685 11.639 -81.376 1.00 72.69 707 THR A C 1
ATOM 5597 O O . THR A 1 707 ? 43.165 11.846 -80.283 1.00 72.69 707 THR A O 1
ATOM 5600 N N . GLU A 1 708 ? 42.967 11.332 -82.461 1.00 76.62 708 GLU A N 1
ATOM 5601 C CA . GLU A 1 708 ? 41.508 11.150 -82.452 1.00 76.62 708 GLU A CA 1
ATOM 5602 C C . GLU A 1 708 ? 41.107 9.997 -81.526 1.00 76.62 708 GLU A C 1
ATOM 5604 O O . GLU A 1 708 ? 40.271 10.180 -80.646 1.00 76.62 708 GLU A O 1
ATOM 5609 N N . LYS A 1 709 ? 41.796 8.852 -81.614 1.00 77.88 709 LYS A N 1
ATOM 5610 C CA . LYS A 1 709 ? 41.550 7.720 -80.712 1.00 77.88 709 LYS A CA 1
ATOM 5611 C C . LYS A 1 709 ? 41.802 8.075 -79.240 1.00 77.88 709 LYS A C 1
ATOM 5613 O O . LYS A 1 709 ? 40.994 7.746 -78.379 1.00 77.88 709 LYS A O 1
ATOM 5618 N N . SER A 1 710 ? 42.893 8.787 -78.943 1.00 72.88 710 SER A N 1
ATOM 5619 C CA . SER A 1 710 ? 43.186 9.226 -77.570 1.00 72.88 710 SER A CA 1
ATOM 5620 C C . SER A 1 710 ? 42.156 10.225 -77.035 1.00 72.88 710 SER A C 1
ATOM 5622 O O . SER A 1 710 ? 41.925 10.270 -75.825 1.00 72.88 710 SER A O 1
ATOM 5624 N N . ARG A 1 711 ? 41.559 11.042 -77.908 1.00 77.06 711 ARG A N 1
ATOM 5625 C CA . ARG A 1 711 ? 40.477 11.959 -77.545 1.00 77.06 711 ARG A CA 1
ATOM 5626 C C . ARG A 1 711 ? 39.199 11.192 -77.211 1.00 77.06 711 ARG A C 1
ATOM 5628 O O . ARG A 1 711 ? 38.600 11.480 -76.179 1.00 77.06 711 ARG A O 1
ATOM 5635 N N . ASP A 1 712 ? 38.825 10.209 -78.024 1.00 78.19 712 ASP A N 1
ATOM 5636 C CA . ASP A 1 712 ? 37.640 9.376 -77.781 1.00 78.19 712 ASP A CA 1
ATOM 5637 C C . ASP A 1 712 ? 37.764 8.597 -76.459 1.00 78.19 712 ASP A C 1
ATOM 5639 O O . ASP A 1 712 ? 36.825 8.549 -75.658 1.00 78.19 712 ASP A O 1
ATOM 5643 N N . ASP A 1 713 ? 38.958 8.071 -76.165 1.00 75.50 713 ASP A N 1
ATOM 5644 C CA . ASP A 1 713 ? 39.249 7.414 -74.889 1.00 75.50 713 ASP A CA 1
ATOM 5645 C C . ASP A 1 713 ? 39.099 8.387 -73.705 1.00 75.50 713 ASP A C 1
ATOM 5647 O O . ASP A 1 713 ? 38.562 8.017 -72.655 1.00 75.50 713 ASP A O 1
ATOM 5651 N N . PHE A 1 714 ? 39.514 9.648 -73.864 1.00 73.56 714 PHE A N 1
ATOM 5652 C CA . PHE A 1 714 ? 39.354 10.676 -72.834 1.00 73.56 714 PHE A CA 1
ATOM 5653 C C . PHE A 1 714 ? 37.885 11.076 -72.636 1.00 73.56 714 PHE A C 1
ATOM 5655 O O . PHE A 1 714 ? 37.423 11.163 -71.497 1.00 73.56 714 PHE A O 1
ATOM 5662 N N . GLU A 1 715 ? 37.125 11.251 -73.722 1.00 75.81 715 GLU A N 1
ATOM 5663 C CA . GLU A 1 715 ? 35.686 11.537 -73.664 1.00 75.81 715 GLU A CA 1
ATOM 5664 C C . GLU A 1 715 ? 34.910 10.386 -72.993 1.00 75.81 715 GLU A C 1
ATOM 5666 O O . GLU A 1 715 ? 34.003 10.636 -72.196 1.00 75.81 715 GLU A O 1
ATOM 5671 N N . SER A 1 716 ? 35.304 9.124 -73.210 1.00 76.50 716 SER A N 1
ATOM 5672 C CA . SER A 1 716 ? 34.689 7.967 -72.534 1.00 76.50 716 SER A CA 1
ATOM 5673 C C . SER A 1 716 ? 34.935 7.957 -71.015 1.00 76.50 716 SER A C 1
ATOM 5675 O O . SER A 1 716 ? 34.027 7.682 -70.220 1.00 76.50 716 SER A O 1
ATOM 5677 N N . ARG A 1 717 ? 36.152 8.320 -70.589 1.00 76.50 717 ARG A N 1
ATOM 5678 C CA . ARG A 1 717 ? 36.521 8.425 -69.170 1.00 76.50 717 ARG A CA 1
ATOM 5679 C C . ARG A 1 717 ? 35.812 9.594 -68.496 1.00 76.50 717 ARG A C 1
ATOM 5681 O O . ARG A 1 717 ? 35.363 9.437 -67.362 1.00 76.50 717 ARG A O 1
ATOM 5688 N N . ALA A 1 718 ? 35.662 10.720 -69.196 1.00 73.69 718 ALA A N 1
ATOM 5689 C CA . ALA A 1 718 ? 34.907 11.874 -68.716 1.00 73.69 718 ALA A CA 1
ATOM 5690 C C . ALA A 1 718 ? 33.430 11.519 -68.474 1.00 73.69 718 ALA A C 1
ATOM 5692 O O . ALA A 1 718 ? 32.934 11.746 -67.374 1.00 73.69 718 ALA A O 1
ATOM 5693 N N . ARG A 1 719 ? 32.766 10.837 -69.422 1.00 77.06 719 ARG A N 1
ATOM 5694 C CA . ARG A 1 719 ? 31.378 10.362 -69.238 1.00 77.06 719 ARG A CA 1
ATOM 5695 C C . ARG A 1 719 ? 31.233 9.394 -68.063 1.00 77.06 719 ARG A C 1
ATOM 5697 O O . ARG A 1 719 ? 30.305 9.503 -67.271 1.00 77.06 719 ARG A O 1
ATOM 5704 N N . THR A 1 720 ? 32.190 8.482 -67.891 1.00 79.06 720 THR A N 1
ATOM 5705 C CA . THR A 1 720 ? 32.189 7.545 -66.752 1.00 79.06 720 THR A CA 1
ATOM 5706 C C . THR A 1 720 ? 32.357 8.273 -65.410 1.00 79.06 720 THR A C 1
ATOM 5708 O O . THR A 1 720 ? 31.813 7.844 -64.390 1.00 79.06 720 THR A O 1
ATOM 5711 N N . ALA A 1 721 ? 33.124 9.366 -65.379 1.00 71.69 721 ALA A N 1
ATOM 5712 C CA . ALA A 1 721 ? 33.271 10.200 -64.192 1.00 71.69 721 ALA A CA 1
ATOM 5713 C C . ALA A 1 721 ? 31.989 10.996 -63.893 1.00 71.69 721 ALA A C 1
ATOM 5715 O O . ALA A 1 721 ? 31.572 11.037 -62.736 1.00 71.69 721 ALA A O 1
ATOM 5716 N N . GLU A 1 722 ? 31.331 11.548 -64.916 1.00 78.25 722 GLU A N 1
ATOM 5717 C CA . GLU A 1 722 ? 30.038 12.235 -64.786 1.00 78.25 722 GLU A CA 1
ATOM 5718 C C . GLU A 1 722 ? 28.958 11.307 -64.210 1.00 78.25 722 GLU A C 1
ATOM 5720 O O . GLU A 1 722 ? 28.319 11.658 -63.219 1.00 78.25 722 GLU A O 1
ATOM 5725 N N . GLU A 1 723 ? 28.840 10.073 -64.712 1.00 80.88 723 GLU A N 1
ATOM 5726 C CA . GLU A 1 723 ? 27.893 9.086 -64.169 1.00 80.88 723 GLU A CA 1
ATOM 5727 C C . GLU A 1 723 ? 28.166 8.726 -62.700 1.00 80.88 723 GLU A C 1
ATOM 5729 O O . GLU A 1 723 ? 27.244 8.435 -61.934 1.00 80.88 723 GLU A O 1
ATOM 5734 N N . LYS A 1 724 ? 29.438 8.696 -62.279 1.00 80.19 724 LYS A N 1
ATOM 5735 C CA . LYS A 1 724 ? 29.784 8.452 -60.870 1.00 80.19 724 LYS A CA 1
ATOM 5736 C C . LYS A 1 724 ? 29.351 9.622 -59.996 1.00 80.19 724 LYS A C 1
ATOM 5738 O O . LYS A 1 724 ? 28.805 9.391 -58.918 1.00 80.19 724 LYS A O 1
ATOM 5743 N N . VAL A 1 725 ? 29.569 10.855 -60.454 1.00 79.69 725 VAL A N 1
ATOM 5744 C CA . VAL A 1 725 ? 29.130 12.064 -59.745 1.00 79.69 725 VAL A CA 1
ATOM 5745 C C . VAL A 1 725 ? 27.608 12.081 -59.609 1.00 79.69 725 VAL A C 1
ATOM 5747 O O . VAL A 1 725 ? 27.112 12.289 -58.505 1.00 79.69 725 VAL A O 1
ATOM 5750 N N . GLU A 1 726 ? 26.867 11.758 -60.668 1.00 83.12 726 GLU A N 1
ATOM 5751 C CA . GLU A 1 726 ? 25.401 11.689 -60.637 1.00 83.12 726 GLU A CA 1
ATOM 5752 C C . GLU A 1 726 ? 24.890 10.648 -59.623 1.00 83.12 726 GLU A C 1
ATOM 5754 O O . GLU A 1 726 ? 24.052 10.956 -58.774 1.00 83.12 726 GLU A O 1
ATOM 5759 N N . ARG A 1 727 ? 25.497 9.452 -59.576 1.00 81.56 727 ARG A N 1
ATOM 5760 C CA . ARG A 1 727 ? 25.176 8.438 -58.550 1.00 81.56 727 ARG A CA 1
ATOM 5761 C C . ARG A 1 727 ? 25.459 8.913 -57.123 1.00 81.56 727 ARG A C 1
ATOM 5763 O O . ARG A 1 727 ? 24.735 8.537 -56.197 1.00 81.56 727 ARG A O 1
ATOM 5770 N N . HIS A 1 728 ? 26.515 9.701 -56.917 1.00 79.56 728 HIS A N 1
ATOM 5771 C CA . HIS A 1 728 ? 26.824 10.277 -55.608 1.00 79.56 728 HIS A CA 1
ATOM 5772 C C . HIS A 1 728 ? 25.810 11.354 -55.203 1.00 79.56 728 HIS A C 1
ATOM 5774 O O . HIS A 1 728 ? 25.392 11.366 -54.044 1.00 79.56 728 HIS A O 1
ATOM 5780 N N . VAL A 1 729 ? 25.359 12.185 -56.146 1.00 82.62 729 VAL A N 1
ATOM 5781 C CA . VAL A 1 729 ? 24.298 13.180 -55.924 1.00 82.62 729 VAL A CA 1
ATOM 5782 C C . VAL A 1 729 ? 22.978 12.495 -55.552 1.00 82.62 729 VAL A C 1
ATOM 5784 O O . VAL A 1 729 ? 22.376 12.839 -54.536 1.00 82.62 729 VAL A O 1
ATOM 5787 N N . ASP A 1 730 ? 22.585 11.438 -56.265 1.00 82.81 730 ASP A N 1
ATOM 5788 C CA . ASP A 1 730 ? 21.381 10.659 -55.940 1.00 82.81 730 ASP A CA 1
ATOM 5789 C C . ASP A 1 730 ? 21.466 9.948 -54.583 1.00 82.81 730 ASP A C 1
ATOM 5791 O O . ASP A 1 730 ? 20.456 9.682 -53.920 1.00 82.81 730 ASP A O 1
ATOM 5795 N N . ARG A 1 731 ? 22.674 9.559 -54.164 1.00 80.38 731 ARG A N 1
ATOM 5796 C CA . ARG A 1 731 ? 22.894 8.969 -52.840 1.00 80.38 731 ARG A CA 1
ATOM 5797 C C . ARG A 1 731 ? 22.771 10.028 -51.746 1.00 80.38 731 ARG A C 1
ATOM 5799 O O . ARG A 1 731 ? 22.130 9.750 -50.739 1.00 80.38 731 ARG A O 1
ATOM 5806 N N . ALA A 1 732 ? 23.319 11.223 -51.958 1.00 76.31 732 ALA A N 1
ATOM 5807 C CA . ALA A 1 732 ? 23.186 12.340 -51.027 1.00 76.31 732 ALA A CA 1
ATOM 5808 C C . ALA A 1 732 ? 21.716 12.759 -50.849 1.00 76.31 732 ALA A C 1
ATOM 5810 O O . ALA A 1 732 ? 21.250 12.860 -49.718 1.00 76.31 732 ALA A O 1
ATOM 5811 N N . ALA A 1 733 ? 20.951 12.868 -51.941 1.00 80.19 733 ALA A N 1
ATOM 5812 C CA . ALA A 1 733 ? 19.524 13.201 -51.887 1.00 80.19 733 ALA A CA 1
ATOM 5813 C C . ALA A 1 733 ? 18.686 12.156 -51.122 1.00 80.19 733 ALA A C 1
ATOM 5815 O O . ALA A 1 733 ? 17.743 12.500 -50.408 1.00 80.19 733 ALA A O 1
ATOM 5816 N N . ARG A 1 734 ? 19.035 10.864 -51.230 1.00 82.12 734 ARG A N 1
ATOM 5817 C CA . ARG A 1 734 ? 18.398 9.797 -50.436 1.00 82.12 734 ARG A CA 1
ATOM 5818 C C . ARG A 1 734 ? 18.698 9.928 -48.946 1.00 82.12 734 ARG A C 1
ATOM 5820 O O . ARG A 1 734 ? 17.773 9.829 -48.147 1.00 82.12 734 ARG A O 1
ATOM 5827 N N . VAL A 1 735 ? 19.952 10.205 -48.592 1.00 81.75 735 VAL A N 1
ATOM 5828 C CA . VAL A 1 735 ? 20.356 10.413 -47.194 1.00 81.75 735 VAL A CA 1
ATOM 5829 C C . VAL A 1 735 ? 19.662 11.641 -46.601 1.00 81.75 735 VAL A C 1
ATOM 5831 O O . VAL A 1 735 ? 19.152 11.562 -45.490 1.00 81.75 735 VAL A O 1
ATOM 5834 N N . GLU A 1 736 ? 19.562 12.751 -47.338 1.00 80.81 736 GLU A N 1
ATOM 5835 C CA . GLU A 1 736 ? 18.825 13.940 -46.878 1.00 80.81 736 GLU A CA 1
ATOM 5836 C C . GLU A 1 736 ? 17.345 13.644 -46.615 1.00 80.81 736 GLU A C 1
ATOM 5838 O O . GLU A 1 736 ? 16.784 14.102 -45.617 1.00 80.81 736 GLU A O 1
ATOM 5843 N N . LYS A 1 737 ? 16.714 12.839 -47.476 1.00 87.06 737 LYS A N 1
ATOM 5844 C CA . LYS A 1 737 ? 15.327 12.414 -47.285 1.00 87.06 737 LYS A CA 1
ATOM 5845 C C . LYS A 1 737 ? 15.165 11.544 -46.033 1.00 87.06 737 LYS A C 1
ATOM 5847 O O . LYS A 1 737 ? 14.282 11.815 -45.225 1.00 87.06 737 LYS A O 1
ATOM 5852 N N . GLU A 1 738 ? 16.033 10.552 -45.839 1.00 83.12 738 GLU A N 1
ATOM 5853 C CA . GLU A 1 738 ? 16.024 9.693 -44.644 1.00 83.12 738 GLU A CA 1
ATOM 5854 C C . GLU A 1 738 ? 16.256 10.499 -43.356 1.00 83.12 738 GLU A C 1
ATOM 5856 O O . GLU A 1 738 ? 15.605 10.248 -42.335 1.00 83.12 738 GLU A O 1
ATOM 5861 N N . LEU A 1 739 ? 17.128 11.512 -43.410 1.00 81.38 739 LEU A N 1
ATOM 5862 C CA . LEU A 1 739 ? 17.373 12.431 -42.299 1.00 81.38 739 LEU A CA 1
ATOM 5863 C C . LEU A 1 739 ? 16.134 13.287 -41.976 1.00 81.38 739 LEU A C 1
ATOM 5865 O O . LEU A 1 739 ? 15.815 13.537 -40.814 1.00 81.38 739 LEU A O 1
ATOM 5869 N N . SER A 1 740 ? 15.410 13.730 -43.006 1.00 83.94 740 SER A N 1
ATOM 5870 C CA . SER A 1 740 ? 14.164 14.485 -42.845 1.00 83.94 740 SER A CA 1
ATOM 5871 C C . SER A 1 740 ? 13.058 13.623 -42.224 1.00 83.94 740 SER A C 1
ATOM 5873 O O . SER A 1 740 ? 12.418 14.042 -41.257 1.00 83.94 740 SER A O 1
ATOM 5875 N N . ASP A 1 741 ? 12.892 12.387 -42.702 1.00 83.19 741 ASP A N 1
ATOM 5876 C CA . ASP A 1 741 ? 11.893 11.443 -42.187 1.00 83.19 741 ASP A CA 1
ATOM 5877 C C . ASP A 1 741 ? 12.176 11.057 -40.721 1.00 83.19 741 ASP A C 1
ATOM 5879 O O . ASP A 1 741 ? 11.262 10.989 -39.889 1.00 83.19 741 ASP A O 1
ATOM 5883 N N . THR A 1 742 ? 13.450 10.868 -40.358 1.00 83.00 742 THR A N 1
ATOM 5884 C CA . THR A 1 742 ? 13.851 10.622 -38.961 1.00 83.00 742 THR A CA 1
ATOM 5885 C C . THR A 1 742 ? 13.599 11.832 -38.064 1.00 83.00 742 THR A C 1
ATOM 5887 O O . THR A 1 742 ? 13.081 11.663 -36.958 1.00 83.00 742 THR A O 1
ATOM 5890 N N . LEU A 1 743 ? 13.867 13.055 -38.531 1.00 83.06 743 LEU A N 1
ATOM 5891 C CA . LEU A 1 743 ? 13.554 14.279 -37.783 1.00 83.06 743 LEU A CA 1
ATOM 5892 C C . LEU A 1 743 ? 12.053 14.426 -37.505 1.00 83.06 743 LEU A C 1
ATOM 5894 O O . LEU A 1 743 ? 11.672 14.753 -36.377 1.00 83.06 743 LEU A O 1
ATOM 5898 N N . VAL A 1 744 ? 11.195 14.135 -38.487 1.00 87.44 744 VAL A N 1
ATOM 5899 C CA . VAL A 1 744 ? 9.733 14.136 -38.301 1.00 87.44 744 VAL A CA 1
ATOM 5900 C C . VAL A 1 744 ? 9.328 13.129 -37.223 1.00 87.44 744 VAL A C 1
ATOM 5902 O O . VAL A 1 744 ? 8.569 13.464 -36.312 1.00 87.44 744 VAL A O 1
ATOM 5905 N N . ARG A 1 745 ? 9.902 11.922 -37.249 1.00 82.75 745 ARG A N 1
ATOM 5906 C CA . ARG A 1 745 ? 9.609 10.879 -36.258 1.00 82.75 745 ARG A CA 1
ATOM 5907 C C . ARG A 1 745 ? 10.060 11.257 -34.845 1.00 82.75 745 ARG A C 1
ATOM 5909 O O . ARG A 1 745 ? 9.348 10.981 -33.883 1.00 82.75 745 ARG A O 1
ATOM 5916 N N . VAL A 1 746 ? 11.195 11.943 -34.705 1.00 79.62 746 VAL A N 1
ATOM 5917 C CA . VAL A 1 746 ? 11.663 12.477 -33.412 1.00 79.62 746 VAL A CA 1
ATOM 5918 C C . VAL A 1 746 ? 10.707 13.542 -32.864 1.00 79.62 746 VAL A C 1
ATOM 5920 O O . VAL A 1 746 ? 10.439 13.567 -31.661 1.00 79.62 746 VAL A O 1
ATOM 5923 N N . VAL A 1 747 ? 10.167 14.416 -33.719 1.00 85.50 747 VAL A N 1
ATOM 5924 C CA . VAL A 1 747 ? 9.172 15.424 -33.309 1.00 85.50 747 VAL A CA 1
ATOM 5925 C C . VAL A 1 747 ? 7.869 14.761 -32.855 1.00 85.50 747 VAL A C 1
ATOM 5927 O O . VAL A 1 747 ? 7.319 15.141 -31.819 1.00 85.50 747 VAL A O 1
ATOM 5930 N N . GLU A 1 748 ? 7.409 13.737 -33.572 1.00 84.62 748 GLU A N 1
ATOM 5931 C CA . GLU A 1 748 ? 6.219 12.959 -33.213 1.00 84.62 748 GLU A CA 1
ATOM 5932 C C . GLU A 1 748 ? 6.384 12.262 -31.852 1.00 84.62 748 GLU A C 1
ATOM 5934 O O . GLU A 1 748 ? 5.531 12.399 -30.972 1.00 84.62 748 GLU A O 1
ATOM 5939 N N . LEU A 1 749 ? 7.523 11.599 -31.624 1.00 80.62 749 LEU A N 1
ATOM 5940 C CA . LEU A 1 749 ? 7.830 10.945 -30.348 1.00 80.62 749 LEU A CA 1
ATOM 5941 C C . LEU A 1 749 ? 7.893 11.944 -29.184 1.00 80.62 749 LEU A C 1
ATOM 5943 O O . LEU A 1 749 ? 7.373 11.662 -28.104 1.00 80.62 749 LEU A O 1
ATOM 5947 N N . LYS A 1 750 ? 8.455 13.142 -29.398 1.00 80.25 750 LYS A N 1
ATOM 5948 C CA . LYS A 1 750 ? 8.432 14.216 -28.388 1.00 80.25 750 LYS A CA 1
ATOM 5949 C C . LYS A 1 750 ? 7.009 14.663 -28.049 1.00 80.25 750 LYS A C 1
ATOM 5951 O O . LYS A 1 750 ? 6.717 14.918 -26.882 1.00 80.25 750 LYS A O 1
ATOM 5956 N N . SER A 1 751 ? 6.122 14.741 -29.041 1.00 84.69 751 SER A N 1
ATOM 5957 C CA . SER A 1 751 ? 4.713 15.082 -28.815 1.00 84.69 751 SER A CA 1
ATOM 5958 C C . SER A 1 751 ? 3.999 14.010 -27.985 1.00 84.69 751 SER A C 1
ATOM 5960 O O . SER A 1 751 ? 3.332 14.335 -27.001 1.00 84.69 751 SER A O 1
ATOM 5962 N N . GLN A 1 752 ? 4.200 12.731 -28.317 1.00 80.69 752 GLN A N 1
ATOM 5963 C CA . GLN A 1 752 ? 3.625 11.605 -27.574 1.00 80.69 752 GLN A CA 1
ATOM 5964 C C . GLN A 1 752 ? 4.129 11.551 -26.126 1.00 80.69 752 GLN A C 1
ATOM 5966 O O . GLN A 1 752 ? 3.340 11.335 -25.203 1.00 80.69 752 GLN A O 1
ATOM 5971 N N . LEU A 1 753 ? 5.421 11.817 -25.908 1.00 76.88 753 LEU A N 1
ATOM 5972 C CA . LEU A 1 753 ? 6.003 11.879 -24.569 1.00 76.88 753 LEU A CA 1
ATOM 5973 C C . LEU A 1 753 ? 5.375 13.004 -23.731 1.00 76.88 753 LEU A C 1
ATOM 5975 O O . LEU A 1 753 ? 4.984 12.770 -22.589 1.00 76.88 753 LEU A O 1
ATOM 5979 N N . SER A 1 754 ? 5.184 14.191 -24.317 1.00 81.00 754 SER A N 1
ATOM 5980 C CA . SER A 1 754 ? 4.513 15.313 -23.644 1.00 81.00 754 SER A CA 1
ATOM 5981 C C . SER A 1 754 ? 3.071 14.973 -23.250 1.00 81.00 754 SER A C 1
ATOM 5983 O O . SER A 1 754 ? 2.645 15.282 -22.139 1.00 81.00 754 SER A O 1
ATOM 5985 N N . GLN A 1 755 ? 2.318 14.304 -24.129 1.00 77.81 755 GLN A N 1
ATOM 5986 C CA . GLN A 1 755 ? 0.941 13.890 -23.833 1.00 77.81 755 GLN A CA 1
ATOM 5987 C C . GLN A 1 755 ? 0.882 12.843 -22.709 1.00 77.81 755 GLN A C 1
ATOM 5989 O O . GLN A 1 755 ? 0.002 12.903 -21.847 1.00 77.81 755 GLN A O 1
ATOM 5994 N N . SER A 1 756 ? 1.836 11.908 -22.685 1.00 77.00 756 SER A N 1
ATOM 5995 C CA . SER A 1 756 ? 1.974 10.901 -21.624 1.00 77.00 756 SER A CA 1
ATOM 5996 C C . SER A 1 756 ? 2.297 11.532 -20.263 1.00 77.00 756 SER A C 1
ATOM 5998 O O . SER A 1 756 ? 1.698 11.171 -19.242 1.00 77.00 756 SER A O 1
ATOM 6000 N N . GLU A 1 757 ? 3.190 12.526 -20.236 1.00 78.94 757 GLU A N 1
ATOM 6001 C CA . GLU A 1 757 ? 3.501 13.272 -19.016 1.00 78.94 757 GLU A CA 1
ATOM 6002 C C . GLU A 1 757 ? 2.274 13.995 -18.451 1.00 78.94 757 GLU A C 1
ATOM 6004 O O . GLU A 1 757 ? 2.022 13.939 -17.246 1.00 78.94 757 GLU A O 1
ATOM 6009 N N . ASP A 1 758 ? 1.496 14.664 -19.300 1.00 79.25 758 ASP A N 1
ATOM 6010 C CA . ASP A 1 758 ? 0.326 15.427 -18.860 1.00 79.25 758 ASP A CA 1
ATOM 6011 C C . ASP A 1 758 ? -0.817 14.518 -18.383 1.00 79.25 758 ASP A C 1
ATOM 6013 O O . ASP A 1 758 ? -1.496 14.822 -17.390 1.00 79.25 758 ASP A O 1
ATOM 6017 N N . ALA A 1 759 ? -0.981 13.350 -19.013 1.00 76.44 759 ALA A N 1
ATOM 6018 C CA . ALA A 1 759 ? -1.885 12.307 -18.538 1.00 76.44 759 ALA A CA 1
ATOM 6019 C C . ALA A 1 759 ? -1.459 11.780 -17.155 1.00 76.44 759 ALA A C 1
ATOM 6021 O O . ALA A 1 759 ? -2.288 11.672 -16.246 1.00 76.44 759 ALA A O 1
ATOM 6022 N N . SER A 1 760 ? -0.161 11.535 -16.960 1.00 74.25 760 SER A N 1
ATOM 6023 C CA . SER A 1 760 ? 0.398 11.064 -15.686 1.00 74.25 760 SER A CA 1
ATOM 6024 C C . SER A 1 760 ? 0.252 12.113 -14.577 1.00 74.25 760 SER A C 1
ATOM 6026 O O . SER A 1 760 ? -0.215 11.800 -13.479 1.00 74.25 760 SER A O 1
ATOM 6028 N N . LYS A 1 761 ? 0.542 13.391 -14.865 1.00 79.06 761 LYS A N 1
ATOM 6029 C CA . LYS A 1 761 ? 0.327 14.518 -13.935 1.00 79.06 761 LYS A CA 1
ATOM 6030 C C . LYS A 1 761 ? -1.143 14.628 -13.517 1.00 79.06 761 LYS A C 1
ATOM 6032 O O . LYS A 1 761 ? -1.430 14.834 -12.336 1.00 79.06 761 LYS A O 1
ATOM 6037 N N . SER A 1 762 ? -2.073 14.429 -14.452 1.00 76.25 762 SER A N 1
ATOM 6038 C CA . SER A 1 762 ? -3.515 14.453 -14.176 1.00 76.25 762 SER A CA 1
ATOM 6039 C C . SER A 1 762 ? -3.961 13.293 -13.278 1.00 76.25 762 SER A C 1
ATOM 6041 O O . SER A 1 762 ? -4.730 13.504 -12.337 1.00 76.25 762 SER A O 1
ATOM 6043 N N . GLN A 1 763 ? -3.442 12.081 -13.499 1.00 75.88 763 GLN A N 1
ATOM 6044 C CA . GLN A 1 763 ? -3.720 10.922 -12.640 1.00 75.88 763 GLN A CA 1
ATOM 6045 C C . GLN A 1 763 ? -3.156 11.103 -11.224 1.00 75.88 763 GLN A C 1
ATOM 6047 O O . GLN A 1 763 ? -3.847 10.817 -10.244 1.00 75.88 763 GLN A O 1
ATOM 6052 N N . ILE A 1 764 ? -1.941 11.648 -11.101 1.00 74.25 764 ILE A N 1
ATOM 6053 C CA . ILE A 1 764 ? -1.327 11.976 -9.806 1.00 74.25 764 ILE A CA 1
ATOM 6054 C C . ILE A 1 764 ? -2.165 13.021 -9.060 1.00 74.25 764 ILE A C 1
ATOM 6056 O O . ILE A 1 764 ? -2.394 12.886 -7.856 1.00 74.25 764 ILE A O 1
ATOM 6060 N N . LEU A 1 765 ? -2.665 14.045 -9.758 1.00 80.31 765 LEU A N 1
ATOM 6061 C CA . LEU A 1 765 ? -3.522 15.068 -9.161 1.00 80.31 765 LEU A CA 1
ATOM 6062 C C . LEU A 1 765 ? -4.852 14.474 -8.664 1.00 80.31 765 LEU A C 1
ATOM 6064 O O . LEU A 1 765 ? -5.271 14.761 -7.543 1.00 80.31 765 LEU A O 1
ATOM 6068 N N . ALA A 1 766 ? -5.479 13.596 -9.452 1.00 75.06 766 ALA A N 1
ATOM 6069 C CA . ALA A 1 766 ? -6.703 12.899 -9.060 1.00 75.06 766 ALA A CA 1
ATOM 6070 C C . ALA A 1 766 ? -6.487 11.998 -7.830 1.00 75.06 766 ALA A C 1
ATOM 6072 O O . ALA A 1 766 ? -7.284 12.026 -6.889 1.00 75.06 766 ALA A O 1
ATOM 6073 N N . ALA A 1 767 ? -5.378 11.252 -7.790 1.00 70.25 767 ALA A N 1
ATOM 6074 C CA . ALA A 1 767 ? -5.006 10.433 -6.638 1.00 70.25 767 ALA A CA 1
ATOM 6075 C C . ALA A 1 767 ? -4.749 11.289 -5.386 1.00 70.25 767 ALA A C 1
ATOM 6077 O O . ALA A 1 767 ? -5.202 10.949 -4.293 1.00 70.25 767 ALA A O 1
ATOM 6078 N N . LYS A 1 768 ? -4.078 12.438 -5.541 1.00 77.69 768 LYS A N 1
ATOM 6079 C CA . LYS A 1 768 ? -3.817 13.382 -4.447 1.00 77.69 768 LYS A CA 1
ATOM 6080 C C . LYS A 1 768 ? -5.109 13.944 -3.852 1.00 77.69 768 LYS A C 1
ATOM 6082 O O . LYS A 1 768 ? -5.222 14.010 -2.629 1.00 77.69 768 LYS A O 1
ATOM 6087 N N . ASN A 1 769 ? -6.080 14.296 -4.694 1.00 79.44 769 ASN A N 1
ATOM 6088 C CA . ASN A 1 769 ? -7.387 14.772 -4.239 1.00 79.44 769 ASN A CA 1
ATOM 6089 C C . ASN A 1 769 ? -8.136 13.677 -3.470 1.00 79.44 769 ASN A C 1
ATOM 6091 O O . ASN A 1 769 ? -8.578 13.917 -2.353 1.00 79.44 769 ASN A O 1
ATOM 6095 N N . ARG A 1 770 ? -8.143 12.437 -3.978 1.00 81.44 770 ARG A N 1
ATOM 6096 C CA . ARG A 1 770 ? -8.764 11.294 -3.288 1.00 81.44 770 ARG A CA 1
ATOM 6097 C C . ARG A 1 770 ? -8.155 11.021 -1.907 1.00 81.44 770 ARG A C 1
ATOM 6099 O O . ARG A 1 770 ? -8.871 10.702 -0.964 1.00 81.44 770 ARG A O 1
ATOM 6106 N N . VAL A 1 771 ? -6.835 11.157 -1.769 1.00 74.44 771 VAL A N 1
ATOM 6107 C CA . VAL A 1 771 ? -6.151 11.038 -0.468 1.00 74.44 771 VAL A CA 1
ATOM 6108 C C . VAL A 1 771 ? -6.544 12.175 0.483 1.00 74.44 771 VAL A C 1
ATOM 6110 O O . VAL A 1 771 ? -6.606 11.956 1.694 1.00 74.44 771 VAL A O 1
ATOM 6113 N N . SER A 1 772 ? -6.808 13.375 -0.038 1.00 79.25 772 SER A N 1
ATOM 6114 C CA . SER A 1 772 ? -7.325 14.494 0.757 1.00 79.25 772 SER A CA 1
ATOM 6115 C C . SER A 1 772 ? -8.726 14.193 1.288 1.00 79.25 772 SER A C 1
ATOM 6117 O O . SER A 1 772 ? -8.939 14.289 2.493 1.00 79.25 772 SER A O 1
ATOM 6119 N N . ASP A 1 773 ? -9.630 13.730 0.423 1.00 79.62 773 ASP A N 1
ATOM 6120 C CA . ASP A 1 773 ? -11.008 13.387 0.797 1.00 79.62 773 ASP A CA 1
ATOM 6121 C C . ASP A 1 773 ? -11.036 12.291 1.879 1.00 79.62 773 ASP A C 1
ATOM 6123 O O . ASP A 1 773 ? -11.702 12.424 2.906 1.00 79.62 773 ASP A O 1
ATOM 6127 N N . LEU A 1 774 ? -10.224 11.238 1.712 1.00 76.88 774 LEU A N 1
ATOM 6128 C CA . LEU A 1 774 ? -10.098 10.163 2.704 1.00 76.88 774 LEU A CA 1
ATOM 6129 C C . LEU A 1 774 ? -9.534 10.660 4.044 1.00 76.88 774 LEU A C 1
ATOM 6131 O O . LEU A 1 774 ? -9.913 10.157 5.102 1.00 76.88 774 LEU A O 1
ATOM 6135 N N . ARG A 1 775 ? -8.632 11.652 4.037 1.00 77.44 775 ARG A N 1
ATOM 6136 C CA . ARG A 1 775 ? -8.140 12.265 5.283 1.00 77.44 775 ARG A CA 1
ATOM 6137 C C . ARG A 1 775 ? -9.237 13.025 6.014 1.00 77.44 775 ARG A C 1
ATOM 6139 O O . ARG A 1 775 ? -9.285 12.941 7.240 1.00 77.44 775 ARG A O 1
ATOM 6146 N N . GLU A 1 776 ? -10.082 13.753 5.292 1.00 81.62 776 GLU A N 1
ATOM 6147 C CA . GLU A 1 776 ? -11.217 14.468 5.881 1.00 81.62 776 GLU A CA 1
ATOM 6148 C C . GLU A 1 776 ? -12.247 13.491 6.465 1.00 81.62 776 GLU A C 1
ATOM 6150 O O . GLU A 1 776 ? -12.710 13.688 7.589 1.00 81.62 776 GLU A O 1
ATOM 6155 N N . GLU A 1 777 ? -12.522 12.379 5.778 1.00 81.50 777 GLU A N 1
ATOM 6156 C CA . GLU A 1 777 ? -13.410 11.324 6.281 1.00 81.50 777 GLU A CA 1
ATOM 6157 C C . GLU A 1 777 ? -12.860 10.668 7.561 1.00 81.50 777 GLU A C 1
ATOM 6159 O O . GLU A 1 777 ? -13.568 10.553 8.564 1.00 81.50 777 GLU A O 1
ATOM 6164 N N . VAL A 1 778 ? -11.569 10.313 7.585 1.00 74.62 778 VAL A N 1
ATOM 6165 C CA . VAL A 1 778 ? -10.907 9.770 8.787 1.00 74.62 778 VAL A CA 1
ATOM 6166 C C . VAL A 1 778 ? -10.933 10.773 9.943 1.00 74.62 778 VAL A C 1
ATOM 6168 O O . VAL A 1 778 ? -11.114 10.382 11.099 1.00 74.62 778 VAL A O 1
ATOM 6171 N N . GLN A 1 779 ? -10.763 12.064 9.657 1.00 81.31 779 GLN A N 1
ATOM 6172 C CA . GLN A 1 779 ? -10.834 13.115 10.668 1.00 81.31 779 GLN A CA 1
ATOM 6173 C C . GLN A 1 779 ? -12.251 13.239 11.250 1.00 81.31 779 GLN A C 1
ATOM 6175 O O . GLN A 1 779 ? -12.402 13.265 12.472 1.00 81.31 779 GLN A O 1
ATOM 6180 N N . SER A 1 780 ? -13.283 13.212 10.404 1.00 79.62 780 SER A N 1
ATOM 6181 C CA . SER A 1 780 ? -14.686 13.204 10.838 1.00 79.62 780 SER A CA 1
ATOM 6182 C C . SER A 1 780 ? -15.012 11.989 11.717 1.00 79.62 780 SER A C 1
ATOM 6184 O O . SER A 1 780 ? -15.619 12.126 12.783 1.00 79.62 780 SER A O 1
ATOM 6186 N N . LEU A 1 781 ? -14.537 10.797 11.337 1.00 76.19 781 LEU A N 1
ATOM 6187 C CA . LEU A 1 781 ? -14.714 9.579 12.132 1.00 76.19 781 LEU A CA 1
ATOM 6188 C C . LEU A 1 781 ? -14.017 9.668 13.497 1.00 76.19 781 LEU A C 1
ATOM 6190 O O . LEU A 1 781 ? -14.586 9.235 14.500 1.00 76.19 781 LEU A O 1
ATOM 6194 N N . ARG A 1 782 ? -12.819 10.265 13.568 1.00 76.75 782 ARG A N 1
ATOM 6195 C CA . ARG A 1 782 ? -12.117 10.503 14.843 1.00 76.75 782 ARG A CA 1
ATOM 6196 C C . ARG A 1 782 ? -12.876 11.458 15.754 1.00 76.75 782 ARG A C 1
ATOM 6198 O O . ARG A 1 782 ? -12.949 11.214 16.955 1.00 76.75 782 ARG A O 1
ATOM 6205 N N . GLU A 1 783 ? -13.446 12.521 15.201 1.00 80.25 783 GLU A N 1
ATOM 6206 C CA . GLU A 1 783 ? -14.261 13.469 15.965 1.00 80.25 783 GLU A CA 1
ATOM 6207 C C . GLU A 1 783 ? -15.536 12.801 16.498 1.00 80.25 783 GLU A C 1
ATOM 6209 O O . GLU A 1 783 ? -15.873 12.962 17.674 1.00 80.25 783 GLU A O 1
ATOM 6214 N N . SER A 1 784 ? -16.185 11.959 15.686 1.00 78.00 784 SER A N 1
ATOM 6215 C CA . SER A 1 784 ? -17.327 11.149 16.122 1.00 78.00 784 SER A CA 1
ATOM 6216 C C . SER A 1 784 ? -16.947 10.158 17.228 1.00 78.00 784 SER A C 1
ATOM 6218 O O . SER A 1 784 ? -17.683 10.021 18.207 1.00 78.00 784 SER A O 1
ATOM 6220 N N . LEU A 1 785 ? -15.796 9.486 17.111 1.00 73.19 785 LEU A N 1
ATOM 6221 C CA . LEU A 1 785 ? -15.282 8.575 18.137 1.00 73.19 785 LEU A CA 1
ATOM 6222 C C . LEU A 1 785 ? -15.027 9.319 19.455 1.00 73.19 785 LEU A C 1
ATOM 6224 O O . LEU A 1 785 ? -15.489 8.876 20.504 1.00 73.19 785 LEU A O 1
ATOM 6228 N N . GLY A 1 786 ? -14.391 10.493 19.393 1.00 76.25 786 GLY A N 1
ATOM 6229 C CA . GLY A 1 786 ? -14.170 11.346 20.563 1.00 76.25 786 GLY A CA 1
ATOM 6230 C C . GLY A 1 786 ? -15.476 11.775 21.247 1.00 76.25 786 GLY A C 1
ATOM 6231 O O . GLY A 1 786 ? -15.561 11.782 22.476 1.00 76.25 786 GLY A O 1
ATOM 6232 N N . GLY A 1 787 ? -16.529 12.059 20.472 1.00 76.25 787 GLY A N 1
ATOM 6233 C CA . GLY A 1 787 ? -17.867 12.344 21.005 1.00 76.25 787 GLY A CA 1
ATOM 6234 C C . GLY A 1 787 ? -18.508 11.150 21.728 1.00 76.25 787 GLY A C 1
ATOM 6235 O O . GLY A 1 787 ? -19.118 11.311 22.794 1.00 76.25 787 GLY A O 1
ATOM 6236 N N . MET A 1 788 ? -18.336 9.937 21.196 1.00 72.69 788 MET A N 1
ATOM 6237 C CA . MET A 1 788 ? -18.814 8.707 21.839 1.00 72.69 788 MET A CA 1
ATOM 6238 C C . MET A 1 788 ? -18.030 8.387 23.118 1.00 72.69 788 MET A C 1
ATOM 6240 O O . MET A 1 788 ? -18.629 8.031 24.135 1.00 72.69 788 MET A O 1
ATOM 6244 N N . GLU A 1 789 ? -16.710 8.573 23.115 1.00 69.81 789 GLU A N 1
ATOM 6245 C CA . GLU A 1 789 ? -15.866 8.385 24.301 1.00 69.81 789 GLU A CA 1
ATOM 6246 C C . GLU A 1 789 ? -16.223 9.364 25.426 1.00 69.81 789 GLU A C 1
ATOM 6248 O O . GLU A 1 789 ? -16.307 8.963 26.592 1.00 69.81 789 GLU A O 1
ATOM 6253 N N . ALA A 1 790 ? -16.512 10.625 25.088 1.00 69.44 790 ALA A N 1
ATOM 6254 C CA . ALA A 1 790 ? -17.003 11.613 26.044 1.00 69.44 790 ALA A CA 1
ATOM 6255 C C . ALA A 1 790 ? -18.348 11.185 26.663 1.00 69.44 790 ALA A C 1
ATOM 6257 O O . ALA A 1 790 ? -18.492 11.183 27.890 1.00 69.44 790 ALA A O 1
ATOM 6258 N N . SER A 1 791 ? -19.294 10.720 25.837 1.00 71.81 791 SER A N 1
ATOM 6259 C CA . SER A 1 791 ? -20.584 10.190 26.312 1.00 71.81 791 SER A CA 1
ATOM 6260 C C . SER A 1 791 ? -20.411 8.965 27.217 1.00 71.81 791 SER A C 1
ATOM 6262 O O . SER A 1 791 ? -21.070 8.854 28.255 1.00 71.81 791 SER A O 1
ATOM 6264 N N . ARG A 1 792 ? -19.468 8.071 26.890 1.00 73.62 792 ARG A N 1
ATOM 6265 C CA . ARG A 1 792 ? -19.105 6.927 27.741 1.00 73.62 792 ARG A CA 1
ATOM 6266 C C . ARG A 1 792 ? -18.549 7.382 29.091 1.00 73.62 792 ARG A C 1
ATOM 6268 O O . ARG A 1 792 ? -18.880 6.797 30.124 1.00 73.62 792 ARG A O 1
ATOM 6275 N N . GLY A 1 793 ? -17.727 8.430 29.096 1.00 70.94 793 GLY A N 1
ATOM 6276 C CA . GLY A 1 793 ? -17.202 9.053 30.310 1.00 70.94 793 GLY A CA 1
ATOM 6277 C C . GLY A 1 793 ? -18.308 9.576 31.229 1.00 70.94 793 GLY A C 1
ATOM 6278 O O . GLY A 1 793 ? -18.283 9.322 32.435 1.00 70.94 793 GLY A O 1
ATOM 6279 N N . ASP A 1 794 ? -19.316 10.243 30.672 1.00 73.69 794 ASP A N 1
ATOM 6280 C CA . ASP A 1 794 ? -20.436 10.776 31.451 1.00 73.69 794 ASP A CA 1
ATOM 6281 C C . ASP A 1 794 ? -21.391 9.686 31.955 1.00 73.69 794 ASP A C 1
ATOM 6283 O O . ASP A 1 794 ? -21.842 9.749 33.104 1.00 73.69 794 ASP A O 1
ATOM 6287 N N . LEU A 1 795 ? -21.626 8.629 31.170 1.00 73.06 795 LEU A N 1
ATOM 6288 C CA . LEU A 1 795 ? -22.339 7.435 31.639 1.00 73.06 795 LEU A CA 1
ATOM 6289 C C . LEU A 1 795 ? -21.607 6.762 32.807 1.00 73.06 795 LEU A C 1
ATOM 6291 O O . LEU A 1 795 ? -22.237 6.390 33.798 1.00 73.06 795 LEU A O 1
ATOM 6295 N N . LYS A 1 796 ? -20.272 6.674 32.749 1.00 74.12 796 LYS A N 1
ATOM 6296 C CA . LYS A 1 796 ? -19.457 6.121 33.841 1.00 74.12 796 LYS A CA 1
ATOM 6297 C C . LYS A 1 796 ? -19.579 6.959 35.118 1.00 74.12 796 LYS A C 1
ATOM 6299 O O . LYS A 1 796 ? -19.755 6.396 36.195 1.00 74.12 796 LYS A O 1
ATOM 6304 N N . LYS A 1 797 ? -19.565 8.295 35.014 1.00 75.81 797 LYS A N 1
ATOM 6305 C CA . LYS A 1 797 ? -19.796 9.191 36.166 1.00 75.81 797 LYS A CA 1
ATOM 6306 C C . LYS A 1 797 ? -21.191 9.005 36.770 1.00 75.81 797 LYS A C 1
ATOM 6308 O O . LYS A 1 797 ? -21.318 8.961 37.991 1.00 75.81 797 LYS A O 1
ATOM 6313 N N . ARG A 1 798 ? -22.232 8.868 35.936 1.00 74.56 798 ARG A N 1
ATOM 6314 C CA . ARG A 1 798 ? -23.607 8.602 36.400 1.00 74.56 798 ARG A CA 1
ATOM 6315 C C . ARG A 1 798 ? -23.723 7.253 37.112 1.00 74.56 798 ARG A C 1
ATOM 6317 O O . ARG A 1 798 ? -24.367 7.191 38.155 1.00 74.56 798 ARG A O 1
ATOM 6324 N N . ALA A 1 799 ? -23.064 6.213 36.601 1.00 69.56 799 ALA A N 1
ATOM 6325 C CA . ALA A 1 799 ? -23.019 4.902 37.246 1.00 69.56 799 ALA A CA 1
ATOM 6326 C C . ALA A 1 799 ? -22.349 4.967 38.632 1.00 69.56 799 ALA A C 1
ATOM 6328 O O . ALA A 1 799 ? -22.933 4.504 39.605 1.00 69.56 799 ALA A O 1
ATOM 6329 N N . ILE A 1 800 ? -21.195 5.639 38.744 1.00 73.69 800 ILE A N 1
ATOM 6330 C CA . ILE A 1 800 ? -20.494 5.840 40.029 1.00 73.69 800 ILE A CA 1
ATOM 6331 C C . ILE A 1 800 ? -21.369 6.616 41.026 1.00 73.69 800 ILE A C 1
ATOM 6333 O O . ILE A 1 800 ? -21.397 6.313 42.217 1.00 73.69 800 ILE A O 1
ATOM 6337 N N . PHE A 1 801 ? -22.102 7.630 40.558 1.00 74.62 801 PHE A N 1
ATOM 6338 C CA . PHE A 1 801 ? -23.017 8.383 41.417 1.00 74.62 801 PHE A CA 1
ATOM 6339 C C . PHE A 1 801 ? -24.181 7.519 41.929 1.00 74.62 801 PHE A C 1
ATOM 6341 O O . PHE A 1 801 ? -24.550 7.615 43.100 1.00 74.62 801 PHE A O 1
ATOM 6348 N N . ALA A 1 802 ? -24.746 6.659 41.076 1.00 70.31 802 ALA A N 1
ATOM 6349 C CA . ALA A 1 802 ? -25.803 5.727 41.465 1.00 70.31 802 ALA A CA 1
ATOM 6350 C C . ALA A 1 802 ? -25.310 4.670 42.470 1.00 70.31 802 ALA A C 1
ATOM 6352 O O . ALA A 1 802 ? -26.028 4.349 43.417 1.00 70.31 802 ALA A O 1
ATOM 6353 N N . GLU A 1 803 ? -24.078 4.184 42.305 1.00 72.44 803 GLU A N 1
ATOM 6354 C CA . GLU A 1 803 ? -23.429 3.238 43.220 1.00 72.44 803 GLU A CA 1
ATOM 6355 C C . GLU A 1 803 ? -23.247 3.848 44.616 1.00 72.44 803 GLU A C 1
ATOM 6357 O O . GLU A 1 803 ? -23.762 3.302 45.589 1.00 72.44 803 GLU A O 1
ATOM 6362 N N . LYS A 1 804 ? -22.687 5.062 44.708 1.00 77.62 804 LYS A N 1
ATOM 6363 C CA . LYS A 1 804 ? -22.576 5.796 45.984 1.00 77.62 804 LYS A CA 1
ATOM 6364 C C . LYS A 1 804 ? -23.923 6.057 46.656 1.00 77.62 804 LYS A C 1
ATOM 6366 O O . LYS A 1 804 ? -24.022 6.074 47.882 1.00 77.62 804 LYS A O 1
ATOM 6371 N N . LYS A 1 805 ? -24.976 6.293 45.868 1.00 77.00 805 LYS A N 1
ATOM 6372 C CA . LYS A 1 805 ? -26.330 6.466 46.408 1.00 77.00 805 LYS A CA 1
ATOM 6373 C C . LYS A 1 805 ? -26.860 5.156 47.004 1.00 77.00 805 LYS A C 1
ATOM 6375 O O . LYS A 1 805 ? -27.483 5.212 48.060 1.00 77.00 805 LYS A O 1
ATOM 6380 N N . CYS A 1 806 ? -26.572 4.011 46.378 1.00 69.56 806 CYS A N 1
ATOM 6381 C CA . CYS A 1 806 ? -26.900 2.691 46.925 1.00 69.56 806 CYS A CA 1
ATOM 6382 C C . CYS A 1 806 ? -26.125 2.395 48.218 1.00 69.56 806 CYS A C 1
ATOM 6384 O O . CYS A 1 806 ? -26.736 1.975 49.195 1.00 69.56 806 CYS A O 1
ATOM 6386 N N . GLU A 1 807 ? -24.816 2.666 48.252 1.00 75.56 807 GLU A N 1
ATOM 6387 C CA . GLU A 1 807 ? -23.983 2.480 49.454 1.00 75.56 807 GLU A CA 1
ATOM 6388 C C . GLU A 1 807 ? -24.529 3.284 50.641 1.00 75.56 807 GLU A C 1
ATOM 6390 O O . GLU A 1 807 ? -24.627 2.781 51.759 1.00 75.56 807 GLU A O 1
ATOM 6395 N N . LYS A 1 808 ? -24.962 4.528 50.393 1.00 83.81 808 LYS A N 1
ATOM 6396 C CA . LYS A 1 808 ? -25.586 5.360 51.425 1.00 83.81 808 LYS A CA 1
ATOM 6397 C C . LYS A 1 808 ? -26.877 4.735 51.965 1.00 83.81 808 LYS A C 1
ATOM 6399 O O . LYS A 1 808 ? -27.057 4.682 53.178 1.00 83.81 808 LYS A O 1
ATOM 6404 N N . THR A 1 809 ? -27.764 4.263 51.087 1.00 76.56 809 THR A N 1
ATOM 6405 C CA . THR A 1 809 ? -29.020 3.623 51.517 1.00 76.56 809 THR A CA 1
ATOM 6406 C C . THR A 1 809 ? -28.781 2.309 52.261 1.00 76.56 809 THR A C 1
ATOM 6408 O O . THR A 1 809 ? -29.500 1.995 53.204 1.00 76.56 809 THR A O 1
ATOM 6411 N N . GLU A 1 810 ? -27.745 1.559 51.886 1.00 75.56 810 GLU A N 1
ATOM 6412 C CA . GLU A 1 810 ? -27.356 0.318 52.558 1.00 75.56 810 GLU A CA 1
ATOM 6413 C C . GLU A 1 810 ? -26.809 0.585 53.969 1.00 75.56 810 GLU A C 1
ATOM 6415 O O . GLU A 1 810 ? -27.188 -0.098 54.922 1.00 75.56 810 GLU A O 1
ATOM 6420 N N . ALA A 1 811 ? -26.011 1.644 54.138 1.00 75.75 811 ALA A N 1
ATOM 6421 C CA . ALA A 1 811 ? -25.560 2.095 55.452 1.00 75.75 811 ALA A CA 1
ATOM 6422 C C . ALA A 1 811 ? -26.730 2.554 56.346 1.00 75.75 811 ALA A C 1
ATOM 6424 O O . ALA A 1 811 ? -26.786 2.206 57.526 1.00 75.75 811 ALA A O 1
ATOM 6425 N N . GLU A 1 812 ? -27.699 3.293 55.792 1.00 80.81 812 GLU A N 1
ATOM 6426 C CA . GLU A 1 812 ? -28.916 3.701 56.514 1.00 80.81 812 GLU A CA 1
ATOM 6427 C C . GLU A 1 812 ? -29.738 2.480 56.982 1.00 80.81 812 GLU A C 1
ATOM 6429 O O . GLU A 1 812 ? -30.241 2.466 58.109 1.00 80.81 812 GLU A O 1
ATOM 6434 N N . LEU A 1 813 ? -29.805 1.415 56.175 1.00 75.69 813 LEU A N 1
ATOM 6435 C CA . LEU A 1 813 ? -30.453 0.149 56.543 1.00 75.69 813 LEU A CA 1
ATOM 6436 C C . LEU A 1 813 ? -29.713 -0.622 57.634 1.00 75.69 813 LEU A C 1
ATOM 6438 O O . LEU A 1 813 ? -30.357 -1.167 58.529 1.00 75.69 813 LEU A O 1
ATOM 6442 N N . GLN A 1 814 ? -28.380 -0.664 57.601 1.00 76.69 814 GLN A N 1
ATOM 6443 C CA . GLN A 1 814 ? -27.606 -1.294 58.675 1.00 76.69 814 GLN A CA 1
ATOM 6444 C C . GLN A 1 814 ? -27.846 -0.603 60.021 1.00 76.69 814 GLN A C 1
ATOM 6446 O O . GLN A 1 814 ? -28.030 -1.277 61.035 1.00 76.69 814 GLN A O 1
ATOM 6451 N N . ILE A 1 815 ? -27.922 0.731 60.032 1.00 79.69 815 ILE A N 1
ATOM 6452 C CA . ILE A 1 815 ? -28.250 1.504 61.238 1.00 79.69 815 ILE A CA 1
ATOM 6453 C C . ILE A 1 815 ? -29.678 1.189 61.717 1.00 79.69 815 ILE A C 1
ATOM 6455 O O . ILE A 1 815 ? -29.903 1.001 62.919 1.00 79.69 815 ILE A O 1
ATOM 6459 N N . ALA A 1 816 ? -30.641 1.090 60.795 1.00 75.69 816 ALA A N 1
ATOM 6460 C CA . ALA A 1 816 ? -32.022 0.721 61.113 1.00 75.69 816 ALA A CA 1
ATOM 6461 C C . ALA A 1 816 ? -32.132 -0.702 61.701 1.00 75.69 816 ALA A C 1
ATOM 6463 O O . ALA A 1 816 ? -32.833 -0.915 62.689 1.00 75.69 816 ALA A O 1
ATOM 6464 N N . ASN A 1 817 ? -31.388 -1.669 61.160 1.00 73.38 817 ASN A N 1
ATOM 6465 C CA . ASN A 1 817 ? -31.343 -3.030 61.702 1.00 73.38 817 ASN A CA 1
ATOM 6466 C C . ASN A 1 817 ? -30.687 -3.070 63.088 1.00 73.38 817 ASN A C 1
ATOM 6468 O O . ASN A 1 817 ? -31.225 -3.692 64.001 1.00 73.38 817 ASN A O 1
ATOM 6472 N N . GLY A 1 818 ? -29.582 -2.345 63.286 1.00 81.44 818 GLY A N 1
ATOM 6473 C CA . GLY A 1 818 ? -28.935 -2.251 64.597 1.00 81.44 818 GLY A CA 1
ATOM 6474 C C . GLY A 1 818 ? -29.850 -1.643 65.667 1.00 81.44 818 GLY A C 1
ATOM 6475 O O . GLY A 1 818 ? -29.886 -2.112 66.804 1.00 81.44 818 GLY A O 1
ATOM 6476 N N . THR A 1 819 ? -30.652 -0.637 65.309 1.00 81.50 819 THR A N 1
ATOM 6477 C CA . THR A 1 819 ? -31.657 -0.069 66.226 1.00 81.50 819 THR A CA 1
ATOM 6478 C C . THR A 1 819 ? -32.802 -1.039 66.514 1.00 81.50 819 THR A C 1
ATOM 6480 O O . THR A 1 819 ? -33.248 -1.114 67.662 1.00 81.50 819 THR A O 1
ATOM 6483 N N . LEU A 1 820 ? -33.236 -1.826 65.525 1.00 79.88 820 LEU A N 1
ATOM 6484 C CA . LEU A 1 820 ? -34.235 -2.878 65.719 1.00 79.88 820 LEU A CA 1
ATOM 6485 C C . LEU A 1 820 ? -33.746 -3.945 66.714 1.00 79.88 820 LEU A C 1
ATOM 6487 O O . LEU A 1 820 ? -34.464 -4.266 67.658 1.00 79.88 820 LEU A O 1
ATOM 6491 N N . GLU A 1 821 ? -32.506 -4.424 66.582 1.00 79.88 821 GLU A N 1
ATOM 6492 C CA . GLU A 1 821 ? -31.928 -5.407 67.511 1.00 79.88 821 GLU A CA 1
ATOM 6493 C C . GLU A 1 821 ? -31.860 -4.893 68.955 1.00 79.88 821 GLU A C 1
ATOM 6495 O O . GLU A 1 821 ? -32.101 -5.636 69.912 1.00 79.88 821 GLU A O 1
ATOM 6500 N N . VAL A 1 822 ? -31.519 -3.614 69.138 1.00 81.25 822 VAL A N 1
ATOM 6501 C CA . VAL A 1 822 ? -31.496 -2.981 70.464 1.00 81.25 822 VAL A CA 1
ATOM 6502 C C . VAL A 1 822 ? -32.903 -2.935 71.061 1.00 81.25 822 VAL A C 1
ATOM 6504 O O . VAL A 1 822 ? -33.078 -3.230 72.248 1.00 81.25 822 VAL A O 1
ATOM 6507 N N . LEU A 1 823 ? -33.913 -2.608 70.251 1.00 78.44 823 LEU A N 1
ATOM 6508 C CA . LEU A 1 823 ? -35.310 -2.628 70.679 1.00 78.44 823 LEU A CA 1
ATOM 6509 C C . LEU A 1 823 ? -35.772 -4.045 71.031 1.00 78.44 823 LEU A C 1
ATOM 6511 O O . LEU A 1 823 ? -36.376 -4.226 72.084 1.00 78.44 823 LEU A O 1
ATOM 6515 N N . GLU A 1 824 ? -35.439 -5.059 70.233 1.00 79.12 824 GLU A N 1
ATOM 6516 C CA . GLU A 1 824 ? -35.770 -6.459 70.530 1.00 79.12 824 GLU A CA 1
ATOM 6517 C C . GLU A 1 824 ? -35.157 -6.934 71.850 1.00 79.12 824 GLU A C 1
ATOM 6519 O O . GLU A 1 824 ? -35.849 -7.534 72.680 1.00 79.12 824 GLU A O 1
ATOM 6524 N N . ARG A 1 825 ? -33.875 -6.623 72.094 1.00 82.44 825 ARG A N 1
ATOM 6525 C CA . ARG A 1 825 ? -33.213 -6.927 73.372 1.00 82.44 825 ARG A CA 1
ATOM 6526 C C . ARG A 1 825 ? -33.916 -6.242 74.537 1.00 82.44 825 ARG A C 1
ATOM 6528 O O . ARG A 1 825 ? -34.163 -6.875 75.561 1.00 82.44 825 ARG A O 1
ATOM 6535 N N . ARG A 1 826 ? -34.284 -4.967 74.384 1.00 83.31 826 ARG A N 1
ATOM 6536 C CA . ARG A 1 826 ? -35.017 -4.224 75.415 1.00 83.31 826 ARG A CA 1
ATOM 6537 C C . ARG A 1 826 ? -36.388 -4.840 75.686 1.00 83.31 826 ARG A C 1
ATOM 6539 O O . ARG A 1 826 ? -36.751 -4.985 76.850 1.00 83.31 826 ARG A O 1
ATOM 6546 N N . THR A 1 827 ? -37.116 -5.246 74.650 1.00 81.50 827 THR A N 1
ATOM 6547 C CA . THR A 1 827 ? -38.420 -5.910 74.781 1.00 81.50 827 THR A CA 1
ATOM 6548 C C . THR A 1 827 ? -38.295 -7.250 75.499 1.00 81.50 827 THR A C 1
ATOM 6550 O O . THR A 1 827 ? -39.058 -7.499 76.427 1.00 81.50 827 THR A O 1
ATOM 6553 N N . LYS A 1 828 ? -37.285 -8.072 75.177 1.00 82.25 828 LYS A N 1
ATOM 6554 C CA . LYS A 1 828 ? -36.994 -9.316 75.918 1.00 82.25 828 LYS A CA 1
ATOM 6555 C C . LYS A 1 828 ? -36.713 -9.064 77.399 1.00 82.25 828 LYS A C 1
ATOM 6557 O O . LYS A 1 828 ? -37.232 -9.781 78.255 1.00 82.25 828 LYS A O 1
ATOM 6562 N N . THR A 1 829 ? -35.939 -8.026 77.714 1.00 83.38 829 THR A N 1
ATOM 6563 C CA . THR A 1 829 ? -35.679 -7.627 79.104 1.00 83.38 829 THR A CA 1
ATOM 6564 C C . THR A 1 829 ? -36.959 -7.183 79.812 1.00 83.38 829 THR A C 1
ATOM 6566 O O . THR A 1 829 ? -37.183 -7.573 80.954 1.00 83.38 829 THR A O 1
ATOM 6569 N N . MET A 1 830 ? -37.819 -6.404 79.146 1.00 80.00 830 MET A N 1
ATOM 6570 C CA . MET A 1 830 ? -39.109 -5.986 79.711 1.00 80.00 830 MET A CA 1
ATOM 6571 C C . MET A 1 830 ? -40.043 -7.178 79.948 1.00 80.00 830 MET A C 1
ATOM 6573 O O . MET A 1 830 ? -40.637 -7.258 81.017 1.00 80.00 830 MET A O 1
ATOM 6577 N N . LEU A 1 831 ? -40.121 -8.133 79.016 1.00 81.56 831 LEU A N 1
ATOM 6578 C CA . LEU A 1 831 ? -40.891 -9.370 79.196 1.00 81.56 831 LEU A CA 1
ATOM 6579 C C . LEU A 1 831 ? -40.381 -10.177 80.398 1.00 81.56 831 LEU A C 1
ATOM 6581 O O . LEU A 1 831 ? -41.162 -10.536 81.269 1.00 81.56 831 LEU A O 1
ATOM 6585 N N . SER A 1 832 ? -39.061 -10.332 80.533 1.00 81.31 832 SER A N 1
ATOM 6586 C CA . SER A 1 832 ? -38.462 -11.022 81.689 1.00 81.31 832 SER A CA 1
ATOM 6587 C C . SER A 1 832 ? -38.780 -10.325 83.023 1.00 81.31 832 SER A C 1
ATOM 6589 O O . SER A 1 832 ? -38.931 -10.969 84.061 1.00 81.31 832 SER A O 1
ATOM 6591 N N . GLN A 1 833 ? -38.877 -8.990 83.021 1.00 82.19 833 GLN A N 1
ATOM 6592 C CA . GLN A 1 833 ? -39.296 -8.223 84.197 1.00 82.19 833 GLN A CA 1
ATOM 6593 C C . GLN A 1 833 ? -40.783 -8.418 84.516 1.00 82.19 833 GLN A C 1
ATOM 6595 O O . GLN A 1 833 ? -41.133 -8.467 85.695 1.00 82.19 833 GLN A O 1
ATOM 6600 N N . ILE A 1 834 ? -41.639 -8.541 83.498 1.00 80.56 834 ILE A N 1
ATOM 6601 C CA . ILE A 1 834 ? -43.065 -8.842 83.665 1.00 80.56 834 ILE A CA 1
ATOM 6602 C C . ILE A 1 834 ? -43.236 -10.230 84.291 1.00 80.56 834 ILE A C 1
ATOM 6604 O O . ILE A 1 834 ? -43.878 -10.320 85.334 1.00 80.56 834 ILE A O 1
ATOM 6608 N N . ASP A 1 835 ? -42.567 -11.262 83.773 1.00 82.38 835 ASP A N 1
ATOM 6609 C CA . ASP A 1 835 ? -42.631 -12.630 84.320 1.00 82.38 835 ASP A CA 1
ATOM 6610 C C . ASP A 1 835 ? -42.211 -12.682 85.802 1.00 82.38 835 ASP A C 1
ATOM 6612 O O . ASP A 1 835 ? -42.810 -13.369 86.641 1.00 82.38 835 ASP A O 1
ATOM 6616 N N . LEU A 1 836 ? -41.185 -11.902 86.165 1.00 86.12 836 LEU A N 1
ATOM 6617 C CA . LEU A 1 836 ? -40.738 -11.769 87.550 1.00 86.12 836 LEU A CA 1
ATOM 6618 C C . LEU A 1 836 ? -41.792 -11.081 88.433 1.00 86.12 836 LEU A C 1
ATOM 6620 O O . LEU A 1 836 ? -41.975 -11.465 89.593 1.00 86.12 836 LEU A O 1
ATOM 6624 N N . LEU A 1 837 ? -42.464 -10.049 87.918 1.00 80.75 837 LEU A N 1
ATOM 6625 C CA . LEU A 1 837 ? -43.537 -9.355 88.630 1.00 80.75 837 LEU A CA 1
ATOM 6626 C C . LEU A 1 837 ? -44.768 -10.251 88.802 1.00 80.75 837 LEU A C 1
ATOM 6628 O O . LEU A 1 837 ? -45.330 -10.269 89.896 1.00 80.75 837 LEU A O 1
ATOM 6632 N N . GLU A 1 838 ? -45.139 -11.031 87.788 1.00 83.06 838 GLU A N 1
ATOM 6633 C CA . GLU A 1 838 ? -46.220 -12.020 87.866 1.00 83.06 838 GLU A CA 1
ATOM 6634 C C . GLU A 1 838 ? -45.914 -13.098 88.910 1.00 83.06 838 GLU A C 1
ATOM 6636 O O . GLU A 1 838 ? -46.733 -13.363 89.791 1.00 83.06 838 GLU A O 1
ATOM 6641 N N . SER A 1 839 ? -44.690 -13.632 88.914 1.00 83.50 839 SER A N 1
ATOM 6642 C CA . SER A 1 839 ? -44.241 -14.605 89.920 1.00 83.50 839 SER A CA 1
ATOM 6643 C C . SER A 1 839 ? -44.313 -14.044 91.348 1.00 83.50 839 SER A C 1
ATOM 6645 O O . SER A 1 839 ? -44.724 -14.726 92.297 1.00 83.50 839 SER A O 1
ATOM 6647 N N . ARG A 1 840 ? -43.941 -12.769 91.528 1.00 84.69 840 ARG A N 1
ATOM 6648 C CA . ARG A 1 840 ? -44.050 -12.072 92.820 1.00 84.69 840 ARG A CA 1
ATOM 6649 C C . ARG A 1 840 ? -45.502 -11.830 93.223 1.00 84.69 840 ARG A C 1
ATOM 6651 O O . ARG A 1 840 ? -45.812 -11.986 94.403 1.00 84.69 840 ARG A O 1
ATOM 6658 N N . ALA A 1 841 ? -46.372 -11.480 92.277 1.00 78.62 841 ALA A N 1
ATOM 6659 C CA . ALA A 1 841 ? -47.800 -11.294 92.516 1.00 78.62 841 ALA A CA 1
ATOM 6660 C C . ALA A 1 841 ? -48.462 -12.606 92.963 1.00 78.62 841 ALA A C 1
ATOM 6662 O O . ALA A 1 841 ? -49.091 -12.622 94.016 1.00 78.62 841 ALA A O 1
ATOM 6663 N N . LEU A 1 842 ? -48.200 -13.716 92.265 1.00 83.56 842 LEU A N 1
ATOM 6664 C CA . LEU A 1 842 ? -48.642 -15.065 92.650 1.00 83.56 842 LEU A CA 1
ATOM 6665 C C . LEU A 1 842 ? -48.169 -15.456 94.057 1.00 83.56 842 LEU A C 1
ATOM 6667 O O . LEU A 1 842 ? -48.904 -16.045 94.847 1.00 83.56 842 LEU A O 1
ATOM 6671 N N . THR A 1 843 ? -46.928 -15.116 94.407 1.00 84.81 843 THR A N 1
ATOM 6672 C CA . THR A 1 843 ? -46.398 -15.383 95.753 1.00 84.81 843 THR A CA 1
ATOM 6673 C C . THR A 1 843 ? -47.103 -14.534 96.816 1.00 84.81 843 THR A C 1
ATOM 6675 O O . THR A 1 843 ? -47.356 -15.011 97.924 1.00 84.81 843 THR A O 1
ATOM 6678 N N . ALA A 1 844 ? -47.412 -13.272 96.507 1.00 77.75 844 ALA A N 1
ATOM 6679 C CA . ALA A 1 844 ? -48.149 -12.386 97.402 1.00 77.75 844 ALA A CA 1
ATOM 6680 C C . ALA A 1 844 ? -49.602 -12.847 97.590 1.00 77.75 844 ALA A C 1
ATOM 6682 O O . ALA A 1 844 ? -50.093 -12.834 98.716 1.00 77.75 844 ALA A O 1
ATOM 6683 N N . GLU A 1 845 ? -50.247 -13.321 96.526 1.00 83.31 845 GLU A N 1
ATOM 6684 C CA . GLU A 1 845 ? -51.588 -13.906 96.554 1.00 83.31 845 GLU A CA 1
ATOM 6685 C C . GLU A 1 845 ? -51.633 -15.148 97.451 1.00 83.31 845 GLU A C 1
ATOM 6687 O O . GLU A 1 845 ? -52.410 -15.183 98.400 1.00 83.31 845 GLU A O 1
ATOM 6692 N N . LYS A 1 846 ? -50.697 -16.094 97.285 1.00 85.19 846 LYS A N 1
ATOM 6693 C CA . LYS A 1 846 ? -50.579 -17.264 98.178 1.00 85.19 846 LYS A CA 1
ATOM 6694 C C . LYS A 1 846 ? -50.376 -16.879 99.647 1.00 85.19 846 LYS A C 1
ATOM 6696 O O . LYS A 1 846 ? -50.920 -17.524 100.541 1.00 85.19 846 LYS A O 1
ATOM 6701 N N . LYS A 1 847 ? -49.591 -15.830 99.923 1.00 82.44 847 LYS A N 1
ATOM 6702 C CA . LYS A 1 847 ? -49.420 -15.310 101.293 1.00 82.44 847 LYS A CA 1
ATOM 6703 C C . LYS A 1 847 ? -50.710 -14.689 101.830 1.00 82.44 847 LYS A C 1
ATOM 6705 O O . LYS A 1 847 ? -51.036 -14.915 102.990 1.00 82.44 847 LYS A O 1
ATOM 6710 N N . SER A 1 848 ? -51.436 -13.947 100.997 1.00 80.00 848 SER A N 1
ATOM 6711 C CA . SER A 1 848 ? -52.746 -13.381 101.324 1.00 80.00 848 SER A CA 1
ATOM 6712 C C . SER A 1 848 ? -53.763 -14.478 101.644 1.00 80.00 848 SER A C 1
ATOM 6714 O O . SER A 1 848 ? -54.407 -14.416 102.686 1.00 80.00 848 SER A O 1
ATOM 6716 N N . GLU A 1 849 ? -53.856 -15.523 100.818 1.00 83.50 849 GLU A N 1
ATOM 6717 C CA . GLU A 1 849 ? -54.714 -16.687 101.075 1.00 83.50 849 GLU A CA 1
ATOM 6718 C C . GLU A 1 849 ? -54.352 -17.390 102.387 1.00 83.50 849 GLU A C 1
ATOM 6720 O O . GLU A 1 849 ? -55.234 -17.742 103.168 1.00 83.50 849 GLU A O 1
ATOM 6725 N N . ALA A 1 850 ? -53.057 -17.564 102.672 1.00 81.56 850 ALA A N 1
ATOM 6726 C CA . ALA A 1 850 ? -52.602 -18.135 103.937 1.00 81.56 850 ALA A CA 1
ATOM 6727 C C . ALA A 1 850 ? -53.009 -17.262 105.139 1.00 81.56 850 ALA A C 1
ATOM 6729 O O . ALA A 1 850 ? -53.474 -17.786 106.151 1.00 81.56 850 ALA A O 1
ATOM 6730 N N . SER A 1 851 ? -52.888 -15.935 105.026 1.00 81.94 851 SER A N 1
ATOM 6731 C CA . SER A 1 851 ? -53.377 -15.000 106.045 1.00 81.94 851 SER A CA 1
ATOM 6732 C C . SER A 1 851 ? -54.901 -15.036 106.192 1.00 81.94 851 SER A C 1
ATOM 6734 O O . SER A 1 851 ? -55.388 -14.996 107.317 1.00 81.94 851 SER A O 1
ATOM 6736 N N . ALA A 1 852 ? -55.654 -15.168 105.096 1.00 80.12 852 ALA A N 1
ATOM 6737 C CA . ALA A 1 852 ? -57.111 -15.294 105.124 1.00 80.12 852 ALA A CA 1
ATOM 6738 C C . ALA A 1 852 ? -57.558 -16.589 105.823 1.00 80.12 852 ALA A C 1
ATOM 6740 O O . ALA A 1 852 ? -58.460 -16.555 106.654 1.00 80.12 852 ALA A O 1
ATOM 6741 N N . ARG A 1 853 ? -56.876 -17.717 105.572 1.00 82.12 853 ARG A N 1
ATOM 6742 C CA . ARG A 1 853 ? -57.112 -18.978 106.301 1.00 82.12 853 ARG A CA 1
ATOM 6743 C C . ARG A 1 853 ? -56.816 -18.840 107.791 1.00 82.12 853 ARG A C 1
ATOM 6745 O O . ARG A 1 853 ? -57.597 -19.308 108.606 1.00 82.12 853 ARG A O 1
ATOM 6752 N N . HIS A 1 854 ? -55.719 -18.173 108.147 1.00 83.31 854 HIS A N 1
ATOM 6753 C CA . HIS A 1 854 ? -55.383 -17.920 109.548 1.00 83.31 854 HIS A CA 1
ATOM 6754 C C . HIS A 1 854 ? -56.406 -16.997 110.231 1.00 83.31 854 HIS A C 1
ATOM 6756 O O . HIS A 1 854 ? -56.692 -17.167 111.412 1.00 83.31 854 HIS A O 1
ATOM 6762 N N . LEU A 1 855 ? -56.963 -16.016 109.514 1.00 80.50 855 LEU A N 1
ATOM 6763 C CA . LEU A 1 855 ? -58.052 -15.183 110.030 1.00 80.50 855 LEU A CA 1
ATOM 6764 C C . LEU A 1 855 ? -59.330 -15.998 110.235 1.00 80.50 855 LEU A C 1
ATOM 6766 O O . LEU A 1 855 ? -59.913 -15.911 111.306 1.00 80.50 855 LEU A O 1
ATOM 6770 N N . SER A 1 856 ? -59.704 -16.843 109.273 1.00 82.25 856 SER A N 1
ATOM 6771 C CA . SER A 1 856 ? -60.861 -17.736 109.402 1.00 82.25 856 SER A CA 1
ATOM 6772 C C . SER A 1 856 ? -60.717 -18.719 110.575 1.00 82.25 856 SER A C 1
ATOM 6774 O O . SER A 1 856 ? -61.674 -18.931 111.315 1.00 82.25 856 SER A O 1
ATOM 6776 N N . ASP A 1 857 ? -59.516 -19.262 110.812 1.00 84.31 857 ASP A N 1
ATOM 6777 C CA . ASP A 1 857 ? -59.228 -20.101 111.986 1.00 84.31 857 ASP A CA 1
ATOM 6778 C C . ASP A 1 857 ? -59.369 -19.318 113.302 1.00 84.31 857 ASP A C 1
ATOM 6780 O O . ASP A 1 857 ? -59.981 -19.791 114.260 1.00 84.31 857 ASP A O 1
ATOM 6784 N N . LEU A 1 858 ? -58.866 -18.079 113.349 1.00 83.88 858 LEU A N 1
ATOM 6785 C CA . LEU A 1 858 ? -59.045 -17.201 114.509 1.00 83.88 858 LEU A CA 1
ATOM 6786 C C . LEU A 1 858 ? -60.518 -16.847 114.748 1.00 83.88 858 LEU A C 1
ATOM 6788 O O . LEU A 1 858 ? -60.941 -16.836 115.901 1.00 83.88 858 LEU A O 1
ATOM 6792 N N . GLU A 1 859 ? -61.293 -16.587 113.694 1.00 82.88 859 GLU A N 1
ATOM 6793 C CA . GLU A 1 859 ? -62.738 -16.345 113.777 1.00 82.88 859 GLU A CA 1
ATOM 6794 C C . GLU A 1 859 ? -63.481 -17.578 114.308 1.00 82.88 859 GLU A C 1
ATOM 6796 O O . GLU A 1 859 ? -64.311 -17.447 115.206 1.00 82.88 859 GLU A O 1
ATOM 6801 N N . SER A 1 860 ? -63.133 -18.784 113.842 1.00 81.12 860 SER A N 1
ATOM 6802 C CA . SER A 1 860 ? -63.700 -20.038 114.360 1.00 81.12 860 SER A CA 1
ATOM 6803 C C . SER A 1 860 ? -63.367 -20.244 115.839 1.00 81.12 860 SER A C 1
ATOM 6805 O O . SER A 1 860 ? -64.239 -20.585 116.636 1.00 81.12 860 SER A O 1
ATOM 6807 N N . ARG A 1 861 ? -62.113 -19.996 116.237 1.00 83.38 861 ARG A N 1
ATOM 6808 C CA . ARG A 1 861 ? -61.690 -20.084 117.642 1.00 83.38 861 ARG A CA 1
ATOM 6809 C C . ARG A 1 861 ? -62.386 -19.043 118.512 1.00 83.38 861 ARG A C 1
ATOM 6811 O O . ARG A 1 861 ? -62.702 -19.335 119.662 1.00 83.38 861 ARG A O 1
ATOM 6818 N N . LEU A 1 862 ? -62.622 -17.843 117.981 1.00 80.75 862 LEU A N 1
ATOM 6819 C CA . LEU A 1 862 ? -63.375 -16.802 118.670 1.00 80.75 862 LEU A CA 1
ATOM 6820 C C . LEU A 1 862 ? -64.826 -17.252 118.896 1.00 80.75 862 LEU A C 1
ATOM 6822 O O . LEU A 1 862 ? -65.296 -17.194 120.031 1.00 80.75 862 LEU A O 1
ATOM 6826 N N . ALA A 1 863 ? -65.489 -17.789 117.868 1.00 81.25 863 ALA A N 1
ATOM 6827 C CA . ALA A 1 863 ? -66.842 -18.333 117.976 1.00 81.25 863 ALA A CA 1
ATOM 6828 C C . ALA A 1 863 ? -66.936 -19.460 119.026 1.00 81.25 863 ALA A C 1
ATOM 6830 O O . ALA A 1 863 ? -67.832 -19.438 119.870 1.00 81.25 863 ALA A O 1
ATOM 6831 N N . ASP A 1 864 ? -65.968 -20.383 119.058 1.00 79.81 864 ASP A N 1
ATOM 6832 C CA . ASP A 1 864 ? -65.879 -21.430 120.090 1.00 79.81 864 ASP A CA 1
ATOM 6833 C C . ASP A 1 864 ? -65.707 -20.848 121.501 1.00 79.81 864 ASP A C 1
ATOM 6835 O O . ASP A 1 864 ? -66.308 -21.331 122.467 1.00 79.81 864 ASP A O 1
ATOM 6839 N N . THR A 1 865 ? -64.890 -19.799 121.655 1.00 79.94 865 THR A N 1
ATOM 6840 C CA . THR A 1 865 ? -64.737 -19.131 122.956 1.00 79.94 865 THR A CA 1
ATOM 6841 C C . THR A 1 865 ? -66.008 -18.413 123.389 1.00 79.94 865 THR A C 1
ATOM 6843 O O . THR A 1 865 ? -66.368 -18.505 124.562 1.00 79.94 865 THR A O 1
ATOM 6846 N N . GLU A 1 866 ? -66.726 -17.761 122.472 1.00 79.81 866 GLU A N 1
ATOM 6847 C CA . GLU A 1 866 ? -68.024 -17.146 122.762 1.00 79.81 866 GLU A CA 1
ATOM 6848 C C . GLU A 1 866 ? -69.055 -18.193 123.197 1.00 79.81 866 GLU A C 1
ATOM 6850 O O . GLU A 1 866 ? -69.820 -17.955 124.134 1.00 79.81 866 GLU A O 1
ATOM 6855 N N . LEU A 1 867 ? -69.048 -19.373 122.571 1.00 79.31 867 LEU A N 1
ATOM 6856 C CA . LEU A 1 867 ? -69.947 -20.477 122.905 1.00 79.31 867 LEU A CA 1
ATOM 6857 C C . LEU A 1 867 ? -69.641 -21.048 124.298 1.00 79.31 867 LEU A C 1
ATOM 6859 O O . LEU A 1 867 ? -70.549 -21.159 125.120 1.00 79.31 867 LEU A O 1
ATOM 6863 N N . ARG A 1 868 ? -68.360 -21.260 124.635 1.00 76.00 868 ARG A N 1
ATOM 6864 C CA . ARG A 1 868 ? -67.934 -21.659 125.993 1.00 76.00 868 ARG A CA 1
ATOM 6865 C C . ARG A 1 868 ? -68.252 -20.616 127.063 1.00 76.00 868 ARG A C 1
ATOM 6867 O O . ARG A 1 868 ? -68.534 -20.971 128.205 1.00 76.00 868 ARG A O 1
ATOM 6874 N N . VAL A 1 869 ? -68.171 -19.325 126.733 1.00 75.25 869 VAL A N 1
ATOM 6875 C CA . VAL A 1 869 ? -68.562 -18.245 127.653 1.00 75.25 869 VAL A CA 1
ATOM 6876 C C . VAL A 1 869 ? -70.072 -18.271 127.888 1.00 75.25 869 VAL A C 1
ATOM 6878 O O . VAL A 1 869 ? -70.501 -18.118 129.032 1.00 75.25 869 VAL A O 1
ATOM 6881 N N . LYS A 1 870 ? -70.881 -18.525 126.851 1.00 76.44 870 LYS A N 1
ATOM 6882 C CA . LYS A 1 870 ? -72.332 -18.716 126.994 1.00 76.44 870 LYS A CA 1
ATOM 6883 C C . LYS A 1 870 ? -72.665 -19.957 127.827 1.00 76.44 870 LYS A C 1
ATOM 6885 O O . LYS A 1 870 ? -73.462 -19.832 128.749 1.00 76.44 870 LYS A O 1
ATOM 6890 N N . GLU A 1 871 ? -72.014 -21.097 127.591 1.00 74.69 871 GLU A N 1
ATOM 6891 C CA . GLU A 1 871 ? -72.190 -22.321 128.397 1.00 74.69 871 GLU A CA 1
ATOM 6892 C C . GLU A 1 871 ? -71.838 -22.089 129.871 1.00 74.69 871 GLU A C 1
ATOM 6894 O O . GLU A 1 871 ? -72.656 -22.352 130.747 1.00 74.69 871 GLU A O 1
ATOM 6899 N N . LYS A 1 872 ? -70.683 -21.474 130.164 1.00 73.06 872 LYS A N 1
ATOM 6900 C CA . LYS A 1 872 ? -70.315 -21.126 131.547 1.00 73.06 872 LYS A CA 1
ATOM 6901 C C . LYS A 1 872 ? -71.276 -20.127 132.187 1.00 73.06 872 LYS A C 1
ATOM 6903 O O . LYS A 1 872 ? -71.499 -20.189 133.389 1.00 73.06 872 LYS A O 1
ATOM 6908 N N . SER A 1 873 ? -71.842 -19.204 131.410 1.00 69.00 873 SER A N 1
ATOM 6909 C CA . SER A 1 873 ? -72.852 -18.264 131.912 1.00 69.00 873 SER A CA 1
ATOM 6910 C C . SER A 1 873 ? -74.158 -18.987 132.261 1.00 69.00 873 SER A C 1
ATOM 6912 O O . SER A 1 873 ? -74.789 -18.643 133.255 1.00 69.00 873 SER A O 1
ATOM 6914 N N . VAL A 1 874 ? -74.535 -20.019 131.499 1.00 67.19 874 VAL A N 1
ATOM 6915 C CA . VAL A 1 874 ? -75.679 -20.898 131.797 1.00 67.19 874 VAL A CA 1
ATOM 6916 C C . VAL A 1 874 ? -75.411 -21.776 133.024 1.00 67.19 874 VAL A C 1
ATOM 6918 O O . VAL A 1 874 ? -76.304 -21.920 133.857 1.00 67.19 874 VAL A O 1
ATOM 6921 N N . ASP A 1 875 ? -74.191 -22.285 133.207 1.00 63.03 875 ASP A N 1
ATOM 6922 C CA . ASP A 1 875 ? -73.805 -23.035 134.413 1.00 63.03 875 ASP A CA 1
ATOM 6923 C C . ASP A 1 875 ? -73.796 -22.150 135.669 1.00 63.03 875 ASP A C 1
ATOM 6925 O O . ASP A 1 875 ? -74.282 -22.560 136.723 1.00 63.03 875 ASP A O 1
ATOM 6929 N N . VAL A 1 876 ? -73.312 -20.906 135.564 1.00 62.81 876 VAL A N 1
ATOM 6930 C CA . VAL A 1 876 ? -73.345 -19.924 136.665 1.00 62.81 876 VAL A CA 1
ATOM 6931 C C . VAL A 1 876 ? -74.784 -19.515 136.999 1.00 62.81 876 VAL A C 1
ATOM 6933 O O . VAL A 1 876 ? -75.126 -19.385 138.177 1.00 62.81 876 VAL A O 1
ATOM 6936 N N . LEU A 1 877 ? -75.652 -19.364 135.993 1.00 58.34 877 LEU A N 1
ATOM 6937 C CA . LEU A 1 877 ? -77.084 -19.122 136.198 1.00 58.34 877 LEU A CA 1
ATOM 6938 C C . LEU A 1 877 ? -77.796 -20.348 136.796 1.00 58.34 877 LEU A C 1
ATOM 6940 O O . LEU A 1 877 ? -78.662 -20.196 137.652 1.00 58.34 877 LEU A O 1
ATOM 6944 N N . SER A 1 878 ? -77.386 -21.564 136.436 1.00 57.41 878 SER A N 1
ATOM 6945 C CA . SER A 1 878 ? -77.933 -22.799 137.013 1.00 57.41 878 SER A CA 1
ATOM 6946 C C . SER A 1 878 ? -77.487 -22.998 138.468 1.00 57.41 878 SER A C 1
ATOM 6948 O O . SER A 1 878 ? -78.304 -23.368 139.307 1.00 57.41 878 SER A O 1
ATOM 6950 N N . GLN A 1 879 ? -76.236 -22.656 138.807 1.00 55.59 879 GLN A N 1
ATOM 6951 C CA . GLN A 1 879 ? -75.732 -22.682 140.189 1.00 55.59 879 GLN A CA 1
ATOM 6952 C C . GLN A 1 879 ? -76.392 -21.631 141.094 1.00 55.59 879 GLN A C 1
ATOM 6954 O O . GLN A 1 879 ? -76.570 -21.880 142.288 1.00 55.59 879 GLN A O 1
ATOM 6959 N N . SER A 1 880 ? -76.796 -20.481 140.545 1.00 54.03 880 SER A N 1
ATOM 6960 C CA . SER A 1 880 ? -77.506 -19.443 141.306 1.00 54.03 880 SER A CA 1
ATOM 6961 C C . SER A 1 880 ? -78.991 -19.759 141.530 1.00 54.03 880 SER A C 1
ATOM 6963 O O . SER A 1 880 ? -79.549 -19.312 142.529 1.00 54.03 880 SER A O 1
ATOM 6965 N N . VAL A 1 881 ? -79.613 -20.603 140.698 1.00 53.84 881 VAL A N 1
ATOM 6966 C CA . VAL A 1 881 ? -80.980 -21.113 140.932 1.00 53.84 881 VAL A CA 1
ATOM 6967 C C . VAL A 1 881 ? -81.005 -22.227 141.993 1.00 53.84 881 VAL A C 1
ATOM 6969 O O . VAL A 1 881 ? -81.948 -22.300 142.775 1.00 53.84 881 VAL A O 1
ATOM 6972 N N . SER A 1 882 ? -79.944 -23.032 142.119 1.00 50.88 882 SER A N 1
ATOM 6973 C CA . SER A 1 882 ? -79.827 -24.072 143.160 1.00 50.88 882 SER A CA 1
ATOM 6974 C C . SER A 1 882 ? -79.484 -23.566 144.572 1.00 50.88 882 SER A C 1
ATOM 6976 O O . SER A 1 882 ? -79.448 -24.367 145.497 1.00 50.88 882 SER A O 1
ATOM 6978 N N . PHE A 1 883 ? -79.242 -22.264 144.765 1.00 47.94 883 PHE A N 1
ATOM 6979 C CA . PHE A 1 883 ? -79.018 -21.663 146.094 1.00 47.94 883 PHE A CA 1
ATOM 6980 C C . PHE A 1 883 ? -80.285 -20.984 146.666 1.00 47.94 883 PHE A C 1
ATOM 6982 O O . PHE A 1 883 ? -80.220 -20.308 147.690 1.00 47.94 883 PHE A O 1
ATOM 6989 N N . SER A 1 884 ? -81.438 -21.129 145.996 1.00 43.12 884 SER A N 1
ATOM 6990 C CA . SER A 1 884 ? -82.724 -20.521 146.388 1.00 43.12 884 SER A CA 1
ATOM 6991 C C . SER A 1 884 ? -83.884 -21.527 146.505 1.00 43.12 884 SER A C 1
ATOM 6993 O O . SER A 1 884 ? -85.053 -21.154 146.413 1.00 43.12 884 SER A O 1
ATOM 6995 N N . MET A 1 885 ? -83.555 -22.796 146.748 1.00 39.28 885 MET A N 1
ATOM 6996 C CA . MET A 1 885 ? -84.425 -23.818 147.344 1.00 39.28 885 MET A CA 1
ATOM 6997 C C . MET A 1 885 ? -83.656 -24.484 148.477 1.00 39.28 885 MET A C 1
ATOM 6999 O O . MET A 1 885 ? -84.314 -24.862 149.469 1.00 39.28 885 MET A O 1
#

Foldseek 3Di:
DDDDDDDDDDDDDDDDDDDDDDDDDDDDDDDPDDPPDPDDDDDDDDDDDDDDDDDDDDDDDDDDDDDDDDDDDPDPPPDDDLDPVVDDPLLLVLLLQLLVQDVDLVVLVPQLPPVPPQKHALVSQQVSSCVRPNVVSGDSVSSVVVVCSLPVVPPRIHGSVSSVVSNVNSNVVSVCVVVVVPPPVVNVVVVVVVVLVPDDPVRNVVVVVVVVVVVVVVVVVVVVVVVVVVVVVVVVVVVVVVVVVVVVVVVPPDDDDDDDDPCPVVVVVVVVVVVVVVVVVVVVVVVVVVVVVVVVVVVVVVVVVVVVVVVVVVVVVVVVVVVVVVVVVVLVVVVVVLVVVVVVLVVVVVVVVVVVVVVVVVVVVVVVVVVVVVVVVVVVVVVVVVVVVVVVVVVVVVVVVVVVVVVVVVVVVVCVVPDDDPPVVVVVVVVVLVVVLVVLVVVLVVLVVVLVVLVVVLVVLVVVLVVLVVVLVVLVVVLVVLVVVLVVLVVVLVVVLVVLVVVLVVLVVVCVVDDCVPVSVVVSVVSVVVSVVSVVVSVVVSVVSVVVSVVSVVVSVVSVVVSVVSVVVSVVSVVVSVVSVVVSVVSVVVSVVSVVVVVVVVVVVVVVVVVVVVVVVVVVVVVVVVVVVVVVVVVVVVVVVVVVVVVVVVVVVVVVVVVVVVVVVVPDDDDDDDPPPVVVVVVVVVVVVVVVVVVVVVVVVVVVVVVVVVVVVVVVVVVVVVVVVVVVVVVVVVVVVVVVVVVVVVVVVVVVVVVVVVVVVVVVVVVVVVVVVSVVVVVVSVVVVVVSVVVVVVVVVVVVVVVVVVVVVVVVVVVVVVVVVVVVVVVVVVVVVVVVVVVVVVVVVVVVVVVVVVVVVVVVVVVVVVVVVVVVVVVVVVVVVVVVD

Radius of gyration: 74.1 Å; chains: 1; bounding box: 173×72×277 Å

pLDDT: mean 71.78, std 17.02, range [28.73, 98.31]

Secondary structure (DSSP, 8-state):
--------------------------------SS-------------------------------------------------GGGS-HHHHHHHHHHHHH-SSHHHHHHHH-SS-SSEEEHHHHHHHHHHHH-TTT--HHHHHHHHHHH-TT--SEEEHHHHHHHHHHHHHHHHHHHTT-PPPHHHHHHHHHHHHHHS-HHHHHHHHHHHHHHHHHHHHHHHHHHHHHHHHHHHHHHHHHHHHHHHHHSSS-S------SS-HHHHHHHHHHHHHHHHHHHHHHHHHHHHHHHHHHHHHHHHHHHHHHHHHHHHHHHHHHHHHHHHHHHHHHHHHHHHHHHHHHHHHHHHHHHHHHHHHHHHHHHHHHHHHHHHHHHHHHHHHHHHHHHHHHHHHHHHHHHHHHHHHHHHHHHHTTS----SHHHHHHHHHHHHHHHHHHHHHHHHHHHHHHHHHHHHHHHHHHHHHHHHHHHHHHHHHHHHHHHHHHHHHHHHHHHHHHHHHHHHHHHHHH-S-HHHHHHHHHHHHHHHHHHHHHHHHHHHHHHHHHHHHHHHHHHHHHHHHHHHHHHHHHHHHHHHHHHHHHHHHHHHHHHHHHHHHHHHHHHHHHHHHHHHHHHHHHHHHHHHHHHHHHHHHHHHHHHHHHHHHHHHHHHHHHHHHHHHHTTS--------SHHHHHHHHHHHHHHHHHHHHHHHHHHHHHHHHHHHHHHHHHHHHHHHHHHHHHHHHHHHHHHHHHHHHHHHHHHHHHHHHHHHHHHHHHHHHHHHHHHHHHHHHHHHHHHHHHHHHHHHHHHHHHHHHHHHHHHHHHHHHHHHHHHHHHHHHHHHHHHHHHHHHHHHHHHHHHHHHHHHHHHHHHHHHHHHHHHHHHHHHHHHHHTT--

Sequence (885 aa):
MRRNQSKGRSTSRGGSNKRDKSPIRGANPKLARALSRQKSLKSRISNANPLVDTPGGTGPPANTSEGKTSAIPQLDTSEDSGGFGRLTEYERSVVGSIVSKWSRTIEAFRAIDSNKDGHITFREFHRGLSESLGADVVTPEVTHNIWKLIDTENTGVITYKDFKRTFSIFAKDFKNFKQGNKPSREDELKSTIYAVQKMSPRSFHLEKAKLFIQFKNTLQELESTKESLEGALLNIAELENKMKADKRIADERFILSRDSHRQTNVKLEKTKKRLQQSEAKKQTLVEDLRKASEVAKSIEARSKQLQQELKASDVEKAKLKQKLDSERRASDETIKTAEERIKNVEAECKSLKEKFDAEKEKVNAAENEADTLRYHLQMQNEEIVRSDKKLKELEQKAVVAAESLSARIRDLEAISAKHHGEAEKNAKAKDELALELSDAKDELAEARAEIERSLKDHEASKAKLAQAQQAESKLKEELDSLAEKITNQRDTHLQEIKDLKEQLRQAKEDAANGSSQQAIKEAAEKKEAELNAQVTKAFREFQVLKTAYDKLKTQHDATSKLVKAYEDQLKQRATEIEEQGTKITLLEKATEAHADKERDLEAKLRAYAGDLAEKDEALQTLEGNHAKASEELEILKSSTSYAEMKLREKEKEAFEVKALMDRQIAQAKDESTKKTADLTAAMRSADEKIAAFRTELRNLQVLLKSTEKSRDDFESRARTAEEKVERHVDRAARVEKELSDTLVRVVELKSQLSQSEDASKSQILAAKNRVSDLREEVQSLRESLGGMEASRGDLKKRAIFAEKKCEKTEAELQIANGTLEVLERRTKTMLSQIDLLESRALTAEKKSEASARHLSDLESRLADTELRVKEKSVDVLSQSVSFSM

Organism: NCBI:txid91324